Protein 5M99 (pdb70)

Sequence (1011 aa):
NEVKYPVVYEIFIRSSLYDSDGDGVGDINGVSQQKVDYLRKLGIDAVVWFMPFNEAVSYHGYDITDYYNVEKDYGTMEDLENNMIQVLHENGIKVIMDLVINHTSDEHPWFKDAVENTTSSPYWDYYIMSLEDHSGQDHWHWKINSKGQKVWYFGLFGYNMMPDLNHDSQKVREEVKKIVDFWISKGVDGFRIIDAAKHIYGWSWDDGIQESAEYFEWWFRRDYVLSKKPDAILVGEVFSGNTYDLSSLYPIPVFNFALMYSSIRNYPEGQDGMMIENNWVEEESFLFLENHDLHRFFSHLQEHYKKFSESDYEFIKKRRAALWYFLIFTLKKGSPVIYYGGEIGTRGFKWHGPVYDEPVREPMQWYASGTTGEGQTFWTKEVYKNNAGITFGNADVDGCIYDDPYDGFSVEEQENDPKSLLNFIRFILNFRKDHDAILNGDQTIFRDWWKNLIAFYRESSNEKLLVVLNPDPVWQNSFTFEENMTMILEVDFENFIWNESNVSFSAGESFTVDPMKAYIFKKEVKYPVVYEIFIRSLYDSDGDGVGDINGVSQKVDDYLRKLGIDAVWFMPFNEAVSYHGYDITDYYNVEKDYGTMEDLENNMIQVLHENGIKVIMDLVINHTSDEHPWFKDAVENTTSSPYWDDYYIMSLEDHSGQDHWHWKINSKGQKVWYFGLFGYNMPDLNHDSQKVREEEVKKIVDFWISKGVDGFRIDAAKHIYGWSWDDGIQESAEYFEWWFRRDYVLSKKPDAILVGEVFSGNTYDLSLYPIPVFNFALMYSSIRNYPEGQDGMIENNWVEEESFLFLENHDLHRFFSHLQEHYKKFSESDYEFIKKRAALWYFLIFTLKGSPVIYYGGEIGTRGFKWHGPVYDEPVREPMQWYASGTGEGQTFWTKEVYKNAGITFGNADVDGCIYDDPYDGFSVEEQENDPKSLLNFIRFILNFRKDHDAILNGDQTIFRDWKNLIAFYRESSNEKLLVVLNPDPVWQNSFTFEENMTMILEVDFENFIIWNESNVSFSAGESFTVDPMKAYIFKK

Radius of gyration: 29.73 Å; Cα contacts (8 Å, |Δi|>4): 2352; chains: 2; bounding box: 74×68×80 Å

B-factor: mean 31.88, std 10.29, range [14.37, 87.03]

Foldseek 3Di:
DDFLFFAEEEDAQQFEFAAPPPLGRALLRLLVCLVVCLLLQGQEYEYQAQAQADDSRHLAHQDLQWGHPSHHGLVSNLVSCVSNVVSNYAYAHEARQFWHFCNHPLNLQCQAVPPVRPSNLQFAKDQDDDPPQPQKDWDAYPVRGIMIGGAQPDDRTTGTDVVDVVSVVVVLVSLVNVVVSVHQAYEYEPLCVSDANHDNGCLLVSLVVVVVVVVSNCVVPVRGAYEYANPDLQQVSQQSHPHAYAQNVLLVLCLVQLLFAFCSDPRRDHPQHEYENDELQFFQNLQSQCVVVVNPDLVCSLVSLLSLLQVLLVSLQDAYHYYHYQLVLQPFGFHADDDPHGSDQVNHHAAADLALDDHRTRQVQLVVCVVRVHCACPCVPSVHNGDHHNSCRHCVSAVPPCQGSSNSSSVSSVVSVPDCLRRPFDKAWDGRHSQWGWIWGDDPVWIKIKIGGSHQADKDKDFAQAKWKWQKKAQSVVRDMDGPIDIDGGRDMDIGDHSMMIMIID/DFLFFAEEEDAQQFEFAAPPPLGRALLRLLVCLVVVLLLQGQEYEYQAQAAADDSRHLAHQDLQWGHPSHHGLVSVLVSQVSNVVSNYAYAHEARQFWHFCNHPLNLQCQAVPPVRPSNLQFAKDQDDPPPPPQKDWDQYPVRGIIIGGAQVDDGTTGTQPVDVVSVVVVLVSLVSVVVSVHQAYEYEPLCVSDANHDNGCLLVSQVVVVVVVVSNCVVPVRGAYEYANPDLDLVSQQSHPHAYAQVVLLVLCLVQLLFAFCSDVRSDHPQHEYENDELQFFQNLQSQCVVVVNDDLVCSLVSLLSLLQVLLVSLQDAYHYYHYQLVLQSFGFHADDDPHGSDQVNWRAAADLQLDDHRTRQPQLVVCVVRVHCQCPCVPSPHNGDHHNSCRHCVNQVPPCLGSSNSSSVSSVVSVVACLRRPFDKAWDGRHSQWTWMWRDDPVWIKIKIFGSHQADKDKDFAQAKWWWQKKAASVVRDIDGDIDIDGGGDMDIGDHSMMIMIID

CATH classification: 3.20.20.80 (+1 more: 3.90.400.10)

Secondary structure (DSSP, 8-state):
---SS--EEEE-GGGT--SSSSS---HHHHHHTHHHHHHHT-SEEEESP-EEESSTTS-SEEEEEEE-TTT--HHHHHHHHHHHHHTT-EEEEEE--SB--TTSHHHHHHHHHGGGSTTGGGB-EESS--TT-TTEEEEE-TT--EEEEE-TT-TTSPBB-TTSHHHHHHHHHHHHHHHHTT--EEEETTTT-SS-SSTTS-HHHHHHHHHHHHHHHHHH-TT-EEEE------HHHHHT-SS-BB-HHHHHHHHH-TT--TTHHHHT--TTPBEES--TTS--HHHHHHHHHT--SGGGHHHHHHHHHHHHHHHHHSSS-EEEETTGGGT------SSS--SGGGS-----STTS--TT---HHHHHHHHTT--GGGHHHHS-SS--TTSS-SHHHHTT-TTSHHHHHHHHHHHHTT-HHHHH-EEEEEEEETTEEEEEEEETTEEEEEEEE--SS--EEEE-SS-EEEEEEEETTTTEEE---EEE-TT-EEEE-TTEEEEEE-/--SS--EEEE-GGGT--SSSSS---HHHHHHTHHHHHHHT-SEEEEPP-EEESSTT--SEEEEEEE-TTT--HHHHHHHHHHHHHTT-EEEEEE--SB--TTSHHHHHHHHHGGGSTTGGGB-EESS--TTSTTEEEEE-TTS-EEEEE-TT-TTSPBB-TT-HHHHHHHHHHHHHHHHTT--EEEETTTT-SS-SSTTS-HHHHHHHHHHHHHHHHHH-TT-EEEE------HHHHHT-SS-BB-HHHHHHHHH-TT--TTHHHHT--TTPBEES--TTS--HHHHHHHHTT--SGGGHHHHHHHHHHHHHHHHHSSS-EEEETTGGGT-------SS--SGGGS-----STTS--TT---HHHHHHHHTT--GGGHHHHS-TT--TTSS-SHHHHTT-TTSHHHHHHHHHHHHTT-HHHHH-EEEEEEEETTEEEEEEE-SS-EEEEEE---SS--EEEE-SS-EEEEEEEETTTTEEE---EEE-TT-EEEE-TTEEEEEE-

Solvent-accessible surface area: 35849 Å² total; per-residue (Å²): 209,111,44,117,6,11,2,2,0,0,0,0,0,18,0,1,17,8,40,110,56,82,0,24,0,10,0,54,0,0,13,106,49,14,78,15,0,88,123,0,1,4,22,0,0,5,0,1,1,1,2,46,15,74,35,54,40,4,19,3,0,14,33,1,45,72,10,23,164,68,4,19,77,40,135,29,1,67,75,0,5,89,29,0,70,120,35,62,2,62,0,1,1,1,0,1,0,2,2,0,2,14,84,6,79,27,1,115,44,0,12,55,52,12,95,99,7,84,60,37,58,17,5,40,23,20,81,134,97,30,73,73,93,48,12,38,37,116,57,91,12,98,132,54,59,83,0,12,1,3,0,8,49,19,131,53,28,0,8,7,36,3,113,14,107,99,2,45,83,18,3,46,121,2,0,47,57,0,38,87,50,26,2,14,1,0,2,0,12,5,0,28,14,11,44,19,112,3,19,26,19,10,17,104,89,0,5,113,5,0,93,58,2,90,96,35,0,46,81,106,43,110,78,14,20,8,2,0,14,0,70,10,33,46,41,145,26,1,65,56,14,43,7,29,2,6,0,0,4,2,0,73,16,0,15,92,36,0,2,1,41,92,15,0,1,118,101,16,47,4,104,62,3,12,1,4,1,6,9,2,32,18,39,2,2,10,1,30,0,10,48,47,4,120,31,64,59,135,95,23,50,91,36,0,16,36,4,2,0,0,0,6,0,0,0,0,1,0,31,0,2,0,4,0,0,2,0,2,0,3,4,26,29,0,7,40,40,30,7,58,4,88,28,23,1,1,9,10,5,3,10,8,54,16,34,12,100,36,140,11,14,1,92,26,0,81,103,46,0,108,113,33,59,10,94,73,26,78,0,22,80,38,0,3,8,31,16,69,65,158,38,32,16,0,6,98,52,15,62,141,57,103,86,5,6,0,27,0,0,45,46,1,1,56,15,2,86,113,18,42,0,0,21,41,2,77,32,75,58,29,63,22,113,40,22,0,2,0,0,17,0,68,17,119,118,16,42,0,0,0,0,0,0,0,4,26,43,132,106,33,49,6,65,3,113,40,98,4,39,13,22,0,42,0,15,0,63,89,3,92,55,60,90,75,102,67,90,24,61,54,56,75,77,20,63,0,49,32,11,41,0,10,0,0,72,156,202,47,122,7,9,2,2,0,0,0,1,0,18,0,0,18,9,40,112,55,85,0,24,0,10,0,57,0,0,21,106,44,14,76,14,0,92,127,0,4,4,24,0,0,5,0,2,2,2,1,66,16,86,32,51,32,4,18,1,0,16,48,2,65,62,5,19,183,63,4,17,76,39,123,24,0,74,69,0,5,104,41,0,75,123,34,62,3,72,0,1,1,1,1,0,0,2,4,0,1,13,86,7,76,29,0,104,45,0,12,59,56,15,94,101,8,98,59,41,82,14,5,40,23,18,68,131,1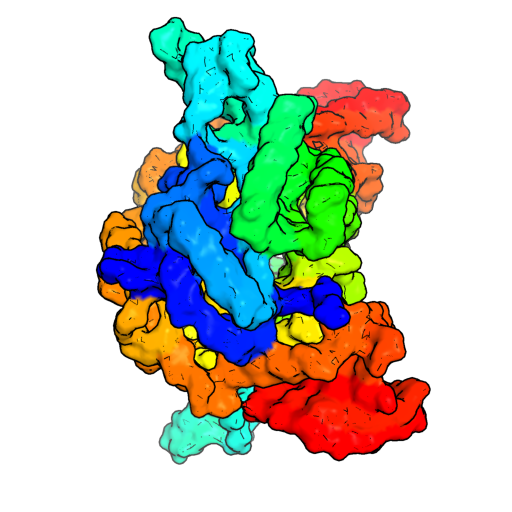01,29,72,75,100,42,8,42,32,119,55,96,9,97,143,55,71,82,0,13,1,3,0,8,43,20,137,44,24,0,8,8,28,3,104,6,127,116,3,46,84,22,2,79,123,3,0,55,59,0,35,89,53,26,2,14,1,1,1,0,13,5,0,27,13,11,45,20,116,3,18,26,16,14,29,92,89,0,4,110,6,0,94,51,0,85,94,30,0,45,77,111,43,111,92,14,18,8,2,0,14,0,70,8,34,43,42,137,21,2,67,46,15,45,7,30,1,6,1,0,3,2,0,73,10,0,16,91,37,0,0,1,42,91,16,0,1,107,100,21,50,5,98,62,3,13,1,4,1,5,7,3,32,18,37,2,2,9,0,31,0,10,48,48,4,121,41,68,56,138,100,24,55,88,22,0,26,24,2,2,0,0,0,5,0,0,0,0,2,0,18,0,2,0,4,1,1,2,1,3,0,2,4,25,29,0,8,40,40,28,6,59,4,90,27,23,1,1,10,12,7,3,11,9,56,19,36,16,93,34,142,11,15,2,96,28,0,55,91,48,0,103,126,32,61,9,92,74,25,82,0,30,85,41,0,3,8,30,15,65,55,164,39,32,15,1,6,96,55,18,70,138,59,104,79,5,5,0,31,0,0,37,48,1,1,91,12,3,90,107,19,41,0,1,21,45,2,76,33,80,50,32,66,17,111,40,23,0,4,0,1,19,0,69,20,117,118,16,45,0,2,0,0,0,0,0,4,27,48,125,109,40,46,8,67,6,116,39,98,7,37,13,20,0,46,0,14,0,67,87,2,94,51,57,95,73,107,70,92,27,64,55,58,72,79,19,65,0,48,35,4,44,0,12,0,0,72,158

Organism: Thermotoga petrophila (strain ATCC BAA-488 / DSM 13995 / JCM 10881 / RKU-1) (NCBI:txid390874)

Structure (mmCIF, N/CA/C/O backbone):
data_5M99
#
_entry.id   5M99
#
_cell.length_a   153.237
_cell.length_b   153.237
_cell.length_c   143.056
_cell.angle_alpha   90.00
_cell.angle_beta   90.00
_cell.angle_gamma   120.00
#
_symmetry.space_group_name_H-M   'P 65'
#
loop_
_entity.id
_entity.type
_entity.pdbx_description
1 polymer Alpha-amylase
2 polymer Alpha-amylase
3 non-polymer 'SODIUM ION'
4 non-polymer 'POTASSIUM ION'
5 non-polymer 'CALCIUM ION'
6 non-polymer 1,2-ETHANEDIOL
7 non-polymer 2-AMINO-2-HYDROXYMETHYL-PROPANE-1,3-DIOL
8 water water
#
loop_
_atom_site.group_PDB
_atom_site.id
_atom_site.type_symbol
_atom_site.label_atom_id
_atom_site.label_alt_id
_atom_site.label_comp_id
_atom_site.label_asym_id
_atom_site.label_entity_id
_atom_site.label_seq_id
_atom_site.pdbx_PDB_ins_code
_atom_site.Cartn_x
_atom_site.Cartn_y
_atom_site.Cartn_z
_atom_site.occupancy
_atom_site.B_iso_or_equiv
_atom_site.auth_seq_id
_atom_site.auth_comp_id
_atom_site.auth_asym_id
_atom_site.auth_atom_id
_atom_site.pdbx_PDB_model_num
ATOM 1 N N . ASN A 1 1 ? 56.949 74.532 112.308 1.00 74.42 25 ASN A N 1
ATOM 2 C CA . ASN A 1 1 ? 56.616 75.358 111.149 1.00 73.98 25 ASN A CA 1
ATOM 3 C C . ASN A 1 1 ? 57.722 75.375 110.090 1.00 70.85 25 ASN A C 1
ATOM 4 O O . ASN A 1 1 ? 57.879 76.349 109.353 1.00 63.75 25 ASN A O 1
ATOM 9 N N . GLU A 1 2 ? 58.480 74.286 110.014 1.00 65.12 26 GLU A N 1
ATOM 10 C CA . GLU A 1 2 ? 59.641 74.216 109.137 1.00 59.02 26 GLU A CA 1
ATOM 11 C C . GLU A 1 2 ? 59.271 73.827 107.694 1.00 43.23 26 GLU A C 1
ATOM 12 O O . GLU A 1 2 ? 58.243 73.190 107.445 1.00 38.87 26 GLU A O 1
ATOM 18 N N . VAL A 1 3 ? 60.098 74.262 106.746 1.00 37.60 27 VAL A N 1
ATOM 19 C CA . VAL A 1 3 ? 59.995 73.827 105.361 1.00 32.92 27 VAL A CA 1
ATOM 20 C C . VAL A 1 3 ? 61.369 73.349 104.906 1.00 29.35 27 VAL A C 1
ATOM 21 O O . VAL A 1 3 ? 62.301 74.142 104.747 1.00 25.81 27 VAL A O 1
ATOM 25 N N . LYS A 1 4 ? 61.482 72.039 104.733 1.00 27.98 28 LYS A N 1
ATOM 26 C CA . LYS A 1 4 ? 62.726 71.410 104.344 1.00 28.22 28 LYS A CA 1
ATOM 27 C C . LYS A 1 4 ? 63.054 71.713 102.880 1.00 27.17 28 LYS A C 1
ATOM 28 O O . LYS A 1 4 ? 64.216 71.776 102.507 1.00 24.09 28 LYS A O 1
ATOM 34 N N . TYR A 1 5 ? 62.025 71.905 102.058 1.00 24.29 29 TYR A N 1
ATOM 35 C CA . TYR A 1 5 ? 62.225 72.048 100.614 1.00 23.57 29 TYR A CA 1
ATOM 36 C C . TYR A 1 5 ? 61.577 73.314 100.071 1.00 23.20 29 TYR A C 1
ATOM 37 O O . TYR A 1 5 ? 60.588 73.256 99.325 1.00 25.22 29 TYR A O 1
ATOM 46 N N . PRO A 1 6 ? 62.126 74.471 100.457 1.00 24.35 30 PRO A N 1
ATOM 47 C CA . PRO A 1 6 ? 61.581 75.753 99.996 1.00 22.72 30 PRO A CA 1
ATOM 48 C C . PRO A 1 6 ? 61.704 75.950 98.490 1.00 23.68 30 PRO A C 1
ATOM 49 O O . PRO A 1 6 ? 62.622 75.431 97.867 1.00 24.38 30 PRO A O 1
ATOM 53 N N . VAL A 1 7 ? 60.767 76.696 97.921 1.00 23.25 31 VAL A N 1
ATOM 54 C CA . VAL A 1 7 ? 60.844 77.109 96.525 1.00 20.78 31 VAL A CA 1
ATOM 55 C C . VAL A 1 7 ? 61.778 78.314 96.428 1.00 24.68 31 VAL A C 1
ATOM 56 O O . VAL A 1 7 ? 61.595 79.298 97.143 1.00 21.19 31 VAL A O 1
ATOM 60 N N . VAL A 1 8 ? 62.781 78.224 95.555 1.00 20.24 32 VAL A N 1
ATOM 61 C CA . VAL A 1 8 ? 63.800 79.260 95.410 1.00 21.82 32 VAL A CA 1
ATOM 62 C C . VAL A 1 8 ? 63.598 80.008 94.093 1.00 21.53 32 VAL A C 1
ATOM 63 O O . VAL A 1 8 ? 63.300 79.403 93.071 1.00 22.00 32 VAL A O 1
ATOM 67 N N . TYR A 1 9 ? 63.760 81.325 94.129 1.00 21.07 33 TYR A N 1
ATOM 68 C CA . TYR A 1 9 ? 63.681 82.163 92.941 1.00 21.80 33 TYR A CA 1
ATOM 69 C C . TYR A 1 9 ? 65.052 82.791 92.721 1.00 22.53 33 TYR A C 1
ATOM 70 O O . TYR A 1 9 ? 65.600 83.434 93.629 1.00 21.73 33 TYR A O 1
ATOM 79 N N . GLU A 1 10 ? 65.629 82.569 91.543 1.00 20.14 34 GLU A N 1
ATOM 80 C CA . GLU A 1 10 ? 66.969 83.094 91.256 1.00 22.90 34 GLU A CA 1
ATOM 81 C C . GLU A 1 10 ? 66.900 84.472 90.601 1.00 18.77 34 GLU A C 1
ATOM 82 O O . GLU A 1 10 ? 66.401 84.610 89.497 1.00 22.84 34 GLU A O 1
ATOM 88 N N . ILE A 1 11 ? 67.409 85.485 91.289 1.00 19.11 35 ILE A N 1
ATOM 89 C CA . ILE A 1 11 ? 67.332 86.859 90.795 1.00 18.82 35 ILE A CA 1
ATOM 90 C C . ILE A 1 11 ? 68.686 87.430 90.390 1.00 18.93 35 ILE A C 1
ATOM 91 O O . ILE A 1 11 ? 69.641 87.388 91.154 1.00 21.12 35 ILE A O 1
ATOM 96 N N . PHE A 1 12 ? 68.742 87.967 89.177 1.00 20.25 36 PHE A N 1
ATOM 97 C CA . PHE A 1 12 ? 69.846 88.827 88.751 1.00 24.14 36 PHE A CA 1
ATOM 98 C C . PHE A 1 12 ? 69.417 90.267 89.046 1.00 18.87 36 PHE A C 1
ATOM 99 O O . PHE A 1 12 ? 68.568 90.814 88.335 1.00 22.72 36 PHE A O 1
ATOM 107 N N . ILE A 1 13 ? 69.983 90.869 90.090 1.00 21.65 37 ILE A N 1
ATOM 108 C CA . ILE A 1 13 ? 69.500 92.172 90.557 1.00 21.69 37 ILE A CA 1
ATOM 109 C C . ILE A 1 13 ? 69.493 93.200 89.421 1.00 27.53 37 ILE A C 1
ATOM 110 O O . ILE A 1 13 ? 68.501 93.907 89.229 1.00 25.03 37 ILE A O 1
ATOM 115 N N . ARG A 1 14 ? 70.570 93.230 88.637 1.00 24.16 38 ARG A N 1
ATOM 116 C CA . ARG A 1 14 ? 70.711 94.160 87.514 1.00 26.73 38 ARG A CA 1
ATOM 117 C C . ARG A 1 14 ? 69.512 94.135 86.548 1.00 25.96 38 ARG A C 1
ATOM 118 O O . ARG A 1 14 ? 69.213 95.119 85.875 1.00 23.31 38 ARG A O 1
ATOM 126 N N . SER A 1 15 ? 68.816 93.012 86.478 1.00 22.95 39 SER A N 1
ATOM 127 C CA A SER A 1 15 ? 67.777 92.854 85.461 0.89 22.57 39 SER A CA 1
ATOM 128 C CA B SER A 1 15 ? 67.781 92.820 85.472 0.11 22.63 39 SER A CA 1
ATOM 129 C C . SER A 1 15 ? 66.359 92.786 86.036 1.00 23.65 39 SER A C 1
ATOM 130 O O . SER A 1 15 ? 65.400 92.548 85.297 1.00 24.81 39 SER A O 1
ATOM 135 N N . LEU A 1 16 ? 66.202 93.008 87.339 1.00 21.99 40 LEU A N 1
ATOM 136 C CA . LEU A 1 16 ? 64.852 92.844 87.897 1.00 23.57 40 LEU A CA 1
ATOM 137 C C . LEU A 1 16 ? 64.065 94.165 87.883 1.00 22.56 40 LEU A C 1
ATOM 138 O O . LEU A 1 16 ? 63.158 94.328 87.072 1.00 23.23 40 LEU A O 1
ATOM 143 N N . TYR A 1 17 ? 64.428 95.104 88.755 1.00 25.45 41 TYR A N 1
ATOM 144 C CA . TYR A 1 17 ? 63.617 96.316 88.927 1.00 29.81 41 TYR A CA 1
ATOM 145 C C . TYR A 1 17 ? 64.469 97.523 89.326 1.00 26.43 41 TYR A C 1
ATOM 146 O O . TYR A 1 17 ? 65.180 97.506 90.332 1.00 28.16 41 TYR A O 1
ATOM 155 N N . ASP A 1 18 ? 64.389 98.559 88.501 1.00 26.93 42 ASP A N 1
ATOM 156 C CA . ASP A 1 18 ? 65.177 99.780 88.648 1.00 30.75 42 ASP A CA 1
ATOM 157 C C . ASP A 1 18 ? 64.388 100.812 89.461 1.00 33.14 42 ASP A C 1
ATOM 158 O O . ASP A 1 18 ? 63.362 101.309 89.006 1.00 31.38 42 ASP A O 1
ATOM 163 N N . SER A 1 19 ? 64.856 101.128 90.662 1.00 33.00 43 SER A N 1
ATOM 164 C CA . SER A 1 19 ? 64.078 101.998 91.540 1.00 36.34 43 SER A CA 1
ATOM 165 C C . SER A 1 19 ? 64.482 103.476 91.466 1.00 42.91 43 SER A C 1
ATOM 166 O O . SER A 1 19 ? 63.782 104.328 92.006 1.00 39.53 43 SER A O 1
ATOM 169 N N . ASP A 1 20 ? 65.594 103.794 90.808 1.00 38.61 44 ASP A N 1
ATOM 170 C CA . ASP A 1 20 ? 66.006 105.197 90.722 1.00 41.46 44 ASP A CA 1
ATOM 171 C C . ASP A 1 20 ? 66.179 105.724 89.286 1.00 40.41 44 ASP A C 1
ATOM 172 O O . ASP A 1 20 ? 66.607 106.859 89.086 1.00 45.99 44 ASP A O 1
ATOM 177 N N . GLY A 1 21 ? 65.843 104.910 88.290 1.00 35.15 45 GLY A N 1
ATOM 178 C CA . GLY A 1 21 ? 65.724 105.410 86.931 1.00 31.17 45 GLY A CA 1
ATOM 179 C C . GLY A 1 21 ? 66.941 105.343 86.028 1.00 36.96 45 GLY A C 1
ATOM 180 O O . GLY A 1 21 ? 66.875 105.784 84.885 1.00 40.06 45 GLY A O 1
ATOM 181 N N . ASP A 1 22 ? 68.054 104.793 86.509 1.00 39.75 46 ASP A N 1
ATOM 182 C CA . ASP A 1 22 ? 69.241 104.702 85.660 1.00 36.55 46 ASP A CA 1
ATOM 183 C C . ASP A 1 22 ? 69.203 103.508 84.701 1.00 36.80 46 ASP A C 1
ATOM 184 O O . ASP A 1 22 ? 70.108 103.348 83.884 1.00 34.24 46 ASP A O 1
ATOM 189 N N . GLY A 1 23 ? 68.162 102.678 84.793 1.00 34.47 47 GLY A N 1
ATOM 190 C CA . GLY A 1 23 ? 68.032 101.533 83.904 1.00 29.79 47 GLY A CA 1
ATOM 191 C C . GLY A 1 23 ? 68.678 100.263 84.440 1.00 31.94 47 GLY A C 1
ATOM 192 O O . GLY A 1 23 ? 68.612 99.195 83.819 1.00 28.32 47 GLY A O 1
ATOM 193 N N . VAL A 1 24 ? 69.295 100.390 85.606 1.00 29.14 48 VAL A N 1
ATOM 194 C CA . VAL A 1 24 ? 69.986 99.286 86.239 1.00 24.41 48 VAL A CA 1
ATOM 195 C C . VAL A 1 24 ? 69.144 98.776 87.397 1.00 30.31 48 VAL A C 1
ATOM 196 O O . VAL A 1 24 ? 68.817 99.538 88.297 1.00 28.56 48 VAL A O 1
ATOM 200 N N . GLY A 1 25 ? 68.774 97.496 87.372 1.00 25.43 49 GLY A N 1
ATOM 201 C CA . GLY A 1 25 ? 68.015 96.921 88.475 1.00 20.29 49 GLY A CA 1
ATOM 202 C C . GLY A 1 25 ? 68.811 97.054 89.745 1.00 26.26 49 GLY A C 1
ATOM 203 O O . GLY A 1 25 ? 70.032 96.905 89.728 1.00 28.95 49 GLY A O 1
ATOM 204 N N . ASP A 1 26 ? 68.141 97.352 90.852 1.00 25.33 50 ASP A N 1
ATOM 205 C CA . ASP A 1 26 ? 68.856 97.574 92.102 1.00 28.75 50 ASP A CA 1
ATOM 206 C C . ASP A 1 26 ? 68.129 96.950 93.291 1.00 25.17 50 ASP A C 1
ATOM 207 O O . ASP A 1 26 ? 67.013 96.434 93.168 1.00 27.12 50 ASP A O 1
ATOM 212 N N . ILE A 1 27 ? 68.796 96.977 94.432 1.00 26.15 51 ILE A N 1
ATOM 213 C CA . ILE A 1 27 ? 68.315 96.331 95.648 1.00 29.71 51 ILE A CA 1
ATOM 214 C C . ILE A 1 27 ? 66.987 96.913 96.162 1.00 35.32 51 ILE A C 1
ATOM 215 O O . ILE A 1 27 ? 66.093 96.164 96.565 1.00 29.44 51 ILE A O 1
ATOM 220 N N . ASN A 1 28 ? 66.838 98.236 96.123 1.00 29.90 52 ASN A N 1
ATOM 221 C CA . ASN A 1 28 ? 65.558 98.844 96.503 1.00 32.68 52 ASN A CA 1
ATOM 222 C C . ASN A 1 28 ? 64.455 98.417 95.553 1.00 32.77 52 ASN A C 1
ATOM 223 O O . ASN A 1 28 ? 63.295 98.295 95.942 1.00 30.77 52 ASN A O 1
ATOM 228 N N . GLY A 1 29 ? 64.827 98.192 94.296 1.00 29.55 53 GLY A N 1
ATOM 229 C CA . GLY A 1 29 ? 63.900 97.662 93.313 1.00 29.82 53 GLY A CA 1
ATOM 230 C C . GLY A 1 29 ? 63.380 96.294 93.720 1.00 32.07 53 GLY A C 1
ATOM 231 O O . GLY A 1 29 ? 62.197 95.999 93.554 1.00 29.82 53 GLY A O 1
ATOM 232 N N . VAL A 1 30 ? 64.263 95.451 94.250 1.00 34.50 54 VAL A N 1
ATOM 233 C CA . VAL A 1 30 ? 63.845 94.135 94.729 1.00 28.46 54 VAL A CA 1
ATOM 234 C C . VAL A 1 30 ? 62.785 94.280 95.835 1.00 30.22 54 VAL A C 1
ATOM 235 O O . VAL A 1 30 ? 61.750 93.622 95.799 1.00 29.88 54 VAL A O 1
ATOM 239 N N . SER A 1 31 ? 63.048 95.148 96.809 1.00 30.85 55 SER A N 1
ATOM 240 C CA . SER A 1 31 ? 62.088 95.397 97.885 1.00 35.46 55 SER A CA 1
ATOM 241 C C . SER A 1 31 ? 60.722 95.805 97.333 1.00 32.23 55 SER A C 1
ATOM 242 O O . SER A 1 31 ? 59.693 95.306 97.786 1.00 35.07 55 SER A O 1
ATOM 245 N N . GLN A 1 32 ? 60.723 96.677 96.328 1.00 31.35 56 GLN A N 1
ATOM 246 C CA A GLN A 1 32 ? 59.471 97.161 95.765 0.64 34.55 56 GLN A CA 1
ATOM 247 C CA B GLN A 1 32 ? 59.499 97.176 95.706 0.36 34.54 56 GLN A CA 1
ATOM 248 C C . GLN A 1 32 ? 58.690 96.054 95.063 1.00 38.86 56 GLN A C 1
ATOM 249 O O . GLN A 1 32 ? 57.472 96.155 94.888 1.00 34.48 56 GLN A O 1
ATOM 260 N N . LYS A 1 33 ? 59.363 94.971 94.705 1.00 31.58 57 LYS A N 1
ATOM 261 C CA . LYS A 1 33 ? 58.669 93.886 94.033 1.00 28.89 57 LYS A CA 1
ATOM 262 C C . LYS A 1 33 ? 58.394 92.689 94.942 1.00 27.48 57 LYS A C 1
ATOM 263 O O . LYS A 1 33 ? 58.104 91.585 94.473 1.00 28.43 57 LYS A O 1
ATOM 269 N N . VAL A 1 34 ? 58.439 92.908 96.249 1.00 28.29 58 VAL A N 1
ATOM 270 C CA . VAL A 1 34 ? 58.279 91.800 97.181 1.00 25.10 58 VAL A CA 1
ATOM 271 C C . VAL A 1 34 ? 56.868 91.192 97.099 1.00 27.96 58 VAL A C 1
ATOM 272 O O . VAL A 1 34 ? 56.703 89.992 97.310 1.00 30.50 58 VAL A O 1
ATOM 276 N N . ASP A 1 35 ? 55.862 91.996 96.751 1.00 30.77 59 ASP A N 1
ATOM 277 C CA . ASP A 1 35 ? 54.494 91.479 96.686 1.00 32.43 59 ASP A CA 1
ATOM 278 C C . ASP A 1 35 ? 54.362 90.464 95.558 1.00 26.46 59 ASP A C 1
ATOM 279 O O . ASP A 1 35 ? 53.732 89.414 95.721 1.00 27.22 59 ASP A O 1
ATOM 284 N N . TYR A 1 36 ? 54.957 90.781 94.412 1.00 25.51 60 TYR A N 1
ATOM 285 C CA . TYR A 1 36 ? 54.970 89.851 93.283 1.00 24.11 60 TYR A CA 1
ATOM 286 C C . TYR A 1 36 ? 55.594 88.495 93.664 1.00 22.51 60 TYR A C 1
ATOM 287 O O . TYR A 1 36 ? 55.056 87.444 93.331 1.00 24.07 60 TYR A O 1
ATOM 296 N N . LEU A 1 37 ? 56.730 88.537 94.353 1.00 24.80 61 LEU A N 1
ATOM 297 C CA . LEU A 1 37 ? 57.429 87.322 94.784 1.00 27.91 61 LEU A CA 1
ATOM 298 C C . LEU A 1 37 ? 56.602 86.511 95.778 1.00 29.66 61 LEU A C 1
ATOM 299 O O . LEU A 1 37 ? 56.502 85.284 95.669 1.00 23.94 61 LEU A O 1
ATOM 304 N N . ARG A 1 38 ? 56.028 87.194 96.766 1.00 24.10 62 ARG A N 1
ATOM 305 C CA . ARG A 1 38 ? 55.217 86.505 97.763 1.00 28.43 62 ARG A CA 1
ATOM 306 C C . ARG A 1 38 ? 54.031 85.835 97.076 1.00 22.74 62 ARG A C 1
ATOM 307 O O . ARG A 1 38 ? 53.750 84.661 97.310 1.00 27.20 62 ARG A O 1
ATOM 315 N N . LYS A 1 39 ? 53.361 86.581 96.205 1.00 24.35 63 LYS A N 1
ATOM 316 C CA . LYS A 1 39 ? 52.153 86.098 95.542 1.00 25.88 63 LYS A CA 1
ATOM 317 C C . LYS A 1 39 ? 52.458 84.969 94.558 1.00 29.01 63 LYS A C 1
ATOM 318 O O . LYS A 1 39 ? 51.635 84.080 94.346 1.00 28.32 63 LYS A O 1
ATOM 324 N N . LEU A 1 40 ? 53.651 84.999 93.970 1.00 25.03 64 LEU A N 1
ATOM 325 C CA . LEU A 1 40 ? 54.091 83.922 93.079 1.00 26.78 64 LEU A CA 1
ATOM 326 C C . LEU A 1 40 ? 54.168 82.591 93.837 1.00 23.45 64 LEU A C 1
ATOM 327 O O . LEU A 1 40 ? 53.869 81.539 93.283 1.00 25.84 64 LEU A O 1
ATOM 332 N N . GLY A 1 41 ? 54.556 82.648 95.109 1.00 23.58 65 GLY A N 1
ATOM 333 C CA . GLY A 1 41 ? 54.631 81.453 95.933 1.00 28.75 65 GLY A CA 1
ATOM 334 C C . GLY A 1 41 ? 56.060 81.057 96.273 1.00 24.84 65 GLY A C 1
ATOM 335 O O . GLY A 1 41 ? 56.327 79.922 96.664 1.00 27.35 65 GLY A O 1
ATOM 336 N N . ILE A 1 42 ? 56.967 82.018 96.131 1.00 23.40 66 ILE A N 1
ATOM 337 C CA . ILE A 1 42 ? 58.389 81.850 96.432 1.00 24.60 66 ILE A CA 1
ATOM 338 C C . ILE A 1 42 ? 58.650 81.785 97.944 1.00 28.60 66 ILE A C 1
ATOM 339 O O . ILE A 1 42 ? 58.029 82.523 98.700 1.00 28.12 66 ILE A O 1
ATOM 344 N N . ASP A 1 43 ? 59.563 80.914 98.377 1.00 24.28 67 ASP A N 1
ATOM 345 C CA . ASP A 1 43 ? 59.966 80.830 99.788 1.00 25.00 67 ASP A CA 1
ATOM 346 C C . ASP A 1 43 ? 61.321 81.481 100.058 1.00 29.95 67 ASP A C 1
ATOM 347 O O . ASP A 1 43 ? 61.630 81.871 101.185 1.00 26.05 67 ASP A O 1
ATOM 352 N N . ALA A 1 44 ? 62.153 81.561 99.030 1.00 22.45 68 ALA A N 1
ATOM 353 C CA . ALA A 1 44 ? 63.500 82.078 99.220 1.00 21.55 68 ALA A CA 1
ATOM 354 C C . ALA A 1 44 ? 64.001 82.666 97.920 1.00 26.53 68 ALA A C 1
ATOM 355 O O . ALA A 1 44 ? 63.617 82.228 96.836 1.00 22.64 68 ALA A O 1
ATOM 357 N N . VAL A 1 45 ? 64.850 83.672 98.024 1.00 21.48 69 VAL A N 1
ATOM 358 C CA A VAL A 1 45 ? 65.491 84.244 96.851 0.84 23.72 69 VAL A CA 1
ATOM 359 C CA B VAL A 1 45 ? 65.490 84.191 96.832 0.16 23.65 69 VAL A CA 1
ATOM 360 C C . VAL A 1 45 ? 66.993 83.963 96.891 1.00 22.84 69 VAL A C 1
ATOM 361 O O . VAL A 1 45 ? 67.647 84.247 97.892 1.00 23.65 69 VAL A O 1
ATOM 368 N N . TRP A 1 46 ? 67.527 83.412 95.810 1.00 23.76 70 TRP A N 1
ATOM 369 C CA . TRP A 1 46 ? 68.963 83.362 95.652 1.00 21.14 70 TRP A CA 1
ATOM 370 C C . TRP A 1 46 ? 69.324 84.506 94.688 1.00 20.98 70 TRP A C 1
ATOM 371 O O . TRP A 1 46 ? 68.837 84.582 93.559 1.00 21.35 70 TRP A O 1
ATOM 382 N N . PHE A 1 47 ? 70.132 85.440 95.180 1.00 20.22 71 PHE A N 1
ATOM 383 C CA . PHE A 1 47 ? 70.622 86.548 94.365 1.00 20.66 71 PHE A CA 1
ATOM 384 C C . PHE A 1 47 ? 71.942 86.189 93.703 1.00 21.89 71 PHE A C 1
ATOM 385 O O . PHE A 1 47 ? 72.837 85.705 94.379 1.00 21.62 71 PHE A O 1
ATOM 393 N N . MET A 1 48 ? 72.084 86.469 92.410 1.00 20.75 72 MET A N 1
ATOM 394 C CA . MET A 1 48 ? 73.420 86.502 91.826 1.00 22.17 72 MET A CA 1
ATOM 395 C C . MET A 1 48 ? 74.256 87.551 92.600 1.00 24.95 72 MET A C 1
ATOM 396 O O . MET A 1 48 ? 73.695 88.401 93.300 1.00 24.78 72 MET A O 1
ATOM 401 N N . PRO A 1 49 ? 75.597 87.466 92.515 1.00 23.01 73 PRO A N 1
ATOM 402 C CA . PRO A 1 49 ? 76.463 88.165 93.474 1.00 22.24 73 PRO A CA 1
ATOM 403 C C . PRO A 1 49 ? 76.199 89.672 93.583 1.00 22.95 73 PRO A C 1
ATOM 404 O O . PRO A 1 49 ? 76.044 90.354 92.557 1.00 24.13 73 PRO A O 1
ATOM 408 N N . PHE A 1 50 ? 76.092 90.166 94.818 1.00 25.19 74 PHE A N 1
ATOM 409 C CA . PHE A 1 50 ? 75.811 91.588 95.041 1.00 27.76 74 PHE A CA 1
ATOM 410 C C . PHE A 1 50 ? 76.994 92.300 95.692 1.00 28.46 74 PHE A C 1
ATOM 411 O O . PHE A 1 50 ? 76.869 93.444 96.143 1.00 27.25 74 PHE A O 1
ATOM 419 N N . ASN A 1 51 ? 78.134 91.614 95.752 1.00 25.33 75 ASN A N 1
ATOM 420 C CA . ASN A 1 51 ? 79.367 92.201 96.280 1.00 27.62 75 ASN A CA 1
ATOM 421 C C . ASN A 1 51 ? 79.999 93.123 95.255 1.00 27.94 75 ASN A C 1
ATOM 422 O O . ASN A 1 51 ? 79.685 93.051 94.066 1.00 27.34 75 ASN A O 1
ATOM 427 N N . GLU A 1 52 ? 80.884 94.000 95.720 1.00 29.85 76 GLU A N 1
ATOM 428 C CA . GLU A 1 52 ? 81.639 94.859 94.818 1.00 32.48 76 GLU A CA 1
ATOM 429 C C . GLU A 1 52 ? 82.439 93.976 93.848 1.00 31.04 76 GLU A C 1
ATOM 430 O O . GLU A 1 52 ? 83.156 93.067 94.273 1.00 28.54 76 GLU A O 1
ATOM 436 N N . ALA A 1 53 ? 82.285 94.216 92.549 1.00 25.77 77 ALA A N 1
ATOM 437 C CA . ALA A 1 53 ? 82.868 93.337 91.542 1.00 28.45 77 ALA A CA 1
ATOM 438 C C . ALA A 1 53 ? 83.132 94.087 90.239 1.00 29.85 77 ALA A C 1
ATOM 439 O O . ALA A 1 53 ? 82.515 95.111 89.974 1.00 29.45 77 ALA A O 1
ATOM 441 N N . VAL A 1 54 ? 84.039 93.569 89.418 1.00 25.87 78 VAL A N 1
ATOM 442 C CA . VAL A 1 54 ? 84.402 94.257 88.181 1.00 32.32 78 VAL A CA 1
ATOM 443 C C . VAL A 1 54 ? 83.327 94.162 87.092 1.00 32.71 78 VAL A C 1
ATOM 444 O O . VAL A 1 54 ? 82.951 95.169 86.486 1.00 29.78 78 VAL A O 1
ATOM 448 N N . SER A 1 55 ? 82.823 92.956 86.856 1.00 26.30 79 SER A N 1
ATOM 449 C CA . SER A 1 55 ? 81.947 92.711 85.709 1.00 24.98 79 SER A CA 1
ATOM 450 C C . SER A 1 55 ? 80.466 92.787 86.062 1.00 27.04 79 SER A C 1
ATOM 451 O O . SER A 1 55 ? 80.092 92.649 87.230 1.00 27.63 79 SER A O 1
ATOM 454 N N . TYR A 1 56 ? 79.635 92.971 85.036 1.00 26.07 80 TYR A N 1
ATOM 455 C CA . TYR A 1 56 ? 78.189 93.125 85.205 1.00 26.19 80 TYR A CA 1
ATOM 456 C C . TYR A 1 56 ? 77.536 91.950 85.950 1.00 28.90 80 TYR A C 1
ATOM 457 O O . TYR A 1 56 ? 76.538 92.150 86.644 1.00 25.34 80 TYR A O 1
ATOM 466 N N . HIS A 1 57 ? 78.091 90.739 85.821 1.00 22.39 81 HIS A N 1
ATOM 467 C CA . HIS A 1 57 ? 77.461 89.559 86.427 1.00 23.62 81 HIS A CA 1
ATOM 468 C C . HIS A 1 57 ? 77.809 89.397 87.905 1.00 24.95 81 HIS A C 1
ATOM 469 O O . HIS A 1 57 ? 77.073 88.741 88.646 1.00 25.46 81 HIS A O 1
ATOM 476 N N . GLY A 1 58 ? 78.912 90.002 88.340 1.00 25.86 82 GLY A N 1
ATOM 477 C CA . GLY A 1 58 ? 79.295 89.987 89.749 1.00 22.40 82 GLY A CA 1
ATOM 478 C C . GLY A 1 58 ? 80.226 88.872 90.228 1.00 21.66 82 GLY A C 1
ATOM 479 O O . GLY A 1 58 ? 80.586 88.831 91.405 1.00 22.14 82 GLY A O 1
ATOM 480 N N . TYR A 1 59 ? 80.652 87.976 89.340 1.00 21.25 83 TYR A N 1
ATOM 481 C CA . TYR A 1 59 ? 81.428 86.815 89.799 1.00 23.57 83 TYR A CA 1
ATOM 482 C C . TYR A 1 59 ? 82.938 87.071 89.937 1.00 26.23 83 TYR A C 1
ATOM 483 O O . TYR A 1 59 ? 83.685 86.172 90.332 1.00 27.56 83 TYR A O 1
ATOM 492 N N . ASP A 1 60 ? 83.380 88.296 89.645 1.00 26.90 84 ASP A N 1
ATOM 493 C CA . ASP A 1 60 ? 84.781 88.673 89.869 1.00 27.27 84 ASP A CA 1
ATOM 494 C C . ASP A 1 60 ? 84.909 89.764 90.937 1.00 28.29 84 ASP A C 1
ATOM 495 O O . ASP A 1 60 ? 84.993 90.961 90.632 1.00 26.03 84 ASP A O 1
ATOM 500 N N . ILE A 1 61 ? 84.961 89.330 92.189 1.00 23.42 85 ILE A N 1
ATOM 501 C CA . ILE A 1 61 ? 84.756 90.196 93.341 1.00 25.82 85 ILE A CA 1
ATOM 502 C C . ILE A 1 61 ? 86.010 90.951 93.781 1.00 29.83 85 ILE A C 1
ATOM 503 O O . ILE A 1 61 ? 87.117 90.406 93.752 1.00 27.83 85 ILE A O 1
ATOM 508 N N . THR A 1 62 ? 85.827 92.211 94.179 1.00 27.96 86 THR A N 1
ATOM 509 C CA . THR A 1 62 ? 86.925 93.029 94.700 1.00 29.68 86 THR A CA 1
ATOM 510 C C . THR A 1 62 ? 86.741 93.405 96.181 1.00 32.79 86 THR A C 1
ATOM 511 O O . THR A 1 62 ? 87.661 93.921 96.811 1.00 31.46 86 THR A O 1
ATOM 515 N N . ASP A 1 63 ? 85.557 93.142 96.728 1.00 30.73 87 ASP A N 1
ATOM 516 C CA . ASP A 1 63 ? 85.287 93.360 98.145 1.00 30.03 87 ASP A CA 1
ATOM 517 C C . ASP A 1 63 ? 84.141 92.455 98.611 1.00 29.15 87 ASP A C 1
ATOM 518 O O . ASP A 1 63 ? 82.995 92.625 98.185 1.00 28.96 87 ASP A O 1
ATOM 523 N N . TYR A 1 64 ? 84.463 91.502 99.485 1.00 25.93 88 TYR A N 1
ATOM 524 C CA . TYR A 1 64 ? 83.474 90.575 100.019 1.00 30.59 88 TYR A CA 1
ATOM 525 C C . TYR A 1 64 ? 82.601 91.226 101.077 1.00 32.30 88 TYR A C 1
ATOM 526 O O . TYR A 1 64 ? 81.577 90.659 101.467 1.00 30.02 88 TYR A O 1
ATOM 535 N N . TYR A 1 65 ? 82.996 92.411 101.547 1.00 32.43 89 TYR A N 1
ATOM 536 C CA . TYR A 1 65 ? 82.314 93.006 102.694 1.00 32.11 89 TYR A CA 1
ATOM 537 C C . TYR A 1 65 ? 81.550 94.273 102.333 1.00 34.09 89 TYR A C 1
ATOM 538 O O . TYR A 1 65 ? 81.037 94.969 103.207 1.00 34.30 89 TYR A O 1
ATOM 547 N N . ASN A 1 66 ? 81.452 94.561 101.044 1.00 34.52 90 ASN A N 1
ATOM 548 C CA . ASN A 1 66 ? 80.666 95.695 100.595 1.00 31.39 90 ASN A CA 1
ATOM 549 C C . ASN A 1 66 ? 79.758 95.358 99.411 1.00 36.26 90 ASN A C 1
ATOM 550 O O . ASN A 1 66 ? 80.001 94.400 98.670 1.00 31.95 90 ASN A O 1
ATOM 555 N N . VAL A 1 67 ? 78.719 96.164 99.240 1.00 31.03 91 VAL A N 1
ATOM 556 C CA . VAL A 1 67 ? 77.720 95.936 98.204 1.00 31.94 91 VAL A CA 1
ATOM 557 C C . VAL A 1 67 ? 78.146 96.633 96.925 1.00 34.81 91 VAL A C 1
ATOM 558 O O . VAL A 1 67 ? 78.723 97.723 96.965 1.00 34.66 91 VAL A O 1
ATOM 562 N N . GLU A 1 68 ? 77.892 95.992 95.791 1.00 27.09 92 GLU A N 1
ATOM 563 C CA . GLU A 1 68 ? 78.114 96.618 94.492 1.00 29.83 92 GLU A CA 1
ATOM 564 C C . GLU A 1 68 ? 77.321 97.924 94.361 1.00 35.38 92 GLU A C 1
ATOM 565 O O . GLU A 1 68 ? 76.103 97.936 94.546 1.00 31.39 92 GLU A O 1
ATOM 571 N N . LYS A 1 69 ? 78.013 99.009 94.014 1.00 34.77 93 LYS A N 1
ATOM 572 C CA . LYS A 1 69 ? 77.408 100.344 94.001 1.00 36.18 93 LYS A CA 1
ATOM 573 C C . LYS A 1 69 ? 76.300 100.490 92.968 1.00 34.60 93 LYS A C 1
ATOM 574 O O . LYS A 1 69 ? 75.337 101.212 93.203 1.00 33.67 93 LYS A O 1
ATOM 580 N N . ASP A 1 70 ? 76.415 99.786 91.846 1.00 33.12 94 ASP A N 1
ATOM 581 C CA . ASP A 1 70 ? 75.337 99.738 90.859 1.00 32.26 94 ASP A CA 1
ATOM 582 C C . ASP A 1 70 ? 74.008 99.289 91.456 1.00 33.38 94 ASP A C 1
ATOM 583 O O . ASP A 1 70 ? 72.941 99.621 90.931 1.00 29.52 94 ASP A O 1
ATOM 588 N N . TYR A 1 71 ? 74.083 98.500 92.526 1.00 27.19 95 TYR A N 1
ATOM 589 C CA . TYR A 1 71 ? 72.900 97.881 93.116 1.00 30.91 95 TYR A CA 1
ATOM 590 C C . TYR A 1 71 ? 72.379 98.664 94.300 1.00 32.86 95 TYR A C 1
ATOM 591 O O . TYR A 1 71 ? 71.223 98.515 94.672 1.00 30.44 95 TYR A O 1
ATOM 600 N N . GLY A 1 72 ? 73.237 99.476 94.905 1.00 34.42 96 GLY A N 1
ATOM 601 C CA . GLY A 1 72 ? 72.831 100.271 96.048 1.00 34.47 96 GLY A CA 1
ATOM 602 C C . GLY A 1 72 ? 73.841 100.226 97.171 1.00 37.94 96 GLY A C 1
ATOM 603 O O . GLY A 1 72 ? 75.042 100.048 96.947 1.00 39.11 96 GLY A O 1
ATOM 604 N N . THR A 1 73 ? 73.346 100.367 98.392 1.00 32.08 97 THR A N 1
ATOM 605 C CA . THR A 1 73 ? 74.202 100.481 99.564 1.00 33.24 97 THR A CA 1
ATOM 606 C C . THR A 1 73 ? 73.994 99.322 100.531 1.00 30.36 97 THR A C 1
ATOM 607 O O . THR A 1 73 ? 73.060 98.542 100.386 1.00 33.63 97 THR A O 1
ATOM 611 N N . MET A 1 74 ? 74.862 99.226 101.529 1.00 32.21 98 MET A N 1
ATOM 612 C CA . MET A 1 74 ? 74.698 98.239 102.579 1.00 31.41 98 MET A CA 1
ATOM 613 C C . MET A 1 74 ? 73.370 98.444 103.312 1.00 37.32 98 MET A C 1
ATOM 614 O O . MET A 1 74 ? 72.711 97.487 103.713 1.00 32.96 98 MET A O 1
ATOM 619 N N . GLU A 1 75 ? 72.979 99.702 103.485 1.00 37.47 99 GLU A N 1
ATOM 620 C CA . GLU A 1 75 ? 71.727 100.009 104.159 1.00 41.40 99 GLU A CA 1
ATOM 621 C C . GLU A 1 75 ? 70.54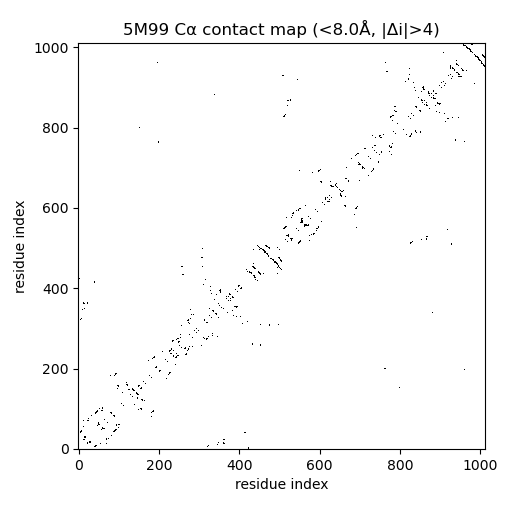2 99.539 103.312 1.00 31.94 99 GLU A C 1
ATOM 622 O O . GLU A 1 75 ? 69.583 98.975 103.835 1.00 33.46 99 GLU A O 1
ATOM 628 N N . ASP A 1 76 ? 70.613 99.780 102.004 1.00 32.19 100 ASP A N 1
ATOM 629 C CA . ASP A 1 76 ? 69.630 99.225 101.073 1.00 31.79 100 ASP A CA 1
ATOM 630 C C . ASP A 1 76 ? 69.495 97.711 101.262 1.00 32.56 100 ASP A C 1
ATOM 631 O O . ASP A 1 76 ? 68.390 97.179 101.332 1.00 31.81 100 ASP A O 1
ATOM 636 N N . LEU A 1 77 ? 70.633 97.026 101.343 1.00 32.54 101 LEU A N 1
ATOM 637 C CA . LEU A 1 77 ? 70.645 95.568 101.428 1.00 31.73 101 LEU A CA 1
ATOM 638 C C . LEU A 1 77 ? 70.000 95.078 102.720 1.00 30.79 101 LEU A C 1
ATOM 639 O O . LEU A 1 77 ? 69.202 94.138 102.708 1.00 30.45 101 LEU A O 1
ATOM 644 N N . GLU A 1 78 ? 70.358 95.714 103.830 1.00 31.20 102 GLU A N 1
ATOM 645 C CA . GLU A 1 78 ? 69.797 95.365 105.131 1.00 36.76 102 GLU A CA 1
ATOM 646 C C . GLU A 1 78 ? 68.281 95.568 105.154 1.00 30.06 102 GLU A C 1
ATOM 647 O O . GLU A 1 78 ? 67.550 94.726 105.676 1.00 34.83 102 GLU A O 1
ATOM 653 N N . ASN A 1 79 ? 67.812 96.677 104.587 1.00 33.03 103 ASN A N 1
ATOM 654 C CA A ASN A 1 79 ? 66.376 96.948 104.508 0.55 36.97 103 ASN A CA 1
ATOM 655 C CA B ASN A 1 79 ? 66.382 96.934 104.538 0.45 36.93 103 ASN A CA 1
ATOM 656 C C . ASN A 1 79 ? 65.676 95.932 103.631 1.00 32.59 103 ASN A C 1
ATOM 657 O O . ASN A 1 79 ? 64.573 95.485 103.933 1.00 33.65 103 ASN A O 1
ATOM 666 N N . MET A 1 80 ? 66.327 95.566 102.531 1.00 31.98 104 MET A N 1
ATOM 667 C CA . MET A 1 80 ? 65.732 94.597 101.625 1.00 32.48 104 MET A CA 1
ATOM 668 C C . MET A 1 80 ? 65.623 93.218 102.274 1.00 27.90 104 MET A C 1
ATOM 669 O O . MET A 1 80 ? 64.616 92.528 102.121 1.00 27.36 104 MET A O 1
ATOM 674 N N . ILE A 1 81 ? 66.653 92.812 103.005 1.00 28.67 105 ILE A N 1
ATOM 675 C CA . ILE A 1 81 ? 66.582 91.556 103.733 1.00 30.82 105 ILE A CA 1
ATOM 676 C C . ILE A 1 81 ? 65.422 91.602 104.738 1.00 35.32 105 ILE A C 1
ATOM 677 O O . ILE A 1 81 ? 64.668 90.631 104.895 1.00 28.32 105 ILE A O 1
ATOM 682 N N . GLN A 1 82 ? 65.269 92.749 105.391 1.00 30.54 106 GLN A N 1
ATOM 683 C CA . GLN A 1 82 ? 64.176 92.947 106.340 1.00 36.76 106 GLN A CA 1
ATOM 684 C C . GLN A 1 82 ? 62.803 92.812 105.662 1.00 28.14 106 GLN A C 1
ATOM 685 O O . GLN A 1 82 ? 61.911 92.123 106.164 1.00 35.16 106 GLN A O 1
ATOM 691 N N . VAL A 1 83 ? 62.646 93.463 104.514 1.00 26.60 107 VAL A N 1
ATOM 692 C CA . VAL A 1 83 ? 61.379 93.441 103.792 1.00 30.41 107 VAL A CA 1
ATOM 693 C C . VAL A 1 83 ? 61.022 92.019 103.374 1.00 34.13 107 VAL A C 1
ATOM 694 O O . VAL A 1 83 ? 59.905 91.561 103.610 1.00 31.12 107 VAL A O 1
ATOM 698 N N . LEU A 1 84 ? 61.979 91.309 102.781 1.00 28.73 108 LEU A N 1
ATOM 699 C CA . LEU A 1 84 ? 61.716 89.938 102.364 1.00 28.61 108 LEU A CA 1
ATOM 700 C C . LEU A 1 84 ? 61.371 89.068 103.572 1.00 26.19 108 LEU A C 1
ATOM 701 O O . LEU A 1 84 ? 60.409 88.292 103.526 1.00 28.13 108 LEU A O 1
ATOM 706 N N . HIS A 1 85 ? 62.132 89.216 104.656 1.00 25.54 109 HIS A N 1
ATOM 707 C CA . HIS A 1 85 ? 61.867 88.465 105.885 1.00 32.32 109 HIS A CA 1
ATOM 708 C C . HIS A 1 85 ? 60.437 88.720 106.391 1.00 34.25 109 HIS A C 1
ATOM 709 O O . HIS A 1 85 ? 59.744 87.787 106.812 1.00 28.96 109 HIS A O 1
ATOM 716 N N . GLU A 1 86 ? 59.996 89.976 106.322 1.00 28.43 110 GLU A N 1
ATOM 717 C CA . GLU A 1 86 ? 58.652 90.353 106.777 1.00 36.89 110 GLU A CA 1
ATOM 718 C C . GLU A 1 86 ? 57.564 89.744 105.909 1.00 40.24 110 GLU A C 1
ATOM 719 O O . GLU A 1 86 ? 56.395 89.677 106.307 1.00 33.95 110 GLU A O 1
ATOM 725 N N . ASN A 1 87 ? 57.954 89.315 104.714 1.00 34.01 111 ASN A N 1
ATOM 726 C CA . ASN A 1 87 ? 57.023 88.683 103.796 1.00 30.28 111 ASN A CA 1
ATOM 727 C C . ASN A 1 87 ? 57.204 87.163 103.703 1.00 25.33 111 ASN A C 1
ATOM 728 O O . ASN A 1 87 ? 56.660 86.519 102.806 1.00 31.06 111 ASN A O 1
ATOM 733 N N . GLY A 1 88 ? 57.926 86.595 104.662 1.00 25.40 112 GLY A N 1
ATOM 734 C CA . GLY A 1 88 ? 58.140 85.158 104.709 1.00 30.63 112 GLY A CA 1
ATOM 735 C C . GLY A 1 88 ? 59.098 84.624 103.657 1.00 32.79 112 GLY A C 1
ATOM 736 O O . GLY A 1 88 ? 59.031 83.456 103.298 1.00 31.25 112 GLY A O 1
ATOM 737 N N . ILE A 1 89 ? 59.994 85.476 103.169 1.00 30.76 113 ILE A N 1
ATOM 738 C CA . ILE A 1 89 ? 60.937 85.081 102.120 1.00 28.22 113 ILE A CA 1
ATOM 739 C C . ILE A 1 89 ? 62.382 85.119 102.636 1.00 27.95 113 ILE A C 1
ATOM 740 O O . ILE A 1 89 ? 62.841 86.150 103.122 1.00 29.68 113 ILE A O 1
ATOM 745 N N . LYS A 1 90 ? 63.088 83.991 102.539 1.00 26.12 114 LYS A N 1
ATOM 746 C CA . LYS A 1 90 ? 64.489 83.928 102.948 1.00 25.99 114 LYS A CA 1
ATOM 747 C C . LYS A 1 90 ? 65.440 84.466 101.879 1.00 29.27 114 LYS A C 1
ATOM 748 O O . LYS A 1 90 ? 65.065 84.602 100.721 1.00 23.36 114 LYS A O 1
ATOM 754 N N . VAL A 1 91 ? 66.678 84.752 102.286 1.00 28.36 115 VAL A N 1
ATOM 755 C CA . VAL A 1 91 ? 67.678 85.346 101.399 1.00 24.84 115 VAL A CA 1
ATOM 756 C C . VAL A 1 91 ? 68.906 84.442 101.313 1.00 30.43 115 VAL A C 1
ATOM 757 O O . VAL A 1 91 ? 69.542 84.147 102.323 1.00 26.53 115 VAL A O 1
ATOM 761 N N . ILE A 1 92 ? 69.215 83.997 100.101 1.00 25.23 116 ILE A N 1
ATOM 762 C CA . ILE A 1 92 ? 70.378 83.157 99.847 1.00 22.76 116 ILE A CA 1
ATOM 763 C C . ILE A 1 92 ? 71.427 83.954 99.068 1.00 24.53 116 ILE A C 1
ATOM 764 O O . ILE A 1 92 ? 71.155 84.467 97.972 1.00 23.72 116 ILE A O 1
ATOM 769 N N . MET A 1 93 ? 72.619 84.064 99.648 1.00 21.94 117 MET A N 1
ATOM 770 C CA . MET A 1 93 ? 73.698 84.848 99.063 1.00 22.77 117 MET A CA 1
ATOM 771 C C . MET A 1 93 ? 74.579 83.980 98.171 1.00 25.80 117 MET A C 1
ATOM 772 O O . MET A 1 93 ? 74.892 82.845 98.525 1.00 23.42 117 MET A O 1
ATOM 777 N N . ASP A 1 94 ? 74.967 84.519 97.017 1.00 21.25 118 ASP A N 1
ATOM 778 C CA . ASP A 1 94 ? 75.889 83.842 96.112 1.00 20.42 118 ASP A CA 1
ATOM 779 C C . ASP A 1 94 ? 77.299 84.068 96.669 1.00 23.67 118 ASP A C 1
ATOM 780 O O . ASP A 1 94 ? 77.788 85.203 96.711 1.00 24.89 118 ASP A O 1
ATOM 785 N N . LEU A 1 95 ? 77.925 82.992 97.141 1.00 20.44 119 LEU A N 1
ATOM 786 C CA . LEU A 1 95 ? 79.228 83.074 97.790 1.00 22.74 119 LEU A CA 1
ATOM 787 C C . LEU A 1 95 ? 80.319 82.637 96.818 1.00 25.26 119 LEU A C 1
ATOM 788 O O . LEU A 1 95 ? 80.407 81.460 96.465 1.00 22.88 119 LEU A O 1
ATOM 793 N N . VAL A 1 96 ? 81.134 83.591 96.382 1.00 21.10 120 VAL A N 1
ATOM 794 C CA . VAL A 1 96 ? 82.084 83.351 95.300 1.00 24.33 120 VAL A CA 1
ATOM 795 C C . VAL A 1 96 ? 83.499 83.291 95.864 1.00 27.44 120 VAL A C 1
ATOM 796 O O . VAL A 1 96 ? 84.224 84.287 95.851 1.00 23.50 120 VAL A O 1
ATOM 800 N N . ILE A 1 97 ? 83.888 82.119 96.359 1.00 20.99 121 ILE A N 1
ATOM 801 C CA . ILE A 1 97 ? 85.148 81.992 97.080 1.00 19.92 121 ILE A CA 1
ATOM 802 C C . ILE A 1 97 ? 86.160 81.094 96.386 1.00 22.96 121 ILE A C 1
ATOM 803 O O . ILE A 1 97 ? 87.203 80.769 96.952 1.00 20.14 121 ILE A O 1
ATOM 808 N N . ASN A 1 98 ? 85.872 80.701 95.153 1.00 21.65 122 ASN A N 1
ATOM 809 C CA . ASN A 1 98 ? 86.873 79.983 94.385 1.00 21.11 122 ASN A CA 1
ATOM 810 C C . ASN A 1 98 ? 88.006 80.897 93.930 1.00 21.76 122 ASN A C 1
ATOM 811 O O . ASN A 1 98 ? 89.157 80.472 93.778 1.00 21.83 122 ASN A O 1
ATOM 816 N N . HIS A 1 99 ? 87.666 82.161 93.714 1.00 21.37 123 HIS A N 1
ATOM 817 C CA . HIS A 1 99 ? 88.581 83.080 93.065 1.00 22.93 123 HIS A CA 1
ATOM 818 C C . HIS A 1 99 ? 88.149 84.492 93.392 1.00 24.94 123 HIS A C 1
ATOM 819 O O . HIS A 1 99 ? 87.023 84.711 93.850 1.00 24.71 123 HIS A O 1
ATOM 826 N N . THR A 1 100 ? 89.039 85.455 93.170 1.00 25.69 124 THR A N 1
ATOM 827 C CA . THR A 1 100 ? 88.662 86.854 93.245 1.00 21.91 124 THR A CA 1
ATOM 828 C C . THR A 1 100 ? 89.012 87.497 91.922 1.00 23.54 124 THR A C 1
ATOM 829 O O . THR A 1 100 ? 89.597 86.854 91.047 1.00 23.61 124 THR A O 1
ATOM 833 N N . SER A 1 101 ? 88.644 88.764 91.765 1.00 22.78 125 SER A N 1
ATOM 834 C CA . SER A 1 101 ? 89.176 89.564 90.665 1.00 23.28 125 SER A CA 1
ATOM 835 C C . SER A 1 101 ? 90.687 89.792 90.838 1.00 23.13 125 SER A C 1
ATOM 836 O O . SER A 1 101 ? 91.198 89.806 91.963 1.00 23.69 125 SER A O 1
ATOM 839 N N . ASP A 1 102 ? 91.398 89.992 89.730 1.00 25.64 126 ASP A N 1
ATOM 840 C CA . ASP A 1 102 ? 92.793 90.419 89.825 1.00 27.56 126 ASP A CA 1
ATOM 841 C C . ASP A 1 102 ? 92.877 91.891 90.265 1.00 33.90 126 ASP A C 1
ATOM 842 O O . ASP A 1 102 ? 93.965 92.412 90.522 1.00 31.31 126 ASP A O 1
ATOM 847 N N . GLU A 1 103 ? 91.723 92.548 90.385 1.00 27.02 127 GLU A N 1
ATOM 848 C CA . GLU A 1 103 ? 91.679 93.907 90.907 1.00 31.88 127 GLU A CA 1
ATOM 849 C C . GLU A 1 103 ? 91.292 93.941 92.390 1.00 28.26 127 GLU A C 1
ATOM 850 O O . GLU A 1 103 ? 91.153 95.011 92.988 1.00 29.41 127 GLU A O 1
ATOM 856 N N . HIS A 1 104 ? 91.161 92.769 93.002 1.00 28.12 128 HIS A N 1
ATOM 857 C CA . HIS A 1 104 ? 90.935 92.714 94.441 1.00 26.04 128 HIS A CA 1
ATOM 858 C C . HIS A 1 104 ? 92.175 93.253 95.157 1.00 29.86 128 HIS A C 1
ATOM 859 O O . HIS A 1 104 ? 93.300 92.902 94.801 1.00 31.28 128 HIS A O 1
ATOM 866 N N . PRO A 1 105 ? 91.980 94.116 96.164 1.00 33.46 129 PRO A N 1
ATOM 867 C CA . PRO A 1 105 ? 93.128 94.676 96.894 1.00 34.24 129 PRO A CA 1
ATOM 868 C C . PRO A 1 105 ? 94.052 93.612 97.504 1.00 34.36 129 PRO A C 1
ATOM 869 O O . PRO A 1 105 ? 95.256 93.864 97.606 1.00 32.86 129 PRO A O 1
ATOM 873 N N . TRP A 1 106 ? 93.518 92.452 97.893 1.00 31.99 130 TRP A N 1
ATOM 874 C CA . TRP A 1 106 ? 94.369 91.376 98.429 1.00 31.22 130 TRP A CA 1
ATOM 875 C C . TRP A 1 106 ? 95.391 90.912 97.405 1.00 29.23 130 TRP A C 1
ATOM 876 O O . TRP A 1 106 ? 96.574 90.725 97.717 1.00 28.08 130 TRP A O 1
ATOM 887 N N . PHE A 1 107 ? 94.901 90.673 96.194 1.00 23.94 131 PHE A N 1
ATOM 888 C CA . PHE A 1 107 ? 95.726 90.189 95.095 1.00 28.96 131 PHE A CA 1
ATOM 889 C C . PHE A 1 107 ? 96.754 91.237 94.681 1.00 29.41 131 PHE A C 1
ATOM 890 O O . PHE A 1 107 ? 97.920 90.913 94.423 1.00 26.97 131 PHE A O 1
ATOM 898 N N . LYS A 1 108 ? 96.312 92.489 94.613 1.00 28.52 132 LYS A N 1
ATOM 899 C CA . LYS A 1 108 ? 97.196 93.586 94.233 1.00 31.43 132 LYS A CA 1
ATOM 900 C C . LYS A 1 108 ? 98.366 93.677 95.207 1.00 32.71 132 LYS A C 1
ATOM 901 O O . LYS A 1 108 ? 99.520 93.843 94.797 1.00 33.40 132 LYS A O 1
ATOM 907 N N . ASP A 1 109 ? 98.059 93.546 96.496 1.00 29.58 133 ASP A N 1
ATOM 908 C CA . ASP A 1 109 ? 99.078 93.560 97.538 1.00 30.64 133 ASP A CA 1
ATOM 909 C C . ASP A 1 109 ? 100.028 92.372 97.436 1.00 35.20 133 ASP A C 1
ATOM 910 O O . ASP A 1 109 ? 101.241 92.519 97.604 1.00 33.31 133 ASP A O 1
ATOM 915 N N . ALA A 1 110 ? 99.477 91.195 97.162 1.00 29.26 134 ALA A N 1
ATOM 916 C CA . ALA A 1 110 ? 100.293 89.999 96.993 1.00 33.84 134 ALA A CA 1
ATOM 917 C C . ALA A 1 110 ? 101.254 90.125 95.808 1.00 30.12 134 ALA A C 1
ATOM 918 O O . ALA A 1 110 ? 102.401 89.699 95.893 1.00 29.33 134 ALA A O 1
ATOM 920 N N . VAL A 1 111 ? 100.773 90.679 94.699 1.00 27.61 135 VAL A N 1
ATOM 921 C CA . VAL A 1 111 ? 101.624 90.884 93.528 1.00 30.03 135 VAL A CA 1
ATOM 922 C C . VAL A 1 111 ? 102.729 91.903 93.834 1.00 32.29 135 VAL A C 1
ATOM 923 O O . VAL A 1 111 ? 103.896 91.696 93.496 1.00 31.01 135 VAL A O 1
ATOM 927 N N . GLU A 1 112 ? 102.361 92.985 94.506 1.00 28.20 136 GLU A N 1
ATOM 928 C CA . GLU A 1 112 ? 103.291 94.081 94.738 1.00 34.07 136 GLU A CA 1
ATOM 929 C C . GLU A 1 112 ? 104.330 93.757 95.815 1.00 34.98 136 GLU A C 1
ATOM 930 O O . GLU A 1 112 ? 105.513 94.044 95.639 1.00 34.49 136 GLU A O 1
ATOM 936 N N . ASN A 1 113 ? 103.900 93.147 96.915 1.00 31.33 137 ASN A N 1
ATOM 937 C CA . ASN A 1 113 ? 104.796 92.914 98.049 1.00 32.91 137 ASN A CA 1
ATOM 938 C C . ASN A 1 113 ? 105.249 91.472 98.197 1.00 37.54 137 ASN A C 1
ATOM 939 O O . ASN A 1 113 ? 106.013 91.142 99.109 1.00 35.81 137 ASN A O 1
ATOM 944 N N . THR A 1 114 ? 104.796 90.639 97.265 1.00 31.06 138 THR A N 1
ATOM 945 C CA . THR A 1 114 ? 105.117 89.218 97.202 1.00 3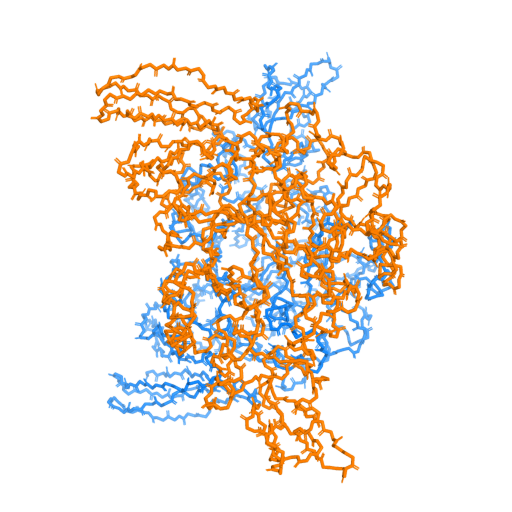2.93 138 THR A CA 1
ATOM 946 C C . THR A 1 114 ? 105.133 88.573 98.587 1.00 34.26 138 THR A C 1
ATOM 947 O O . THR A 1 114 ? 104.176 88.717 99.349 1.00 36.80 138 THR A O 1
ATOM 951 N N . THR A 1 115 ? 106.212 87.878 98.922 1.00 35.80 139 THR A N 1
ATOM 952 C CA . THR A 1 115 ? 106.243 87.071 100.144 1.00 37.78 139 THR A CA 1
ATOM 953 C C . THR A 1 115 ? 106.150 87.876 101.435 1.00 36.82 139 THR A C 1
ATOM 954 O O . THR A 1 115 ? 106.020 87.301 102.511 1.00 42.76 139 THR A O 1
ATOM 958 N N . SER A 1 116 ? 106.195 89.199 101.335 1.00 39.52 140 SER A N 1
ATOM 959 C CA . SER A 1 116 ? 106.032 90.047 102.516 1.00 40.99 140 SER A CA 1
ATOM 960 C C . SER A 1 116 ? 104.584 90.496 102.685 1.00 44.51 140 SER A C 1
ATOM 961 O O . SER A 1 116 ? 104.233 91.139 103.674 1.00 45.77 140 SER A O 1
ATOM 964 N N . SER A 1 117 ? 103.744 90.154 101.714 1.00 40.13 141 SER A N 1
ATOM 965 C CA . SER A 1 117 ? 102.315 90.447 101.806 1.00 37.82 141 SER A CA 1
ATOM 966 C C . SER A 1 117 ? 101.598 89.428 102.691 1.00 33.52 141 SER A C 1
ATOM 967 O O . SER A 1 117 ? 101.829 88.226 102.569 1.00 36.03 141 SER A O 1
ATOM 970 N N . PRO A 1 118 ? 100.720 89.910 103.583 1.00 32.67 142 PRO A N 1
ATOM 971 C CA . PRO A 1 118 ? 99.828 89.029 104.348 1.00 39.96 142 PRO A CA 1
ATOM 972 C C . PRO A 1 118 ? 98.967 88.156 103.427 1.00 40.85 142 PRO A C 1
ATOM 973 O O . PRO A 1 118 ? 98.498 87.094 103.844 1.00 39.35 142 PRO A O 1
ATOM 977 N N . TYR A 1 119 ? 98.776 88.596 102.183 1.00 36.22 143 TYR A N 1
ATOM 978 C CA . TYR A 1 119 ? 97.876 87.911 101.259 1.00 33.80 143 TYR A CA 1
ATOM 979 C C . TYR A 1 119 ? 98.578 87.019 100.235 1.00 36.00 143 TYR A C 1
ATOM 980 O O . TYR A 1 119 ? 97.923 86.447 99.359 1.00 31.20 143 TYR A O 1
ATOM 989 N N . TRP A 1 120 ? 99.896 86.879 100.360 1.00 31.78 144 TRP A N 1
ATOM 990 C CA . TRP A 1 120 ? 100.663 86.007 99.482 1.00 30.91 144 TRP A CA 1
ATOM 991 C C . TRP A 1 120 ? 100.146 84.573 99.562 1.00 32.36 144 TRP A C 1
ATOM 992 O O . TRP A 1 120 ? 100.047 83.881 98.548 1.00 32.77 144 TRP A O 1
ATOM 1003 N N . ASP A 1 121 ? 99.799 84.140 100.770 1.00 29.46 145 ASP A N 1
ATOM 1004 C CA . ASP A 1 121 ? 99.301 82.785 100.987 1.00 33.26 145 ASP A CA 1
ATOM 1005 C C . ASP A 1 121 ? 97.848 82.612 100.525 1.00 30.05 145 ASP A C 1
ATOM 1006 O O . ASP A 1 121 ? 97.371 81.481 100.425 1.00 31.07 145 ASP A O 1
ATOM 1011 N N . TYR A 1 122 ? 97.148 83.725 100.288 1.00 26.01 146 TYR A N 1
ATOM 1012 C CA . TYR A 1 122 ? 95.744 83.680 99.862 1.00 26.60 146 TYR A CA 1
ATOM 1013 C C . TYR A 1 122 ? 95.582 83.159 98.444 1.00 30.91 146 TYR A C 1
ATOM 1014 O O . TYR A 1 122 ? 94.514 82.670 98.081 1.00 26.15 146 TYR A O 1
ATOM 1023 N N . TYR A 1 123 ? 96.629 83.285 97.635 1.00 26.11 147 TYR A N 1
ATOM 1024 C CA . TYR A 1 123 ? 96.545 82.869 96.238 1.00 23.45 147 TYR A CA 1
ATOM 1025 C C . TYR A 1 123 ? 97.539 81.771 95.929 1.00 27.35 147 TYR A C 1
ATOM 1026 O O . TYR A 1 123 ? 98.327 81.365 96.786 1.00 30.04 147 TYR A O 1
ATOM 1035 N N . ILE A 1 124 ? 97.485 81.275 94.703 1.00 23.90 148 ILE A N 1
ATOM 1036 C CA . ILE A 1 124 ? 98.395 80.230 94.277 1.00 26.84 148 ILE A CA 1
ATOM 1037 C C . ILE A 1 124 ? 99.450 80.916 93.429 1.00 30.17 148 ILE A C 1
ATOM 1038 O O . ILE A 1 124 ? 99.315 81.060 92.214 1.00 24.54 148 ILE A O 1
ATOM 1043 N N . MET A 1 125 ? 100.490 81.380 94.112 1.00 27.49 149 MET A N 1
ATOM 1044 C CA . MET A 1 125 ? 101.445 82.304 93.528 1.00 24.20 149 MET A CA 1
ATOM 1045 C C . MET A 1 125 ? 102.866 81.814 93.663 1.00 33.46 149 MET A C 1
ATOM 1046 O O . MET A 1 125 ? 103.170 81.021 94.547 1.00 33.50 149 MET A O 1
ATOM 1051 N N . SER A 1 126 ? 103.737 82.322 92.797 1.00 29.61 150 SER A N 1
ATOM 1052 C CA . SER A 1 126 ? 105.110 81.846 92.740 1.00 39.72 150 SER A CA 1
ATOM 1053 C C . SER A 1 126 ? 105.991 82.853 92.023 1.00 37.65 150 SER A C 1
ATOM 1054 O O . SER A 1 126 ? 105.530 83.583 91.134 1.00 30.06 150 SER A O 1
ATOM 1057 N N . LEU A 1 127 ? 107.262 82.882 92.417 1.00 38.10 151 LEU A N 1
ATOM 1058 C CA . LEU A 1 127 ? 108.254 83.712 91.755 1.00 38.29 151 LEU A CA 1
ATOM 1059 C C . LEU A 1 127 ? 109.049 82.877 90.761 1.00 41.59 151 LEU A C 1
ATOM 1060 O O . LEU A 1 127 ? 109.834 83.408 89.982 1.00 41.75 151 LEU A O 1
ATOM 1065 N N . GLU A 1 128 ? 108.820 81.568 90.776 1.00 37.83 152 GLU A N 1
ATOM 1066 C CA . GLU A 1 128 ? 109.448 80.679 89.808 1.00 46.05 152 GLU A CA 1
ATOM 1067 C C . GLU A 1 128 ? 108.681 80.713 88.488 1.00 48.22 152 GLU A C 1
ATOM 1068 O O . GLU A 1 128 ? 107.464 80.917 88.471 1.00 38.87 152 GLU A O 1
ATOM 1074 N N . ASP A 1 129 ? 109.396 80.510 87.387 1.00 40.96 153 ASP A N 1
ATOM 1075 C CA . ASP A 1 129 ? 108.793 80.578 86.065 1.00 45.10 153 ASP A CA 1
ATOM 1076 C C . ASP A 1 129 ? 107.778 79.453 85.846 1.00 45.20 153 ASP A C 1
ATOM 1077 O O . ASP A 1 129 ? 108.021 78.300 86.198 1.00 43.08 153 ASP A O 1
ATOM 1082 N N . HIS A 1 130 ? 106.631 79.796 85.271 1.00 41.69 154 HIS A N 1
ATOM 1083 C CA . HIS A 1 130 ? 105.621 78.793 84.962 1.00 42.62 154 HIS A CA 1
ATOM 1084 C C . HIS A 1 130 ? 105.149 78.908 83.518 1.00 47.72 154 HIS A C 1
ATOM 1085 O O . HIS A 1 130 ? 104.033 78.496 83.190 1.00 42.68 154 HIS A O 1
ATOM 1092 N N . SER A 1 131 ? 105.998 79.457 82.654 1.00 43.62 155 SER A N 1
ATOM 1093 C CA . SER A 1 131 ? 105.594 79.700 81.272 1.00 49.98 155 SER A CA 1
ATOM 1094 C C . SER A 1 131 ? 105.214 78.402 80.572 1.00 49.57 155 SER A C 1
ATOM 1095 O O . SER A 1 131 ? 105.835 77.362 80.786 1.00 45.43 155 SER A O 1
ATOM 1098 N N . GLY A 1 132 ? 104.160 78.470 79.764 1.00 54.42 156 GLY A N 1
ATOM 1099 C CA . GLY A 1 132 ? 103.693 77.319 79.017 1.00 55.68 156 GLY A CA 1
ATOM 1100 C C . GLY A 1 132 ? 102.775 76.403 79.804 1.00 61.22 156 GLY A C 1
ATOM 1101 O O . GLY A 1 132 ? 102.066 75.579 79.221 1.00 59.63 156 GLY A O 1
ATOM 1102 N N . GLN A 1 133 ? 102.787 76.530 81.128 1.00 50.11 157 GLN A N 1
ATOM 1103 C CA . GLN A 1 133 ? 101.895 75.722 81.948 1.00 41.19 157 GLN A CA 1
ATOM 1104 C C . GLN A 1 133 ? 100.477 76.275 81.874 1.00 43.68 157 GLN A C 1
ATOM 1105 O O . GLN A 1 133 ? 100.260 77.480 81.996 1.00 40.19 157 GLN A O 1
ATOM 1111 N N . ASP A 1 134 ? 99.518 75.379 81.661 1.00 36.03 158 ASP A N 1
ATOM 1112 C CA . ASP A 1 134 ? 98.124 75.766 81.500 1.00 43.27 158 ASP A CA 1
ATOM 1113 C C . ASP A 1 134 ? 97.558 76.430 82.753 1.00 36.36 158 ASP A C 1
ATOM 1114 O O . ASP A 1 134 ? 97.806 75.976 83.867 1.00 30.97 158 ASP A O 1
ATOM 1119 N N . HIS A 1 135 ? 96.809 77.510 82.534 1.00 33.19 159 HIS A N 1
ATOM 1120 C CA . HIS A 1 135 ? 96.060 78.235 83.570 1.00 30.38 159 HIS A CA 1
ATOM 1121 C C . HIS A 1 135 ? 96.982 78.990 84.519 1.00 26.94 159 HIS A C 1
ATOM 1122 O O . HIS A 1 135 ? 96.549 79.467 85.566 1.00 30.94 159 HIS A O 1
ATOM 1129 N N . TRP A 1 136 ? 98.251 79.112 84.143 1.00 26.20 160 TRP A N 1
ATOM 1130 C CA . TRP A 1 136 ? 99.177 79.966 84.876 1.00 27.97 160 TRP A CA 1
ATOM 1131 C C . TRP A 1 136 ? 99.338 81.320 84.185 1.00 30.97 160 TRP A C 1
ATOM 1132 O O . TRP A 1 136 ? 99.493 81.395 82.967 1.00 37.36 160 TRP A O 1
ATOM 1143 N N . HIS A 1 137 ? 99.288 82.384 84.973 1.00 29.59 161 HIS A N 1
ATOM 1144 C CA . HIS A 1 137 ? 99.355 83.738 84.444 1.00 30.06 161 HIS A CA 1
ATOM 1145 C C . HIS A 1 137 ? 100.421 84.531 85.183 1.00 30.87 161 HIS A C 1
ATOM 1146 O O . HIS A 1 137 ? 100.972 84.061 86.176 1.00 27.73 161 HIS A O 1
ATOM 1153 N N . TRP A 1 138 ? 100.721 85.737 84.714 1.00 27.69 162 TRP A N 1
ATOM 1154 C CA . TRP A 1 138 ? 101.678 86.552 85.449 1.00 31.53 162 TRP A CA 1
ATOM 1155 C C . TRP A 1 138 ? 101.381 88.032 85.362 1.00 33.09 162 TRP A C 1
ATOM 1156 O O . TRP A 1 138 ? 100.687 88.499 84.457 1.00 31.45 162 TRP A O 1
ATOM 1167 N N . LYS A 1 139 ? 101.908 88.754 86.341 1.00 26.56 163 LYS A N 1
ATOM 1168 C CA . LYS A 1 139 ? 101.887 90.203 86.372 1.00 27.38 163 LYS A CA 1
ATOM 1169 C C . LYS A 1 139 ? 103.267 90.651 86.816 1.00 35.29 163 LYS A C 1
ATOM 1170 O O . LYS A 1 139 ? 103.946 89.935 87.549 1.00 35.72 163 LYS A O 1
ATOM 1176 N N . ILE A 1 140 ? 103.691 91.827 86.378 1.00 32.83 164 ILE A N 1
ATOM 1177 C CA . ILE A 1 140 ? 104.972 92.344 86.830 1.00 32.14 164 ILE A CA 1
ATOM 1178 C C . ILE A 1 140 ? 104.722 93.509 87.764 1.00 32.59 164 ILE A C 1
ATOM 1179 O O . ILE A 1 140 ? 103.940 94.403 87.444 1.00 31.56 164 ILE A O 1
ATOM 1184 N N . ASN A 1 141 ? 105.337 93.474 88.944 1.00 28.90 165 ASN A N 1
ATOM 1185 C CA . ASN A 1 141 ? 105.079 94.515 89.929 1.00 30.33 165 ASN A CA 1
ATOM 1186 C C . ASN A 1 141 ? 105.985 95.736 89.721 1.00 34.94 165 ASN A C 1
ATOM 1187 O O . ASN A 1 141 ? 106.735 95.795 88.747 1.00 35.19 165 ASN A O 1
ATOM 1192 N N . SER A 1 142 ? 105.901 96.706 90.627 1.00 35.75 166 SER A N 1
ATOM 1193 C CA . SER A 1 142 ? 106.608 97.976 90.452 1.00 41.47 166 SER A CA 1
ATOM 1194 C C . SER A 1 142 ? 108.121 97.826 90.639 1.00 44.31 166 SER A C 1
ATOM 1195 O O . SER A 1 142 ? 108.885 98.744 90.347 1.00 43.08 166 SER A O 1
ATOM 1198 N N . LYS A 1 143 ? 108.548 96.670 91.131 1.00 43.84 167 LYS A N 1
ATOM 1199 C CA . LYS A 1 143 ? 109.965 96.405 91.325 1.00 44.09 167 LYS A CA 1
ATOM 1200 C C . LYS A 1 143 ? 110.491 95.557 90.177 1.00 43.94 167 LYS A C 1
ATOM 1201 O O . LYS A 1 143 ? 111.650 95.151 90.170 1.00 46.09 167 LYS A O 1
ATOM 1207 N N . GLY A 1 144 ? 109.628 95.298 89.201 1.00 37.58 168 GLY A N 1
ATOM 1208 C CA . GLY A 1 144 ? 110.013 94.530 88.032 1.00 32.88 168 GLY A CA 1
ATOM 1209 C C . GLY A 1 144 ? 110.080 93.030 88.235 1.00 40.30 168 GLY A C 1
ATOM 1210 O O . GLY A 1 144 ? 110.628 92.318 87.396 1.00 39.10 168 GLY A O 1
ATOM 1211 N N . GLN A 1 145 ? 109.534 92.525 89.337 1.00 38.21 169 GLN A N 1
ATOM 1212 C CA . GLN A 1 145 ? 109.492 91.073 89.507 1.00 39.46 169 GLN A CA 1
ATOM 1213 C C . GLN A 1 145 ? 108.294 90.495 88.768 1.00 31.57 169 GLN A C 1
ATOM 1214 O O . GLN A 1 145 ? 107.194 91.045 88.828 1.00 37.61 169 GLN A O 1
ATOM 1220 N N . LYS A 1 146 ? 108.511 89.394 88.065 1.00 35.50 170 LYS A N 1
ATOM 1221 C CA . LYS A 1 146 ? 107.412 88.691 87.432 1.00 33.76 170 LYS A CA 1
ATOM 1222 C C . LYS A 1 146 ? 106.777 87.748 88.457 1.00 39.27 170 LYS A C 1
ATOM 1223 O O . LYS A 1 146 ? 107.422 86.827 88.957 1.00 33.64 170 LYS A O 1
ATOM 1229 N N . VAL A 1 147 ? 105.519 88.011 88.789 1.00 33.48 171 VAL A N 1
ATOM 1230 C CA . VAL A 1 147 ? 104.785 87.183 89.736 1.00 30.35 171 VAL A CA 1
ATOM 1231 C C . VAL A 1 147 ? 103.820 86.261 88.998 1.00 29.28 171 VAL A C 1
ATOM 1232 O O . VAL A 1 147 ? 102.950 86.722 88.263 1.00 31.36 171 VAL A O 1
ATOM 1236 N N . TRP A 1 148 ? 103.994 84.957 89.185 1.00 27.74 172 TRP A N 1
ATOM 1237 C CA . TRP A 1 148 ? 103.139 83.960 88.560 1.00 27.24 172 TRP A CA 1
ATOM 1238 C C . TRP A 1 148 ? 101.987 83.554 89.480 1.00 29.33 172 TRP A C 1
ATOM 1239 O O . TRP A 1 148 ? 102.138 83.529 90.699 1.00 27.81 172 TRP A O 1
ATOM 1250 N N . TYR A 1 149 ? 100.836 83.243 88.895 1.00 24.56 173 TYR A N 1
ATOM 1251 C CA . TYR A 1 149 ? 99.689 82.823 89.692 1.00 24.36 173 TYR A CA 1
ATOM 1252 C C . TYR A 1 149 ? 98.747 81.946 88.883 1.00 25.32 173 TYR A C 1
ATOM 1253 O O . TYR A 1 149 ? 98.638 82.080 87.656 1.00 27.43 173 TYR A O 1
ATOM 1262 N N . PHE A 1 150 ? 98.079 81.035 89.582 1.00 21.67 174 PHE A N 1
ATOM 1263 C CA . PHE A 1 150 ? 97.159 80.099 88.952 1.00 24.49 174 PHE A CA 1
ATOM 1264 C C . PHE A 1 150 ? 95.760 80.728 88.883 1.00 21.83 174 PHE A C 1
ATOM 1265 O O . PHE A 1 150 ? 95.305 81.367 89.832 1.00 22.06 174 PHE A O 1
ATOM 1273 N N . GLY A 1 151 ? 95.104 80.582 87.740 1.00 23.75 175 GLY A N 1
ATOM 1274 C CA . GLY A 1 151 ? 93.785 81.154 87.538 1.00 24.18 175 GLY A CA 1
ATOM 1275 C C . GLY A 1 151 ? 93.037 80.304 86.529 1.00 31.71 175 GLY A C 1
ATOM 1276 O O . GLY A 1 151 ? 93.145 80.525 85.319 1.00 29.72 175 GLY A O 1
ATOM 1277 N N . LEU A 1 152 ? 92.295 79.315 87.016 1.00 24.30 176 LEU A N 1
ATOM 1278 C CA . LEU A 1 152 ? 91.620 78.379 86.120 1.00 28.65 176 LEU A CA 1
ATOM 1279 C C . LEU A 1 152 ? 90.677 79.118 85.158 1.00 31.49 176 LEU A C 1
ATOM 1280 O O . LEU A 1 152 ? 90.627 78.814 83.966 1.00 31.59 176 LEU A O 1
ATOM 1285 N N . PHE A 1 153 ? 89.947 80.096 85.686 1.00 29.84 177 PHE A N 1
ATOM 1286 C CA . PHE A 1 153 ? 88.975 80.839 84.889 1.00 34.12 177 PHE A CA 1
ATOM 1287 C C . PHE A 1 153 ? 89.612 81.988 84.090 1.00 38.36 177 PHE A C 1
ATOM 1288 O O . PHE A 1 153 ? 88.924 82.691 83.356 1.00 42.57 177 PHE A O 1
ATOM 1296 N N . GLY A 1 154 ? 90.916 82.192 84.240 1.00 32.75 178 GLY A N 1
ATOM 1297 C CA . GLY A 1 154 ? 91.593 83.224 83.466 1.00 34.75 178 GLY A CA 1
ATOM 1298 C C . GLY A 1 154 ? 92.374 84.231 84.291 1.00 34.79 178 GLY A C 1
ATOM 1299 O O . GLY A 1 154 ? 92.237 84.287 85.518 1.00 29.28 178 GLY A O 1
ATOM 1300 N N . TYR A 1 155 ? 93.178 85.045 83.606 1.00 33.20 179 TYR A N 1
ATOM 1301 C CA . TYR A 1 155 ? 94.123 85.953 84.258 1.00 30.26 179 TYR A CA 1
ATOM 1302 C C . TYR A 1 155 ? 93.443 86.914 85.232 1.00 28.37 179 TYR A C 1
ATOM 1303 O O . TYR A 1 155 ? 94.042 87.336 86.224 1.00 28.28 179 TYR A O 1
ATOM 1312 N N . ASN A 1 156 ? 92.199 87.285 84.946 1.00 29.86 180 ASN A N 1
ATOM 1313 C CA . ASN A 1 156 ? 91.514 88.258 85.803 1.00 31.64 180 ASN A CA 1
ATOM 1314 C C . ASN A 1 156 ? 90.702 87.586 86.906 1.00 27.37 180 ASN A C 1
ATOM 1315 O O . ASN A 1 156 ? 89.924 88.241 87.610 1.00 29.20 180 ASN A O 1
ATOM 1320 N N . MET A 1 157 ? 90.900 86.273 87.051 1.00 27.83 181 MET A N 1
ATOM 1321 C CA A MET A 1 157 ? 90.236 85.530 88.123 0.57 26.50 181 MET A CA 1
ATOM 1322 C CA B MET A 1 157 ? 90.239 85.475 88.073 0.43 26.53 181 MET A CA 1
ATOM 1323 C C . MET A 1 157 ? 91.208 84.603 88.866 1.00 23.90 181 MET A C 1
ATOM 1324 O O . MET A 1 157 ? 91.079 83.382 88.828 1.00 24.83 181 MET A O 1
ATOM 1333 N N . PRO A 1 158 ? 92.182 85.207 89.571 1.00 22.56 182 PRO A N 1
ATOM 1334 C CA . PRO A 1 158 ? 93.151 84.398 90.331 1.00 22.25 182 PRO A CA 1
ATOM 1335 C C . PRO A 1 158 ? 92.473 83.505 91.381 1.00 23.55 182 PRO A C 1
ATOM 1336 O O . PRO A 1 158 ? 91.626 83.981 92.141 1.00 23.01 182 PRO A O 1
ATOM 1340 N N . ASP A 1 159 ? 92.828 82.223 91.385 1.00 21.31 183 ASP A N 1
ATOM 1341 C CA . ASP A 1 159 ? 92.288 81.257 92.349 1.00 25.60 183 ASP A CA 1
ATOM 1342 C C . ASP A 1 159 ? 92.731 81.534 93.769 1.00 26.19 183 ASP A C 1
ATOM 1343 O O . ASP A 1 159 ? 93.908 81.805 94.004 1.00 24.00 183 ASP A O 1
ATOM 1348 N N . LEU A 1 160 ? 91.808 81.415 94.723 1.00 23.16 184 LEU A N 1
ATOM 1349 C CA . LEU A 1 160 ? 92.182 81.415 96.137 1.00 22.91 184 LEU A CA 1
ATOM 1350 C C . LEU A 1 160 ? 92.795 80.069 96.518 1.00 25.37 184 LEU A C 1
ATOM 1351 O O . LEU A 1 160 ? 92.472 79.020 95.936 1.00 21.01 184 LEU A O 1
ATOM 1356 N N . ASN A 1 161 ? 93.699 80.104 97.490 1.00 26.03 185 ASN A N 1
ATOM 1357 C CA . ASN A 1 161 ? 94.409 78.908 97.929 1.00 26.55 185 ASN A CA 1
ATOM 1358 C C . ASN A 1 161 ? 93.737 78.301 99.172 1.00 28.50 185 ASN A C 1
ATOM 1359 O O . ASN A 1 161 ? 93.999 78.717 100.290 1.00 25.78 185 ASN A O 1
ATOM 1364 N N . HIS A 1 162 ? 92.855 77.331 98.973 1.00 23.37 186 HIS A N 1
ATOM 1365 C CA . HIS A 1 162 ? 92.067 76.821 100.093 1.00 28.82 186 HIS A CA 1
ATOM 1366 C C . HIS A 1 162 ? 92.824 75.831 100.981 1.00 28.73 186 HIS A C 1
ATOM 1367 O O . HIS A 1 162 ? 92.338 75.429 102.039 1.00 27.71 186 HIS A O 1
ATOM 1374 N N . ASP A 1 163 ? 94.037 75.479 100.581 1.00 25.33 187 ASP A N 1
ATOM 1375 C CA . ASP A 1 163 ? 94.925 74.755 101.491 1.00 31.58 187 ASP A CA 1
ATOM 1376 C C . ASP A 1 163 ? 95.518 75.670 102.570 1.00 33.43 187 ASP A C 1
ATOM 1377 O O . ASP A 1 163 ? 96.114 75.194 103.527 1.00 30.06 187 ASP A O 1
ATOM 1382 N N . SER A 1 164 ? 95.368 76.983 102.413 1.00 29.78 188 SER A N 1
ATOM 1383 C CA . SER A 1 164 ? 95.823 77.922 103.440 1.00 31.78 188 SER A CA 1
ATOM 1384 C C . SER A 1 164 ? 94.803 78.104 104.554 1.00 29.89 188 SER A C 1
ATOM 1385 O O . SER A 1 164 ? 93.654 78.457 104.301 1.00 31.53 188 SER A O 1
ATOM 1388 N N . GLN A 1 165 ? 95.231 77.891 105.794 1.00 36.29 189 GLN A N 1
ATOM 1389 C CA . GLN A 1 165 ? 94.345 78.097 106.930 1.00 35.08 189 GLN A CA 1
ATOM 1390 C C . GLN A 1 165 ? 93.907 79.572 107.035 1.00 30.16 189 GLN A C 1
ATOM 1391 O O . GLN A 1 165 ? 92.808 79.865 107.510 1.00 33.33 189 GLN A O 1
ATOM 1397 N N . LYS A 1 166 ? 94.746 80.495 106.562 1.00 32.13 190 LYS A N 1
ATOM 1398 C CA . LYS A 1 166 ? 94.367 81.910 106.506 1.00 29.13 190 LYS A CA 1
ATOM 1399 C C . LYS A 1 166 ? 93.144 82.143 105.611 1.00 28.50 190 LYS A C 1
ATOM 1400 O O . LYS A 1 166 ? 92.305 83.011 105.893 1.00 27.10 190 LYS A O 1
ATOM 1406 N N . VAL A 1 167 ? 93.055 81.383 104.523 1.00 26.15 191 VAL A N 1
ATOM 1407 C CA . VAL A 1 167 ? 91.943 81.543 103.592 1.00 24.43 191 VAL A CA 1
ATOM 1408 C C . VAL A 1 167 ? 90.699 80.910 104.211 1.00 24.95 191 VAL A C 1
ATOM 1409 O O . VAL A 1 167 ? 89.587 81.413 104.049 1.00 27.55 191 VAL A O 1
ATOM 1413 N N . ARG A 1 168 ? 90.894 79.823 104.951 1.00 24.89 192 ARG A N 1
ATOM 1414 C CA . ARG A 1 168 ? 89.781 79.201 105.673 1.00 27.39 192 ARG A CA 1
ATOM 1415 C C . ARG A 1 168 ? 89.237 80.149 106.730 1.00 26.91 192 ARG A C 1
ATOM 1416 O O . ARG A 1 168 ? 88.016 80.281 106.891 1.00 31.19 192 ARG A O 1
ATOM 1424 N N . GLU A 1 169 ? 90.141 80.830 107.436 1.00 28.62 193 GLU A N 1
ATOM 1425 C CA . GLU A 1 169 ? 89.729 81.821 108.428 1.00 29.32 193 GLU A CA 1
ATOM 1426 C C . GLU A 1 169 ? 89.010 82.980 107.764 1.00 30.11 193 GLU A C 1
ATOM 1427 O O . GLU A 1 169 ? 88.019 83.486 108.288 1.00 28.66 193 GLU A O 1
ATOM 1433 N N . GLU A 1 170 ? 89.498 83.404 106.600 1.00 26.13 194 GLU A N 1
ATOM 1434 C CA . GLU A 1 170 ? 88.832 84.482 105.883 1.00 27.16 194 GLU A CA 1
ATOM 1435 C C . GLU A 1 170 ? 87.415 84.057 105.461 1.00 29.41 194 GLU A C 1
ATOM 1436 O O . GLU A 1 170 ? 86.459 84.833 105.569 1.00 27.06 194 GLU A O 1
ATOM 1442 N N . VAL A 1 171 ? 87.277 82.823 104.994 1.00 29.93 195 VAL A N 1
ATOM 1443 C CA . VAL A 1 171 ? 85.965 82.346 104.573 1.00 27.30 195 VAL A CA 1
ATOM 1444 C C . VAL A 1 171 ? 84.998 82.340 105.768 1.00 28.47 195 VAL A C 1
ATOM 1445 O O . VAL A 1 171 ? 83.840 82.749 105.638 1.00 28.70 195 VAL A O 1
ATOM 1449 N N . LYS A 1 172 ? 85.484 81.903 106.929 1.00 28.17 196 LYS A N 1
ATOM 1450 C CA . LYS A 1 172 ? 84.682 81.944 108.158 1.00 29.55 196 LYS A CA 1
ATOM 1451 C C . LYS A 1 172 ? 84.184 83.345 108.441 1.00 29.96 196 LYS A C 1
ATOM 1452 O O . LYS A 1 172 ? 83.029 83.550 108.819 1.00 27.05 196 LYS A O 1
ATOM 1458 N N . LYS A 1 173 ? 85.079 84.311 108.248 1.00 29.38 197 LYS A N 1
ATOM 1459 C CA . LYS A 1 173 ? 84.806 85.702 108.549 1.00 27.92 197 LYS A CA 1
ATOM 1460 C C . LYS A 1 173 ? 83.770 86.283 107.580 1.00 31.22 197 LYS A C 1
ATOM 1461 O O . LYS A 1 173 ? 82.881 87.039 107.977 1.00 27.91 197 LYS A O 1
ATOM 1467 N N . ILE A 1 174 ? 83.882 85.928 106.304 1.00 28.67 198 ILE A N 1
ATOM 1468 C CA . ILE A 1 174 ? 82.892 86.363 105.324 1.00 25.40 198 ILE A CA 1
ATOM 1469 C C . ILE A 1 174 ? 81.515 85.798 105.681 1.00 23.41 198 ILE A C 1
ATOM 1470 O O . ILE A 1 174 ? 80.513 86.518 105.688 1.00 28.15 198 ILE A O 1
ATOM 1475 N N . VAL A 1 175 ? 81.489 84.506 105.995 1.00 25.21 199 VAL A N 1
ATOM 1476 C CA . VAL A 1 175 ? 80.261 83.820 106.370 1.00 27.53 199 VAL A CA 1
ATOM 1477 C C . VAL A 1 175 ? 79.637 84.474 107.609 1.00 33.45 199 VAL A C 1
ATOM 1478 O O . VAL A 1 175 ? 78.460 84.838 107.582 1.00 30.51 199 VAL A O 1
ATOM 1482 N N . ASP A 1 176 ? 80.429 84.633 108.674 1.00 30.56 200 ASP A N 1
ATOM 1483 C CA . ASP A 1 176 ? 79.952 85.283 109.907 1.00 33.51 200 ASP A CA 1
ATOM 1484 C C . ASP A 1 176 ? 79.358 86.659 109.612 1.00 30.98 200 ASP A C 1
ATOM 1485 O O . ASP A 1 176 ? 78.292 87.007 110.121 1.00 34.72 200 ASP A O 1
ATOM 1490 N N . PHE A 1 177 ? 80.052 87.437 108.781 1.00 32.09 201 PHE A N 1
ATOM 1491 C CA . PHE A 1 177 ? 79.623 88.790 108.453 1.00 32.86 201 PHE A CA 1
ATOM 1492 C C . PHE A 1 177 ? 78.234 88.805 107.816 1.00 36.90 201 PHE A C 1
ATOM 1493 O O . PHE A 1 177 ? 77.345 89.527 108.264 1.00 30.65 201 PHE A O 1
ATOM 1501 N N . TRP A 1 178 ? 78.032 88.002 106.775 1.00 32.05 202 TRP A N 1
ATOM 1502 C CA . TRP A 1 178 ? 76.756 88.058 106.064 1.00 28.09 202 TRP A CA 1
ATOM 1503 C C . TRP A 1 178 ? 75.628 87.413 106.879 1.00 26.81 202 TRP A C 1
ATOM 1504 O O . TRP A 1 178 ? 74.491 87.856 106.812 1.00 31.08 202 TRP A O 1
ATOM 1515 N N . ILE A 1 179 ? 75.954 86.408 107.678 1.00 27.82 203 ILE A N 1
ATOM 1516 C CA . ILE A 1 179 ? 74.987 85.872 108.628 1.00 34.40 203 ILE A CA 1
ATOM 1517 C C . ILE A 1 179 ? 74.499 86.984 109.567 1.00 38.93 203 ILE A C 1
ATOM 1518 O O . ILE A 1 179 ? 73.295 87.121 109.807 1.00 38.44 203 ILE A O 1
ATOM 1523 N N . SER A 1 180 ? 75.429 87.811 110.043 1.00 33.98 204 SER A N 1
ATOM 1524 C CA . SER A 1 180 ? 75.086 88.929 110.925 1.00 37.80 204 SER A CA 1
ATOM 1525 C C . SER A 1 180 ? 74.226 89.978 110.221 1.00 42.40 204 SER A C 1
ATOM 1526 O O . SER A 1 180 ? 73.545 90.768 110.872 1.00 36.41 204 SER A O 1
ATOM 1529 N N . LYS A 1 181 ? 74.245 89.988 108.891 1.00 33.20 205 LYS A N 1
ATOM 1530 C CA . LYS A 1 181 ? 73.367 90.883 108.141 1.00 31.49 205 LYS A CA 1
ATOM 1531 C C . LYS A 1 181 ? 71.976 90.282 107.916 1.00 30.31 205 LYS A C 1
ATOM 1532 O O . LYS A 1 181 ? 71.122 90.916 107.308 1.00 35.60 205 LYS A O 1
ATOM 1538 N N . GLY A 1 182 ? 71.759 89.055 108.380 1.00 34.76 206 GLY A N 1
ATOM 1539 C CA . GLY A 1 182 ? 70.464 88.409 108.225 1.00 32.97 206 GLY A CA 1
ATOM 1540 C C . GLY A 1 182 ? 70.322 87.441 107.054 1.00 34.79 206 GLY A C 1
ATOM 1541 O O . GLY A 1 182 ? 69.244 86.906 106.822 1.00 33.79 206 GLY A O 1
ATOM 1542 N N . VAL A 1 183 ? 71.404 87.214 106.314 1.00 34.99 207 VAL A N 1
ATOM 1543 C CA . VAL A 1 183 ? 71.407 86.236 105.222 1.00 31.46 207 VAL A CA 1
ATOM 1544 C C . VAL A 1 183 ? 71.057 84.827 105.734 1.00 30.46 207 VAL A C 1
ATOM 1545 O O . VAL A 1 183 ? 71.563 84.381 106.763 1.00 30.86 207 VAL A O 1
ATOM 1549 N N . ASP A 1 184 ? 70.182 84.131 105.016 1.00 26.11 208 ASP A N 1
ATOM 1550 C CA . ASP A 1 184 ? 69.675 82.840 105.474 1.00 27.14 208 ASP A CA 1
ATOM 1551 C C . ASP A 1 184 ? 70.434 81.632 104.958 1.00 31.76 208 ASP A C 1
ATOM 1552 O O . ASP A 1 184 ? 70.237 80.516 105.438 1.00 27.63 208 ASP A O 1
ATOM 1557 N N . GLY A 1 185 ? 71.303 81.846 103.979 1.00 28.72 209 GLY A N 1
ATOM 1558 C CA . GLY A 1 185 ? 72.074 80.736 103.453 1.00 27.12 209 GLY A CA 1
ATOM 1559 C C . GLY A 1 185 ? 72.960 81.151 102.301 1.00 28.56 209 GLY A C 1
ATOM 1560 O O . GLY A 1 185 ? 72.963 82.325 101.917 1.00 23.05 209 GLY A O 1
ATOM 1561 N N . PHE A 1 186 ? 73.696 80.183 101.752 1.00 23.53 210 PHE A N 1
ATOM 1562 C CA . PHE A 1 186 ? 74.678 80.447 100.712 1.00 25.21 210 PHE A CA 1
ATOM 1563 C C . PHE A 1 186 ? 74.574 79.476 99.544 1.00 23.28 210 PHE A C 1
ATOM 1564 O O . PHE A 1 186 ? 74.454 78.262 99.719 1.00 23.86 210 PHE A O 1
ATOM 1572 N N . ARG A 1 187 ? 74.617 80.033 98.345 1.00 22.04 211 ARG A N 1
ATOM 1573 C CA . ARG A 1 187 ? 74.812 79.259 97.141 1.00 20.21 211 ARG A CA 1
ATOM 1574 C C . ARG A 1 187 ? 76.316 79.387 96.834 1.00 22.91 211 ARG A C 1
ATOM 1575 O O . ARG A 1 187 ? 76.803 80.499 96.635 1.00 20.87 211 ARG A O 1
ATOM 1583 N N . ILE A 1 188 ? 77.057 78.274 96.809 1.00 22.71 212 ILE A N 1
ATOM 1584 C CA A ILE A 1 188 ? 78.506 78.358 96.657 0.63 21.20 212 ILE A CA 1
ATOM 1585 C CA B ILE A 1 188 ? 78.506 78.341 96.655 0.37 21.22 212 ILE A CA 1
ATOM 1586 C C . ILE A 1 188 ? 78.912 78.182 95.194 1.00 20.87 212 ILE A C 1
ATOM 1587 O O . ILE A 1 188 ? 78.758 77.100 94.609 1.00 19.78 212 ILE A O 1
ATOM 1596 N N . ASP A 1 189 ? 79.430 79.261 94.618 1.00 19.04 213 ASP A N 1
ATOM 1597 C CA . ASP A 1 189 ? 79.838 79.298 93.218 1.00 21.41 213 ASP A CA 1
ATOM 1598 C C . ASP A 1 189 ? 81.023 78.368 92.934 1.00 23.06 213 ASP A C 1
ATOM 1599 O O . ASP A 1 189 ? 81.923 78.248 93.762 1.00 22.57 213 ASP A O 1
ATOM 1604 N N . ALA A 1 190 ? 81.021 77.723 91.771 1.00 20.02 214 ALA A N 1
ATOM 1605 C CA . ALA A 1 190 ? 82.183 76.962 91.293 1.00 23.63 214 ALA A CA 1
ATOM 1606 C C . ALA A 1 190 ? 82.693 75.921 92.304 1.00 23.51 214 ALA A C 1
ATOM 1607 O O . ALA A 1 190 ? 83.904 75.751 92.484 1.00 23.66 214 ALA A O 1
ATOM 1609 N N . ALA A 1 191 ? 81.766 75.230 92.961 1.00 21.01 215 ALA A N 1
ATOM 1610 C CA . ALA A 1 191 ? 82.105 74.291 94.031 1.00 22.89 215 ALA A CA 1
ATOM 1611 C C . ALA A 1 191 ? 82.873 73.064 93.510 1.00 22.86 215 ALA A C 1
ATOM 1612 O O . ALA A 1 191 ? 83.519 72.336 94.266 1.00 24.85 215 ALA A O 1
ATOM 1614 N N . LYS A 1 192 ? 82.771 72.833 92.211 1.00 21.54 216 LYS A N 1
ATOM 1615 C CA . LYS A 1 192 ? 83.518 71.800 91.535 1.00 21.76 216 LYS A CA 1
ATOM 1616 C C . LYS A 1 192 ? 85.024 72.124 91.475 1.00 29.06 216 LYS A C 1
ATOM 1617 O O . LYS A 1 192 ? 85.845 71.232 91.277 1.00 22.70 216 LYS A O 1
ATOM 1623 N N . HIS A 1 193 ? 85.386 73.395 91.648 1.00 21.63 217 HIS A N 1
ATOM 1624 C CA . HIS A 1 193 ? 86.735 73.835 91.296 1.00 23.73 217 HIS A CA 1
ATOM 1625 C C . HIS A 1 193 ? 87.573 74.311 92.470 1.00 23.92 217 HIS A C 1
ATOM 1626 O O . HIS A 1 193 ? 88.704 74.779 92.271 1.00 23.06 217 HIS A O 1
ATOM 1633 N N . ILE A 1 194 ? 87.026 74.207 93.679 1.00 20.45 218 ILE A N 1
ATOM 1634 C CA . ILE A 1 194 ? 87.751 74.628 94.877 1.00 24.86 218 ILE A CA 1
ATOM 1635 C C . ILE A 1 194 ? 89.174 74.066 94.847 1.00 22.33 218 ILE A C 1
ATOM 1636 O O . ILE A 1 194 ? 90.148 74.794 95.075 1.00 24.77 218 ILE A O 1
ATOM 1641 N N . TYR A 1 195 ? 89.283 72.779 94.512 1.00 20.58 219 TYR A N 1
ATOM 1642 C CA . TYR A 1 195 ? 90.566 72.151 94.213 1.00 23.74 219 TYR A CA 1
ATOM 1643 C C . TYR A 1 195 ? 90.580 71.656 92.772 1.00 26.25 219 TYR A C 1
ATOM 1644 O O . TYR A 1 195 ? 89.521 71.465 92.160 1.00 22.23 219 TYR A O 1
ATOM 1653 N N . GLY A 1 196 ? 91.776 71.434 92.240 1.00 26.34 220 GLY A N 1
ATOM 1654 C CA . GLY A 1 196 ? 91.937 70.898 90.898 1.00 29.28 220 GLY A CA 1
ATOM 1655 C C . GLY A 1 196 ? 92.902 71.724 90.071 1.00 28.06 220 GLY A C 1
ATOM 1656 O O . GLY A 1 196 ? 92.844 72.958 90.074 1.00 28.29 220 GLY A O 1
ATOM 1657 N N . TRP A 1 197 ? 93.795 71.050 89.355 1.00 24.26 221 TRP A N 1
ATOM 1658 C CA . TRP A 1 197 ? 94.763 71.747 88.515 1.00 28.28 221 TRP A CA 1
ATOM 1659 C C . TRP A 1 197 ? 94.282 71.890 87.073 1.00 31.27 221 TRP A C 1
ATOM 1660 O O . TRP A 1 197 ? 94.962 72.476 86.233 1.00 27.11 221 TRP A O 1
ATOM 1671 N N . SER A 1 198 ? 93.096 71.364 86.802 1.00 26.75 222 SER A N 1
ATOM 1672 C CA . SER A 1 198 ? 92.462 71.508 85.499 1.00 27.72 222 SER A CA 1
ATOM 1673 C C . SER A 1 198 ? 90.954 71.497 85.707 1.00 28.30 222 SER A C 1
ATOM 1674 O O . SER A 1 198 ? 90.498 71.386 86.845 1.00 28.24 222 SER A O 1
ATOM 1677 N N . TRP A 1 199 ? 90.178 71.607 84.627 1.00 30.43 223 TRP A N 1
ATOM 1678 C CA . TRP A 1 199 ? 88.726 71.744 84.753 1.00 29.17 223 TRP A CA 1
ATOM 1679 C C . TRP A 1 199 ? 88.066 70.563 85.449 1.00 29.38 223 TRP A C 1
ATOM 1680 O O . TRP A 1 199 ? 87.205 70.764 86.302 1.00 30.91 223 TRP A O 1
ATOM 1691 N N . ASP A 1 200 ? 88.480 69.343 85.102 1.00 27.81 224 ASP A N 1
ATOM 1692 C CA . ASP A 1 200 ? 87.823 68.144 85.621 1.00 29.75 224 ASP A CA 1
ATOM 1693 C C . ASP A 1 200 ? 88.680 67.390 86.635 1.00 34.41 224 ASP A C 1
ATOM 1694 O O . ASP A 1 200 ? 88.475 66.207 86.890 1.00 34.97 224 ASP A O 1
ATOM 1699 N N . ASP A 1 201 ? 89.622 68.112 87.228 1.00 31.35 225 ASP A N 1
ATOM 1700 C CA . ASP A 1 201 ? 90.521 67.586 88.241 1.00 33.45 225 ASP A CA 1
ATOM 1701 C C . ASP A 1 201 ? 89.991 67.928 89.631 1.00 37.98 225 ASP A C 1
ATOM 1702 O O . ASP A 1 201 ? 89.397 68.976 89.810 1.00 35.41 225 ASP A O 1
ATOM 1707 N N . GLY A 1 202 ? 90.203 67.069 90.619 1.00 29.49 226 GLY A N 1
ATOM 1708 C CA . GLY A 1 202 ? 89.939 67.475 91.997 1.00 31.23 226 GLY A CA 1
ATOM 1709 C C . GLY A 1 202 ? 88.502 67.617 92.500 1.00 35.85 226 GLY A C 1
ATOM 1710 O O . GLY A 1 202 ? 88.252 68.316 93.496 1.00 28.52 226 GLY A O 1
ATOM 1711 N N . ILE A 1 203 ? 87.552 66.951 91.849 1.00 29.23 227 ILE A N 1
ATOM 1712 C CA . ILE A 1 203 ? 86.182 66.973 92.342 1.00 28.77 227 ILE A CA 1
ATOM 1713 C C . ILE A 1 203 ? 86.061 66.314 93.738 1.00 33.63 227 ILE A C 1
ATOM 1714 O O . ILE A 1 203 ? 85.313 66.801 94.571 1.00 26.17 227 ILE A O 1
ATOM 1719 N N . GLN A 1 204 ? 86.820 65.253 94.022 1.00 25.85 228 GLN A N 1
ATOM 1720 C CA . GLN A 1 204 ? 86.719 64.597 95.334 1.00 30.40 228 GLN A CA 1
ATOM 1721 C C . GLN A 1 204 ? 87.281 65.491 96.422 1.00 28.73 228 GLN A C 1
ATOM 1722 O O . GLN A 1 204 ? 86.718 65.605 97.509 1.00 24.02 228 GLN A O 1
ATOM 1728 N N . GLU A 1 205 ? 88.409 66.126 96.121 1.00 23.96 229 GLU A N 1
ATOM 1729 C CA . GLU A 1 205 ? 89.013 67.061 97.055 1.00 30.01 229 GLU A CA 1
ATOM 1730 C C . GLU A 1 205 ? 88.096 68.267 97.289 1.00 27.07 229 GLU A C 1
ATOM 1731 O O . GLU A 1 205 ? 88.009 68.783 98.410 1.00 26.29 229 GLU A O 1
ATOM 1737 N N . SER A 1 206 ? 87.408 68.716 96.242 1.00 23.20 230 SER A N 1
ATOM 1738 C CA . SER A 1 206 ? 86.470 69.839 96.398 1.00 24.18 230 SER A CA 1
ATOM 1739 C C . SER A 1 206 ? 85.290 69.444 97.286 1.00 23.93 230 SER A C 1
ATOM 1740 O O . SER A 1 206 ? 84.891 70.211 98.167 1.00 23.97 230 SER A O 1
ATOM 1743 N N . ALA A 1 207 ? 84.747 68.245 97.067 1.00 22.66 231 ALA A N 1
ATOM 1744 C CA . ALA A 1 207 ? 83.656 67.748 97.904 1.00 27.72 231 ALA A CA 1
ATOM 1745 C C . ALA A 1 207 ? 84.088 67.677 99.368 1.00 28.02 231 ALA A C 1
ATOM 1746 O O . ALA A 1 207 ? 83.353 68.106 100.260 1.00 26.51 231 ALA A O 1
ATOM 1748 N N . GLU A 1 208 ? 85.292 67.163 99.608 1.00 27.79 232 GLU A N 1
ATOM 1749 C CA . GLU A 1 208 ? 85.806 67.032 100.971 1.00 31.13 232 GLU A CA 1
ATOM 1750 C C . GLU A 1 208 ? 85.880 68.395 101.663 1.00 27.72 232 GLU A C 1
ATOM 1751 O O . GLU A 1 208 ? 85.523 68.521 102.832 1.00 27.62 232 GLU A O 1
ATOM 1757 N N . TYR A 1 209 ? 86.311 69.415 100.924 1.00 25.56 233 TYR A N 1
ATOM 1758 C CA . TYR A 1 209 ? 86.350 70.779 101.435 1.00 26.61 233 TYR A CA 1
ATOM 1759 C C . TYR A 1 209 ? 85.036 71.216 102.065 1.00 28.77 233 TYR A C 1
ATOM 1760 O O . TYR A 1 209 ? 85.034 71.973 103.035 1.00 23.54 233 TYR A O 1
ATOM 1769 N N . PHE A 1 210 ? 83.911 70.767 101.512 1.00 24.31 234 PHE A N 1
ATOM 1770 C CA . PHE A 1 210 ? 82.630 71.268 102.010 1.00 26.21 234 PHE A CA 1
ATOM 1771 C C . PHE A 1 210 ? 82.142 70.571 103.279 1.00 28.74 234 PHE A C 1
ATOM 1772 O O . PHE A 1 210 ? 81.149 70.987 103.863 1.00 28.16 234 PHE A O 1
ATOM 1780 N N . GLU A 1 211 ? 82.855 69.543 103.725 1.00 30.12 235 GLU A N 1
ATOM 1781 C CA . GLU A 1 211 ? 82.568 68.974 105.043 1.00 30.75 235 GLU A CA 1
ATOM 1782 C C . GLU A 1 211 ? 82.878 70.002 106.131 1.00 30.23 235 GLU A C 1
ATOM 1783 O O . GLU A 1 211 ? 82.037 70.293 106.990 1.00 31.87 235 GLU A O 1
ATOM 1789 N N . TRP A 1 212 ? 84.084 70.558 106.092 1.00 30.33 236 TRP A N 1
ATOM 1790 C CA A TRP A 1 212 ? 84.501 71.614 107.002 0.43 31.59 236 TRP A CA 1
ATOM 1791 C CA B TRP A 1 212 ? 84.431 71.566 107.088 0.57 31.58 236 TRP A CA 1
ATOM 1792 C C . TRP A 1 212 ? 83.559 72.809 106.893 1.00 30.57 236 TRP A C 1
ATOM 1793 O O . TRP A 1 212 ? 83.111 73.385 107.888 1.00 31.46 236 TRP A O 1
ATOM 1814 N N . PHE A 1 213 ? 83.281 73.203 105.648 1.00 27.23 237 PHE A N 1
ATOM 1815 C CA . PHE A 1 213 ? 82.462 74.396 105.403 1.00 30.42 237 PHE A CA 1
ATOM 1816 C C . PHE A 1 213 ? 81.050 74.239 105.978 1.00 27.39 237 PHE A C 1
ATOM 1817 O O . PHE A 1 213 ? 80.544 75.134 106.667 1.00 28.37 237 PHE A O 1
ATOM 1825 N N . ARG A 1 214 ? 80.420 73.108 105.669 1.00 26.72 238 ARG A N 1
ATOM 1826 C CA A ARG A 1 214 ? 79.091 72.800 106.196 0.55 31.97 238 ARG A CA 1
ATOM 1827 C CA B ARG A 1 214 ? 79.095 72.788 106.199 0.45 31.98 238 ARG A CA 1
ATOM 1828 C C . ARG A 1 214 ? 79.107 72.793 107.726 1.00 33.36 238 ARG A C 1
ATOM 1829 O O . ARG A 1 214 ? 78.292 73.468 108.369 1.00 31.64 238 ARG A O 1
ATOM 1844 N N . ASP A 1 215 ? 80.041 72.040 108.301 1.00 30.50 239 ASP A N 1
ATOM 1845 C CA . ASP A 1 215 ? 80.165 71.964 109.760 1.00 37.36 239 ASP A CA 1
ATOM 1846 C C . ASP A 1 215 ? 80.296 73.347 110.372 1.00 38.12 239 ASP A C 1
ATOM 1847 O O . ASP A 1 215 ? 79.672 73.635 111.388 1.00 34.86 239 ASP A O 1
ATOM 1852 N N . TYR A 1 216 ? 81.086 74.216 109.746 1.00 33.91 240 TYR A N 1
ATOM 1853 C CA . TYR A 1 216 ? 81.271 75.546 110.313 1.00 32.52 240 TYR A CA 1
ATOM 1854 C C . TYR A 1 216 ? 80.001 76.380 110.219 1.00 37.67 240 TYR A C 1
ATOM 1855 O O . TYR A 1 216 ? 79.591 77.006 111.204 1.00 32.64 240 TYR A O 1
ATOM 1864 N N . VAL A 1 217 ? 79.394 76.423 109.034 1.00 30.45 241 VAL A N 1
ATOM 1865 C CA . VAL A 1 217 ? 78.210 77.258 108.852 1.00 32.76 241 VAL A CA 1
ATOM 1866 C C . VAL A 1 217 ? 77.080 76.812 109.786 1.00 35.81 241 VAL A C 1
ATOM 1867 O O . VAL A 1 217 ? 76.438 77.634 110.439 1.00 32.27 241 VAL A O 1
ATOM 1871 N N . LEU A 1 218 ? 76.841 75.508 109.843 1.00 31.83 242 LEU A N 1
ATOM 1872 C CA . LEU A 1 218 ? 75.737 74.986 110.639 1.00 39.25 242 LEU A CA 1
ATOM 1873 C C . LEU A 1 218 ? 76.007 75.164 112.134 1.00 44.32 242 LEU A C 1
ATOM 1874 O O . LEU A 1 218 ? 75.070 75.271 112.925 1.00 44.79 242 LEU A O 1
ATOM 1879 N N . SER A 1 219 ? 77.284 75.217 112.513 1.00 41.14 243 SER A N 1
ATOM 1880 C CA . SER A 1 219 ? 77.650 75.495 113.902 1.00 42.19 243 SER A CA 1
ATOM 1881 C C . SER A 1 219 ? 77.254 76.919 114.282 1.00 46.36 243 SER A C 1
ATOM 1882 O O . SER A 1 219 ? 76.909 77.193 115.431 1.00 55.23 243 SER A O 1
ATOM 1885 N N . LYS A 1 220 ? 77.301 77.822 113.308 1.00 42.11 244 LYS A N 1
ATOM 1886 C CA . LYS A 1 220 ? 76.947 79.221 113.526 1.00 37.20 244 LYS A CA 1
ATOM 1887 C C . LYS A 1 220 ? 75.456 79.480 113.326 1.00 45.50 244 LYS A C 1
ATOM 1888 O O . LYS A 1 220 ? 74.885 80.373 113.949 1.00 41.87 244 LYS A O 1
ATOM 1894 N N . LYS A 1 221 ? 74.833 78.703 112.445 1.00 41.03 245 LYS A N 1
ATOM 1895 C CA . LYS A 1 221 ? 73.430 78.894 112.102 1.00 32.57 245 LYS A CA 1
ATOM 1896 C C . LYS A 1 221 ? 72.852 77.574 111.604 1.00 38.12 245 LYS A C 1
ATOM 1897 O O . LYS A 1 221 ? 72.904 77.267 110.408 1.00 37.62 245 LYS A O 1
ATOM 1903 N N . PRO A 1 222 ? 72.314 76.777 112.534 1.00 37.99 246 PRO A N 1
ATOM 1904 C CA . PRO A 1 222 ? 71.886 75.391 112.309 1.00 39.52 246 PRO A CA 1
ATOM 1905 C C . PRO A 1 222 ? 70.840 75.235 111.212 1.00 30.41 246 PRO A C 1
ATOM 1906 O O . PRO A 1 222 ? 70.776 74.173 110.600 1.00 34.66 246 PRO A O 1
ATOM 1910 N N . ASP A 1 223 ? 70.044 76.269 110.964 1.00 32.30 247 ASP A N 1
ATOM 1911 C CA . ASP A 1 223 ? 68.993 76.181 109.953 1.00 36.33 247 ASP A CA 1
ATOM 1912 C C . ASP A 1 223 ? 69.381 76.857 108.623 1.00 33.33 247 ASP A C 1
ATOM 1913 O O . ASP A 1 223 ? 68.530 77.122 107.782 1.00 31.50 247 ASP A O 1
ATOM 1918 N N . ALA A 1 224 ? 70.668 77.131 108.439 1.00 32.82 248 ALA A N 1
ATOM 1919 C CA . ALA A 1 224 ? 71.125 77.793 107.219 1.00 29.55 248 ALA A CA 1
ATOM 1920 C C . ALA A 1 224 ? 70.865 76.936 105.973 1.00 32.13 248 ALA A C 1
ATOM 1921 O O . ALA A 1 224 ? 71.009 75.716 105.992 1.00 29.06 248 ALA A O 1
ATOM 1923 N N . ILE A 1 225 ? 70.467 77.583 104.889 1.00 26.94 249 ILE A N 1
ATOM 1924 C CA . ILE A 1 225 ? 70.363 76.895 103.619 1.00 26.89 249 ILE A CA 1
ATOM 1925 C C . ILE A 1 225 ? 71.753 76.826 102.955 1.00 27.66 249 ILE A C 1
ATOM 1926 O O . ILE A 1 225 ? 72.488 77.805 102.932 1.00 27.51 249 ILE A O 1
ATOM 1931 N N . LEU A 1 226 ? 72.117 75.658 102.446 1.00 26.18 250 LEU A N 1
ATOM 1932 C CA . LEU A 1 226 ? 73.364 75.507 101.701 1.00 25.92 250 LEU A CA 1
ATOM 1933 C C . LEU A 1 226 ? 73.072 74.836 100.376 1.00 26.53 250 LEU A C 1
ATOM 1934 O O . LEU A 1 226 ? 72.315 73.874 100.327 1.00 23.77 250 LEU A O 1
ATOM 1939 N N . VAL A 1 227 ? 73.658 75.345 99.294 1.00 22.65 251 VAL A N 1
ATOM 1940 C CA . VAL A 1 227 ? 73.594 74.629 98.027 1.00 18.13 251 VAL A CA 1
ATOM 1941 C C . VAL A 1 227 ? 74.846 74.955 97.204 1.00 21.01 251 VAL A C 1
ATOM 1942 O O . VAL A 1 227 ? 75.223 76.114 97.056 1.00 21.23 251 VAL A O 1
ATOM 1946 N N . GLY A 1 228 ? 75.512 73.916 96.717 1.00 23.41 252 GLY A N 1
ATOM 1947 C CA . GLY A 1 228 ? 76.728 74.107 95.938 1.00 21.93 252 GLY A CA 1
ATOM 1948 C C . GLY A 1 228 ? 76.439 74.077 94.449 1.00 22.42 252 GLY A C 1
ATOM 1949 O O . GLY A 1 228 ? 75.646 73.260 93.973 1.00 19.77 252 GLY A O 1
ATOM 1950 N N . GLU A 1 229 ? 77.067 74.977 93.704 1.00 20.25 253 GLU A N 1
ATOM 1951 C CA . GLU A 1 229 ? 77.026 74.880 92.246 1.00 18.99 253 GLU A CA 1
ATOM 1952 C C . GLU A 1 229 ? 78.126 73.950 91.763 1.00 23.09 253 GLU A C 1
ATOM 1953 O O . GLU A 1 229 ? 79.281 74.357 91.669 1.00 20.97 253 GLU A O 1
ATOM 1959 N N . VAL A 1 230 ? 77.766 72.709 91.455 1.00 21.69 254 VAL A N 1
ATOM 1960 C CA . VAL A 1 230 ? 78.710 71.733 90.928 1.00 19.91 254 VAL A CA 1
ATOM 1961 C C . VAL A 1 230 ? 78.336 71.484 89.465 1.00 19.75 254 VAL A C 1
ATOM 1962 O O . VAL A 1 230 ? 77.361 70.778 89.164 1.00 21.03 254 VAL A O 1
ATOM 1966 N N . PHE A 1 231 ? 79.080 72.105 88.557 1.00 22.95 255 PHE A N 1
ATOM 1967 C CA . PHE A 1 231 ? 78.643 72.154 87.165 1.00 22.44 255 PHE A CA 1
ATOM 1968 C C . PHE A 1 231 ? 78.974 70.840 86.471 1.00 28.64 255 PHE A C 1
ATOM 1969 O O . PHE A 1 231 ? 79.962 70.739 85.753 1.00 25.99 255 PHE A O 1
ATOM 1977 N N . SER A 1 232 ? 78.136 69.835 86.701 1.00 24.73 256 SER A N 1
ATOM 1978 C CA . SER A 1 232 ? 78.374 68.491 86.179 1.00 22.16 256 SER A CA 1
ATOM 1979 C C . SER A 1 232 ? 77.065 67.739 86.026 1.00 22.91 256 SER A C 1
ATOM 1980 O O . SER A 1 232 ? 76.199 67.816 86.896 1.00 22.17 256 SER A O 1
ATOM 1983 N N . GLY A 1 233 ? 76.912 67.005 84.930 1.00 21.41 257 GLY A N 1
ATOM 1984 C CA . GLY A 1 233 ? 75.716 66.207 84.736 1.00 19.28 257 GLY A CA 1
ATOM 1985 C C . GLY A 1 233 ? 75.814 64.787 85.265 1.00 25.12 257 GLY A C 1
ATOM 1986 O O . GLY A 1 233 ? 74.920 63.977 85.050 1.00 22.65 257 GLY A O 1
ATOM 1987 N N . ASN A 1 234 ? 76.898 64.482 85.967 1.00 24.24 258 ASN A N 1
ATOM 1988 C CA . ASN A 1 234 ? 77.145 63.127 86.461 1.00 25.71 258 ASN A CA 1
ATOM 1989 C C . ASN A 1 234 ? 76.634 62.960 87.893 1.00 24.35 258 ASN A C 1
ATOM 1990 O O . ASN A 1 234 ? 77.137 63.621 88.801 1.00 23.20 258 ASN A O 1
ATOM 1995 N N . THR A 1 235 ? 75.640 62.088 88.098 1.00 24.78 259 THR A N 1
ATOM 1996 C CA . THR A 1 235 ? 75.017 61.932 89.421 1.00 26.32 259 THR A CA 1
ATOM 1997 C C . THR A 1 235 ? 76.009 61.493 90.498 1.00 26.52 259 THR A C 1
ATOM 1998 O O . THR A 1 235 ? 75.862 61.848 91.666 1.00 24.43 259 THR A O 1
ATOM 2002 N N . TYR A 1 236 ? 77.017 60.715 90.117 1.00 26.96 260 TYR A N 1
ATOM 2003 C CA . TYR A 1 236 ? 78.009 60.274 91.099 1.00 31.29 260 TYR A CA 1
ATOM 2004 C C . TYR A 1 236 ? 78.817 61.458 91.610 1.00 32.03 260 TYR A C 1
ATOM 2005 O O . TYR A 1 236 ? 79.032 61.595 92.817 1.00 30.88 260 TYR A O 1
ATOM 2014 N N . ASP A 1 237 ? 79.260 62.313 90.686 1.00 28.30 261 ASP A N 1
ATOM 2015 C CA . ASP A 1 237 ? 79.966 63.536 91.046 1.00 25.80 261 ASP A CA 1
ATOM 2016 C C . ASP A 1 237 ? 79.099 64.431 91.925 1.00 27.94 261 ASP A C 1
ATOM 2017 O O . ASP A 1 237 ? 79.557 64.963 92.934 1.00 26.84 261 ASP A O 1
ATOM 2022 N N . LEU A 1 238 ? 77.842 64.605 91.534 1.00 21.76 262 LEU A N 1
ATOM 2023 C CA . LEU A 1 238 ? 76.934 65.462 92.307 1.00 21.15 262 LEU A CA 1
ATOM 2024 C C . LEU A 1 238 ? 76.659 64.909 93.714 1.00 25.22 262 LEU A C 1
ATOM 2025 O O . LEU A 1 238 ? 76.633 65.666 94.686 1.00 23.55 262 LEU A O 1
ATOM 2030 N N . SER A 1 239 ? 76.487 63.589 93.823 1.00 26.73 263 SER A N 1
ATOM 2031 C CA A SER A 1 239 ? 76.129 62.965 95.098 0.37 25.50 263 SER A CA 1
ATOM 2032 C CA B SER A 1 239 ? 76.126 62.959 95.096 0.63 25.46 263 SER A CA 1
ATOM 2033 C C . SER A 1 239 ? 77.303 62.930 96.069 1.00 28.07 263 SER A C 1
ATOM 2034 O O . SER A 1 239 ? 77.118 62.747 97.270 1.00 30.12 263 SER A O 1
ATOM 2039 N N . LEU A 1 240 ? 78.509 63.105 95.541 1.00 26.07 264 LEU A N 1
ATOM 2040 C CA . LEU A 1 240 ? 79.725 63.119 96.358 1.00 27.47 264 LEU A CA 1
ATOM 2041 C C . LEU A 1 240 ? 79.729 64.255 97.383 1.00 30.34 264 LEU A C 1
ATOM 2042 O O . LEU A 1 240 ? 80.346 64.147 98.446 1.00 28.83 264 LEU A O 1
ATOM 2047 N N . TYR A 1 241 ? 79.055 65.357 97.059 1.00 22.92 265 TYR A N 1
ATOM 2048 C CA . TYR A 1 241 ? 79.111 66.535 97.920 1.00 24.79 265 TYR A CA 1
ATOM 2049 C C . TYR A 1 241 ? 78.305 66.355 99.209 1.00 24.11 265 TYR A C 1
ATOM 2050 O O . TYR A 1 241 ? 77.210 65.814 99.187 1.00 26.44 265 TYR A O 1
ATOM 2059 N N . PRO A 1 242 ? 78.870 66.814 100.344 1.00 28.61 266 PRO A N 1
ATOM 2060 C CA . PRO A 1 242 ? 78.244 66.710 101.669 1.00 31.14 266 PRO A CA 1
ATOM 2061 C C . PRO A 1 242 ? 77.182 67.784 101.905 1.00 33.88 266 PRO A C 1
ATOM 2062 O O . PRO A 1 242 ? 76.565 67.812 102.969 1.00 30.61 266 PRO A O 1
ATOM 2066 N N . ILE A 1 243 ? 76.988 68.664 100.925 1.00 23.91 267 ILE A N 1
ATOM 2067 C CA . ILE A 1 243 ? 75.909 69.651 100.954 1.00 20.65 267 ILE A CA 1
ATOM 2068 C C . ILE A 1 243 ? 75.013 69.435 99.747 1.00 21.68 267 ILE A C 1
ATOM 2069 O O . ILE A 1 243 ? 75.422 68.778 98.794 1.00 24.07 267 ILE A O 1
ATOM 2074 N N . PRO A 1 244 ? 73.782 69.975 99.779 1.00 23.47 268 PRO A N 1
ATOM 2075 C CA . PRO A 1 244 ? 72.971 69.875 98.568 1.00 22.64 268 PRO A CA 1
ATOM 2076 C C . PRO A 1 244 ? 73.652 70.580 97.400 1.00 21.59 268 PRO A C 1
ATOM 2077 O O . PRO A 1 244 ? 74.413 71.517 97.627 1.00 21.26 268 PRO A O 1
ATOM 2081 N N . VAL A 1 245 ? 73.374 70.125 96.183 1.00 19.71 269 VAL A N 1
ATOM 2082 C CA . VAL A 1 245 ? 73.881 70.769 94.974 1.00 24.70 269 VAL A CA 1
ATOM 2083 C C . VAL A 1 245 ? 72.727 70.900 93.993 1.00 22.66 269 VAL A C 1
ATOM 2084 O O . VAL A 1 245 ? 71.686 70.286 94.192 1.00 21.38 269 VAL A O 1
ATOM 2088 N N . PHE A 1 246 ? 72.892 71.709 92.949 1.00 20.24 270 PHE A N 1
ATOM 2089 C CA . PHE A 1 246 ? 71.891 71.762 91.887 1.00 18.96 270 PHE A CA 1
ATOM 2090 C C . PHE A 1 246 ? 71.898 70.455 91.104 1.00 22.08 270 PHE A C 1
ATOM 2091 O O . PHE A 1 246 ? 72.960 69.943 90.758 1.00 19.21 270 PHE A O 1
ATOM 2099 N N . ASN A 1 247 ? 70.722 69.903 90.828 1.00 21.25 271 ASN A N 1
ATOM 2100 C CA . ASN A 1 247 ? 70.698 68.639 90.102 1.00 21.33 271 ASN A CA 1
ATOM 2101 C C . ASN A 1 247 ? 70.782 68.878 88.593 1.00 23.80 271 ASN A C 1
ATOM 2102 O O . ASN A 1 247 ? 69.753 68.934 87.909 1.00 17.36 271 ASN A O 1
ATOM 2107 N N . PHE A 1 248 ? 72.009 69.014 88.083 1.00 19.70 272 PHE A N 1
ATOM 2108 C CA . PHE A 1 248 ? 72.218 69.193 86.643 1.00 19.63 272 PHE A CA 1
ATOM 2109 C C . PHE A 1 248 ? 71.848 67.946 85.851 1.00 18.78 272 PHE A C 1
ATOM 2110 O O . PHE A 1 248 ? 71.472 68.047 84.684 1.00 19.51 272 PHE A O 1
ATOM 2118 N N . ALA A 1 249 ? 71.985 66.772 86.466 1.00 18.49 273 ALA A N 1
ATOM 2119 C CA . ALA A 1 249 ? 71.660 65.526 85.778 1.00 21.29 273 ALA A CA 1
ATOM 2120 C C . ALA A 1 249 ? 70.194 65.477 85.343 1.00 21.52 273 ALA A C 1
ATOM 2121 O O . ALA A 1 249 ? 69.889 65.175 84.191 1.00 19.37 273 ALA A O 1
ATOM 2123 N N . LEU A 1 250 ? 69.285 65.766 86.268 1.00 18.46 274 LEU A N 1
ATOM 2124 C CA . LEU A 1 250 ? 67.863 65.765 85.949 1.00 18.26 274 LEU A CA 1
ATOM 2125 C C . LEU A 1 250 ? 67.525 66.870 84.939 1.00 18.87 274 LEU A C 1
ATOM 2126 O O . LEU A 1 250 ? 66.735 66.663 84.018 1.00 22.41 274 LEU A O 1
ATOM 2131 N N . MET A 1 251 ? 68.118 68.043 85.120 1.00 20.30 275 MET A N 1
ATOM 2132 C CA . MET A 1 251 ? 67.879 69.153 84.191 1.00 19.43 275 MET A CA 1
ATOM 2133 C C . MET A 1 251 ? 68.279 68.746 82.763 1.00 19.71 275 MET A C 1
ATOM 2134 O O . MET A 1 251 ? 67.500 68.924 81.819 1.00 18.65 275 MET A O 1
ATOM 2139 N N . TYR A 1 252 ? 69.480 68.178 82.608 1.00 18.90 276 TYR A N 1
ATOM 2140 C CA . TYR A 1 252 ? 69.941 67.777 81.279 1.00 21.18 276 TYR A CA 1
ATOM 2141 C C . TYR A 1 252 ? 69.072 66.667 80.712 1.00 22.49 276 TYR A C 1
ATOM 2142 O O . TYR A 1 252 ? 68.802 66.649 79.517 1.00 19.22 276 TYR A O 1
ATOM 2151 N N . SER A 1 253 ? 68.631 65.740 81.563 1.00 21.63 277 SER A N 1
ATOM 2152 C CA A SER A 1 253 ? 67.803 64.636 81.087 0.43 22.96 277 SER A CA 1
ATOM 2153 C CA B SER A 1 253 ? 67.797 64.626 81.112 0.57 22.97 277 SER A CA 1
ATOM 2154 C C . SER A 1 253 ? 66.450 65.117 80.582 1.00 23.03 277 SER A C 1
ATOM 2155 O O . SER A 1 253 ? 65.962 64.651 79.541 1.00 18.32 277 SER A O 1
ATOM 2160 N N . ILE A 1 254 ? 65.852 66.061 81.303 1.00 19.54 278 ILE A N 1
ATOM 2161 C CA . ILE A 1 254 ? 64.591 66.646 80.858 1.00 20.36 278 ILE A CA 1
ATOM 2162 C C . ILE A 1 254 ? 64.779 67.416 79.535 1.00 22.98 278 ILE A C 1
ATOM 2163 O O . ILE A 1 254 ? 63.979 67.278 78.608 1.00 19.83 278 ILE A O 1
ATOM 2168 N N . ARG A 1 255 ? 65.853 68.198 79.435 1.00 19.29 279 ARG A N 1
ATOM 2169 C CA . ARG A 1 255 ? 66.116 68.928 78.195 1.00 20.55 279 ARG A CA 1
ATOM 2170 C C . ARG A 1 255 ? 66.382 67.971 77.034 1.00 24.85 279 ARG A C 1
ATOM 2171 O O . ARG A 1 255 ? 65.941 68.221 75.915 1.00 22.68 279 ARG A O 1
ATOM 2179 N N . ASN A 1 256 ? 67.075 66.867 77.306 1.00 22.27 280 ASN A N 1
ATOM 2180 C CA . ASN A 1 256 ? 67.323 65.861 76.276 1.00 23.15 280 ASN A CA 1
ATOM 2181 C C . ASN A 1 256 ? 66.098 65.026 75.949 1.00 28.35 280 ASN A C 1
ATOM 2182 O O . ASN A 1 256 ? 65.957 64.553 74.821 1.00 25.13 280 ASN A O 1
ATOM 2187 N N . TYR A 1 257 ? 65.216 64.829 76.927 1.00 20.32 281 TYR A N 1
ATOM 2188 C CA . TYR A 1 257 ? 64.042 63.966 76.711 1.00 24.32 281 TYR A CA 1
ATOM 2189 C C . TYR A 1 257 ? 62.753 64.597 77.196 1.00 22.45 281 TYR A C 1
ATOM 2190 O O . TYR A 1 257 ? 62.131 64.092 78.132 1.00 22.52 281 TYR A O 1
ATOM 2199 N N . PRO A 1 258 ? 62.330 65.685 76.533 1.00 22.53 282 PRO A N 1
ATOM 2200 C CA . PRO A 1 258 ? 61.194 66.460 77.028 1.00 23.74 282 PRO A CA 1
ATOM 2201 C C . PRO A 1 258 ? 59.854 65.750 76.829 1.00 26.12 282 PRO A C 1
ATOM 2202 O O . PRO A 1 258 ? 58.835 66.339 77.167 1.00 22.70 282 PRO A O 1
ATOM 2206 N N . GLU A 1 259 ? 59.855 64.526 76.302 1.00 21.38 283 GLU A N 1
ATOM 2207 C CA . GLU A 1 259 ? 58.639 63.715 76.236 1.00 25.31 283 GLU A CA 1
ATOM 2208 C C . GLU A 1 259 ? 58.791 62.469 77.098 1.00 25.31 283 GLU A C 1
ATOM 2209 O O . GLU A 1 259 ? 58.072 61.491 76.915 1.00 24.54 283 GLU A O 1
ATOM 2215 N N . GLY A 1 260 ? 59.740 62.514 78.025 1.00 21.99 284 GLY A N 1
ATOM 2216 C CA . GLY A 1 260 ? 59.930 61.447 78.988 1.00 24.04 284 GLY A CA 1
ATOM 2217 C C . GLY A 1 260 ? 60.969 60.435 78.547 1.00 27.20 284 GLY A C 1
ATOM 2218 O O . GLY A 1 260 ? 61.338 60.379 77.369 1.00 25.91 284 GLY A O 1
ATOM 2219 N N . GLN A 1 261 ? 61.458 59.650 79.503 1.00 23.13 285 GLN A N 1
ATOM 2220 C CA . GLN A 1 261 ? 62.373 58.549 79.217 1.00 25.86 285 GLN A CA 1
ATOM 2221 C C . GLN A 1 261 ? 62.302 57.560 80.374 1.00 26.08 285 GLN A C 1
ATOM 2222 O O . GLN A 1 261 ? 62.243 57.988 81.531 1.00 25.03 285 GLN A O 1
ATOM 2228 N N . ASP A 1 262 ? 62.296 56.258 80.077 1.00 29.30 286 ASP A N 1
ATOM 2229 C CA . ASP A 1 262 ? 62.334 55.234 81.133 1.00 26.07 286 ASP A CA 1
ATOM 2230 C C . ASP A 1 262 ? 63.472 55.530 82.100 1.00 26.86 286 ASP A C 1
ATOM 2231 O O . ASP A 1 262 ? 64.586 55.800 81.669 1.00 27.38 286 ASP A O 1
ATOM 2236 N N . GLY A 1 263 ? 63.195 55.485 83.401 1.00 25.01 287 GLY A N 1
ATOM 2237 C CA . GLY A 1 263 ? 64.233 55.653 84.401 1.00 29.31 287 GLY A CA 1
ATOM 2238 C C . GLY A 1 263 ? 64.644 57.094 84.653 1.00 29.29 287 GLY A C 1
ATOM 2239 O O . GLY A 1 263 ? 65.614 57.331 85.362 1.00 31.95 287 GLY A O 1
ATOM 2240 N N . MET A 1 264 ? 63.896 58.046 84.092 1.00 28.75 288 MET A N 1
ATOM 2241 C CA A MET A 1 264 ? 64.165 59.482 84.231 0.62 30.50 288 MET A CA 1
ATOM 2242 C CA B MET A 1 264 ? 64.257 59.456 84.224 0.38 30.49 288 MET A CA 1
ATOM 2243 C C . MET A 1 264 ? 64.456 59.908 85.671 1.00 31.45 288 MET A C 1
ATOM 2244 O O . MET A 1 264 ? 65.432 60.598 85.965 1.00 33.82 288 MET A O 1
ATOM 2253 N N . ILE A 1 265 ? 63.574 59.514 86.575 1.00 26.24 289 ILE A N 1
ATOM 2254 C CA . ILE A 1 265 ? 63.726 59.961 87.950 1.00 28.40 289 ILE A CA 1
ATOM 2255 C C . ILE A 1 265 ? 64.889 59.245 88.642 1.00 28.76 289 ILE A C 1
ATOM 2256 O O . ILE A 1 265 ? 65.794 59.886 89.186 1.00 28.76 289 ILE A O 1
ATOM 2261 N N . GLU A 1 266 ? 64.885 57.918 88.606 1.00 29.54 290 GLU A N 1
ATOM 2262 C CA . GLU A 1 266 ? 65.892 57.165 89.342 1.00 30.27 290 GLU A CA 1
ATOM 2263 C C . GLU A 1 266 ? 67.310 57.310 88.765 1.00 28.61 290 GLU A C 1
ATOM 2264 O O . GLU A 1 266 ? 68.281 57.416 89.514 1.00 28.42 290 GLU A O 1
ATOM 2270 N N . ASN A 1 267 ? 67.439 57.314 87.440 1.00 28.03 291 ASN A N 1
ATOM 2271 C CA . ASN A 1 267 ? 68.761 57.450 86.831 1.00 29.50 291 ASN A CA 1
ATOM 2272 C C . ASN A 1 267 ? 69.394 58.813 87.068 1.00 30.10 291 ASN A C 1
ATOM 2273 O O . ASN A 1 267 ? 70.602 58.965 86.920 1.00 26.05 291 ASN A O 1
ATOM 2278 N N . ASN A 1 268 ? 68.589 59.809 87.422 1.00 26.28 292 ASN A N 1
ATOM 2279 C CA . ASN A 1 268 ? 69.128 61.160 87.607 1.00 26.16 292 ASN A CA 1
ATOM 2280 C C . ASN A 1 268 ? 68.980 61.678 89.018 1.00 28.42 292 ASN A C 1
ATOM 2281 O O . ASN A 1 268 ? 69.098 62.885 89.270 1.00 25.61 292 ASN A O 1
ATOM 2286 N N . TRP A 1 269 ? 68.719 60.766 89.946 1.00 24.31 293 TRP A N 1
ATOM 2287 C CA . TRP A 1 269 ? 68.419 61.173 91.303 1.00 24.13 293 TRP A CA 1
ATOM 2288 C C . TRP A 1 269 ? 69.672 61.597 92.072 1.00 27.32 293 TRP A C 1
ATOM 2289 O O . TRP A 1 269 ? 70.695 60.926 92.019 1.00 25.77 293 TRP A O 1
ATOM 2300 N N . VAL A 1 270 ? 69.588 62.723 92.779 1.00 23.53 294 VAL A N 1
ATOM 2301 C CA . VAL A 1 270 ? 70.669 63.159 93.663 1.00 24.18 294 VAL A CA 1
ATOM 2302 C C . VAL A 1 270 ? 70.051 63.602 94.986 1.00 25.16 294 VAL A C 1
ATOM 2303 O O . VAL A 1 270 ? 69.350 64.623 95.041 1.00 23.91 294 VAL A O 1
ATOM 2307 N N . GLU A 1 271 ? 70.305 62.848 96.051 1.00 25.01 295 GLU A N 1
ATOM 2308 C CA A GLU A 1 271 ? 69.619 63.112 97.314 0.54 26.72 295 GLU A CA 1
ATOM 2309 C CA B GLU A 1 271 ? 69.677 63.090 97.350 0.46 26.75 295 GLU A CA 1
ATOM 2310 C C . GLU A 1 271 ? 69.866 64.531 97.803 1.00 22.46 295 GLU A C 1
ATOM 2311 O O . GLU A 1 271 ? 70.985 65.025 97.777 1.00 23.24 295 GLU A O 1
ATOM 2322 N N . GLU A 1 272 ? 68.767 65.172 98.216 1.00 24.24 296 GLU A N 1
ATOM 2323 C CA . GLU A 1 272 ? 68.727 66.541 98.744 1.00 26.15 296 GLU A CA 1
ATOM 2324 C C . GLU A 1 272 ? 69.073 67.633 97.712 1.00 23.62 296 GLU A C 1
ATOM 2325 O O . GLU A 1 272 ? 69.176 68.810 98.060 1.00 24.83 296 GLU A O 1
ATOM 2331 N N . SER A 1 273 ? 69.230 67.258 96.450 1.00 23.16 297 SER A N 1
ATOM 2332 C CA . SER A 1 273 ? 69.608 68.245 95.436 1.00 22.75 297 SER A CA 1
ATOM 2333 C C . SER A 1 273 ? 68.490 69.248 95.118 1.00 24.97 297 SER A C 1
ATOM 2334 O O . SER A 1 273 ? 67.302 68.969 95.302 1.00 23.52 297 SER A O 1
ATOM 2337 N N . PHE A 1 274 ? 68.889 70.434 94.657 1.00 22.04 298 PHE A N 1
ATOM 2338 C CA . PHE A 1 274 ? 67.941 71.460 94.233 1.00 22.71 298 PHE A CA 1
ATOM 2339 C C . PHE A 1 274 ? 67.576 71.209 92.778 1.00 22.73 298 PHE A C 1
ATOM 2340 O O . PHE A 1 274 ? 68.458 70.990 91.947 1.00 21.15 298 PHE A O 1
ATOM 2348 N N . LEU A 1 275 ? 66.286 71.262 92.462 1.00 19.62 299 LEU A N 1
ATOM 2349 C CA . LEU A 1 275 ? 65.833 70.927 91.119 1.00 21.87 299 LEU A CA 1
ATOM 2350 C C . LEU A 1 275 ? 65.574 72.188 90.292 1.00 22.39 299 LEU A C 1
ATOM 2351 O O . LEU A 1 275 ? 65.072 73.184 90.811 1.00 21.56 299 LEU A O 1
ATOM 2356 N N . PHE A 1 276 ? 65.912 72.149 89.005 1.00 22.15 300 PHE A N 1
ATOM 2357 C CA . PHE A 1 276 ? 65.814 73.362 88.195 1.00 17.74 300 PHE A CA 1
ATOM 2358 C C . PHE A 1 276 ? 65.755 73.003 86.717 1.00 15.74 300 PHE A C 1
ATOM 2359 O O . PHE A 1 276 ? 66.112 71.893 86.333 1.00 18.09 300 PHE A O 1
ATOM 2367 N N . LEU A 1 277 ? 65.299 73.933 85.887 1.00 17.19 301 LEU A N 1
ATOM 2368 C CA . LEU A 1 277 ? 65.201 73.657 84.455 1.00 17.89 301 LEU A CA 1
ATOM 2369 C C . LEU A 1 277 ? 66.051 74.629 83.611 1.00 20.27 301 LEU A C 1
ATOM 2370 O O . LEU A 1 277 ? 66.277 74.391 82.421 1.00 19.80 301 LEU A O 1
ATOM 2375 N N . GLU A 1 278 ? 66.494 75.719 84.233 1.00 18.87 302 GLU A N 1
ATOM 2376 C CA . GLU A 1 278 ? 67.337 76.733 83.593 1.00 20.77 302 GLU A CA 1
ATOM 2377 C C . GLU A 1 278 ? 68.039 77.560 84.675 1.00 23.13 302 GLU A C 1
ATOM 2378 O O . GLU A 1 278 ? 67.678 77.497 85.852 1.00 18.12 302 GLU A O 1
ATOM 2384 N N . ASN A 1 279 ? 69.068 78.307 84.281 1.00 16.80 303 ASN A N 1
ATOM 2385 C CA . ASN A 1 279 ? 69.707 79.273 85.156 1.00 18.68 303 ASN A CA 1
ATOM 2386 C C . ASN A 1 279 ? 70.463 80.275 84.282 1.00 17.19 303 ASN A C 1
ATOM 2387 O O . ASN A 1 279 ? 70.350 80.244 83.061 1.00 17.33 303 ASN A O 1
ATOM 2392 N N . HIS A 1 280 ? 71.241 81.135 84.920 1.00 19.69 304 HIS A N 1
ATOM 2393 C CA . HIS A 1 280 ? 71.921 82.239 84.246 1.00 20.93 304 HIS A CA 1
ATOM 2394 C C . HIS A 1 280 ? 73.092 81.792 83.349 1.00 24.14 304 HIS A C 1
ATOM 2395 O O . HIS A 1 280 ? 73.703 82.624 82.687 1.00 19.50 304 HIS A O 1
ATOM 2402 N N . ASP A 1 281 ? 73.404 80.493 83.343 1.00 22.12 305 ASP A N 1
ATOM 2403 C CA . ASP A 1 281 ? 74.481 79.942 82.501 1.00 23.18 305 ASP A CA 1
ATOM 2404 C C . ASP A 1 281 ? 73.986 79.064 81.355 1.00 23.05 305 ASP A C 1
ATOM 2405 O O . ASP A 1 281 ? 74.795 78.473 80.648 1.00 23.40 305 ASP A O 1
ATOM 2410 N N . LEU A 1 282 ? 72.669 78.981 81.164 1.00 18.48 306 LEU A N 1
ATOM 2411 C CA . LEU A 1 282 ? 72.087 78.088 80.170 1.00 17.79 306 LEU A CA 1
ATOM 2412 C C . LEU A 1 282 ? 71.161 78.832 79.214 1.00 20.20 306 LEU A C 1
ATOM 2413 O O . LEU A 1 282 ? 70.657 79.902 79.558 1.00 22.65 306 LEU A O 1
ATOM 2418 N N . HIS A 1 283 ? 70.939 78.275 78.023 1.00 20.02 307 HIS A N 1
ATOM 2419 C CA . HIS A 1 283 ? 69.820 78.718 77.189 1.00 18.61 307 HIS A CA 1
ATOM 2420 C C . HIS A 1 283 ? 68.566 78.671 78.075 1.00 23.40 307 HIS A C 1
ATOM 2421 O O . HIS A 1 283 ? 68.415 77.739 78.870 1.00 20.16 307 HIS A O 1
ATOM 2428 N N . ARG A 1 284 ? 67.675 79.649 77.928 1.00 22.04 308 ARG A N 1
ATOM 2429 C CA . ARG A 1 284 ? 66.364 79.596 78.590 1.00 18.49 308 ARG A CA 1
ATOM 2430 C C . ARG A 1 284 ? 65.646 78.294 78.227 1.00 17.97 308 ARG A C 1
ATOM 2431 O O . ARG A 1 284 ? 65.752 77.811 77.097 1.00 18.06 308 ARG A O 1
ATOM 2439 N N . PHE A 1 285 ? 64.917 77.724 79.185 1.00 20.53 309 PHE A N 1
ATOM 2440 C CA . PHE A 1 285 ? 64.222 76.456 78.965 1.00 16.73 309 PHE A CA 1
ATOM 2441 C C . PHE A 1 285 ? 63.196 76.565 77.826 1.00 18.02 309 PHE A C 1
ATOM 2442 O O . PHE A 1 285 ? 63.059 75.649 76.999 1.00 21.05 309 PHE A O 1
ATOM 2450 N N . PHE A 1 286 ? 62.477 77.681 77.770 1.00 21.04 310 PHE A N 1
ATOM 2451 C CA . PHE A 1 286 ? 61.468 77.854 76.721 1.00 22.00 310 PHE A CA 1
ATOM 2452 C C . PHE A 1 286 ? 62.153 77.823 75.349 1.00 23.28 310 PHE A C 1
ATOM 2453 O O . PHE A 1 286 ? 61.684 77.163 74.425 1.00 21.94 310 PHE A O 1
ATOM 2461 N N . SER A 1 287 ? 63.273 78.532 75.238 1.00 22.78 311 SER A N 1
ATOM 2462 C CA . SER A 1 287 ? 64.040 78.568 73.980 1.00 26.84 311 SER A CA 1
ATOM 2463 C C . SER A 1 287 ? 64.636 77.198 73.668 1.00 22.94 311 SER A C 1
ATOM 2464 O O . SER A 1 287 ? 64.644 76.758 72.509 1.00 24.65 311 SER A O 1
ATOM 2467 N N . HIS A 1 288 ? 65.109 76.505 74.703 1.00 23.32 312 HIS A N 1
ATOM 2468 C CA . HIS A 1 288 ? 65.628 75.165 74.483 1.00 17.18 312 HIS A CA 1
ATOM 2469 C C . HIS A 1 288 ? 64.587 74.269 73.823 1.00 23.45 312 HIS A C 1
ATOM 2470 O O . HIS A 1 288 ? 64.890 73.547 72.872 1.00 22.31 312 HIS A O 1
ATOM 2477 N N . LEU A 1 289 ? 63.360 74.314 74.341 1.00 21.50 313 LEU A N 1
ATOM 2478 C CA . LEU A 1 289 ? 62.275 73.497 73.813 1.00 22.40 313 LEU A CA 1
ATOM 2479 C C . LEU A 1 289 ? 61.955 73.900 72.371 1.00 25.64 313 LEU A C 1
ATOM 2480 O O . LEU A 1 289 ? 61.705 73.044 71.521 1.00 25.52 313 LEU A O 1
ATOM 2485 N N . GLN A 1 290 ? 61.972 75.203 72.097 1.00 22.24 314 GLN A N 1
ATOM 2486 C CA . GLN A 1 290 ? 61.754 75.678 70.730 1.00 27.39 314 GLN A CA 1
ATOM 2487 C C . GLN A 1 290 ? 62.787 75.067 69.794 1.00 26.23 314 GLN A C 1
ATOM 2488 O O . GLN A 1 290 ? 62.442 74.582 68.709 1.00 26.33 314 GLN A O 1
ATOM 2494 N N . GLU A 1 291 ? 64.047 75.066 70.223 1.00 20.78 315 GLU A N 1
ATOM 2495 C CA . GLU A 1 291 ? 65.094 74.524 69.367 1.00 29.29 315 GLU A CA 1
ATOM 2496 C C . GLU A 1 291 ? 64.912 73.018 69.205 1.00 31.67 315 GLU A C 1
ATOM 2497 O O . GLU A 1 291 ? 65.030 72.482 68.100 1.00 27.37 315 GLU A O 1
ATOM 2503 N N . HIS A 1 292 ? 64.595 72.347 70.308 1.00 25.44 316 HIS A N 1
ATOM 2504 C CA . HIS A 1 292 ? 64.392 70.904 70.300 1.00 28.58 316 HIS A CA 1
ATOM 2505 C C . HIS A 1 292 ? 63.360 70.447 69.275 1.00 30.45 316 HIS A C 1
ATOM 2506 O O . HIS A 1 292 ? 63.539 69.441 68.589 1.00 33.46 316 HIS A O 1
ATOM 2513 N N . TYR A 1 293 ? 62.263 71.182 69.213 1.00 29.88 317 TYR A N 1
ATOM 2514 C CA . TYR A 1 293 ? 61.161 70.851 68.329 1.00 34.02 317 TYR A CA 1
ATOM 2515 C C . TYR A 1 293 ? 61.256 71.562 66.988 1.00 37.83 317 TYR A C 1
ATOM 2516 O O . TYR A 1 293 ? 60.391 71.368 66.128 1.00 35.00 317 TYR A O 1
ATOM 2525 N N . LYS A 1 294 ? 62.294 72.384 66.825 1.00 33.75 318 LYS A N 1
ATOM 2526 C CA . LYS A 1 294 ? 62.446 73.238 65.639 1.00 39.28 318 LYS A CA 1
ATOM 2527 C C . LYS A 1 294 ? 61.183 74.068 65.416 1.00 39.60 318 LYS A C 1
ATOM 2528 O O . LYS A 1 294 ? 60.713 74.231 64.288 1.00 33.42 318 LYS A O 1
ATOM 2534 N N . LYS A 1 295 ? 60.640 74.576 66.517 1.00 29.00 319 LYS A N 1
ATOM 2535 C CA . LYS A 1 295 ? 59.402 75.327 66.499 1.00 32.16 319 LYS A CA 1
ATOM 2536 C C . LYS A 1 295 ? 59.645 76.737 67.005 1.00 36.97 319 LYS A C 1
ATOM 2537 O O . LYS A 1 295 ? 59.419 77.031 68.181 1.00 33.21 319 LYS A O 1
ATOM 2543 N N . PHE A 1 296 ? 60.103 77.610 66.113 1.00 30.58 320 PHE A N 1
ATOM 2544 C CA . PHE A 1 296 ? 60.489 78.958 66.507 1.00 37.97 320 PHE A CA 1
ATOM 2545 C C . PHE A 1 296 ? 59.398 79.982 66.218 1.00 43.05 320 PHE A C 1
ATOM 2546 O O . PHE A 1 296 ? 59.520 81.145 66.586 1.00 47.83 320 PHE A O 1
ATOM 2554 N N . SER A 1 297 ? 58.326 79.535 65.577 1.00 38.44 321 SER A N 1
ATOM 2555 C CA . SER A 1 297 ? 57.231 80.413 65.170 1.00 43.77 321 SER A CA 1
ATOM 2556 C C . SER A 1 297 ? 56.298 80.767 66.330 1.00 43.78 321 SER A C 1
ATOM 2557 O O . SER A 1 297 ? 56.182 80.013 67.296 1.00 39.91 321 SER A O 1
ATOM 2560 N N . GLU A 1 298 ? 55.615 81.905 66.224 1.00 38.62 322 GLU A N 1
ATOM 2561 C CA . GLU A 1 298 ? 54.721 82.350 67.289 1.00 39.12 322 GLU A CA 1
ATOM 2562 C C . GLU A 1 298 ? 53.467 81.480 67.363 1.00 37.97 322 GLU A C 1
ATOM 2563 O O . GLU A 1 298 ? 52.803 81.413 68.396 1.00 40.19 322 GLU A O 1
ATOM 2569 N N . SER A 1 299 ? 53.157 80.785 66.277 1.00 36.68 323 SER A N 1
ATOM 2570 C CA . SER A 1 299 ? 52.033 79.865 66.292 1.00 42.46 323 SER A CA 1
ATOM 2571 C C . SER A 1 299 ? 52.352 78.616 67.124 1.00 39.60 323 SER A C 1
ATOM 2572 O O . SER A 1 299 ? 51.473 77.799 67.372 1.00 40.12 323 SER A O 1
ATOM 2575 N N . ASP A 1 300 ? 53.608 78.482 67.553 1.00 39.29 324 ASP A N 1
ATOM 2576 C CA . ASP A 1 300 ? 54.048 77.319 68.328 1.00 36.41 324 ASP A CA 1
ATOM 2577 C C . ASP A 1 300 ? 54.196 77.622 69.825 1.00 29.91 324 ASP A C 1
ATOM 2578 O O . ASP A 1 300 ? 54.524 76.720 70.605 1.00 29.62 324 ASP A O 1
ATOM 2583 N N . TYR A 1 301 ? 53.974 78.876 70.223 1.00 30.95 325 TYR A N 1
ATOM 2584 C CA . TYR A 1 301 ? 54.160 79.285 71.620 1.00 27.88 325 TYR A CA 1
ATOM 2585 C C . TYR A 1 301 ? 53.319 78.447 72.571 1.00 33.36 325 TYR A C 1
ATOM 2586 O O . TYR A 1 301 ? 53.789 78.034 73.629 1.00 27.32 325 TYR A O 1
ATOM 2595 N N . GLU A 1 302 ? 52.070 78.210 72.191 1.00 29.66 326 GLU A N 1
ATOM 2596 C CA . GLU A 1 302 ? 51.149 77.431 73.009 1.00 37.85 326 GLU A CA 1
ATOM 2597 C C . GLU A 1 302 ? 51.649 76.013 73.217 1.00 32.56 326 GLU A C 1
ATOM 2598 O O . GLU A 1 302 ? 51.679 75.516 74.344 1.00 29.44 326 GLU A O 1
ATOM 2604 N N . PHE A 1 303 ? 52.036 75.376 72.114 1.00 29.67 327 PHE A N 1
ATOM 2605 C CA . PHE A 1 303 ? 52.603 74.037 72.125 1.00 26.72 327 PHE A CA 1
ATOM 2606 C C . PHE A 1 303 ? 53.796 73.965 73.096 1.00 28.60 327 PHE A C 1
ATOM 2607 O O . PHE A 1 303 ? 53.902 73.029 73.896 1.00 26.39 327 PHE A O 1
ATOM 2615 N N . ILE A 1 304 ? 54.684 74.952 73.026 1.00 26.80 328 ILE A N 1
ATOM 2616 C CA . ILE A 1 304 ? 55.887 74.947 73.860 1.00 25.09 328 ILE A CA 1
ATOM 2617 C C . ILE A 1 304 ? 55.514 75.191 75.325 1.00 25.54 328 ILE A C 1
ATOM 2618 O O . ILE A 1 304 ? 56.029 74.522 76.226 1.00 22.99 328 ILE A O 1
ATOM 2623 N N . LYS A 1 305 ? 54.619 76.149 75.551 1.00 22.78 329 LYS A N 1
ATOM 2624 C CA . LYS A 1 305 ? 54.143 76.457 76.899 1.00 28.13 329 LYS A CA 1
ATOM 2625 C C . LYS A 1 305 ? 53.706 75.195 77.641 1.00 24.32 329 LYS A C 1
ATOM 2626 O O . LYS A 1 305 ? 54.070 74.985 78.812 1.00 22.12 329 LYS A O 1
ATOM 2632 N N . LYS A 1 306 ? 52.933 74.355 76.958 1.00 24.72 330 LYS A N 1
ATOM 2633 C CA . LYS A 1 306 ? 52.355 73.172 77.589 1.00 23.58 330 LYS A CA 1
ATOM 2634 C C . LYS A 1 306 ? 53.438 72.211 78.044 1.00 27.93 330 LYS A C 1
ATOM 2635 O O . LYS A 1 306 ? 53.337 71.630 79.125 1.00 27.86 330 LYS A O 1
ATOM 2641 N N A ARG A 1 307 ? 54.465 72.061 77.213 0.42 24.37 331 ARG A N 1
ATOM 2642 N N B ARG A 1 307 ? 54.475 72.030 77.226 0.58 24.36 331 ARG A N 1
ATOM 2643 C CA A ARG A 1 307 ? 55.596 71.192 77.509 0.42 25.79 331 ARG A CA 1
ATOM 2644 C CA B ARG A 1 307 ? 55.578 71.138 77.597 0.58 25.75 331 ARG A CA 1
ATOM 2645 C C A ARG A 1 307 ? 56.396 71.712 78.701 0.42 25.54 331 ARG A C 1
ATOM 2646 C C B ARG A 1 307 ? 56.392 71.712 78.749 0.58 25.57 331 ARG A C 1
ATOM 2647 O O A ARG A 1 307 ? 56.787 70.947 79.587 0.42 23.71 331 ARG A O 1
ATOM 2648 O O B ARG A 1 307 ? 56.804 70.979 79.656 0.58 23.67 331 ARG A O 1
ATOM 2663 N N . ALA A 1 308 ? 56.632 73.021 78.713 1.00 22.26 332 ALA A N 1
ATOM 2664 C CA . ALA A 1 308 ? 57.382 73.661 79.784 1.00 20.92 332 ALA A CA 1
ATOM 2665 C C . ALA A 1 308 ? 56.648 73.474 81.116 1.00 26.37 332 ALA A C 1
ATOM 2666 O O . ALA A 1 308 ? 57.258 73.142 82.142 1.00 19.30 332 ALA A O 1
ATOM 2668 N N . ALA A 1 309 ? 55.331 73.633 81.072 1.00 22.21 333 ALA A N 1
ATOM 2669 C CA . ALA A 1 309 ? 54.505 73.576 82.270 1.00 24.66 333 ALA A CA 1
ATOM 2670 C C . ALA A 1 309 ? 54.584 72.218 82.950 1.00 22.10 333 ALA A C 1
ATOM 2671 O O . ALA A 1 309 ? 54.634 72.152 84.170 1.00 22.00 333 ALA A O 1
ATOM 2673 N N . LEU A 1 310 ? 54.599 71.135 82.179 1.00 23.01 334 LEU A N 1
ATOM 2674 C CA . LEU A 1 310 ? 54.559 69.834 82.827 1.00 24.11 334 LEU A CA 1
ATOM 2675 C C . LEU A 1 310 ? 55.874 69.503 83.522 1.00 23.49 334 LEU A C 1
ATOM 2676 O O . LEU A 1 310 ? 55.867 68.809 84.534 1.00 19.74 334 LEU A O 1
ATOM 2681 N N . TRP A 1 311 ? 56.996 70.037 83.040 1.00 22.67 335 TRP A N 1
ATOM 2682 C CA . TRP A 1 311 ? 58.252 69.793 83.737 1.00 22.55 335 TRP A CA 1
ATOM 2683 C C . TRP A 1 311 ? 58.389 70.702 84.956 1.00 18.97 335 TRP A C 1
ATOM 2684 O O . TRP A 1 311 ? 59.028 70.318 85.929 1.00 21.02 335 TRP A O 1
ATOM 2695 N N . TYR A 1 312 ? 57.803 71.900 84.932 1.00 18.70 336 TYR A N 1
ATOM 2696 C CA . TYR A 1 312 ? 57.746 72.686 86.172 1.00 19.53 336 TYR A CA 1
ATOM 2697 C C . TYR A 1 312 ? 56.901 71.955 87.207 1.00 20.12 336 TYR A C 1
ATOM 2698 O O . TYR A 1 312 ? 57.246 71.914 88.388 1.00 19.40 336 TYR A O 1
ATOM 2707 N N . PHE A 1 313 ? 55.786 71.397 86.759 1.00 20.16 337 PHE A N 1
ATOM 2708 C CA . PHE A 1 313 ? 54.962 70.602 87.667 1.00 23.79 337 PHE A CA 1
ATOM 2709 C C . PHE A 1 313 ? 55.802 69.514 88.353 1.00 20.26 337 PHE A C 1
ATOM 2710 O O . PHE A 1 313 ? 55.743 69.339 89.565 1.00 21.48 337 PHE A O 1
ATOM 2718 N N . LEU A 1 314 ? 56.584 68.790 87.566 1.00 20.82 338 LEU A N 1
ATOM 2719 C CA . LEU A 1 314 ? 57.448 67.751 88.109 1.00 19.84 338 LEU A CA 1
ATOM 2720 C C . LEU A 1 314 ? 58.423 68.271 89.167 1.00 24.87 338 LEU A C 1
ATOM 2721 O O . LEU A 1 314 ? 58.485 67.719 90.272 1.00 21.49 338 LEU A O 1
ATOM 2726 N N . ILE A 1 315 ? 59.192 69.318 88.861 1.00 20.16 339 ILE A N 1
ATOM 2727 C CA . ILE A 1 315 ? 60.184 69.743 89.847 1.00 19.40 339 ILE A CA 1
ATOM 2728 C C . ILE A 1 315 ? 59.553 70.453 91.051 1.00 19.87 339 ILE A C 1
ATOM 2729 O O . ILE A 1 315 ? 60.225 70.629 92.072 1.00 19.71 339 ILE A O 1
ATOM 2734 N N . PHE A 1 316 ? 58.277 70.842 90.944 1.00 19.34 340 PHE A N 1
ATOM 2735 C CA . PHE A 1 316 ? 57.540 71.425 92.081 1.00 23.05 340 PHE A CA 1
ATOM 2736 C C . PHE A 1 316 ? 56.931 70.351 93.013 1.00 21.50 340 PHE A C 1
ATOM 2737 O O . PHE A 1 316 ? 56.406 70.681 94.077 1.00 23.49 340 PHE A O 1
ATOM 2745 N N . THR A 1 317 ? 56.986 69.084 92.616 1.00 20.25 341 THR A N 1
ATOM 2746 C CA . THR A 1 317 ? 56.348 68.022 93.410 1.00 25.31 341 THR A CA 1
ATOM 2747 C C . THR A 1 317 ? 57.338 66.942 93.833 1.00 21.28 341 THR A C 1
ATOM 2748 O O . THR A 1 317 ? 57.104 66.237 94.824 1.00 24.22 341 THR A O 1
ATOM 2752 N N . LEU A 1 318 ? 58.447 66.818 93.093 1.00 20.98 342 LEU A N 1
ATOM 2753 C CA . LEU A 1 318 ? 59.541 65.933 93.486 1.00 23.14 342 LEU A CA 1
ATOM 2754 C C . LEU A 1 318 ? 60.211 66.403 94.760 1.00 21.35 342 LEU A C 1
ATOM 2755 O O . LEU A 1 318 ? 60.217 67.596 95.074 1.00 22.75 342 LEU A O 1
ATOM 2760 N N . LYS A 1 319 ? 60.788 65.446 95.477 1.00 22.09 343 LYS A N 1
ATOM 2761 C CA A LYS A 1 319 ? 61.562 65.726 96.678 0.30 24.78 343 LYS A CA 1
ATOM 2762 C CA B LYS A 1 319 ? 61.553 65.739 96.681 0.70 24.79 343 LYS A CA 1
ATOM 2763 C C . LYS A 1 319 ? 62.764 66.600 96.338 1.00 27.02 343 LYS A C 1
ATOM 2764 O O . LYS A 1 319 ? 63.524 66.277 95.432 1.00 26.33 343 LYS A O 1
ATOM 2775 N N . GLY A 1 320 ? 62.935 67.696 97.072 1.00 23.43 344 GLY A N 1
ATOM 2776 C CA . GLY A 1 320 ? 63.980 68.662 96.768 1.00 23.06 344 GLY A CA 1
ATOM 2777 C C . GLY A 1 320 ? 63.442 70.086 96.685 1.00 23.87 344 GLY A C 1
ATOM 2778 O O . GLY A 1 320 ? 62.236 70.304 96.548 1.00 24.77 344 GLY A O 1
ATOM 2779 N N . SER A 1 321 ? 64.340 71.063 96.778 1.00 23.66 345 SER A N 1
ATOM 2780 C CA . SER A 1 321 ? 63.982 72.462 96.551 1.00 22.22 345 SER A CA 1
ATOM 2781 C C . SER A 1 321 ? 64.004 72.809 95.064 1.00 23.66 345 SER A C 1
ATOM 2782 O O . SER A 1 321 ? 65.050 72.719 94.430 1.00 22.14 345 SER A O 1
ATOM 2785 N N . PRO A 1 322 ? 62.853 73.209 94.503 1.00 23.61 346 PRO A N 1
ATOM 2786 C CA . PRO A 1 322 ? 62.859 73.651 93.105 1.00 21.09 346 PRO A CA 1
ATOM 2787 C C . PRO A 1 322 ? 63.356 75.092 92.992 1.00 24.73 346 PRO A C 1
ATOM 2788 O O . PRO A 1 322 ? 63.189 75.904 93.922 1.00 20.11 346 PRO A O 1
ATOM 2792 N N . VAL A 1 323 ? 63.996 75.398 91.865 1.00 19.87 347 VAL A N 1
ATOM 2793 C CA . VAL A 1 323 ? 64.546 76.729 91.636 1.00 20.99 347 VAL A CA 1
ATOM 2794 C C . VAL A 1 323 ? 64.005 77.255 90.317 1.00 23.79 347 VAL A C 1
ATOM 2795 O O . VAL A 1 323 ? 64.093 76.583 89.288 1.00 21.84 347 VAL A O 1
ATOM 2799 N N . ILE A 1 324 ? 63.406 78.435 90.380 1.00 18.00 348 ILE A N 1
ATOM 2800 C CA . ILE A 1 324 ? 62.900 79.142 89.217 1.00 18.48 348 ILE A CA 1
ATOM 2801 C C . ILE A 1 324 ? 63.842 80.293 88.923 1.00 18.60 348 ILE A C 1
ATOM 2802 O O . ILE A 1 324 ? 64.139 81.097 89.806 1.00 21.33 348 ILE A O 1
ATOM 2807 N N . TYR A 1 325 ? 64.340 80.360 87.693 1.00 17.42 349 TYR A N 1
ATOM 2808 C CA . TYR A 1 325 ? 65.195 81.476 87.272 1.00 18.91 349 TYR A CA 1
ATOM 2809 C C . TYR A 1 325 ? 64.282 82.647 86.888 1.00 17.59 349 TYR A C 1
ATOM 2810 O O . TYR A 1 325 ? 63.317 82.430 86.165 1.00 20.30 349 TYR A O 1
ATOM 2819 N N . TYR A 1 326 ? 64.556 83.861 87.383 1.00 15.72 350 TYR A N 1
ATOM 2820 C CA . TYR A 1 326 ? 63.610 84.988 87.216 1.00 18.50 350 TYR A CA 1
ATOM 2821 C C . TYR A 1 326 ? 63.105 85.077 85.774 1.00 24.07 350 TYR A C 1
ATOM 2822 O O . TYR A 1 326 ? 63.891 84.994 84.833 1.00 22.73 350 TYR A O 1
ATOM 2831 N N . GLY A 1 327 ? 61.783 85.180 85.601 1.00 21.50 351 GLY A N 1
ATOM 2832 C CA . GLY A 1 327 ? 61.193 85.278 84.275 1.00 15.98 351 GLY A CA 1
ATOM 2833 C C . GLY A 1 327 ? 60.878 83.939 83.623 1.00 17.19 351 GLY A C 1
ATOM 2834 O O . GLY A 1 327 ? 60.181 83.870 82.604 1.00 19.44 351 GLY A O 1
ATOM 2835 N N . GLY A 1 328 ? 61.386 82.860 84.207 1.00 15.75 352 GLY A N 1
ATOM 2836 C CA . GLY A 1 328 ? 60.998 81.532 83.755 1.00 18.02 352 GLY A CA 1
ATOM 2837 C C . GLY A 1 328 ? 59.484 81.329 83.852 1.00 21.80 352 GLY A C 1
ATOM 2838 O O . GLY A 1 328 ? 58.893 80.610 83.042 1.00 19.77 352 GLY A O 1
ATOM 2839 N N . GLU A 1 329 ? 58.857 81.972 84.842 1.00 20.71 353 GLU A N 1
ATOM 2840 C CA . GLU A 1 329 ? 57.445 81.748 85.122 1.00 22.10 353 GLU A CA 1
ATOM 2841 C C . GLU A 1 329 ? 56.535 82.362 84.045 1.00 19.41 353 GLU A C 1
ATOM 2842 O O . GLU A 1 329 ? 55.359 82.008 83.946 1.00 19.91 353 GLU A O 1
ATOM 2848 N N . ILE A 1 330 ? 57.070 83.265 83.227 1.00 18.87 354 ILE A N 1
ATOM 2849 C CA . ILE A 1 330 ? 56.314 83.765 82.081 1.00 19.63 354 ILE A CA 1
ATOM 2850 C C . ILE A 1 330 ? 56.852 83.195 80.771 1.00 24.51 354 ILE A C 1
ATOM 2851 O O . ILE A 1 330 ? 56.444 83.626 79.692 1.00 22.86 354 ILE A O 1
ATOM 2856 N N . GLY A 1 331 ? 57.766 82.225 80.869 1.00 22.99 355 GLY A N 1
ATOM 2857 C CA . GLY A 1 331 ? 58.305 81.549 79.695 1.00 21.07 355 GLY A CA 1
ATOM 2858 C C . GLY A 1 331 ? 59.360 82.362 78.940 1.00 19.84 355 GLY A C 1
ATOM 2859 O O . GLY A 1 331 ? 59.463 82.276 77.713 1.00 21.76 355 GLY A O 1
ATOM 2860 N N . THR A 1 332 ? 60.125 83.157 79.676 1.00 19.93 356 THR A N 1
ATOM 2861 C CA . THR A 1 332 ? 61.127 84.040 79.087 1.00 18.78 356 THR A CA 1
ATOM 2862 C C . THR A 1 332 ? 62.059 83.287 78.132 1.00 25.03 356 THR A C 1
ATOM 2863 O O . THR A 1 332 ? 62.522 82.178 78.435 1.00 20.43 356 THR A O 1
ATOM 2867 N N . ARG A 1 333 ? 62.309 83.889 76.970 1.00 22.22 357 ARG A N 1
ATOM 2868 C CA . ARG A 1 333 ? 63.145 83.268 75.948 1.00 23.18 357 ARG A CA 1
ATOM 2869 C C . ARG A 1 333 ? 64.557 83.830 76.011 1.00 24.45 357 ARG A C 1
ATOM 2870 O O . ARG A 1 333 ? 64.792 84.903 76.582 1.00 22.82 357 ARG A O 1
ATOM 2878 N N . GLY A 1 334 ? 65.500 83.112 75.408 1.00 23.91 358 GLY A N 1
ATOM 2879 C CA . GLY A 1 334 ? 66.885 83.538 75.426 1.00 22.16 358 GLY A CA 1
ATOM 2880 C C . GLY A 1 334 ? 67.836 82.411 75.059 1.00 24.96 358 GLY A C 1
ATOM 2881 O O . GLY A 1 334 ? 67.701 81.288 75.554 1.00 20.25 358 GLY A O 1
ATOM 2882 N N . PHE A 1 335 ? 68.779 82.718 74.171 1.00 24.81 359 PHE A N 1
ATOM 2883 C CA . PHE A 1 335 ? 69.892 81.820 73.852 1.00 22.55 359 PHE A CA 1
ATOM 2884 C C . PHE A 1 335 ? 71.203 82.496 74.226 1.00 21.49 359 PHE A C 1
ATOM 2885 O O . PHE A 1 335 ? 71.387 83.694 73.989 1.00 19.80 359 PHE A O 1
ATOM 2893 N N . LYS A 1 336 ? 72.124 81.731 74.796 1.00 19.00 360 LYS A N 1
ATOM 2894 C CA . LYS A 1 336 ? 73.499 82.193 74.962 1.00 22.27 360 LYS A CA 1
ATOM 2895 C C . LYS A 1 336 ? 74.113 82.498 73.593 1.00 24.04 360 LYS A C 1
ATOM 2896 O O . LYS A 1 336 ? 73.822 81.808 72.622 1.00 20.80 360 LYS A O 1
ATOM 2902 N N . TRP A 1 337 ? 74.953 83.525 73.530 1.00 22.68 361 TRP A N 1
ATOM 2903 C CA . TRP A 1 337 ? 75.700 83.849 72.315 1.00 25.60 361 TRP A CA 1
ATOM 2904 C C . TRP A 1 337 ? 77.186 83.550 72.489 1.00 24.36 361 TRP A C 1
ATOM 2905 O O . TRP A 1 337 ? 77.654 83.298 73.604 1.00 26.83 361 TRP A O 1
ATOM 2916 N N . HIS A 1 338 ? 77.939 83.624 71.394 1.00 25.63 362 HIS A N 1
ATOM 2917 C CA . HIS A 1 338 ? 79.383 83.390 71.463 1.00 26.62 362 HIS A CA 1
ATOM 2918 C C . HIS A 1 338 ? 80.192 84.574 70.907 1.00 34.87 362 HIS A C 1
ATOM 2919 O O . HIS A 1 338 ? 81.259 84.390 70.322 1.00 33.32 362 HIS A O 1
ATOM 2926 N N . GLY A 1 339 ? 79.676 85.782 71.117 1.00 28.84 363 GLY A N 1
ATOM 2927 C CA . GLY A 1 339 ? 80.294 87.010 70.635 1.00 30.89 363 GLY A CA 1
ATOM 2928 C C . GLY A 1 339 ? 79.334 87.714 69.699 1.00 29.35 363 GLY A C 1
ATOM 2929 O O . GLY A 1 339 ? 78.592 87.051 68.977 1.00 34.80 363 GLY A O 1
ATOM 2930 N N . PRO A 1 340 ? 79.316 89.060 69.705 1.00 35.95 364 PRO A N 1
ATOM 2931 C CA . PRO A 1 340 ? 80.092 90.007 70.519 1.00 33.39 364 PRO A CA 1
ATOM 2932 C C . PRO A 1 340 ? 79.592 90.095 71.955 1.00 35.13 364 PRO A C 1
ATOM 2933 O O . PRO A 1 340 ? 80.271 90.670 72.812 1.00 30.86 364 PRO A O 1
ATOM 2937 N N . VAL A 1 341 ? 78.413 89.530 72.212 1.00 29.87 365 VAL A N 1
ATOM 2938 C CA . VAL A 1 341 ? 77.955 89.351 73.583 1.00 27.64 365 VAL A CA 1
ATOM 2939 C C . VAL A 1 341 ? 77.900 87.851 73.887 1.00 25.00 365 VAL A C 1
ATOM 2940 O O . VAL A 1 341 ? 77.957 87.027 72.974 1.00 23.56 365 VAL A O 1
ATOM 2944 N N . TYR A 1 342 ? 77.792 87.495 75.164 1.00 24.43 366 TYR A N 1
ATOM 2945 C CA . TYR A 1 342 ? 77.860 86.084 75.521 1.00 24.87 366 TYR A CA 1
ATOM 2946 C C . TYR A 1 342 ? 76.636 85.625 76.307 1.00 20.08 366 TYR A C 1
ATOM 2947 O O . TYR A 1 342 ? 75.704 85.081 75.708 1.00 21.33 366 TYR A O 1
ATOM 2956 N N . ASP A 1 343 ? 76.630 85.853 77.619 1.00 22.82 367 ASP A N 1
ATOM 2957 C CA . ASP A 1 343 ? 75.504 85.400 78.459 1.00 24.57 367 ASP A CA 1
ATOM 2958 C C . ASP A 1 343 ? 74.481 86.498 78.756 1.00 26.55 367 ASP A C 1
ATOM 2959 O O . ASP A 1 343 ? 73.442 86.237 79.372 1.00 22.52 367 ASP A O 1
ATOM 2964 N N . GLU A 1 344 ? 74.766 87.730 78.331 1.00 22.44 368 GLU A N 1
ATOM 2965 C CA . GLU A 1 344 ? 73.777 88.804 78.472 1.00 22.97 368 GLU A CA 1
ATOM 2966 C C . GLU A 1 344 ? 72.385 88.409 77.958 1.00 23.05 368 GLU A C 1
ATOM 2967 O O . GLU A 1 344 ? 71.387 88.693 78.635 1.00 22.94 368 GLU A O 1
ATOM 2973 N N . PRO A 1 345 ? 72.298 87.753 76.781 1.00 21.64 369 PRO A N 1
ATOM 2974 C CA . PRO A 1 345 ? 70.936 87.513 76.297 1.00 21.10 369 PRO A CA 1
ATOM 2975 C C . PRO A 1 345 ? 70.099 86.501 77.107 1.00 21.52 369 PRO A C 1
ATOM 2976 O O . PRO A 1 345 ? 68.910 86.411 76.802 1.00 20.30 369 PRO A O 1
ATOM 2980 N N . VAL A 1 346 ? 70.676 85.769 78.065 1.00 21.02 370 VAL A N 1
ATOM 2981 C CA . VAL A 1 346 ? 69.857 84.933 78.955 1.00 20.51 370 VAL A CA 1
ATOM 2982 C C . VAL A 1 346 ? 69.779 85.592 80.334 1.00 22.76 370 VAL A C 1
ATOM 2983 O O . VAL A 1 346 ? 69.327 84.983 81.306 1.00 21.67 370 VAL A O 1
ATOM 2987 N N . ARG A 1 347 ? 70.211 86.849 80.400 1.00 19.02 371 ARG A N 1
ATOM 2988 C CA . ARG A 1 347 ? 70.191 87.642 81.633 1.00 20.26 371 ARG A CA 1
ATOM 2989 C C . ARG A 1 347 ? 69.573 89.018 81.363 1.00 19.82 371 ARG A C 1
ATOM 2990 O O . ARG A 1 347 ? 70.022 90.032 81.907 1.00 20.20 371 ARG A O 1
ATOM 2998 N N . GLU A 1 348 ? 68.572 89.038 80.490 1.00 19.85 372 GLU A N 1
ATOM 2999 C CA . GLU A 1 348 ? 67.977 90.286 80.012 1.00 21.87 372 GLU A CA 1
ATOM 3000 C C . GLU A 1 348 ? 66.966 90.840 81.013 1.00 25.62 372 GLU A C 1
ATOM 3001 O O . GLU A 1 348 ? 66.521 90.106 81.913 1.00 20.36 372 GLU A O 1
ATOM 3007 N N . PRO A 1 349 ? 66.620 92.141 80.877 1.00 26.82 373 PRO A N 1
ATOM 3008 C CA . PRO A 1 349 ? 65.560 92.777 81.680 1.00 23.33 373 PRO A CA 1
ATOM 3009 C C . PRO A 1 349 ? 64.304 91.913 81.833 1.00 21.72 373 PRO A C 1
ATOM 3010 O O . PRO A 1 349 ? 63.756 91.423 80.842 1.00 21.77 373 PRO A O 1
ATOM 3014 N N . MET A 1 350 ? 63.892 91.720 83.079 1.00 23.06 374 MET A N 1
ATOM 3015 C CA . MET A 1 350 ? 62.609 91.100 83.400 1.00 20.07 374 MET A CA 1
ATOM 3016 C C . MET A 1 350 ? 61.499 91.872 82.696 1.00 25.30 374 MET A C 1
ATOM 3017 O O . MET A 1 350 ? 61.463 93.104 82.752 1.00 26.80 374 MET A O 1
ATOM 3022 N N . GLN A 1 351 ? 60.609 91.167 82.017 1.00 23.30 375 GLN A N 1
ATOM 3023 C CA . GLN A 1 351 ? 59.526 91.839 81.297 1.00 29.58 375 GLN A CA 1
ATOM 3024 C C . GLN A 1 351 ? 58.260 92.006 82.141 1.00 26.19 375 GLN A C 1
ATOM 3025 O O . GLN A 1 351 ? 57.397 91.138 82.175 1.00 28.43 375 GLN A O 1
ATOM 3031 N N . TRP A 1 352 ? 58.168 93.140 82.817 1.00 24.42 376 TRP A N 1
ATOM 3032 C CA . TRP A 1 352 ? 57.004 93.450 83.627 1.00 30.83 376 TRP A CA 1
ATOM 3033 C C . TRP A 1 352 ? 55.797 93.896 82.802 1.00 30.17 376 TRP A C 1
ATOM 3034 O O . TRP A 1 352 ? 54.661 93.615 83.177 1.00 28.16 376 TRP A O 1
ATOM 3045 N N . TYR A 1 353 ? 56.037 94.570 81.676 1.00 32.00 377 TYR A N 1
ATOM 3046 C CA . TYR A 1 353 ? 54.954 95.266 80.962 1.00 27.30 377 TYR A CA 1
ATOM 3047 C C . TYR A 1 353 ? 54.670 94.737 79.566 1.00 29.61 377 TYR A C 1
ATOM 3048 O O . TYR A 1 353 ? 55.572 94.273 78.854 1.00 27.16 377 TYR A O 1
ATOM 3057 N N . ALA A 1 354 ? 53.401 94.811 79.168 1.00 24.61 378 ALA A N 1
ATOM 3058 C CA . ALA A 1 354 ? 53.010 94.400 77.824 1.00 28.68 378 ALA A CA 1
ATOM 3059 C C . ALA A 1 354 ? 53.809 95.155 76.758 1.00 28.00 378 ALA A C 1
ATOM 3060 O O . ALA A 1 354 ? 54.223 94.579 75.750 1.00 27.37 378 ALA A O 1
ATOM 3062 N N . SER A 1 355 ? 54.044 96.440 77.004 1.00 32.74 379 SER A N 1
ATOM 3063 C CA . SER A 1 355 ? 54.681 97.308 76.021 1.00 37.42 379 SER A CA 1
ATOM 3064 C C . SER A 1 355 ? 56.192 97.158 75.991 1.00 41.82 379 SER A C 1
ATOM 3065 O O . SER A 1 355 ? 56.839 97.598 75.043 1.00 38.68 379 SER A O 1
ATOM 3068 N N . GLY A 1 356 ? 56.758 96.571 77.040 1.00 32.22 380 GLY A N 1
ATOM 3069 C CA . GLY A 1 356 ? 58.204 96.523 77.176 1.00 31.34 380 GLY A CA 1
ATOM 3070 C C . GLY A 1 356 ? 58.747 97.674 78.006 1.00 41.32 380 GLY A C 1
ATOM 3071 O O . GLY A 1 356 ? 59.907 97.638 78.412 1.00 38.50 380 GLY A O 1
ATOM 3072 N N . THR A 1 357 ? 57.912 98.690 78.259 1.00 34.47 381 THR A N 1
ATOM 3073 C CA A THR A 1 357 ? 58.325 99.840 79.069 0.43 37.97 381 THR A CA 1
ATOM 3074 C CA B THR A 1 357 ? 58.312 99.865 79.035 0.57 38.01 381 THR A CA 1
ATOM 3075 C C . THR A 1 357 ? 57.313 100.162 80.153 1.00 33.23 381 THR A C 1
ATOM 3076 O O . THR A 1 357 ? 56.125 99.886 80.013 1.00 36.66 381 THR A O 1
ATOM 3083 N N . GLY A 1 358 ? 57.798 100.756 81.238 1.00 34.72 382 GLY A N 1
ATOM 3084 C CA . GLY A 1 358 ? 56.949 101.119 82.350 1.00 33.01 382 GLY A CA 1
ATOM 3085 C C . GLY A 1 358 ? 57.841 101.452 83.512 1.00 38.80 382 GLY A C 1
ATOM 3086 O O . GLY A 1 358 ? 59.060 101.363 83.398 1.00 41.29 382 GLY A O 1
ATOM 3087 N N . GLU A 1 359 ? 57.241 101.832 84.629 1.00 35.10 383 GLU A N 1
ATOM 3088 C CA . GLU A 1 359 ? 58.009 102.201 85.803 1.00 42.74 383 GLU A CA 1
ATOM 3089 C C . GLU A 1 359 ? 58.851 101.036 86.304 1.00 38.57 383 GLU A C 1
ATOM 3090 O O . GLU A 1 359 ? 58.348 99.927 86.487 1.00 34.05 383 GLU A O 1
ATOM 3096 N N . GLY A 1 360 ? 60.135 101.301 86.521 1.00 38.82 384 GLY A N 1
ATOM 3097 C CA . GLY A 1 360 ? 61.028 100.321 87.107 1.00 38.89 384 GLY A CA 1
ATOM 3098 C C . GLY A 1 360 ? 61.636 99.348 86.114 1.00 37.39 384 GLY A C 1
ATOM 3099 O O . GLY A 1 360 ? 62.467 98.523 86.498 1.00 35.83 384 GLY A O 1
ATOM 3100 N N . GLN A 1 361 ? 61.219 99.432 84.852 1.00 29.54 385 GLN A N 1
ATOM 3101 C CA . GLN A 1 361 ? 61.739 98.545 83.822 1.00 33.14 385 GLN A CA 1
ATOM 3102 C C . GLN A 1 361 ? 63.241 98.744 83.629 1.00 36.98 385 GLN A C 1
ATOM 3103 O O . GLN A 1 361 ? 63.705 99.864 83.424 1.00 28.82 385 GLN A O 1
ATOM 3109 N N . THR A 1 362 ? 64.014 97.663 83.696 1.00 30.33 386 THR A N 1
ATOM 3110 C CA . THR A 1 362 ? 65.458 97.793 83.506 1.00 22.68 386 THR A CA 1
ATOM 3111 C C . THR A 1 362 ? 65.779 97.805 82.007 1.00 24.37 386 THR A C 1
ATOM 3112 O O . THR A 1 362 ? 65.033 97.254 81.199 1.00 25.75 386 THR A O 1
ATOM 3116 N N . PHE A 1 363 ? 66.879 98.454 81.630 1.00 26.46 387 PHE A N 1
ATOM 3117 C CA . PHE A 1 363 ? 67.238 98.546 80.216 1.00 28.85 387 PHE A CA 1
ATOM 3118 C C . PHE A 1 363 ? 68.743 98.700 80.011 1.00 29.65 387 PHE A C 1
ATOM 3119 O O . PHE A 1 363 ? 69.185 99.237 78.990 1.00 30.35 387 PHE A O 1
ATOM 3127 N N . TRP A 1 364 ? 69.516 98.218 80.980 1.00 29.44 388 TRP A N 1
ATOM 3128 C CA . TRP A 1 364 ? 70.980 98.333 80.972 1.00 31.73 388 TRP A CA 1
ATOM 3129 C C . TRP A 1 364 ? 71.594 97.659 79.742 1.00 29.96 388 TRP A C 1
ATOM 3130 O O . TRP A 1 364 ? 72.682 98.031 79.282 1.00 30.88 388 TRP A O 1
ATOM 3141 N N . THR A 1 365 ? 70.890 96.672 79.208 1.00 27.62 389 THR A N 1
ATOM 3142 C CA . THR A 1 365 ? 71.353 95.955 78.024 1.00 28.61 389 THR A CA 1
ATOM 3143 C C . THR A 1 365 ? 71.288 96.784 76.746 1.00 34.79 389 THR A C 1
ATOM 3144 O O . THR A 1 365 ? 71.974 96.475 75.784 1.00 30.96 389 THR A O 1
ATOM 3148 N N . LYS A 1 366 ? 70.445 97.810 76.720 1.00 33.50 390 LYS A N 1
ATOM 3149 C CA . LYS A 1 366 ? 70.285 98.611 75.503 1.00 37.99 390 LYS A CA 1
ATOM 3150 C C . LYS A 1 366 ? 71.633 99.192 75.041 1.00 32.75 390 LYS A C 1
ATOM 3151 O O . LYS A 1 366 ? 71.993 99.098 73.867 1.00 35.96 390 LYS A O 1
ATOM 3157 N N . GLU A 1 367 ? 72.380 99.757 75.982 1.00 37.15 391 GLU A N 1
ATOM 3158 C CA . GLU A 1 367 ? 73.699 100.317 75.706 1.00 40.96 391 GLU A CA 1
ATOM 3159 C C . GLU A 1 367 ? 74.700 99.222 75.330 1.00 44.21 391 GLU A C 1
ATOM 3160 O O . GLU A 1 367 ? 75.511 99.402 74.418 1.00 43.97 391 GLU A O 1
ATOM 3166 N N . VAL A 1 368 ? 74.638 98.087 76.027 1.00 38.04 392 VAL A N 1
ATOM 3167 C CA . VAL A 1 368 ? 75.499 96.945 75.707 1.00 35.75 392 VAL A CA 1
ATOM 3168 C C . VAL A 1 368 ? 75.295 96.484 74.266 1.00 31.65 392 VAL A C 1
ATOM 3169 O O . VAL A 1 368 ? 76.256 96.263 73.527 1.00 33.69 392 VAL A O 1
ATOM 3173 N N . TYR A 1 369 ? 74.037 96.348 73.869 1.00 28.73 393 TYR A N 1
ATOM 3174 C CA . TYR A 1 369 ? 73.723 95.847 72.542 1.00 30.88 393 TYR A CA 1
ATOM 3175 C C . TYR A 1 369 ? 74.036 96.907 71.476 1.00 37.47 393 TYR A C 1
ATOM 3176 O O . TYR A 1 369 ? 74.454 96.576 70.367 1.00 35.85 393 TYR A O 1
ATOM 3185 N N . LYS A 1 370 ? 73.839 98.176 71.816 1.00 38.22 394 LYS A N 1
ATOM 3186 C CA . LYS A 1 370 ? 74.143 99.249 70.872 1.00 44.96 394 LYS A CA 1
ATOM 3187 C C . LYS A 1 370 ? 75.649 99.293 70.612 1.00 44.07 394 LYS A C 1
ATOM 3188 O O . LYS A 1 370 ? 76.082 99.353 69.465 1.00 44.04 394 LYS A O 1
ATOM 3194 N N . ASN A 1 371 ? 76.441 99.223 71.677 1.00 39.16 395 ASN A N 1
ATOM 3195 C CA A ASN A 1 371 ? 77.887 99.270 71.529 0.60 43.64 395 ASN A CA 1
ATOM 3196 C CA B ASN A 1 371 ? 77.902 99.241 71.574 0.40 43.62 395 ASN A CA 1
ATOM 3197 C C . ASN A 1 371 ? 78.449 98.039 70.814 1.00 48.58 395 ASN A C 1
ATOM 3198 O O . ASN A 1 371 ? 79.519 98.108 70.210 1.00 44.96 395 ASN A O 1
ATOM 3207 N N . ALA A 1 372 ? 77.718 96.927 70.854 1.00 43.63 396 ALA A N 1
ATOM 3208 C CA . ALA A 1 372 ? 78.158 95.715 70.174 1.00 36.55 396 ALA A CA 1
ATOM 3209 C C . ALA A 1 372 ? 77.570 95.621 68.765 1.00 39.25 396 ALA A C 1
ATOM 3210 O O . ALA A 1 372 ? 77.854 94.678 68.025 1.00 41.29 396 ALA A O 1
ATOM 3212 N N . GLY A 1 373 ? 76.740 96.593 68.403 1.00 42.72 397 GLY A N 1
ATOM 3213 C CA . GLY A 1 373 ? 76.188 96.665 67.061 1.00 41.19 397 GLY A CA 1
ATOM 3214 C C . GLY A 1 373 ? 75.101 95.646 66.774 1.00 50.21 397 GLY A C 1
ATOM 3215 O O . GLY A 1 373 ? 74.882 95.262 65.626 1.00 43.41 397 GLY A O 1
ATOM 3216 N N . ILE A 1 374 ? 74.407 95.209 67.819 1.00 40.17 398 ILE A N 1
ATOM 3217 C CA . ILE A 1 374 ? 73.337 94.237 67.654 1.00 40.03 398 ILE A CA 1
ATOM 3218 C C . ILE A 1 374 ? 71.988 94.913 67.462 1.00 39.30 398 ILE A C 1
ATOM 3219 O O . ILE A 1 374 ? 71.555 95.699 68.303 1.00 42.95 398 ILE A O 1
ATOM 3224 N N . THR A 1 375 ? 71.322 94.603 66.358 1.00 36.18 399 THR A N 1
ATOM 3225 C CA . THR A 1 375 ? 70.022 95.202 66.072 1.00 45.12 399 THR A CA 1
ATOM 3226 C C . THR A 1 375 ? 68.943 94.130 65.985 1.00 46.08 399 THR A C 1
ATOM 3227 O O . THR A 1 375 ? 67.752 94.436 65.911 1.00 45.07 399 THR A O 1
ATOM 3231 N N . PHE A 1 376 ? 69.377 92.873 65.997 1.00 40.38 400 PHE A N 1
ATOM 3232 C CA . PHE A 1 376 ? 68.476 91.726 65.944 1.00 40.38 400 PHE A CA 1
ATOM 3233 C C . PHE A 1 376 ? 67.475 91.791 67.103 1.00 40.44 400 PHE A C 1
ATOM 3234 O O . PHE A 1 376 ? 67.839 92.143 68.229 1.00 38.32 400 PHE A O 1
ATOM 3242 N N . GLY A 1 377 ? 66.210 91.490 66.819 1.00 41.75 401 GLY A N 1
ATOM 3243 C CA . GLY A 1 377 ? 65.151 91.614 67.809 1.00 42.18 401 GLY A CA 1
ATOM 3244 C C . GLY A 1 377 ? 64.908 93.045 68.272 1.00 44.53 401 GLY A C 1
ATOM 3245 O O . GLY A 1 377 ? 64.263 93.265 69.295 1.00 44.19 401 GLY A O 1
ATOM 3246 N N . ASN A 1 378 ? 65.419 94.010 67.507 1.00 41.00 402 ASN A N 1
ATOM 3247 C CA . ASN A 1 378 ? 65.360 95.432 67.845 1.00 41.55 402 ASN A CA 1
ATOM 3248 C C . ASN A 1 378 ? 66.008 95.717 69.198 1.00 45.97 402 ASN A C 1
ATOM 3249 O O . ASN A 1 378 ? 65.592 96.618 69.928 1.00 47.41 402 ASN A O 1
ATOM 3254 N N . ALA A 1 379 ? 67.050 94.951 69.505 1.00 42.41 403 ALA A N 1
ATOM 3255 C CA . ALA A 1 379 ? 67.651 94.931 70.835 1.00 41.03 403 ALA A CA 1
ATOM 3256 C C . ALA A 1 379 ? 68.305 96.245 71.244 1.00 43.57 403 ALA A C 1
ATOM 3257 O O . ALA A 1 379 ? 68.308 96.606 72.419 1.00 38.66 403 ALA A O 1
ATOM 3259 N N . ASP A 1 380 ? 68.875 96.955 70.277 1.00 46.76 404 ASP A N 1
ATOM 3260 C CA . ASP A 1 380 ? 69.561 98.208 70.573 1.00 52.81 404 ASP A CA 1
ATOM 3261 C C . ASP A 1 380 ? 68.551 99.300 70.912 1.00 53.56 404 ASP A C 1
ATOM 3262 O O . ASP A 1 380 ? 68.925 100.389 71.347 1.00 59.33 404 ASP A O 1
ATOM 3267 N N . VAL A 1 381 ? 67.271 98.991 70.716 1.00 49.95 405 VAL A N 1
ATOM 3268 C CA . VAL A 1 381 ? 66.185 99.918 71.019 1.00 52.57 405 VAL A CA 1
ATOM 3269 C C . VAL A 1 381 ? 65.450 99.573 72.326 1.00 53.59 405 VAL A C 1
ATOM 3270 O O . VAL A 1 381 ? 65.266 100.444 73.171 1.00 52.73 405 VAL A O 1
ATOM 3274 N N . ASP A 1 382 ? 65.036 98.317 72.503 1.00 48.45 406 ASP A N 1
ATOM 3275 C CA . ASP A 1 382 ? 64.303 97.943 73.721 1.00 50.09 406 ASP A CA 1
ATOM 3276 C C . ASP A 1 382 ? 65.133 97.130 74.725 1.00 48.53 406 ASP A C 1
ATOM 3277 O O . ASP A 1 382 ? 64.614 96.705 75.756 1.00 52.59 406 ASP A O 1
ATOM 3282 N N . GLY A 1 383 ? 66.408 96.901 74.414 1.00 44.18 407 GLY A N 1
ATOM 3283 C CA . GLY A 1 383 ? 67.319 96.247 75.341 1.00 38.54 407 GLY A CA 1
ATOM 3284 C C . GLY A 1 383 ? 67.196 94.733 75.416 1.00 35.43 407 GLY A C 1
ATOM 3285 O O . GLY A 1 383 ? 67.884 94.096 76.212 1.00 37.09 407 GLY A O 1
ATOM 3286 N N . CYS A 1 384 ? 66.324 94.152 74.598 1.00 30.49 408 CYS A N 1
ATOM 3287 C CA . CYS A 1 384 ? 66.088 92.711 74.634 1.00 31.11 408 CYS A CA 1
ATOM 3288 C C . CYS A 1 384 ? 66.171 92.083 73.255 1.00 34.28 408 CYS A C 1
ATOM 3289 O O . CYS A 1 384 ? 65.379 92.396 72.371 1.00 31.78 408 CYS A O 1
ATOM 3292 N N . ILE A 1 385 ? 67.119 91.176 73.076 1.00 28.77 409 ILE A N 1
ATOM 3293 C CA . ILE A 1 385 ? 67.145 90.385 71.857 1.00 26.69 409 ILE A CA 1
ATOM 3294 C C . ILE A 1 385 ? 65.945 89.460 71.830 1.00 30.39 409 ILE A C 1
ATOM 3295 O O . ILE A 1 385 ? 65.355 89.221 70.773 1.00 24.99 409 ILE A O 1
ATOM 3300 N N . TYR A 1 386 ? 65.577 88.953 73.004 1.00 28.53 410 TYR A N 1
ATOM 3301 C CA . TYR A 1 386 ? 64.629 87.851 73.070 1.00 31.07 410 TYR A CA 1
ATOM 3302 C C . TYR A 1 386 ? 63.292 88.224 73.696 1.00 35.23 410 TYR A C 1
ATOM 3303 O O . TYR A 1 386 ? 62.581 87.360 74.207 1.00 33.67 410 TYR A O 1
ATOM 3312 N N . ASP A 1 387 ? 62.942 89.504 73.620 1.00 34.02 411 ASP A N 1
ATOM 3313 C CA . ASP A 1 387 ? 61.581 89.924 73.928 1.00 35.34 411 ASP A CA 1
ATOM 3314 C C . ASP A 1 387 ? 61.126 91.092 73.047 1.00 35.43 411 ASP A C 1
ATOM 3315 O O . ASP A 1 387 ? 61.901 92.004 72.795 1.00 36.13 411 ASP A O 1
ATOM 3320 N N . ASP A 1 388 ? 59.870 91.062 72.598 1.00 33.67 412 ASP A N 1
ATOM 3321 C CA . ASP A 1 388 ? 59.277 92.174 71.837 1.00 33.55 412 ASP A CA 1
ATOM 3322 C C . ASP A 1 388 ? 58.050 92.780 72.534 1.00 39.37 412 ASP A C 1
ATOM 3323 O O . ASP A 1 388 ? 57.418 92.129 73.358 1.00 31.09 412 ASP A O 1
ATOM 3328 N N . PRO A 1 389 ? 57.694 94.026 72.185 1.00 39.70 413 PRO A N 1
ATOM 3329 C CA . PRO A 1 389 ? 56.477 94.607 72.768 1.00 37.11 413 PRO A CA 1
ATOM 3330 C C . PRO A 1 389 ? 55.216 93.854 72.341 1.00 36.05 413 PRO A C 1
ATOM 3331 O O . PRO A 1 389 ? 55.150 93.361 71.221 1.00 33.79 413 PRO A O 1
ATOM 3335 N N . TYR A 1 390 ? 54.245 93.759 73.245 1.00 34.00 414 TYR A N 1
ATOM 3336 C CA . TYR A 1 390 ? 52.951 93.137 72.975 1.00 29.60 414 TYR A CA 1
ATOM 3337 C C . TYR A 1 390 ? 53.018 91.744 72.359 1.00 32.35 414 TYR A C 1
ATOM 3338 O O . TYR A 1 390 ? 52.230 91.423 71.478 1.00 30.09 414 TYR A O 1
ATOM 3347 N N . ASP A 1 391 ? 53.931 90.898 72.836 1.00 31.12 415 ASP A N 1
ATOM 3348 C CA . ASP A 1 391 ? 54.024 89.542 72.282 1.00 29.48 415 ASP A CA 1
ATOM 3349 C C . ASP A 1 391 ? 53.496 88.459 73.226 1.00 33.28 415 ASP A C 1
ATOM 3350 O O . ASP A 1 391 ? 53.588 87.266 72.931 1.00 25.98 415 ASP A O 1
ATOM 3355 N N . GLY A 1 392 ? 52.930 88.871 74.355 1.00 27.35 416 GLY A N 1
ATOM 3356 C CA . GLY A 1 392 ? 52.376 87.909 75.302 1.00 29.69 416 GLY A CA 1
ATOM 3357 C C . GLY A 1 392 ? 53.350 87.492 76.393 1.00 28.69 416 GLY A C 1
ATOM 3358 O O . GLY A 1 392 ? 52.955 86.903 77.412 1.00 25.58 416 GLY A O 1
ATOM 3359 N N . PHE A 1 393 ? 54.628 87.797 76.185 1.00 26.34 417 PHE A N 1
ATOM 3360 C CA . PHE A 1 393 ? 55.659 87.452 77.158 1.00 30.69 417 PHE A CA 1
ATOM 3361 C C . PHE A 1 393 ? 55.919 88.631 78.082 1.00 29.44 417 PHE A C 1
ATOM 3362 O O . PHE A 1 393 ? 56.862 89.387 77.872 1.00 33.51 417 PHE A O 1
ATOM 3370 N N . SER A 1 394 ? 55.080 88.777 79.108 1.00 23.89 418 SER A N 1
ATOM 3371 C CA . SER A 1 394 ? 55.304 89.752 80.171 1.00 19.29 418 SER A CA 1
ATOM 3372 C C . SER A 1 394 ? 54.433 89.398 81.363 1.00 22.88 418 SER A C 1
ATOM 3373 O O . SER A 1 394 ? 53.447 88.695 81.216 1.00 24.24 418 SER A O 1
ATOM 3376 N N . VAL A 1 395 ? 54.796 89.881 82.539 1.00 24.08 419 VAL A N 1
ATOM 3377 C CA . VAL A 1 395 ? 53.947 89.691 83.711 1.00 25.08 419 VAL A CA 1
ATOM 3378 C C . VAL A 1 395 ? 52.560 90.302 83.462 1.00 26.22 419 VAL A C 1
ATOM 3379 O O . VAL A 1 395 ? 51.543 89.666 83.717 1.00 26.31 419 VAL A O 1
ATOM 3383 N N . GLU A 1 396 ? 52.531 91.508 82.900 1.00 24.96 420 GLU A N 1
ATOM 3384 C CA . GLU A 1 396 ? 51.270 92.227 82.699 1.00 26.77 420 GLU A CA 1
ATOM 3385 C C . GLU A 1 396 ? 50.278 91.439 81.849 1.00 25.93 420 GLU A C 1
ATOM 3386 O O . GLU A 1 396 ? 49.095 91.333 82.192 1.00 26.34 420 GLU A O 1
ATOM 3392 N N . GLU A 1 397 ? 50.757 90.875 80.747 1.00 22.66 421 GLU A N 1
ATOM 3393 C CA . GLU A 1 397 ? 49.898 90.118 79.842 1.00 25.94 421 GLU A CA 1
ATOM 3394 C C . GLU A 1 397 ? 49.453 88.774 80.409 1.00 22.38 421 GLU A C 1
ATOM 3395 O O . GLU A 1 397 ? 48.458 88.204 79.961 1.00 25.66 421 GLU A O 1
ATOM 3401 N N . GLN A 1 398 ? 50.195 88.256 81.382 1.00 22.48 422 GLN A N 1
ATOM 3402 C CA . GLN A 1 398 ? 49.918 86.910 81.881 1.00 22.75 422 GLN A CA 1
ATOM 3403 C C . GLN A 1 398 ? 49.230 86.855 83.244 1.00 21.72 422 GLN A C 1
ATOM 3404 O O . GLN A 1 398 ? 48.631 85.844 83.595 1.00 22.77 422 GLN A O 1
ATOM 3410 N N . GLU A 1 399 ? 49.331 87.936 84.008 1.00 27.58 423 GLU A N 1
ATOM 3411 C CA . GLU A 1 399 ? 48.960 87.905 85.420 1.00 30.81 423 GLU A CA 1
ATOM 3412 C C . GLU A 1 399 ? 47.479 87.591 85.663 1.00 38.25 423 GLU A C 1
ATOM 3413 O O . GLU A 1 399 ? 47.131 87.002 86.690 1.00 33.28 423 GLU A O 1
ATOM 3419 N N . ASN A 1 400 ? 46.619 87.970 84.717 1.00 31.19 424 ASN A N 1
ATOM 3420 C CA . ASN A 1 400 ? 45.179 87.730 84.836 1.00 37.66 424 ASN A CA 1
ATOM 3421 C C . ASN A 1 400 ? 44.653 86.907 83.680 1.00 34.25 424 ASN A C 1
ATOM 3422 O O . ASN A 1 400 ? 43.450 86.874 83.416 1.00 34.01 424 ASN A O 1
ATOM 3427 N N . ASP A 1 401 ? 45.562 86.230 82.988 1.00 29.41 425 ASP A N 1
ATOM 3428 C CA . ASP A 1 401 ? 45.192 85.325 81.911 1.00 26.96 425 ASP A CA 1
ATOM 3429 C C . ASP A 1 401 ? 45.142 83.912 82.492 1.00 36.48 425 ASP A C 1
ATOM 3430 O O . ASP A 1 401 ? 46.165 83.380 82.916 1.00 29.50 425 ASP A O 1
ATOM 3435 N N . PRO A 1 402 ? 43.945 83.303 82.514 1.00 33.31 426 PRO A N 1
ATOM 3436 C CA . PRO A 1 402 ? 43.762 81.976 83.119 1.00 29.09 426 PRO A CA 1
ATOM 3437 C C . PRO A 1 402 ? 44.618 80.880 82.485 1.00 31.61 426 PRO A C 1
ATOM 3438 O O . PRO A 1 402 ? 44.891 79.889 83.150 1.00 28.00 426 PRO A O 1
ATOM 3442 N N . LYS A 1 403 ? 45.030 81.049 81.233 1.00 29.51 427 LYS A N 1
ATOM 3443 C C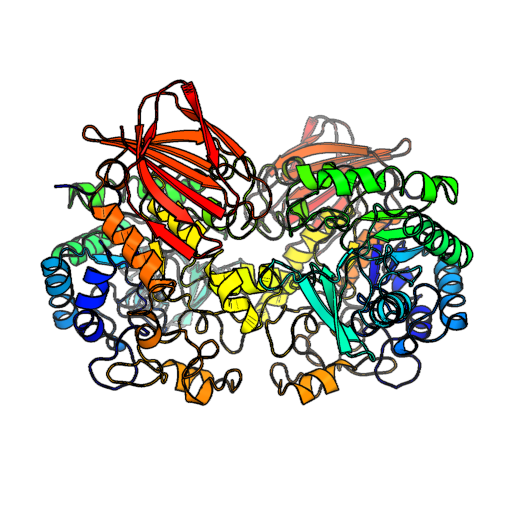A . LYS A 1 403 ? 45.793 79.994 80.569 1.00 31.30 427 LYS A CA 1
ATOM 3444 C C . LYS A 1 403 ? 47.275 80.318 80.419 1.00 30.43 427 LYS A C 1
ATOM 3445 O O . LYS A 1 403 ? 47.983 79.643 79.664 1.00 26.44 427 LYS A O 1
ATOM 3451 N N . SER A 1 404 ? 47.752 81.333 81.135 1.00 25.71 428 SER A N 1
ATOM 3452 C CA . SER A 1 404 ? 49.160 81.701 81.040 1.00 26.73 428 SER A CA 1
ATOM 3453 C C . SER A 1 404 ? 50.046 80.741 81.831 1.00 27.07 428 SER A C 1
ATOM 3454 O O . SER A 1 404 ? 49.599 80.086 82.778 1.00 22.56 428 SER A O 1
ATOM 3457 N N . LEU A 1 405 ? 51.310 80.658 81.431 1.00 23.41 429 LEU A N 1
ATOM 3458 C CA . LEU A 1 405 ? 52.262 79.862 82.185 1.00 21.66 429 LEU A CA 1
ATOM 3459 C C . LEU A 1 405 ? 52.384 80.422 83.602 1.00 21.06 429 LEU A C 1
ATOM 3460 O O . LEU A 1 405 ? 52.487 79.667 84.572 1.00 23.88 429 LEU A O 1
ATOM 3465 N N . LEU A 1 406 ? 52.364 81.748 83.725 1.00 21.58 430 LEU A N 1
ATOM 3466 C CA . LEU A 1 406 ? 52.472 82.375 85.038 1.00 20.17 430 LEU A CA 1
ATOM 3467 C C . LEU A 1 406 ? 51.335 81.928 85.980 1.00 24.02 430 LEU A C 1
ATOM 3468 O O . LEU A 1 406 ? 51.575 81.587 87.136 1.00 21.97 430 LEU A O 1
ATOM 3473 N N . ASN A 1 407 ? 50.102 81.924 85.492 1.00 26.17 431 ASN A N 1
ATOM 3474 C CA . ASN A 1 407 ? 49.003 81.503 86.362 1.00 29.17 431 ASN A CA 1
ATOM 3475 C C . ASN A 1 407 ? 49.071 80.024 86.733 1.00 26.59 431 ASN A C 1
ATOM 3476 O O . ASN A 1 407 ? 48.718 79.653 87.849 1.00 27.08 431 ASN A O 1
ATOM 3481 N N . PHE A 1 408 ? 49.560 79.183 85.827 1.00 23.87 432 PHE A N 1
ATOM 3482 C CA . PHE A 1 408 ? 49.711 77.780 86.166 1.00 23.07 432 PHE A CA 1
ATOM 3483 C C . PHE A 1 408 ? 50.760 77.591 87.255 1.00 26.53 432 PHE A C 1
ATOM 3484 O O . PHE A 1 408 ? 50.546 76.859 88.232 1.00 23.37 432 PHE A O 1
ATOM 3492 N N . ILE A 1 409 ? 51.898 78.253 87.086 1.00 23.71 433 ILE A N 1
ATOM 3493 C CA . ILE A 1 409 ? 52.989 78.096 88.030 1.00 24.32 433 ILE A CA 1
ATOM 3494 C C . ILE A 1 409 ? 52.567 78.665 89.376 1.00 26.38 433 ILE A C 1
ATOM 3495 O O . ILE A 1 409 ? 52.792 78.053 90.421 1.00 25.69 433 ILE A O 1
ATOM 3500 N N . ARG A 1 410 ? 51.916 79.823 89.347 1.00 26.98 434 ARG A N 1
ATOM 3501 C CA . ARG A 1 410 ? 51.475 80.451 90.579 1.00 26.26 434 ARG A CA 1
ATOM 3502 C C . ARG A 1 410 ? 50.475 79.542 91.280 1.00 25.82 434 ARG A C 1
ATOM 3503 O O . ARG A 1 410 ? 50.507 79.379 92.507 1.00 25.43 434 ARG A O 1
ATOM 3511 N N . PHE A 1 411 ? 49.615 78.912 90.490 1.00 24.59 435 PHE A N 1
ATOM 3512 C CA . PHE A 1 411 ? 48.648 77.988 91.056 1.00 28.92 435 PHE A CA 1
ATOM 3513 C C . PHE A 1 411 ? 49.325 76.820 91.766 1.00 31.24 435 PHE A C 1
ATOM 3514 O O . PHE A 1 411 ? 48.970 76.493 92.900 1.00 24.92 435 PHE A O 1
ATOM 3522 N N . ILE A 1 412 ? 50.289 76.181 91.104 1.00 25.05 436 ILE A N 1
ATOM 3523 C CA . ILE A 1 412 ? 50.923 74.992 91.676 1.00 22.39 436 ILE A CA 1
ATOM 3524 C C . ILE A 1 412 ? 51.725 75.332 92.937 1.00 23.51 436 ILE A C 1
ATOM 3525 O O . ILE A 1 412 ? 51.667 74.599 93.929 1.00 26.24 436 ILE A O 1
ATOM 3530 N N . LEU A 1 413 ? 52.454 76.448 92.907 1.00 22.08 437 LEU A N 1
ATOM 3531 C CA . LEU A 1 413 ? 53.257 76.868 94.047 1.00 24.79 437 LEU A CA 1
ATOM 3532 C C . LEU A 1 413 ? 52.383 77.192 95.261 1.00 25.73 437 LEU A C 1
ATOM 3533 O O . LEU A 1 413 ? 52.744 76.901 96.402 1.00 25.32 437 LEU A O 1
ATOM 3538 N N . ASN A 1 414 ? 51.231 77.798 95.023 1.00 26.82 438 ASN A N 1
ATOM 3539 C CA . ASN A 1 414 ? 50.365 78.103 96.154 1.00 30.45 438 ASN A CA 1
ATOM 3540 C C . ASN A 1 414 ? 49.650 76.843 96.643 1.00 28.36 438 ASN A C 1
ATOM 3541 O O . ASN A 1 414 ? 49.436 76.681 97.836 1.00 34.22 438 ASN A O 1
ATOM 3546 N N . PHE A 1 415 ? 49.356 75.919 95.735 1.00 25.75 439 PHE A N 1
ATOM 3547 C CA . PHE A 1 415 ? 48.905 74.573 96.104 1.00 27.10 439 PHE A CA 1
ATOM 3548 C C . PHE A 1 415 ? 49.949 73.870 96.975 1.00 31.40 439 PHE A C 1
ATOM 3549 O O . PHE A 1 415 ? 49.624 73.245 97.995 1.00 27.23 439 PHE A O 1
ATOM 3557 N N . ARG A 1 416 ? 51.206 73.969 96.551 1.00 22.34 440 ARG A N 1
ATOM 3558 C CA . ARG A 1 416 ? 52.331 73.301 97.212 1.00 20.83 440 ARG A CA 1
ATOM 3559 C C . ARG A 1 416 ? 52.434 73.686 98.691 1.00 23.88 440 ARG A C 1
ATOM 3560 O O . ARG A 1 416 ? 52.735 72.844 99.550 1.00 27.12 440 ARG A O 1
ATOM 3568 N N . LYS A 1 417 ? 52.197 74.965 98.969 1.00 26.06 441 LYS A N 1
ATOM 3569 C CA . LYS A 1 417 ? 52.255 75.512 100.327 1.00 29.10 441 LYS A CA 1
ATOM 3570 C C . LYS A 1 417 ? 51.351 74.773 101.313 1.00 33.91 441 LYS A C 1
ATOM 3571 O O . LYS A 1 417 ? 51.624 74.738 102.510 1.00 34.92 441 LYS A O 1
ATOM 3577 N N . ASP A 1 418 ? 50.277 74.183 100.806 1.00 31.75 442 ASP A N 1
ATOM 3578 C CA . ASP A 1 418 ? 49.303 73.522 101.661 1.00 33.59 442 ASP A CA 1
ATOM 3579 C C . ASP A 1 418 ? 49.593 72.045 101.862 1.00 37.53 442 ASP A C 1
ATOM 3580 O O . ASP A 1 418 ? 48.785 71.338 102.450 1.00 36.43 442 ASP A O 1
ATOM 3585 N N . HIS A 1 419 ? 50.729 71.555 101.378 1.00 28.71 443 HIS A N 1
ATOM 3586 C CA . HIS A 1 419 ? 50.953 70.119 101.467 1.00 27.64 443 HIS A CA 1
ATOM 3587 C C . HIS A 1 419 ? 52.286 69.730 102.062 1.00 35.81 443 HIS A C 1
ATOM 3588 O O . HIS A 1 419 ? 53.342 69.791 101.422 1.00 29.51 443 HIS A O 1
ATOM 3595 N N . ASP A 1 420 ? 52.206 69.308 103.320 1.00 33.00 444 ASP A N 1
ATOM 3596 C CA . ASP A 1 420 ? 53.381 69.018 104.115 1.00 30.21 444 ASP A CA 1
ATOM 3597 C C . ASP A 1 420 ? 54.224 67.886 103.545 1.00 24.21 444 ASP A C 1
ATOM 3598 O O . ASP A 1 420 ? 55.436 67.848 103.760 1.00 29.28 444 ASP A O 1
ATOM 3603 N N . ALA A 1 421 ? 53.581 66.950 102.851 1.00 25.32 445 ALA A N 1
ATOM 3604 C CA . ALA A 1 421 ? 54.300 65.840 102.215 1.00 29.95 445 ALA A CA 1
ATOM 3605 C C . ALA A 1 421 ? 55.332 66.333 101.176 1.00 28.43 445 ALA A C 1
ATOM 3606 O O . ALA A 1 421 ? 56.391 65.733 101.012 1.00 27.61 445 ALA A O 1
ATOM 3608 N N . ILE A 1 422 ? 55.014 67.415 100.468 1.00 28.05 446 ILE A N 1
ATOM 3609 C CA . ILE A 1 422 ? 55.957 67.969 99.489 1.00 25.09 446 ILE A CA 1
ATOM 3610 C C . ILE A 1 422 ? 56.974 68.865 100.200 1.00 27.45 446 ILE A C 1
ATOM 3611 O O . ILE A 1 422 ? 58.175 68.799 99.929 1.00 25.64 446 ILE A O 1
ATOM 3616 N N . LEU A 1 423 ? 56.485 69.675 101.138 1.00 25.87 447 LEU A N 1
ATOM 3617 C CA . LEU A 1 423 ? 57.322 70.625 101.857 1.00 27.78 447 LEU A CA 1
ATOM 3618 C C . LEU A 1 423 ? 58.392 69.933 102.692 1.00 28.14 447 LEU A C 1
ATOM 3619 O O . LEU A 1 423 ? 59.489 70.471 102.870 1.00 28.71 447 LEU A O 1
ATOM 3624 N N . ASN A 1 424 ? 58.077 68.737 103.192 1.00 28.94 448 ASN A N 1
ATOM 3625 C CA . ASN A 1 424 ? 58.920 68.080 104.191 1.00 29.66 448 ASN A CA 1
ATOM 3626 C C . ASN A 1 424 ? 59.060 66.568 104.031 1.00 28.57 448 ASN A C 1
ATOM 3627 O O . ASN A 1 424 ? 59.810 65.936 104.769 1.00 33.85 448 ASN A O 1
ATOM 3632 N N . GLY A 1 425 ? 58.335 65.979 103.091 1.00 31.45 449 GLY A N 1
ATOM 3633 C CA . GLY A 1 425 ? 58.232 64.530 103.053 1.00 26.98 449 GLY A CA 1
ATOM 3634 C C . GLY A 1 425 ? 59.399 63.782 102.440 1.00 36.16 449 GLY A C 1
ATOM 3635 O O . GLY A 1 425 ? 60.251 64.363 101.757 1.00 29.86 449 GLY A O 1
ATOM 3636 N N . ASP A 1 426 ? 59.445 62.478 102.697 1.00 30.12 450 ASP A N 1
ATOM 3637 C CA . ASP A 1 426 ? 60.354 61.601 101.978 1.00 29.59 450 ASP A CA 1
ATOM 3638 C C . ASP A 1 426 ? 59.798 61.356 100.574 1.00 27.63 450 ASP A C 1
ATOM 3639 O O . ASP A 1 426 ? 58.779 61.933 100.192 1.00 28.40 450 ASP A O 1
ATOM 3644 N N . GLN A 1 427 ? 60.447 60.470 99.829 1.00 29.63 451 GLN A N 1
ATOM 3645 C CA . GLN A 1 427 ? 59.978 60.098 98.503 1.00 30.87 451 GLN A CA 1
ATOM 3646 C C . GLN A 1 427 ? 60.209 58.619 98.241 1.00 28.21 451 GLN A C 1
ATOM 3647 O O . GLN A 1 427 ? 61.245 58.069 98.597 1.00 32.39 451 GLN A O 1
ATOM 3653 N N . THR A 1 428 ? 59.232 57.996 97.598 1.00 25.30 452 THR A N 1
ATOM 3654 C CA . THR A 1 428 ? 59.331 56.611 97.201 1.00 29.29 452 THR A CA 1
ATOM 3655 C C . THR A 1 428 ? 58.832 56.477 95.780 1.00 26.25 452 THR A C 1
ATOM 3656 O O . THR A 1 428 ? 57.655 56.736 95.509 1.00 30.47 452 THR A O 1
ATOM 3660 N N . ILE A 1 429 ? 59.725 56.087 94.876 1.00 27.80 453 ILE A N 1
ATOM 3661 C CA . ILE A 1 429 ? 59.358 55.861 93.486 1.00 33.90 453 ILE A CA 1
ATOM 3662 C C . ILE A 1 429 ? 58.341 54.737 93.379 1.00 35.10 453 ILE A C 1
ATOM 3663 O O . ILE A 1 429 ? 58.518 53.682 93.979 1.00 32.89 453 ILE A O 1
ATOM 3668 N N . PHE A 1 430 ? 57.286 54.982 92.612 1.00 29.23 454 PHE A N 1
ATOM 3669 C CA . PHE A 1 430 ? 56.239 54.003 92.350 1.00 31.56 454 PHE A CA 1
ATOM 3670 C C . PHE A 1 430 ? 56.340 53.523 90.898 1.00 35.49 454 PHE A C 1
ATOM 3671 O O . PHE A 1 430 ? 56.411 52.322 90.637 1.00 33.57 454 PHE A O 1
ATOM 3679 N N . ARG A 1 431 ? 56.366 54.464 89.953 1.00 29.83 455 ARG A N 1
ATOM 3680 C CA . ARG A 1 431 ? 56.596 54.136 88.544 1.00 26.53 455 ARG A CA 1
ATOM 3681 C C . ARG A 1 431 ? 57.633 55.087 87.945 1.00 29.11 455 ARG A C 1
ATOM 3682 O O . ARG A 1 431 ? 57.659 56.259 88.296 1.00 27.48 455 ARG A O 1
ATOM 3690 N N . ASP A 1 432 ? 58.454 54.591 87.026 1.00 27.01 456 ASP A N 1
ATOM 3691 C CA . ASP A 1 432 ? 59.505 55.407 86.408 1.00 29.99 456 ASP A CA 1
ATOM 3692 C C . ASP A 1 432 ? 59.608 55.097 84.915 1.00 30.99 456 ASP A C 1
ATOM 3693 O O . ASP A 1 432 ? 60.682 54.747 84.419 1.00 30.38 456 ASP A O 1
ATOM 3698 N N . TRP A 1 433 ? 58.481 55.204 84.211 1.00 31.14 457 TRP A N 1
ATOM 3699 C CA A TRP A 1 433 ? 58.428 54.913 82.782 0.50 30.51 457 TRP A CA 1
ATOM 3700 C CA B TRP A 1 433 ? 58.437 54.915 82.776 0.50 30.51 457 TRP A CA 1
ATOM 3701 C C . TRP A 1 433 ? 58.356 56.202 81.965 1.00 27.42 457 TRP A C 1
ATOM 3702 O O . TRP A 1 433 ? 57.969 57.249 82.488 1.00 24.86 457 TRP A O 1
ATOM 3723 N N . LYS A 1 434 ? 58.715 56.112 80.685 1.00 27.48 458 LYS A N 1
ATOM 3724 C CA . LYS A 1 434 ? 58.643 57.251 79.777 1.00 25.65 458 LYS A CA 1
ATOM 3725 C C . LYS A 1 434 ? 57.286 57.922 79.878 1.00 28.52 458 LYS A C 1
ATOM 3726 O O . LYS A 1 434 ? 57.200 59.150 79.965 1.00 28.84 458 LYS A O 1
ATOM 3732 N N . ASN A 1 435 ? 56.230 57.109 79.876 1.00 27.83 459 ASN A N 1
ATOM 3733 C CA . ASN A 1 435 ? 54.874 57.634 79.904 1.00 31.16 459 ASN A CA 1
ATOM 3734 C C . ASN A 1 435 ? 54.142 57.403 81.223 1.00 29.42 459 ASN A C 1
ATOM 3735 O O . ASN A 1 435 ? 52.916 57.404 81.265 1.00 32.58 459 ASN A O 1
ATOM 3740 N N . LEU A 1 436 ? 54.891 57.206 82.296 1.00 26.62 460 LEU A N 1
ATOM 3741 C CA . LEU A 1 436 ? 54.285 57.123 83.620 1.00 29.35 460 LEU A CA 1
ATOM 3742 C C . LEU A 1 436 ? 55.317 57.367 84.700 1.00 27.77 460 LEU A C 1
ATOM 3743 O O . LEU A 1 436 ? 56.048 56.463 85.094 1.00 25.77 460 LEU A O 1
ATOM 3748 N N . ILE A 1 437 ? 55.373 58.610 85.158 1.00 23.18 461 ILE A N 1
ATOM 3749 C CA . ILE A 1 437 ? 56.161 58.971 86.319 1.00 25.36 461 ILE A CA 1
ATOM 3750 C C . ILE A 1 437 ? 55.215 58.987 87.511 1.00 25.26 461 ILE A C 1
ATOM 3751 O O . ILE A 1 437 ? 54.186 59.661 87.473 1.00 28.56 461 ILE A O 1
ATOM 3756 N N . ALA A 1 438 ? 55.547 58.240 88.553 1.00 26.26 462 ALA A N 1
ATOM 3757 C CA . ALA A 1 438 ? 54.692 58.195 89.734 1.00 28.94 462 ALA A CA 1
ATOM 3758 C C . ALA A 1 438 ? 55.526 57.977 90.976 1.00 26.38 462 ALA A C 1
ATOM 3759 O O . ALA A 1 438 ? 56.393 57.105 91.013 1.00 26.50 462 ALA A O 1
ATOM 3761 N N . PHE A 1 439 ? 55.273 58.783 92.000 1.00 25.11 463 PHE A N 1
ATOM 3762 C CA . PHE A 1 439 ? 56.049 58.666 93.219 1.00 27.19 463 PHE A CA 1
ATOM 3763 C C . PHE A 1 439 ? 55.224 59.107 94.413 1.00 27.18 463 PHE A C 1
ATOM 3764 O O . PHE A 1 439 ? 54.374 59.998 94.302 1.00 27.91 463 PHE A O 1
ATOM 3772 N N . TYR A 1 440 ? 55.484 58.478 95.554 1.00 26.24 464 TYR A N 1
ATOM 3773 C CA . TYR A 1 440 ? 54.883 58.898 96.812 1.00 29.05 464 TYR A CA 1
ATOM 3774 C C . TYR A 1 440 ? 55.726 59.983 97.458 1.00 25.26 464 TYR A C 1
ATOM 3775 O O . TYR A 1 440 ? 56.953 59.938 97.384 1.00 26.90 464 TYR A O 1
ATOM 3784 N N . ARG A 1 441 ? 55.054 60.951 98.080 1.00 25.05 465 ARG A N 1
ATOM 3785 C CA . ARG A 1 441 ? 55.683 61.853 99.038 1.00 28.64 465 ARG A CA 1
ATOM 3786 C C . ARG A 1 441 ? 55.005 61.624 100.383 1.00 32.04 465 ARG A C 1
ATOM 3787 O O . ARG A 1 441 ? 53.778 61.620 100.460 1.00 29.93 465 ARG A O 1
ATOM 3795 N N . GLU A 1 442 ? 55.778 61.445 101.445 1.00 29.32 466 GLU A N 1
ATOM 3796 C CA . GLU A 1 442 ? 55.146 61.219 102.740 1.00 35.36 466 GLU A CA 1
ATOM 3797 C C . GLU A 1 442 ? 55.892 61.884 103.885 1.00 32.34 466 GLU A C 1
ATOM 3798 O O . GLU A 1 442 ? 57.082 61.634 104.089 1.00 32.69 466 GLU A O 1
ATOM 3804 N N . SER A 1 443 ? 55.187 62.735 104.625 1.00 27.61 467 SER A N 1
ATOM 3805 C CA . SER A 1 443 ? 55.695 63.216 105.911 1.00 38.73 467 SER A CA 1
ATOM 3806 C C . SER A 1 443 ? 54.886 62.557 107.036 1.00 41.33 467 SER A C 1
ATOM 3807 O O . SER A 1 443 ? 53.975 61.768 106.769 1.00 36.15 467 SER A O 1
ATOM 3810 N N . SER A 1 444 ? 55.199 62.886 108.286 1.00 43.43 468 SER A N 1
ATOM 3811 C CA . SER A 1 444 ? 54.462 62.305 109.409 1.00 47.18 468 SER A CA 1
ATOM 3812 C C . SER A 1 444 ? 52.993 62.739 109.368 1.00 46.54 468 SER A C 1
ATOM 3813 O O . SER A 1 444 ? 52.128 62.077 109.940 1.00 51.76 468 SER A O 1
ATOM 3816 N N . ASN A 1 445 ? 52.715 63.826 108.651 1.00 41.85 469 ASN A N 1
ATOM 3817 C CA . ASN A 1 445 ? 51.384 64.428 108.626 1.00 40.36 469 ASN A CA 1
ATOM 3818 C C . ASN A 1 445 ? 50.550 64.174 107.367 1.00 45.30 469 ASN A C 1
ATOM 3819 O O . ASN A 1 445 ? 49.357 64.470 107.346 1.00 41.45 469 ASN A O 1
ATOM 3824 N N . GLU A 1 446 ? 51.169 63.643 106.317 1.00 44.44 470 GLU A N 1
ATOM 3825 C CA . GLU A 1 446 ? 50.482 63.530 105.032 1.00 33.03 470 GLU A CA 1
ATOM 3826 C C . GLU A 1 446 ? 51.188 62.558 104.100 1.00 34.37 470 GLU A C 1
ATOM 3827 O O . GLU A 1 446 ? 52.416 62.435 104.115 1.00 34.01 470 GLU A O 1
ATOM 3833 N N . LYS A 1 447 ? 50.401 61.858 103.295 1.00 33.00 471 LYS A N 1
ATOM 3834 C CA . LYS A 1 447 ? 50.952 60.989 102.269 1.00 36.23 471 LYS A CA 1
ATOM 3835 C C . LYS A 1 447 ? 50.286 61.274 100.923 1.00 39.74 471 LYS A C 1
ATOM 3836 O O . LYS A 1 447 ? 49.057 61.267 100.810 1.00 34.65 471 LYS A O 1
ATOM 3842 N N . LEU A 1 448 ? 51.104 61.520 99.903 1.00 35.63 472 LEU A N 1
ATOM 3843 C CA . LEU A 1 448 ? 50.589 61.789 98.568 1.00 32.77 472 LEU A CA 1
ATOM 3844 C C . LEU A 1 448 ? 51.115 60.793 97.552 1.00 31.86 472 LEU A C 1
ATOM 3845 O O . LEU A 1 448 ? 52.181 60.210 97.731 1.00 31.11 472 LEU A O 1
ATOM 3850 N N . LEU A 1 449 ? 50.352 60.598 96.485 1.00 28.63 473 LEU A N 1
ATOM 3851 C CA . LEU A 1 449 ? 50.852 59.916 95.300 1.00 33.24 473 LEU A CA 1
ATOM 3852 C C . LEU A 1 449 ? 50.780 60.914 94.155 1.00 34.45 473 LEU A C 1
ATOM 3853 O O . LEU A 1 449 ? 49.695 61.404 93.835 1.00 28.31 473 LEU A O 1
ATOM 3858 N N . VAL A 1 450 ? 51.941 61.244 93.584 1.00 29.46 474 VAL A N 1
ATOM 3859 C CA . VAL A 1 450 ? 52.028 62.157 92.441 1.00 25.27 474 VAL A CA 1
ATOM 3860 C C . VAL A 1 450 ? 52.225 61.340 91.168 1.00 26.98 474 VAL A C 1
ATOM 3861 O O . VAL A 1 450 ? 53.015 60.412 91.152 1.00 24.08 474 VAL A O 1
ATOM 3865 N N . VAL A 1 451 ? 51.485 61.679 90.117 1.00 24.69 475 VAL A N 1
ATOM 3866 C CA . VAL A 1 451 ? 51.503 60.927 88.866 1.00 24.87 475 VAL A CA 1
ATOM 3867 C C . VAL A 1 451 ? 51.572 61.893 87.678 1.00 26.23 475 VAL A C 1
ATOM 3868 O O . VAL A 1 451 ? 50.880 62.911 87.662 1.00 28.06 475 VAL A O 1
ATOM 3872 N N . LEU A 1 452 ? 52.399 61.574 86.688 1.00 24.90 476 LEU A N 1
ATOM 3873 C CA . LEU A 1 452 ? 52.545 62.424 85.510 1.00 26.65 476 LEU A CA 1
ATOM 3874 C C . LEU A 1 452 ? 52.851 61.572 84.285 1.00 27.81 476 LEU A C 1
ATOM 3875 O O . LEU A 1 452 ? 53.660 60.646 84.357 1.00 23.67 476 LEU A O 1
ATOM 3880 N N . ASN A 1 453 ? 52.189 61.879 83.171 1.00 25.60 477 ASN A N 1
ATOM 3881 C CA . ASN A 1 453 ? 52.456 61.232 81.889 1.00 28.00 477 ASN A CA 1
ATOM 3882 C C . ASN A 1 453 ? 52.936 62.289 80.891 1.00 27.25 477 ASN A C 1
ATOM 3883 O O . ASN A 1 453 ? 52.122 63.017 80.320 1.00 27.72 477 ASN A O 1
ATOM 3888 N N . PRO A 1 454 ? 54.263 62.387 80.692 1.00 29.20 478 PRO A N 1
ATOM 3889 C CA . PRO A 1 454 ? 54.818 63.402 79.787 1.00 25.87 478 PRO A CA 1
ATOM 3890 C C . PRO A 1 454 ? 54.735 62.997 78.312 1.00 31.88 478 PRO A C 1
ATOM 3891 O O . PRO A 1 454 ? 55.060 63.801 77.436 1.00 28.74 478 PRO A O 1
ATOM 3895 N N . ASP A 1 455 ? 54.339 61.757 78.049 1.00 22.63 479 ASP A N 1
ATOM 3896 C CA . ASP A 1 455 ? 54.232 61.258 76.675 1.00 27.76 479 ASP A CA 1
ATOM 3897 C C . ASP A 1 455 ? 53.047 61.928 75.985 1.00 32.16 479 ASP A C 1
ATOM 3898 O O . ASP A 1 455 ? 51.963 61.958 76.542 1.00 30.64 479 ASP A O 1
ATOM 3903 N N . PRO A 1 456 ? 53.253 62.485 74.780 1.00 30.52 480 PRO A N 1
ATOM 3904 C CA . PRO A 1 456 ? 52.134 63.165 74.117 1.00 31.47 480 PRO A CA 1
ATOM 3905 C C . PRO A 1 456 ? 51.187 62.208 73.383 1.00 30.08 480 PRO A C 1
ATOM 3906 O O . PRO A 1 456 ? 50.149 62.650 72.902 1.00 33.22 480 PRO A O 1
ATOM 3910 N N . VAL A 1 457 ? 51.524 60.923 73.326 1.00 31.05 481 VAL A N 1
ATOM 3911 C CA . VAL A 1 457 ? 50.763 59.970 72.510 1.00 37.03 481 VAL A CA 1
ATOM 3912 C C . VAL A 1 457 ? 50.158 58.798 73.301 1.00 37.78 481 VAL A C 1
ATOM 3913 O O . VAL A 1 457 ? 48.992 58.447 73.116 1.00 38.03 481 VAL A O 1
ATOM 3917 N N . TRP A 1 458 ? 50.953 58.195 74.176 1.00 34.06 482 TRP A N 1
ATOM 3918 C CA . TRP A 1 458 ? 50.593 56.911 74.759 1.00 32.49 482 TRP A CA 1
ATOM 3919 C C . TRP A 1 458 ? 50.174 57.003 76.218 1.00 40.17 482 TRP A C 1
ATOM 3920 O O . TRP A 1 458 ? 50.941 57.452 77.075 1.00 31.99 482 TRP A O 1
ATOM 3931 N N . GLN A 1 459 ? 48.948 56.566 76.484 1.00 31.82 483 GLN A N 1
ATOM 3932 C CA . GLN A 1 459 ? 48.443 56.456 77.844 1.00 31.77 483 GLN A CA 1
ATOM 3933 C C . GLN A 1 459 ? 49.139 55.336 78.602 1.00 33.57 483 GLN A C 1
ATOM 3934 O O . GLN A 1 459 ? 49.770 54.459 78.013 1.00 32.14 483 GLN A O 1
ATOM 3940 N N . ASN A 1 460 ? 49.026 55.371 79.923 1.00 29.05 484 ASN A N 1
ATOM 3941 C CA . ASN A 1 460 ? 49.451 54.241 80.722 1.00 35.47 484 ASN A CA 1
ATOM 3942 C C . ASN A 1 460 ? 48.498 54.101 81.898 1.00 30.28 484 ASN A C 1
ATOM 3943 O O . ASN A 1 460 ? 47.546 54.877 82.026 1.00 37.16 484 ASN A O 1
ATOM 3948 N N . SER A 1 461 ? 48.744 53.119 82.752 1.00 32.25 485 SER A N 1
ATOM 3949 C CA . SER A 1 461 ? 47.833 52.883 83.858 1.00 35.54 485 SER A CA 1
ATOM 3950 C C . SER A 1 461 ? 48.533 52.214 85.026 1.00 36.86 485 SER A C 1
ATOM 3951 O O . SER A 1 461 ? 49.590 51.604 84.867 1.00 37.75 485 SER A O 1
ATOM 3954 N N . PHE A 1 462 ? 47.937 52.341 86.205 1.00 34.16 486 PHE A N 1
ATOM 3955 C CA . PHE A 1 462 ? 48.466 51.696 87.394 1.00 35.99 486 PHE A CA 1
ATOM 3956 C C . PHE A 1 462 ? 47.307 51.254 88.290 1.00 37.44 486 PHE A C 1
ATOM 3957 O O . PHE A 1 462 ? 46.164 51.676 88.103 1.00 38.08 486 PHE A O 1
ATOM 3965 N N . THR A 1 463 ? 47.620 50.424 89.274 1.00 39.99 487 THR A N 1
ATOM 3966 C CA . THR A 1 463 ? 46.639 49.977 90.245 1.00 38.67 487 THR A CA 1
ATOM 3967 C C . THR A 1 463 ? 46.956 50.552 91.623 1.00 34.72 487 THR A C 1
ATOM 3968 O O . THR A 1 463 ? 48.068 50.391 92.126 1.00 40.73 487 THR A O 1
ATOM 3972 N N . PHE A 1 464 ? 45.980 51.226 92.224 1.00 35.68 488 PHE A N 1
ATOM 3973 C CA . PHE A 1 464 ? 46.132 51.799 93.562 1.00 37.85 488 PHE A CA 1
ATOM 3974 C C . PHE A 1 464 ? 46.493 50.763 94.623 1.00 45.41 488 PHE A C 1
ATOM 3975 O O . PHE A 1 464 ? 45.858 49.713 94.713 1.00 42.20 488 PHE A O 1
ATOM 3983 N N . GLU A 1 465 ? 47.493 51.074 95.442 1.00 44.01 489 GLU A N 1
ATOM 3984 C CA . GLU A 1 465 ? 47.925 50.175 96.511 1.00 45.77 489 GLU A CA 1
ATOM 3985 C C . GLU A 1 465 ? 47.163 50.431 97.802 1.00 43.75 489 GLU A C 1
ATOM 3986 O O . GLU A 1 465 ? 47.297 49.684 98.765 1.00 50.44 489 GLU A O 1
ATOM 3992 N N . GLU A 1 466 ? 46.381 51.505 97.822 1.00 42.62 490 GLU A N 1
ATOM 3993 C CA . GLU A 1 466 ? 45.559 51.841 98.976 1.00 40.93 490 GLU A CA 1
ATOM 3994 C C . GLU A 1 466 ? 44.505 52.848 98.544 1.00 48.14 490 GLU A C 1
ATOM 3995 O O . GLU A 1 466 ? 44.606 53.428 97.463 1.00 41.53 490 GLU A O 1
ATOM 4001 N N . ASN A 1 467 ? 43.477 53.029 99.367 1.00 41.16 491 ASN A N 1
ATOM 4002 C CA . ASN A 1 467 ? 42.460 54.025 99.070 1.00 41.63 491 ASN A CA 1
ATOM 4003 C C . ASN A 1 467 ? 43.078 55.417 99.104 1.00 38.15 491 ASN A C 1
ATOM 4004 O O . ASN A 1 467 ? 43.817 55.762 100.036 1.00 40.78 491 ASN A O 1
ATOM 4009 N N . MET A 1 468 ? 42.778 56.216 98.094 1.00 42.04 492 MET A N 1
ATOM 4010 C CA . MET A 1 468 ? 43.265 57.584 98.063 1.00 42.02 492 MET A CA 1
ATOM 4011 C C . MET A 1 468 ? 42.235 58.473 97.389 1.00 39.25 492 MET A C 1
ATOM 4012 O O . MET A 1 468 ? 41.385 57.999 96.635 1.00 41.18 492 MET A O 1
ATOM 4017 N N . THR A 1 469 ? 42.305 59.766 97.671 1.00 32.62 493 THR A N 1
ATOM 4018 C CA . THR A 1 469 ? 41.416 60.720 97.034 1.00 34.50 493 THR A CA 1
ATOM 4019 C C . THR A 1 469 ? 42.194 61.601 96.072 1.00 36.72 493 THR A C 1
ATOM 4020 O O . THR A 1 469 ? 43.187 62.209 96.464 1.00 34.22 493 THR A O 1
ATOM 4024 N N . MET A 1 470 ? 41.745 61.679 94.825 1.00 37.56 494 MET A N 1
ATOM 4025 C CA . MET A 1 470 ? 42.309 62.648 93.895 1.00 31.50 494 MET A CA 1
ATOM 4026 C C . MET A 1 470 ? 42.031 64.056 94.401 1.00 39.85 494 MET A C 1
ATOM 4027 O O . MET A 1 470 ? 40.872 64.412 94.657 1.00 35.86 494 MET A O 1
ATOM 4032 N N . ILE A 1 471 ? 43.089 64.855 94.566 1.00 32.57 495 ILE A N 1
ATOM 4033 C CA . ILE A 1 471 ? 42.928 66.238 95.014 1.00 30.43 495 ILE A CA 1
ATOM 4034 C C . ILE A 1 471 ? 43.437 67.263 93.994 1.00 33.38 495 ILE A C 1
ATOM 4035 O O . ILE A 1 471 ? 43.247 68.469 94.162 1.00 33.39 495 ILE A O 1
ATOM 4040 N N . LEU A 1 472 ? 44.060 66.782 92.924 1.00 28.51 496 LEU A N 1
ATOM 4041 C CA . LEU A 1 472 ? 44.456 67.657 91.830 1.00 29.86 496 LEU A CA 1
ATOM 4042 C C . LEU A 1 472 ? 44.490 66.869 90.536 1.00 25.79 496 LEU A C 1
ATOM 4043 O O . LEU A 1 472 ? 44.937 65.719 90.511 1.00 26.92 496 LEU A O 1
ATOM 4048 N N . GLU A 1 473 ? 43.963 67.484 89.482 1.00 27.83 497 GLU A N 1
ATOM 4049 C CA . GLU A 1 473 ? 44.046 66.962 88.120 1.00 28.17 497 GLU A CA 1
ATOM 4050 C C . GLU A 1 473 ? 44.553 68.089 87.226 1.00 28.48 497 GLU A C 1
ATOM 4051 O O . GLU A 1 473 ? 44.075 69.222 87.313 1.00 29.23 497 GLU A O 1
ATOM 4057 N N . VAL A 1 474 ? 45.538 67.793 86.386 1.00 29.49 498 VAL A N 1
ATOM 4058 C CA . VAL A 1 474 ? 46.025 68.773 85.431 1.00 24.26 498 VAL A CA 1
ATOM 4059 C C . VAL A 1 474 ? 45.963 68.170 84.034 1.00 30.08 498 VAL A C 1
ATOM 4060 O O . VAL A 1 474 ? 46.464 67.078 83.804 1.00 28.69 498 VAL A O 1
ATOM 4064 N N . ASP A 1 475 ? 45.341 68.885 83.109 1.00 27.79 499 ASP A N 1
ATOM 4065 C CA . ASP A 1 475 ? 45.316 68.482 81.712 1.00 31.36 499 ASP A CA 1
ATOM 4066 C C . ASP A 1 475 ? 46.193 69.473 80.964 1.00 29.39 499 ASP A C 1
ATOM 4067 O O . ASP A 1 475 ? 45.766 70.588 80.682 1.00 30.92 499 ASP A O 1
ATOM 4072 N N . PHE A 1 476 ? 47.425 69.080 80.659 1.00 32.10 500 PHE A N 1
ATOM 4073 C CA . PHE A 1 476 ? 48.354 70.000 80.005 1.00 27.74 500 PHE A CA 1
ATOM 4074 C C . PHE A 1 476 ? 47.984 70.268 78.551 1.00 29.66 500 PHE A C 1
ATOM 4075 O O . PHE A 1 476 ? 48.258 71.349 78.028 1.00 30.22 500 PHE A O 1
ATOM 4083 N N . GLU A 1 477 ? 47.366 69.297 77.890 1.00 34.16 501 GLU A N 1
ATOM 4084 C CA . GLU A 1 477 ? 47.003 69.485 76.486 1.00 34.69 501 GLU A CA 1
ATOM 4085 C C . GLU A 1 477 ? 45.882 70.520 76.335 1.00 39.47 501 GLU A C 1
ATOM 4086 O O . GLU A 1 477 ? 45.906 71.338 75.423 1.00 38.23 501 GLU A O 1
ATOM 4092 N N . ASN A 1 478 ? 44.904 70.503 77.234 1.00 37.18 502 ASN A N 1
ATOM 4093 C CA . ASN A 1 478 ? 43.860 71.526 77.199 1.00 35.07 502 ASN A CA 1
ATOM 4094 C C . ASN A 1 478 ? 44.215 72.707 78.091 1.00 36.07 502 ASN A C 1
ATOM 4095 O O . ASN A 1 478 ? 43.536 73.738 78.080 1.00 38.13 502 ASN A O 1
ATOM 4100 N N . PHE A 1 479 ? 45.311 72.542 78.836 1.00 33.23 503 PHE A N 1
ATOM 4101 C CA . PHE A 1 479 ? 45.826 73.521 79.794 1.00 27.52 503 PHE A CA 1
ATOM 4102 C C . PHE A 1 479 ? 44.755 73.987 80.782 1.00 32.15 503 PHE A C 1
ATOM 4103 O O . PHE A 1 479 ? 44.459 75.172 80.903 1.00 29.63 503 PHE A O 1
ATOM 4111 N N . ILE A 1 480 ? 44.203 73.018 81.500 1.00 29.26 504 ILE A N 1
ATOM 4112 C CA . ILE A 1 480 ? 43.236 73.278 82.549 1.00 36.69 504 ILE A CA 1
ATOM 4113 C C . ILE A 1 480 ? 43.542 72.363 83.710 1.00 31.34 504 ILE A C 1
ATOM 4114 O O . ILE A 1 480 ? 44.151 71.304 83.537 1.00 27.78 504 ILE A O 1
ATOM 4119 N N . TRP A 1 481 ? 43.123 72.784 84.895 1.00 28.58 505 TRP A N 1
ATOM 4120 C CA . TRP A 1 481 ? 43.359 72.017 86.103 1.00 28.62 505 TRP A CA 1
ATOM 4121 C C . TRP A 1 481 ? 42.200 72.210 87.067 1.00 34.30 505 TRP A C 1
ATOM 4122 O O . TRP A 1 481 ? 41.468 73.198 86.978 1.00 32.57 505 TRP A O 1
ATOM 4133 N N . ASN A 1 482 ? 42.014 71.257 87.968 1.00 32.56 506 ASN A N 1
ATOM 4134 C CA . ASN A 1 482 ? 40.912 71.349 88.912 1.00 34.64 506 ASN A CA 1
ATOM 4135 C C . ASN A 1 482 ? 41.205 70.526 90.153 1.00 38.57 506 ASN A C 1
ATOM 4136 O O . ASN A 1 482 ? 42.004 69.588 90.112 1.00 31.71 506 ASN A O 1
ATOM 4141 N N . GLU A 1 483 ? 40.552 70.878 91.256 1.00 36.96 507 GLU A N 1
ATOM 4142 C CA . GLU A 1 483 ? 40.771 70.184 92.514 1.00 33.39 507 GLU A CA 1
ATOM 4143 C C . GLU A 1 483 ? 39.489 69.543 93.028 1.00 41.81 507 GLU A C 1
ATOM 4144 O O . GLU A 1 483 ? 39.342 69.330 94.237 1.00 40.82 507 GLU A O 1
ATOM 4150 N N . SER A 1 484 ? 38.556 69.252 92.126 1.00 43.40 508 SER A N 1
ATOM 4151 C CA . SER A 1 484 ? 37.362 68.505 92.515 1.00 49.76 508 SER A CA 1
ATOM 4152 C C . SER A 1 484 ? 37.790 67.100 92.956 1.00 46.37 508 SER A C 1
ATOM 4153 O O . SER A 1 484 ? 38.497 66.403 92.226 1.00 40.50 508 SER A O 1
ATOM 4156 N N . ASN A 1 485 ? 37.380 66.705 94.161 1.00 43.29 509 ASN A N 1
ATOM 4157 C CA . ASN A 1 485 ? 37.831 65.447 94.758 1.00 38.96 509 ASN A CA 1
ATOM 4158 C C . ASN A 1 485 ? 37.121 64.239 94.171 1.00 47.76 509 ASN A C 1
ATOM 4159 O O . ASN A 1 485 ? 35.930 64.291 93.859 1.00 46.48 509 ASN A O 1
ATOM 4164 N N . VAL A 1 486 ? 37.872 63.160 93.996 1.00 43.80 510 VAL A N 1
ATOM 4165 C CA . VAL A 1 486 ? 37.330 61.899 93.519 1.00 40.05 510 VAL A CA 1
ATOM 4166 C C . VAL A 1 486 ? 37.990 60.799 94.318 1.00 40.02 510 VAL A C 1
ATOM 4167 O O . VAL A 1 486 ? 39.215 60.748 94.414 1.00 40.22 510 VAL A O 1
ATOM 4171 N N . SER A 1 487 ? 37.181 59.925 94.898 1.00 40.29 511 SER A N 1
ATOM 4172 C CA . SER A 1 487 ? 37.693 58.839 95.729 1.00 38.79 511 SER A CA 1
ATOM 4173 C C . SER A 1 487 ? 38.047 57.605 94.898 1.00 36.52 511 SER A C 1
ATOM 4174 O O . SER A 1 487 ? 37.394 57.321 93.896 1.00 41.52 511 SER A O 1
ATOM 4177 N N . PHE A 1 488 ? 39.087 56.884 95.317 1.00 36.59 512 PHE A N 1
ATOM 4178 C CA . PHE A 1 488 ? 39.527 55.655 94.642 1.00 44.17 512 PHE A CA 1
ATOM 4179 C C . PHE A 1 488 ? 39.893 54.593 95.665 1.00 41.56 512 PHE A C 1
ATOM 4180 O O . PHE A 1 488 ? 40.359 54.917 96.753 1.00 41.76 512 PHE A O 1
ATOM 4188 N N . SER A 1 489 ? 39.713 53.326 95.301 1.00 45.44 513 SER A N 1
ATOM 4189 C CA . SER A 1 489 ? 39.946 52.219 96.227 1.00 46.33 513 SER A CA 1
ATOM 4190 C C . SER A 1 489 ? 41.206 51.431 95.897 1.00 47.85 513 SER A C 1
ATOM 4191 O O . SER A 1 489 ? 41.605 51.343 94.738 1.00 46.37 513 SER A O 1
ATOM 4194 N N . ALA A 1 490 ? 41.823 50.855 96.925 1.00 42.45 514 ALA A N 1
ATOM 4195 C CA . ALA A 1 490 ? 42.907 49.905 96.727 1.00 40.34 514 ALA A CA 1
ATOM 4196 C C . ALA A 1 490 ? 42.477 48.859 95.706 1.00 46.10 514 ALA A C 1
ATOM 4197 O O . ALA A 1 490 ? 41.319 48.438 95.698 1.00 46.01 514 ALA A O 1
ATOM 4199 N N . GLY A 1 491 ? 43.395 48.465 94.828 1.00 42.02 515 GLY A N 1
ATOM 4200 C CA . GLY A 1 491 ? 43.094 47.506 93.778 1.00 34.72 515 GLY A CA 1
ATOM 4201 C C . GLY A 1 491 ? 42.399 48.064 92.541 1.00 41.51 515 GLY A C 1
ATOM 4202 O O . GLY A 1 491 ? 42.364 47.417 91.495 1.00 39.97 515 GLY A O 1
ATOM 4203 N N . GLU A 1 492 ? 41.844 49.266 92.645 1.00 42.43 516 GLU A N 1
ATOM 4204 C CA . GLU A 1 492 ? 41.208 49.901 91.496 1.00 37.47 516 GLU A CA 1
ATOM 4205 C C . GLU A 1 492 ? 42.255 50.402 90.487 1.00 49.62 516 GLU A C 1
ATOM 4206 O O . GLU A 1 492 ? 43.308 50.924 90.865 1.00 43.50 516 GLU A O 1
ATOM 4212 N N . SER A 1 493 ? 41.955 50.231 89.204 1.00 44.69 517 SER A N 1
ATOM 4213 C CA . SER A 1 493 ? 42.852 50.628 88.129 1.00 41.44 517 SER A CA 1
ATOM 4214 C C . SER A 1 493 ? 42.595 52.075 87.715 1.00 43.63 517 SER A C 1
ATOM 4215 O O . SER A 1 493 ? 41.442 52.503 87.631 1.00 38.90 517 SER A O 1
ATOM 4218 N N . PHE A 1 494 ? 43.671 52.821 87.451 1.00 40.42 518 PHE A N 1
ATOM 4219 C CA . PHE A 1 494 ? 43.558 54.211 87.002 1.00 36.69 518 PHE A CA 1
ATOM 4220 C C . PHE A 1 494 ? 44.347 54.448 85.714 1.00 38.22 518 PHE A C 1
ATOM 4221 O O . PHE A 1 494 ? 45.506 54.058 85.609 1.00 39.63 518 PHE A O 1
ATOM 4229 N N . THR A 1 495 ? 43.726 55.098 84.739 1.00 35.17 519 THR A N 1
ATOM 4230 C CA . THR A 1 495 ? 44.398 55.356 83.468 1.00 36.72 519 THR A CA 1
ATOM 4231 C C . THR A 1 495 ? 44.898 56.805 83.405 1.00 38.64 519 THR A C 1
ATOM 4232 O O . THR A 1 495 ? 44.130 57.758 83.619 1.00 35.05 519 THR A O 1
ATOM 4236 N N . VAL A 1 496 ? 46.192 56.967 83.136 1.00 37.49 520 VAL A N 1
ATOM 4237 C CA . VAL A 1 496 ? 46.769 58.301 83.005 1.00 29.72 520 VAL A CA 1
ATOM 4238 C C . VAL A 1 496 ? 46.907 58.643 81.525 1.00 28.95 520 VAL A C 1
ATOM 4239 O O . VAL A 1 496 ? 47.758 58.093 80.840 1.00 32.30 520 VAL A O 1
ATOM 4243 N N . ASP A 1 497 ? 46.063 59.541 81.034 1.00 30.66 521 ASP A N 1
ATOM 4244 C CA . ASP A 1 497 ? 46.132 59.963 79.639 1.00 34.63 521 ASP A CA 1
ATOM 4245 C C . ASP A 1 497 ? 47.445 60.707 79.351 1.00 31.52 521 ASP A C 1
ATOM 4246 O O . ASP A 1 497 ? 48.075 61.240 80.265 1.00 28.27 521 ASP A O 1
ATOM 4251 N N . PRO A 1 498 ? 47.854 60.734 78.074 1.00 34.42 522 PRO A N 1
ATOM 4252 C CA . PRO A 1 498 ? 48.967 61.579 77.633 1.00 33.45 522 PRO A CA 1
ATOM 4253 C C . PRO A 1 498 ? 48.820 63.015 78.137 1.00 30.08 522 PRO A C 1
ATOM 4254 O O . PRO A 1 498 ? 47.718 63.556 78.077 1.00 29.26 522 PRO A O 1
ATOM 4258 N N . MET A 1 499 ? 49.901 63.606 78.641 1.00 28.20 523 MET A N 1
ATOM 4259 C CA . MET A 1 499 ? 49.924 65.027 78.995 1.00 26.77 523 MET A CA 1
ATOM 4260 C C . MET A 1 499 ? 48.973 65.379 80.135 1.00 25.43 523 MET A C 1
ATOM 4261 O O . MET A 1 499 ? 48.360 66.451 80.139 1.00 29.02 523 MET A O 1
ATOM 4266 N N . LYS A 1 500 ? 48.850 64.475 81.091 1.00 25.95 524 LYS A N 1
ATOM 4267 C CA . LYS A 1 500 ? 48.045 64.742 82.270 1.00 32.59 524 LYS A CA 1
ATOM 4268 C C . LYS A 1 500 ? 48.836 64.422 83.528 1.00 24.71 524 LYS A C 1
ATOM 4269 O O . LYS A 1 500 ? 49.711 63.556 83.517 1.00 28.67 524 LYS A O 1
ATOM 4275 N N . ALA A 1 501 ? 48.528 65.131 84.611 1.00 23.92 525 ALA A N 1
ATOM 4276 C CA . ALA A 1 501 ? 49.094 64.797 85.908 1.00 25.81 525 ALA A CA 1
ATOM 4277 C C . ALA A 1 501 ? 48.003 64.727 86.982 1.00 25.90 525 ALA A C 1
ATOM 4278 O O . ALA A 1 501 ? 46.966 65.357 86.857 1.00 24.59 525 ALA A O 1
ATOM 4280 N N . TYR A 1 502 ? 48.274 63.981 88.046 1.00 27.04 526 TYR A N 1
ATOM 4281 C CA . TYR A 1 502 ? 47.351 63.862 89.169 1.00 30.82 526 TYR A CA 1
ATOM 4282 C C . TYR A 1 502 ? 48.103 63.842 90.487 1.00 30.91 526 TYR A C 1
ATOM 4283 O O . TYR A 1 502 ? 49.244 63.390 90.548 1.00 29.97 526 TYR A O 1
ATOM 4292 N N . ILE A 1 503 ? 47.458 64.333 91.541 1.00 28.68 527 ILE A N 1
ATOM 4293 C CA . ILE A 1 503 ? 47.946 64.128 92.898 1.00 26.55 527 ILE A CA 1
ATOM 4294 C C . ILE A 1 503 ? 46.817 63.492 93.713 1.00 32.58 527 ILE A C 1
ATOM 4295 O O . ILE A 1 503 ? 45.696 64.011 93.739 1.00 33.19 527 ILE A O 1
ATOM 4300 N N . PHE A 1 504 ? 47.113 62.361 94.340 1.00 33.66 528 PHE A N 1
ATOM 4301 C CA . PHE A 1 504 ? 46.153 61.649 95.186 1.00 34.01 528 PHE A CA 1
ATOM 4302 C C . PHE A 1 504 ? 46.609 61.736 96.625 1.00 35.84 528 PHE A C 1
ATOM 4303 O O . PHE A 1 504 ? 47.813 61.697 96.891 1.00 31.65 528 PHE A O 1
ATOM 4311 N N . LYS A 1 505 ? 45.661 61.839 97.556 1.00 33.17 529 LYS A N 1
ATOM 4312 C CA . LYS A 1 505 ? 46.005 61.944 98.973 1.00 32.20 529 LYS A CA 1
ATOM 4313 C C . LYS A 1 505 ? 45.395 60.821 99.811 1.00 39.91 529 LYS A C 1
ATOM 4314 O O . LYS A 1 505 ? 44.221 60.468 99.643 1.00 32.93 529 LYS A O 1
ATOM 4320 N N . LYS A 1 506 ? 46.201 60.266 100.707 1.00 36.83 530 LYS A N 1
ATOM 4321 C CA . LYS A 1 506 ? 45.726 59.255 101.645 1.00 45.22 530 LYS A CA 1
ATOM 4322 C C . LYS A 1 506 ? 44.758 59.877 102.657 1.00 45.65 530 LYS A C 1
ATOM 4323 O O . LYS A 1 506 ? 43.615 59.434 102.799 1.00 48.00 530 LYS A O 1
ATOM 4330 N N . GLU B 2 1 ? 87.631 45.155 51.091 1.00 65.40 26 GLU B N 1
ATOM 4331 C CA . GLU B 2 1 ? 88.653 44.584 51.961 1.00 53.01 26 GLU B CA 1
ATOM 4332 C C . GLU B 2 1 ? 89.011 45.528 53.110 1.00 48.16 26 GLU B C 1
ATOM 4333 O O . GLU B 2 1 ? 90.013 45.322 53.806 1.00 42.02 26 GLU B O 1
ATOM 4339 N N . VAL B 2 2 ? 88.208 46.573 53.304 1.00 42.75 27 VAL B N 1
ATOM 4340 C CA . VAL B 2 2 ? 88.365 47.411 54.496 1.00 37.99 27 VAL B CA 1
ATOM 4341 C C . VAL B 2 2 ? 87.024 47.516 55.217 1.00 24.43 27 VAL B C 1
ATOM 4342 O O . VAL B 2 2 ? 86.074 48.120 54.726 1.00 30.63 27 VAL B O 1
ATOM 4346 N N . LYS B 2 3 ? 86.967 46.896 56.390 1.00 28.34 28 LYS B N 1
ATOM 4347 C CA . LYS B 2 3 ? 85.749 46.817 57.164 1.00 28.97 28 LYS B CA 1
ATOM 4348 C C . LYS B 2 3 ? 85.387 48.173 57.785 1.00 23.73 28 LYS B C 1
ATOM 4349 O O . LYS B 2 3 ? 84.205 48.504 57.936 1.00 25.03 28 LYS B O 1
ATOM 4355 N N . TYR B 2 4 ? 86.413 48.955 58.121 1.00 20.25 29 TYR B N 1
ATOM 4356 C CA . TYR B 2 4 ? 86.213 50.227 58.817 1.00 23.12 29 TYR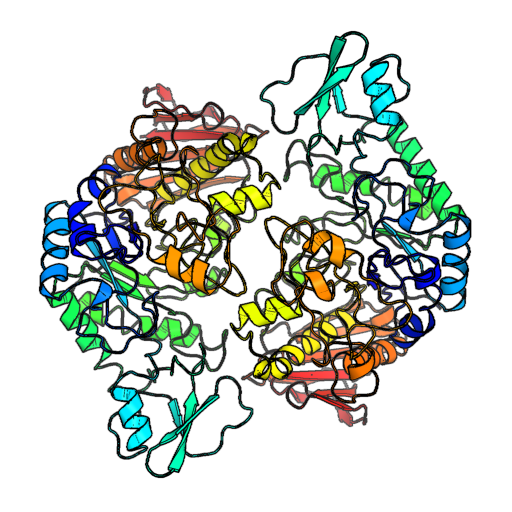 B CA 1
ATOM 4357 C C . TYR B 2 4 ? 86.869 51.387 58.077 1.00 20.89 29 TYR B C 1
ATOM 4358 O O . TYR B 2 4 ? 87.853 51.949 58.550 1.00 21.47 29 TYR B O 1
ATOM 4367 N N . PRO B 2 5 ? 86.305 51.760 56.912 1.00 24.54 30 PRO B N 1
ATOM 4368 C CA . PRO B 2 5 ? 86.836 52.861 56.109 1.00 26.47 30 PRO B CA 1
ATOM 4369 C C . PRO B 2 5 ? 86.721 54.201 56.814 1.00 21.73 30 PRO B C 1
ATOM 4370 O O . PRO B 2 5 ? 85.806 54.417 57.601 1.00 23.02 30 PRO B O 1
ATOM 4374 N N . VAL B 2 6 ? 87.655 55.090 56.522 1.00 20.95 31 VAL B N 1
ATOM 4375 C CA . VAL B 2 6 ? 87.557 56.480 56.956 1.00 20.92 31 VAL B CA 1
ATOM 4376 C C . VAL B 2 6 ? 86.646 57.259 56.011 1.00 21.11 31 VAL B C 1
ATOM 4377 O O . VAL B 2 6 ? 86.869 57.293 54.796 1.00 22.81 31 VAL B O 1
ATOM 4381 N N . VAL B 2 7 ? 85.624 57.882 56.584 1.00 19.58 32 VAL B N 1
ATOM 4382 C CA . VAL B 2 7 ? 84.629 58.626 55.830 1.00 17.92 32 VAL B CA 1
ATOM 4383 C C . VAL B 2 7 ? 84.831 60.136 55.974 1.00 19.96 32 VAL B C 1
ATOM 4384 O O . VAL B 2 7 ? 85.131 60.654 57.067 1.00 19.38 32 VAL B O 1
ATOM 4388 N N . TYR B 2 8 ? 84.663 60.840 54.862 1.00 18.78 33 TYR B N 1
ATOM 4389 C CA . TYR B 2 8 ? 84.761 62.288 54.826 1.00 18.93 33 TYR B CA 1
ATOM 4390 C C . TYR B 2 8 ? 83.390 62.835 54.430 1.00 21.82 33 TYR B C 1
ATOM 4391 O O . TYR B 2 8 ? 82.863 62.495 53.358 1.00 19.44 33 TYR B O 1
ATOM 4400 N N . GLU B 2 9 ? 82.792 63.641 55.305 1.00 18.47 34 GLU B N 1
ATOM 4401 C CA . GLU B 2 9 ? 81.454 64.178 55.063 1.00 17.26 34 GLU B CA 1
ATOM 4402 C C . GLU B 2 9 ? 81.513 65.514 54.329 1.00 21.78 34 GLU B C 1
ATOM 4403 O O . GLU B 2 9 ? 81.981 66.512 54.886 1.00 18.28 34 GLU B O 1
ATOM 4409 N N . ILE B 2 10 ? 81.009 65.537 53.094 1.00 18.62 35 ILE B N 1
ATOM 4410 C CA . ILE B 2 10 ? 81.092 66.735 52.267 1.00 16.92 35 ILE B CA 1
ATOM 4411 C C . ILE B 2 10 ? 79.739 67.398 52.051 1.00 22.82 35 ILE B C 1
ATOM 4412 O O . ILE B 2 10 ? 78.766 66.747 51.675 1.00 20.49 35 ILE B O 1
ATOM 4417 N N . PHE B 2 11 ? 79.685 68.702 52.299 1.00 19.59 36 PHE B N 1
ATOM 4418 C CA . PHE B 2 11 ? 78.559 69.521 51.868 1.00 18.93 36 PHE B CA 1
ATOM 4419 C C . PHE B 2 11 ? 78.947 70.077 50.512 1.00 19.22 36 PHE B C 1
ATOM 4420 O O . PHE B 2 11 ? 79.805 70.944 50.435 1.00 17.33 36 PHE B O 1
ATOM 4428 N N . ILE B 2 12 ? 78.365 69.557 49.438 1.00 22.03 37 ILE B N 1
ATOM 4429 C CA . ILE B 2 12 ? 78.837 69.919 48.100 1.00 22.32 37 ILE B CA 1
ATOM 4430 C C . ILE B 2 12 ? 78.838 71.443 47.882 1.00 19.08 37 ILE B C 1
ATOM 4431 O O . ILE B 2 12 ? 79.797 72.000 47.345 1.00 18.40 37 ILE B O 1
ATOM 4436 N N . ARG B 2 13 ? 77.794 72.112 48.362 1.00 20.10 38 ARG B N 1
ATOM 4437 C CA . ARG B 2 13 ? 77.638 73.552 48.173 1.00 19.89 38 ARG B CA 1
ATOM 4438 C C . ARG B 2 13 ? 78.817 74.376 48.708 1.00 21.16 38 ARG B C 1
ATOM 4439 O O . ARG B 2 13 ? 79.081 75.480 48.227 1.00 19.31 38 ARG B O 1
ATOM 4447 N N . SER B 2 14 ? 79.520 73.846 49.706 1.00 21.92 39 SER B N 1
ATOM 4448 C CA . SER B 2 14 ? 80.590 74.603 50.352 1.00 22.33 39 SER B CA 1
ATOM 4449 C C . SER B 2 14 ? 81.991 74.066 50.048 1.00 19.14 39 SER B C 1
ATOM 4450 O O . SER B 2 14 ? 82.958 74.502 50.660 1.00 21.67 39 SER B O 1
ATOM 4453 N N . LEU B 2 15 ? 82.121 73.107 49.141 1.00 19.06 40 LEU B N 1
ATOM 4454 C CA . LEU B 2 15 ? 83.451 72.541 48.942 1.00 19.34 40 LEU B CA 1
ATOM 4455 C C . LEU B 2 15 ? 84.229 73.295 47.859 1.00 22.66 40 LEU B C 1
ATOM 4456 O O . LEU B 2 15 ? 85.136 74.072 48.169 1.00 24.29 40 LEU B O 1
ATOM 4461 N N . TYR B 2 16 ? 83.882 73.083 46.591 1.00 21.96 41 TYR B N 1
ATOM 4462 C CA . TYR B 2 16 ? 84.680 73.683 45.509 1.00 23.20 41 TYR B CA 1
ATOM 4463 C C . TYR B 2 16 ? 83.817 74.073 44.309 1.00 25.61 41 TYR B C 1
ATOM 4464 O O . TYR B 2 16 ? 83.098 73.239 43.752 1.00 22.27 41 TYR B O 1
ATOM 4473 N N . ASP B 2 17 ? 83.918 75.341 43.912 1.00 23.45 42 ASP B N 1
ATOM 4474 C CA . ASP B 2 17 ? 83.115 75.902 42.824 1.00 23.59 42 ASP B CA 1
ATOM 4475 C C . ASP B 2 17 ? 83.871 75.853 41.497 1.00 28.31 42 ASP B C 1
ATOM 4476 O O . ASP B 2 17 ? 84.805 76.617 41.277 1.00 29.51 42 ASP B O 1
ATOM 4481 N N . SER B 2 18 ? 83.465 74.963 40.605 1.00 24.23 43 SER B N 1
ATOM 4482 C CA . SER B 2 18 ? 84.217 74.782 39.372 1.00 28.29 43 SER B CA 1
ATOM 4483 C C . SER B 2 18 ? 83.790 75.704 38.228 1.00 33.27 43 SER B C 1
ATOM 4484 O O . SER B 2 18 ? 84.434 75.704 37.180 1.00 35.10 43 SER B O 1
ATOM 4487 N N . ASP B 2 19 ? 82.725 76.484 38.399 1.00 30.90 44 ASP B N 1
ATOM 4488 C CA . ASP B 2 19 ? 82.261 77.295 37.266 1.00 33.41 44 ASP B CA 1
ATOM 4489 C C . ASP B 2 19 ? 81.976 78.760 37.601 1.00 38.42 44 ASP B C 1
ATOM 4490 O O . ASP B 2 19 ? 81.509 79.510 36.750 1.00 35.79 44 ASP B O 1
ATOM 4495 N N . GLY B 2 20 ? 82.266 79.172 38.833 1.00 31.03 45 GLY B N 1
ATOM 4496 C CA . GLY B 2 20 ? 82.335 80.591 39.147 1.00 27.96 45 GLY B CA 1
ATOM 4497 C C . GLY B 2 20 ? 81.121 81.246 39.771 1.00 29.70 45 GLY B C 1
ATOM 4498 O O . GLY B 2 20 ? 81.156 82.433 40.083 1.00 31.15 45 GLY B O 1
ATOM 4499 N N . ASP B 2 21 ? 80.040 80.502 39.981 1.00 28.12 46 ASP B N 1
ATOM 4500 C CA . ASP B 2 21 ? 78.845 81.135 40.548 1.00 27.51 46 ASP B CA 1
ATOM 4501 C C . ASP B 2 21 ? 78.896 81.228 42.082 1.00 25.69 46 ASP B C 1
ATOM 4502 O O . ASP B 2 21 ? 77.964 81.722 42.714 1.00 29.17 46 ASP B O 1
ATOM 4507 N N . GLY B 2 22 ? 79.986 80.760 42.679 1.00 28.64 47 GLY B N 1
ATOM 4508 C CA . GLY B 2 22 ? 80.122 80.823 44.126 1.00 26.44 47 GLY B CA 1
ATOM 4509 C C . GLY B 2 22 ? 79.542 79.615 44.838 1.00 29.59 47 GLY B C 1
ATOM 4510 O O . GLY B 2 22 ? 79.683 79.478 46.052 1.00 25.01 47 GLY B O 1
ATOM 4511 N N . VAL B 2 23 ? 78.894 78.738 44.074 1.00 26.99 48 VAL B N 1
ATOM 4512 C CA . VAL B 2 23 ? 78.243 77.559 44.627 1.00 25.21 48 VAL B CA 1
ATOM 4513 C C . VAL B 2 23 ? 79.110 76.337 44.403 1.00 25.41 48 VAL B C 1
ATOM 4514 O O . VAL B 2 23 ? 79.525 76.074 43.282 1.00 25.56 48 VAL B O 1
ATOM 4518 N N . GLY B 2 24 ? 79.403 75.594 45.467 1.00 22.17 49 GLY B N 1
ATOM 4519 C CA . GLY B 2 24 ? 8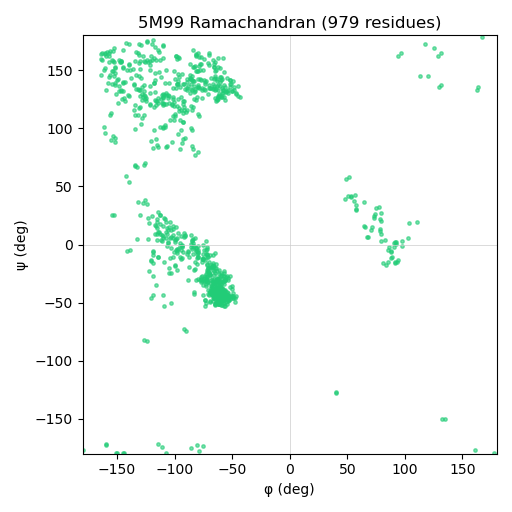0.187 74.384 45.313 1.00 19.44 49 GLY B CA 1
ATOM 4520 C C . GLY B 2 24 ? 79.404 73.393 44.481 1.00 21.45 49 GLY B C 1
ATOM 4521 O O . GLY B 2 24 ? 78.175 73.319 44.591 1.00 20.91 49 GLY B O 1
ATOM 4522 N N . ASP B 2 25 ? 80.095 72.633 43.639 1.00 24.03 50 ASP B N 1
ATOM 4523 C CA . ASP B 2 25 ? 79.386 71.774 42.711 1.00 24.85 50 ASP B CA 1
ATOM 4524 C C . ASP B 2 25 ? 80.103 70.447 42.526 1.00 21.99 50 ASP B C 1
ATOM 4525 O O . ASP B 2 25 ? 81.208 70.229 43.036 1.00 21.39 50 ASP B O 1
ATOM 4530 N N . ILE B 2 26 ? 79.459 69.545 41.800 1.00 22.59 51 ILE B N 1
ATOM 4531 C CA . ILE B 2 26 ? 79.947 68.177 41.680 1.00 22.30 51 ILE B CA 1
ATOM 4532 C C . ILE B 2 26 ? 81.282 68.078 40.908 1.00 28.68 51 ILE B C 1
ATOM 4533 O O . ILE B 2 26 ? 82.199 67.356 41.329 1.00 25.38 51 ILE B O 1
ATOM 4538 N N . ASN B 2 27 ? 81.411 68.806 39.804 1.00 28.49 52 ASN B N 1
ATOM 4539 C CA . ASN B 2 27 ? 82.698 68.851 39.096 1.00 28.78 52 ASN B CA 1
ATOM 4540 C C . ASN B 2 27 ? 83.795 69.400 40.001 1.00 29.45 52 ASN B C 1
ATOM 4541 O O . ASN B 2 27 ? 84.953 68.991 39.901 1.00 26.37 52 ASN B O 1
ATOM 4546 N N . GLY B 2 28 ? 83.418 70.334 40.875 1.00 20.89 53 GLY B N 1
ATOM 4547 C CA . GLY B 2 28 ? 84.334 70.846 41.880 1.00 26.70 53 GLY B CA 1
ATOM 4548 C C . GLY B 2 28 ? 84.893 69.757 42.783 1.00 28.18 53 GLY B C 1
ATOM 4549 O O . GLY B 2 28 ? 86.081 69.766 43.143 1.00 25.60 53 GLY B O 1
ATOM 4550 N N . VAL B 2 29 ? 84.041 68.810 43.159 1.00 24.77 54 VAL B N 1
ATOM 4551 C CA . VAL B 2 29 ? 84.489 67.694 43.980 1.00 24.46 54 VAL B CA 1
ATOM 4552 C C . VAL B 2 29 ? 85.561 66.903 43.232 1.00 26.19 54 VAL B C 1
ATOM 4553 O O . VAL B 2 29 ? 86.612 66.586 43.798 1.00 25.84 54 VAL B O 1
ATOM 4557 N N . SER B 2 30 ? 85.308 66.600 41.958 1.00 23.80 55 SER B N 1
ATOM 4558 C CA . SER B 2 30 ? 86.261 65.823 41.161 1.00 27.13 55 SER B CA 1
ATOM 4559 C C . SER B 2 30 ? 87.601 66.530 41.102 1.00 25.37 55 SER B C 1
ATOM 4560 O O . SER B 2 30 ? 88.655 65.902 41.140 1.00 30.71 55 SER B O 1
ATOM 4563 N N . GLN B 2 31 ? 87.549 67.850 41.026 1.00 26.65 56 GLN B N 1
ATOM 4564 C CA . GLN B 2 31 ? 88.771 68.636 40.939 1.00 30.89 56 GLN B CA 1
ATOM 4565 C C . GLN B 2 31 ? 89.601 68.605 42.229 1.00 36.49 56 GLN B C 1
ATOM 4566 O O . GLN B 2 31 ? 90.792 68.912 42.201 1.00 31.83 56 GLN B O 1
ATOM 4572 N N . LYS B 2 32 ? 88.996 68.213 43.350 1.00 29.54 57 LYS B N 1
ATOM 4573 C CA . LYS B 2 32 ? 89.746 68.142 44.610 1.00 26.17 57 LYS B CA 1
ATOM 4574 C C . LYS B 2 32 ? 90.021 66.719 45.048 1.00 29.47 57 LYS B C 1
ATOM 4575 O O . LYS B 2 32 ? 90.322 66.479 46.216 1.00 25.51 57 LYS B O 1
ATOM 4581 N N . VAL B 2 33 ? 89.930 65.771 44.118 1.00 25.27 58 VAL B N 1
ATOM 4582 C CA . VAL B 2 33 ? 90.121 64.369 44.476 1.00 26.07 58 VAL B CA 1
ATOM 4583 C C . VAL B 2 33 ? 91.537 64.106 45.002 1.00 25.98 58 VAL B C 1
ATOM 4584 O O . VAL B 2 33 ? 91.723 63.248 45.866 1.00 25.53 58 VAL B O 1
ATOM 4588 N N . ASP B 2 34 ? 92.528 64.853 44.516 1.00 25.93 59 ASP B N 1
ATOM 4589 C CA A ASP B 2 34 ? 93.902 64.676 44.983 0.66 31.75 59 ASP B CA 1
ATOM 4590 C CA B ASP B 2 34 ? 93.905 64.691 44.980 0.34 31.76 59 ASP B CA 1
ATOM 4591 C C . ASP B 2 34 ? 94.016 65.025 46.464 1.00 27.35 59 ASP B C 1
ATOM 4592 O O . ASP B 2 34 ? 94.674 64.322 47.219 1.00 27.99 59 ASP B O 1
ATOM 4601 N N . TYR B 2 35 ? 93.379 66.118 46.866 1.00 27.34 60 TYR B N 1
ATOM 4602 C CA . TYR B 2 35 ? 93.369 66.519 48.274 1.00 28.13 60 TYR B CA 1
ATOM 4603 C C . TYR B 2 35 ? 92.744 65.417 49.141 1.00 26.64 60 TYR B C 1
ATOM 4604 O O . TYR B 2 35 ? 93.299 65.014 50.175 1.00 23.83 60 TYR B O 1
ATOM 4613 N N . LEU B 2 36 ? 91.602 64.908 48.695 1.00 22.85 61 LEU B N 1
ATOM 4614 C CA . LEU B 2 36 ? 90.916 63.832 49.412 1.00 23.93 61 LEU B CA 1
ATOM 4615 C C . LEU B 2 36 ? 91.790 62.595 49.531 1.00 28.30 61 LEU B C 1
ATOM 4616 O O . LEU B 2 36 ? 91.884 61.985 50.601 1.00 25.10 61 LEU B O 1
ATOM 4621 N N . ARG B 2 37 ? 92.437 62.221 48.434 1.00 25.67 62 ARG B N 1
ATOM 4622 C CA . ARG B 2 37 ? 93.263 61.026 48.447 1.00 24.18 62 ARG B CA 1
ATOM 4623 C C . ARG B 2 37 ? 94.436 61.215 49.406 1.00 26.22 62 ARG B C 1
ATOM 4624 O O . ARG B 2 37 ? 94.748 60.329 50.207 1.00 28.54 62 ARG B O 1
ATOM 4632 N N . LYS B 2 38 ? 95.074 62.376 49.338 1.00 27.58 63 LYS B N 1
ATOM 4633 C CA . LYS B 2 38 ? 96.241 62.644 50.179 1.00 32.18 63 LYS B CA 1
ATOM 4634 C C . LYS B 2 38 ? 95.868 62.774 51.657 1.00 31.97 63 LYS B C 1
ATOM 4635 O O . LYS B 2 38 ? 96.695 62.544 52.537 1.00 31.14 63 LYS B O 1
ATOM 4641 N N . LEU B 2 39 ? 94.624 63.159 51.924 1.00 27.88 64 LEU B N 1
ATOM 4642 C CA . LEU B 2 39 ? 94.157 63.274 53.297 1.00 25.82 64 LEU B CA 1
ATOM 4643 C C . LEU B 2 39 ? 94.110 61.888 53.942 1.00 28.79 64 LEU B C 1
ATOM 4644 O O . LEU B 2 39 ? 94.322 61.749 55.142 1.00 29.27 64 LEU B O 1
ATOM 4649 N N . GLY B 2 40 ? 93.850 60.864 53.135 1.00 22.51 65 GLY B N 1
ATOM 4650 C CA . GLY B 2 40 ? 93.866 59.491 53.614 1.00 26.29 65 GLY B CA 1
ATOM 4651 C C . GLY B 2 40 ? 92.476 58.906 53.817 1.00 25.20 65 GLY B C 1
ATOM 4652 O O . GLY B 2 40 ? 92.299 57.908 54.525 1.00 26.44 65 GLY B O 1
ATOM 4653 N N . ILE B 2 41 ? 91.474 59.517 53.197 1.00 24.49 66 ILE B N 1
ATOM 4654 C CA . ILE B 2 41 ? 90.115 59.032 53.401 1.00 24.79 66 ILE B CA 1
ATOM 4655 C C . ILE B 2 41 ? 89.766 57.905 52.410 1.00 27.89 66 ILE B C 1
ATOM 4656 O O . ILE B 2 41 ? 90.360 57.796 51.336 1.00 25.07 66 ILE B O 1
ATOM 4661 N N . ASP B 2 42 ? 88.816 57.061 52.806 1.00 22.25 67 ASP B N 1
ATOM 4662 C CA . ASP B 2 42 ? 88.432 55.855 52.066 1.00 22.38 67 ASP B CA 1
ATOM 4663 C C . ASP B 2 42 ? 87.100 56.038 51.340 1.00 25.53 67 ASP B C 1
ATOM 4664 O O . ASP B 2 42 ? 86.791 55.326 50.375 1.00 27.61 67 ASP B O 1
ATOM 4669 N N . ALA B 2 43 ? 86.284 56.955 51.844 1.00 22.00 68 ALA B N 1
ATOM 4670 C CA . ALA B 2 43 ? 84.937 57.140 51.316 1.00 20.48 68 ALA B CA 1
ATOM 4671 C C . ALA B 2 43 ? 84.448 58.535 51.613 1.00 21.64 68 ALA B C 1
ATOM 4672 O O . ALA B 2 43 ? 84.771 59.120 52.661 1.00 21.60 68 ALA B O 1
ATOM 4674 N N . VAL B 2 44 ? 83.660 59.069 50.691 1.00 20.15 69 VAL B N 1
ATOM 4675 C CA . VAL B 2 44 ? 82.985 60.325 50.935 1.00 19.81 69 VAL B CA 1
ATOM 4676 C C . VAL B 2 44 ? 81.486 60.082 51.147 1.00 24.56 69 VAL B C 1
ATOM 4677 O O . VAL B 2 44 ? 80.841 59.401 50.354 1.00 22.21 69 VAL B O 1
ATOM 4681 N N . TRP B 2 45 ? 80.947 60.619 52.235 1.00 21.45 70 TRP B N 1
ATOM 4682 C CA . TRP B 2 45 ? 79.503 60.757 52.381 1.00 20.56 70 TRP B CA 1
ATOM 4683 C C . TRP B 2 45 ? 79.120 62.174 51.965 1.00 22.49 70 TRP B C 1
ATOM 4684 O O . TRP B 2 45 ? 79.581 63.160 52.549 1.00 18.66 70 TRP B O 1
ATOM 4695 N N . PHE B 2 46 ? 78.310 62.266 50.911 1.00 21.95 71 PHE B N 1
ATOM 4696 C CA . PHE B 2 46 ? 77.788 63.543 50.441 1.00 20.48 71 PHE B CA 1
ATOM 4697 C C . PHE B 2 46 ? 76.479 63.879 51.120 1.00 21.35 71 PHE B C 1
ATOM 4698 O O . PHE B 2 46 ? 75.586 63.037 51.179 1.00 22.94 71 PHE B O 1
ATOM 4706 N N . MET B 2 47 ? 76.340 65.110 51.604 1.00 16.88 72 MET B N 1
ATOM 4707 C CA . MET B 2 47 ? 75.020 65.593 51.981 1.00 19.29 72 MET B CA 1
ATOM 4708 C C . MET B 2 47 ? 74.159 65.587 50.703 1.00 19.15 72 MET B C 1
ATOM 4709 O O . MET B 2 47 ? 74.698 65.537 49.593 1.00 19.61 72 MET B O 1
ATOM 4714 N N . PRO B 2 48 ? 72.830 65.611 50.852 1.00 20.37 73 PRO B N 1
ATOM 4715 C CA . PRO B 2 48 ? 71.951 65.226 49.735 1.00 21.52 73 PRO B CA 1
ATOM 4716 C C . PRO B 2 48 ? 72.199 65.981 48.425 1.00 22.94 73 PRO B C 1
ATOM 4717 O O . PRO B 2 48 ? 72.282 67.213 48.439 1.00 23.48 73 PRO B O 1
ATOM 4721 N N . PHE B 2 49 ? 72.330 65.246 47.317 1.00 20.26 74 PHE B N 1
ATOM 4722 C CA . PHE B 2 49 ? 72.565 65.885 46.022 1.00 23.38 74 PHE B CA 1
ATOM 4723 C C . PHE B 2 49 ? 71.363 65.758 45.076 1.00 25.29 74 PHE B C 1
ATOM 4724 O O . PHE B 2 49 ? 71.471 66.118 43.903 1.00 23.99 74 PHE B O 1
ATOM 4732 N N . ASN B 2 50 ? 70.236 65.252 45.581 1.00 23.07 75 ASN B N 1
ATOM 4733 C CA . ASN B 2 50 ? 69.003 65.199 44.784 1.00 27.05 75 ASN B CA 1
ATOM 4734 C C . ASN B 2 50 ? 68.377 66.575 44.662 1.00 25.08 75 ASN B C 1
ATOM 4735 O O . ASN B 2 50 ? 68.664 67.474 45.459 1.00 23.53 75 ASN B O 1
ATOM 4740 N N . GLU B 2 51 ? 67.528 66.755 43.658 1.00 23.44 76 GLU B N 1
ATOM 4741 C CA . GLU B 2 51 ? 66.831 68.029 43.528 1.00 24.65 76 GLU B CA 1
ATOM 4742 C C . GLU B 2 51 ? 66.032 68.327 44.800 1.00 20.82 76 GLU B C 1
ATOM 4743 O O . GLU B 2 51 ? 65.286 67.480 45.296 1.00 25.04 76 GLU B O 1
ATOM 4749 N N . ALA B 2 52 ? 66.197 69.528 45.334 1.00 21.22 77 ALA B N 1
ATOM 4750 C CA . ALA B 2 52 ? 65.603 69.854 46.613 1.00 22.64 77 ALA B CA 1
ATOM 4751 C C . ALA B 2 52 ? 65.333 71.345 46.730 1.00 25.00 77 ALA B C 1
ATOM 4752 O O . ALA B 2 52 ? 65.950 72.163 46.034 1.00 27.51 77 ALA B O 1
ATOM 4754 N N . VAL B 2 53 ? 64.404 71.697 47.606 1.00 23.29 78 VAL B N 1
ATOM 4755 C CA . VAL B 2 53 ? 64.020 73.096 47.764 1.00 23.05 78 VAL B CA 1
ATOM 4756 C C . VAL B 2 53 ? 65.085 73.917 48.491 1.00 27.28 78 VAL B C 1
ATOM 4757 O O . VAL B 2 53 ? 65.450 75.000 48.037 1.00 24.72 78 VAL B O 1
ATOM 4761 N N . SER B 2 54 ? 65.592 73.405 49.611 1.00 25.31 79 SER B N 1
ATOM 4762 C CA . SER B 2 54 ? 66.464 74.208 50.471 1.00 25.37 79 SER B CA 1
ATOM 4763 C C . SER B 2 54 ? 67.946 73.925 50.220 1.00 24.38 79 SER B C 1
ATOM 4764 O O . SER B 2 54 ? 68.311 72.877 49.689 1.00 22.02 79 SER B O 1
ATOM 4767 N N . TYR B 2 55 ? 68.788 74.869 50.625 1.00 21.47 80 TYR B N 1
ATOM 4768 C CA . TYR B 2 55 ? 70.228 74.826 50.365 1.00 26.23 80 TYR B CA 1
ATOM 4769 C C . TYR B 2 55 ? 70.908 73.555 50.892 1.00 24.20 80 TYR B C 1
ATOM 4770 O O . TYR B 2 55 ? 71.901 73.091 50.317 1.00 20.68 80 TYR B O 1
ATOM 4779 N N . HIS B 2 56 ? 70.384 72.990 51.978 1.00 19.71 81 HIS B N 1
ATOM 4780 C CA . HIS B 2 56 ? 71.027 71.833 52.589 1.00 21.81 81 HIS B CA 1
ATOM 4781 C C . HIS B 2 56 ? 70.657 70.531 51.887 1.00 24.62 81 HIS B C 1
ATOM 4782 O O . HIS B 2 56 ? 71.384 69.539 52.006 1.00 22.07 81 HIS B O 1
ATOM 4789 N N . GLY B 2 57 ? 69.534 70.530 51.164 1.00 23.85 82 GLY B N 1
ATOM 4790 C CA . GLY B 2 57 ? 69.132 69.374 50.360 1.00 21.00 82 GLY B CA 1
ATOM 4791 C C . GLY B 2 57 ? 68.224 68.331 51.010 1.00 21.45 82 GLY B C 1
ATOM 4792 O O . GLY B 2 57 ? 67.887 67.318 50.372 1.00 21.33 82 GLY B O 1
ATOM 4793 N N . TYR B 2 58 ? 67.818 68.550 52.263 1.00 22.03 83 TYR B N 1
ATOM 4794 C CA . TYR B 2 58 ? 67.022 67.542 52.967 1.00 21.11 83 TYR B CA 1
ATOM 4795 C C . TYR B 2 58 ? 65.501 67.600 52.685 1.00 24.99 83 TYR B C 1
ATOM 4796 O O . TYR B 2 58 ? 64.731 66.827 53.261 1.00 25.08 83 TYR B O 1
ATOM 4805 N N . ASP B 2 59 ? 65.071 68.476 51.783 1.00 22.88 84 ASP B N 1
ATOM 4806 C CA . ASP B 2 59 ? 63.659 68.484 51.378 1.00 23.52 84 ASP B CA 1
ATOM 4807 C C . ASP B 2 59 ? 63.536 68.239 49.872 1.00 25.79 84 ASP B C 1
ATOM 4808 O O . ASP B 2 59 ? 63.523 69.163 49.059 1.00 24.27 84 ASP B O 1
ATOM 4813 N N . ILE B 2 60 ? 63.447 66.969 49.519 1.00 22.00 85 ILE B N 1
ATOM 4814 C CA . ILE B 2 60 ? 63.670 66.542 48.150 1.00 24.09 85 ILE B CA 1
ATOM 4815 C C . ILE B 2 60 ? 62.403 66.646 47.301 1.00 27.00 85 ILE B C 1
ATOM 4816 O O . ILE B 2 60 ? 61.298 66.392 47.793 1.00 26.16 85 ILE B O 1
ATOM 4821 N N . THR B 2 61 ? 62.579 67.051 46.041 1.00 25.48 86 THR B N 1
ATOM 4822 C CA . THR B 2 61 ? 61.487 67.115 45.069 1.00 28.06 86 THR B CA 1
ATOM 4823 C C . THR B 2 61 ? 61.655 66.117 43.912 1.00 29.81 86 THR B C 1
ATOM 4824 O O . THR B 2 61 ? 60.729 65.933 43.124 1.00 29.29 86 THR B O 1
ATOM 4828 N N . ASP B 2 62 ? 62.829 65.491 43.803 1.00 26.04 87 ASP B N 1
ATOM 4829 C CA . ASP B 2 62 ? 63.054 64.436 42.806 1.00 28.08 87 ASP B CA 1
ATOM 4830 C C . ASP B 2 62 ? 64.192 63.519 43.237 1.00 25.33 87 ASP B C 1
ATOM 4831 O O . ASP B 2 62 ? 65.350 63.933 43.242 1.00 28.81 87 ASP B O 1
ATOM 4836 N N . TYR B 2 63 ? 63.865 62.268 43.564 1.00 25.53 88 TYR B N 1
ATOM 4837 C CA . TYR B 2 63 ? 64.864 61.299 44.016 1.00 26.27 88 TYR B CA 1
ATOM 4838 C C . TYR B 2 63 ? 65.731 60.764 42.889 1.00 29.26 88 TYR B C 1
ATOM 4839 O O . TYR B 2 63 ? 66.743 60.122 43.145 1.00 28.10 88 TYR B O 1
ATOM 4848 N N . TYR B 2 64 ? 65.336 61.021 41.646 1.00 26.25 89 TYR B N 1
ATOM 4849 C CA . TYR B 2 64 ? 66.011 60.409 40.512 1.00 27.79 89 TYR B CA 1
ATOM 4850 C C . TYR B 2 64 ? 66.732 61.443 39.656 1.00 30.51 89 TYR B C 1
ATOM 4851 O O . TYR B 2 64 ? 67.190 61.137 38.557 1.00 32.57 89 TYR B O 1
ATOM 4860 N N . ASN B 2 65 ? 66.841 62.666 40.161 1.00 27.01 90 ASN B N 1
ATOM 4861 C CA . ASN B 2 65 ? 67.638 63.675 39.469 1.00 32.23 90 ASN B CA 1
ATOM 4862 C C . ASN B 2 65 ? 68.609 64.385 40.413 1.00 33.87 90 ASN B C 1
ATOM 4863 O O . ASN B 2 65 ? 68.458 64.335 41.633 1.00 31.89 90 ASN B O 1
ATOM 4868 N N . VAL B 2 66 ? 69.599 65.046 39.827 1.00 27.05 91 VAL B N 1
ATOM 4869 C CA . VAL B 2 66 ? 70.617 65.782 40.566 1.00 26.08 91 VAL B CA 1
ATOM 4870 C C . VAL B 2 66 ? 70.207 67.244 40.735 1.00 28.76 91 VAL B C 1
ATOM 4871 O O . VAL B 2 66 ? 69.676 67.860 39.808 1.00 28.34 91 VAL B O 1
ATOM 4875 N N . GLU B 2 67 ? 70.430 67.792 41.925 1.00 22.11 92 GLU B N 1
ATOM 4876 C CA . GLU B 2 67 ? 70.188 69.211 42.166 1.00 23.24 92 GLU B CA 1
ATOM 4877 C C . GLU B 2 67 ? 70.972 70.070 41.173 1.00 26.42 92 GLU B C 1
ATOM 4878 O O . GLU B 2 67 ? 72.194 69.942 41.059 1.00 24.80 92 GLU B O 1
ATOM 4884 N N . LYS B 2 68 ? 70.266 70.939 40.451 1.00 26.57 93 LYS B N 1
ATOM 4885 C CA . LYS B 2 68 ? 70.871 71.717 39.369 1.00 25.99 93 LYS B CA 1
ATOM 4886 C C . LYS B 2 68 ? 71.989 72.633 39.871 1.00 29.06 93 LYS B C 1
ATOM 4887 O O . LYS B 2 68 ? 72.946 72.887 39.145 1.00 24.63 93 LYS B O 1
ATOM 4893 N N . ASP B 2 69 ? 71.859 73.129 41.102 1.00 24.91 94 ASP B N 1
ATOM 4894 C CA . ASP B 2 69 ? 72.920 73.929 41.733 1.00 28.06 94 ASP B CA 1
ATOM 4895 C C . ASP B 2 69 ? 74.276 73.221 41.727 1.00 25.19 94 ASP B C 1
ATOM 4896 O O . ASP B 2 69 ? 75.323 73.870 41.747 1.00 29.27 94 ASP B O 1
ATOM 4901 N N . TYR B 2 70 ? 74.246 71.888 41.742 1.00 23.75 95 TYR B N 1
ATOM 4902 C CA . TYR B 2 70 ? 75.453 71.079 41.884 1.00 22.99 95 TYR B CA 1
ATOM 4903 C C . TYR B 2 70 ? 75.940 70.543 40.549 1.00 27.73 95 TYR B C 1
ATOM 4904 O O . TYR B 2 70 ? 77.085 70.109 40.431 1.00 26.46 95 TYR B O 1
ATOM 4913 N N . GLY B 2 71 ? 75.064 70.548 39.549 1.00 29.83 96 GLY B N 1
ATOM 4914 C CA . GLY B 2 71 ? 75.431 70.051 38.237 1.00 26.32 96 GLY B CA 1
ATOM 4915 C C . GLY B 2 71 ? 74.412 69.090 37.657 1.00 29.75 96 GLY B C 1
ATOM 4916 O O . GLY B 2 71 ? 73.220 69.178 37.940 1.00 29.19 96 GLY B O 1
ATOM 4917 N N . THR B 2 72 ? 74.892 68.162 36.842 1.00 27.02 97 THR B N 1
ATOM 4918 C CA . THR B 2 72 ? 74.022 67.281 36.076 1.00 29.75 97 THR B CA 1
ATOM 4919 C C . THR B 2 72 ? 74.265 65.831 36.442 1.00 25.10 97 THR B C 1
ATOM 4920 O O . THR B 2 72 ? 75.217 65.522 37.163 1.00 28.51 97 THR B O 1
ATOM 4924 N N . MET B 2 73 ? 73.424 64.933 35.927 1.00 28.71 98 MET B N 1
ATOM 4925 C CA . MET B 2 73 ? 73.614 63.515 36.169 1.00 30.96 98 MET B CA 1
ATOM 4926 C C . MET B 2 73 ? 74.955 63.068 35.592 1.00 28.77 98 MET B C 1
ATOM 4927 O O . MET B 2 73 ? 75.658 62.240 36.178 1.00 26.06 98 MET B O 1
ATOM 4932 N N . GLU B 2 74 ? 75.306 63.627 34.438 1.00 28.40 99 GLU B N 1
ATOM 4933 C CA . GLU B 2 74 ? 76.575 63.314 33.800 1.00 32.62 99 GLU B CA 1
ATOM 4934 C C . GLU B 2 74 ? 77.744 63.700 34.718 1.00 26.69 99 GLU B C 1
ATOM 4935 O O . GLU B 2 74 ? 78.684 62.921 34.895 1.00 29.34 99 GLU B O 1
ATOM 4941 N N . ASP B 2 75 ? 77.678 64.900 35.290 1.00 24.61 100 ASP B N 1
ATOM 4942 C CA . ASP B 2 75 ? 78.674 65.331 36.287 1.00 28.83 100 ASP B CA 1
ATOM 4943 C C . ASP B 2 75 ? 78.804 64.316 37.424 1.00 26.90 100 ASP B C 1
ATOM 4944 O O . ASP B 2 75 ? 79.904 63.922 37.798 1.00 26.22 100 ASP B O 1
ATOM 4949 N N . LEU B 2 76 ? 77.658 63.899 37.962 1.00 24.48 101 LEU B N 1
ATOM 4950 C CA . LEU B 2 76 ? 77.615 62.969 39.085 1.00 26.06 101 LEU B CA 1
ATOM 4951 C C . LEU B 2 76 ? 78.243 61.630 38.694 1.00 29.13 101 LEU B C 1
ATOM 4952 O O . LEU B 2 76 ? 79.099 61.093 39.407 1.00 24.77 101 LEU B O 1
ATOM 4957 N N . GLU B 2 77 ? 77.840 61.090 37.548 1.00 26.34 102 GLU B N 1
ATOM 4958 C CA . GLU B 2 77 ? 78.439 59.844 37.087 1.00 24.97 102 GLU B CA 1
ATOM 4959 C C . GLU B 2 77 ? 79.955 59.970 36.895 1.00 26.72 102 GLU B C 1
ATOM 4960 O O . GLU B 2 77 ? 80.710 59.051 37.252 1.00 27.72 102 GLU B O 1
ATOM 4966 N N . ASN B 2 78 ? 80.405 61.090 36.335 1.00 27.78 103 ASN B N 1
ATOM 4967 C CA A ASN B 2 78 ? 81.833 61.329 36.150 0.54 31.71 103 ASN B CA 1
ATOM 4968 C CA B ASN B 2 78 ? 81.841 61.299 36.160 0.46 31.69 103 ASN B CA 1
ATOM 4969 C C . ASN B 2 78 ? 82.570 61.395 37.492 1.00 30.33 103 ASN B C 1
ATOM 4970 O O . ASN B 2 78 ? 83.649 60.825 37.658 1.00 29.02 103 ASN B O 1
ATOM 4979 N N . MET B 2 79 ? 81.987 62.114 38.444 1.00 28.39 104 MET B N 1
ATOM 4980 C CA . MET B 2 79 ? 82.647 62.285 39.738 1.00 24.53 104 MET B CA 1
ATOM 4981 C C . MET B 2 79 ? 82.777 60.958 40.475 1.00 27.56 104 MET B C 1
ATOM 4982 O O . MET B 2 79 ? 83.811 60.674 41.084 1.00 24.42 104 MET B O 1
ATOM 4987 N N . ILE B 2 80 ? 81.729 60.138 40.415 1.00 24.59 105 ILE B N 1
ATOM 4988 C CA . ILE B 2 80 ? 81.779 58.821 41.031 1.00 25.40 105 ILE B CA 1
ATOM 4989 C C . ILE B 2 80 ? 82.903 58.012 40.405 1.00 26.99 105 ILE B C 1
ATOM 4990 O O . ILE B 2 80 ? 83.647 57.309 41.100 1.00 27.33 105 ILE B O 1
ATOM 4995 N N . GLN B 2 81 ? 83.035 58.126 39.087 1.00 27.36 106 GLN B N 1
ATOM 4996 C CA . GLN B 2 81 ? 84.104 57.427 38.374 1.00 32.13 106 GLN B CA 1
ATOM 4997 C C . GLN B 2 81 ? 85.483 57.918 38.821 1.00 26.94 106 GLN B C 1
ATOM 4998 O O . GLN B 2 81 ? 86.391 57.121 39.064 1.00 29.03 106 GLN B O 1
ATOM 5004 N N . VAL B 2 82 ? 85.633 59.235 38.931 1.00 24.39 107 VAL B N 1
ATOM 5005 C CA . VAL B 2 82 ? 86.901 59.813 39.374 1.00 25.96 107 VAL B CA 1
ATOM 5006 C C . VAL B 2 82 ? 87.258 59.357 40.798 1.00 32.12 107 VAL B C 1
ATOM 5007 O O . VAL B 2 82 ? 88.395 58.963 41.061 1.00 28.88 107 VAL B O 1
ATOM 5011 N N . LEU B 2 83 ? 86.290 59.379 41.713 1.00 26.36 108 LEU B N 1
ATOM 5012 C CA . LEU B 2 83 ? 86.597 58.970 43.082 1.00 26.33 108 LEU B CA 1
ATOM 5013 C C . LEU B 2 83 ? 87.003 57.489 43.097 1.00 26.98 108 LEU B C 1
ATOM 5014 O O . LEU B 2 83 ? 87.994 57.123 43.739 1.00 24.08 108 LEU B O 1
ATOM 5019 N N . HIS B 2 84 ? 86.273 56.652 42.358 1.00 23.34 109 HIS B N 1
ATOM 5020 C CA . HIS B 2 84 ? 86.589 55.225 42.289 1.00 29.11 109 HIS B CA 1
ATOM 5021 C C . HIS B 2 84 ? 87.999 54.986 41.754 1.00 31.79 109 HIS B C 1
ATOM 5022 O O . HIS B 2 84 ? 88.740 54.157 42.290 1.00 29.54 109 HIS B O 1
ATOM 5029 N N . GLU B 2 85 ? 88.373 55.737 40.724 1.00 29.51 110 GLU B N 1
ATOM 5030 C CA . GLU B 2 85 ? 89.709 55.610 40.143 1.00 32.54 110 GLU B CA 1
ATOM 5031 C C . GLU B 2 85 ? 90.776 55.987 41.162 1.00 35.54 110 GLU B C 1
ATOM 5032 O O . GLU B 2 85 ? 91.922 55.563 41.061 1.00 34.01 110 GLU B O 1
ATOM 5038 N N . ASN B 2 86 ? 90.390 56.772 42.159 1.00 31.24 111 ASN B N 1
ATOM 5039 C CA . ASN B 2 86 ? 91.323 57.175 43.198 1.00 29.38 111 ASN B CA 1
ATOM 5040 C C . ASN B 2 86 ? 91.178 56.396 44.501 1.00 30.59 111 ASN B C 1
ATOM 5041 O O . ASN B 2 86 ? 91.725 56.787 45.529 1.00 28.42 111 ASN B O 1
ATOM 5046 N N . GLY B 2 87 ? 90.447 55.289 44.455 1.00 27.05 112 GLY B N 1
ATOM 5047 C CA . GLY B 2 87 ? 90.344 54.413 45.611 1.00 29.80 112 GLY B CA 1
ATOM 5048 C C . GLY B 2 87 ? 89.359 54.900 46.667 1.00 29.61 112 GLY B C 1
ATOM 5049 O O . GLY B 2 87 ? 89.409 54.472 47.819 1.00 32.14 112 GLY B O 1
ATOM 5050 N N . ILE B 2 88 ? 88.439 55.767 46.265 1.00 25.50 113 ILE B N 1
ATOM 5051 C CA . ILE B 2 88 ? 87.498 56.382 47.208 1.00 27.66 113 ILE B CA 1
ATOM 5052 C C . ILE B 2 88 ? 86.054 56.004 46.894 1.00 28.46 113 ILE B C 1
ATOM 5053 O O . ILE B 2 88 ? 85.584 56.205 45.768 1.00 25.56 113 ILE B O 1
ATOM 5058 N N . LYS B 2 89 ? 85.357 55.449 47.885 1.00 20.76 114 LYS B N 1
ATOM 5059 C CA . LYS B 2 89 ? 83.947 55.091 47.729 1.00 22.99 114 LYS B CA 1
ATOM 5060 C C . LYS B 2 89 ? 83.017 56.288 47.919 1.00 25.59 114 LYS B C 1
ATOM 5061 O O . LYS B 2 89 ? 83.413 57.319 48.463 1.00 22.16 114 LYS B O 1
ATOM 5067 N N . VAL B 2 90 ? 81.783 56.128 47.447 1.00 22.12 115 VAL B N 1
ATOM 5068 C CA . VAL B 2 90 ? 80.767 57.172 47.479 1.00 20.55 115 VAL B CA 1
ATOM 5069 C C . VAL B 2 90 ? 79.544 56.707 48.249 1.00 23.48 115 VAL B C 1
ATOM 5070 O O . VAL B 2 90 ? 78.924 55.706 47.891 1.00 25.44 115 VAL B O 1
ATOM 5074 N N . ILE B 2 91 ? 79.216 57.440 49.312 1.00 23.94 116 ILE B N 1
ATOM 5075 C CA . ILE B 2 91 ? 78.058 57.161 50.150 1.00 21.40 116 ILE B CA 1
ATOM 5076 C C . ILE B 2 91 ? 77.004 58.249 49.933 1.00 25.30 116 ILE B C 1
ATOM 5077 O O . ILE B 2 91 ? 77.277 59.454 50.072 1.00 21.87 116 ILE B O 1
ATOM 5082 N N . MET B 2 92 ? 75.797 57.812 49.600 1.00 19.84 117 MET B N 1
ATOM 5083 C CA . MET B 2 92 ? 74.702 58.709 49.294 1.00 19.81 117 MET B CA 1
ATOM 5084 C C . MET B 2 92 ? 73.812 58.957 50.509 1.00 20.14 117 MET B C 1
ATOM 5085 O O . MET B 2 92 ? 73.472 58.019 51.236 1.00 22.07 117 MET B O 1
ATOM 5090 N N . ASP B 2 93 ? 73.448 60.219 50.724 1.00 20.65 118 ASP B N 1
ATOM 5091 C CA . ASP B 2 93 ? 72.504 60.595 51.771 1.00 19.04 118 ASP B CA 1
ATOM 5092 C C . ASP B 2 93 ? 71.101 60.279 51.263 1.00 21.68 118 ASP B C 1
ATOM 5093 O O . ASP B 2 93 ? 70.603 60.930 50.339 1.00 24.45 118 ASP B O 1
ATOM 5098 N N . LEU B 2 94 ? 70.482 59.270 51.864 1.00 21.82 119 LEU B N 1
ATOM 5099 C CA . LEU B 2 94 ? 69.155 58.809 51.458 1.00 21.68 119 LEU B CA 1
ATOM 5100 C C . LEU B 2 94 ? 68.099 59.387 52.385 1.00 22.37 119 LEU B C 1
ATOM 5101 O O . LEU B 2 94 ? 68.032 59.029 53.563 1.00 20.13 119 LEU B O 1
ATOM 5106 N N . VAL B 2 95 ? 67.285 60.290 51.856 1.00 21.10 120 VAL B N 1
ATOM 5107 C CA . VAL B 2 95 ? 66.333 61.034 52.673 1.00 21.80 120 VAL B CA 1
ATOM 5108 C C . VAL B 2 95 ? 64.903 60.548 52.429 1.00 23.33 120 VAL B C 1
ATOM 5109 O O . VAL B 2 95 ? 64.182 61.122 51.616 1.00 20.69 120 VAL B O 1
ATOM 5113 N N . ILE B 2 96 ? 64.492 59.491 53.125 1.00 20.17 121 ILE B N 1
ATOM 5114 C CA . ILE B 2 96 ? 63.212 58.852 52.809 1.00 26.27 121 ILE B CA 1
ATOM 5115 C C . ILE B 2 96 ? 62.190 58.922 53.943 1.00 27.81 121 ILE B C 1
ATOM 5116 O O . ILE B 2 96 ? 61.133 58.294 53.873 1.00 26.16 121 ILE B O 1
ATOM 5121 N N . ASN B 2 97 ? 62.488 59.688 54.985 1.00 24.02 122 ASN B N 1
ATOM 5122 C CA . ASN B 2 97 ? 61.496 59.888 56.030 1.00 22.19 122 ASN B CA 1
ATOM 5123 C C . ASN B 2 97 ? 60.379 60.815 55.567 1.00 23.59 122 ASN B C 1
ATOM 5124 O O . ASN B 2 97 ? 59.232 60.713 56.018 1.00 23.68 122 ASN B O 1
ATOM 5129 N N . HIS B 2 98 ? 60.729 61.715 54.655 1.00 20.86 123 HIS B N 1
ATOM 5130 C CA . HIS B 2 98 ? 59.840 62.775 54.230 1.00 24.54 123 HIS B CA 1
ATOM 5131 C C . HIS B 2 98 ? 60.283 63.291 52.871 1.00 23.97 123 HIS B C 1
ATOM 5132 O O . HIS B 2 98 ? 61.388 62.998 52.416 1.00 25.01 123 HIS B O 1
ATOM 5139 N N . THR B 2 99 ? 59.407 64.046 52.216 1.00 22.70 124 THR B N 1
ATOM 5140 C CA . THR B 2 99 ? 59.775 64.738 50.996 1.00 23.89 124 THR B CA 1
ATOM 5141 C C . THR B 2 99 ? 59.488 66.201 51.220 1.00 22.64 124 THR B C 1
ATOM 5142 O O . THR B 2 99 ? 58.920 66.583 52.249 1.00 26.48 124 THR B O 1
ATOM 5146 N N . SER B 2 100 ? 59.867 67.032 50.260 1.00 25.98 125 SER B N 1
ATOM 5147 C CA . SER B 2 100 ? 59.406 68.407 50.259 1.00 25.50 125 SER B CA 1
ATOM 5148 C C . SER B 2 100 ? 57.887 68.454 50.034 1.00 26.32 125 SER B C 1
ATOM 5149 O O . SER B 2 100 ? 57.317 67.538 49.440 1.00 25.05 125 SER B O 1
ATOM 5152 N N . ASP B 2 101 ? 57.237 69.523 50.483 1.00 26.97 126 ASP B N 1
ATOM 5153 C CA . ASP B 2 101 ? 55.828 69.709 50.127 1.00 31.05 126 ASP B CA 1
ATOM 5154 C C . ASP B 2 101 ? 55.705 70.157 48.672 1.00 35.28 126 ASP B C 1
ATOM 5155 O O . ASP B 2 101 ? 54.604 70.274 48.146 1.00 33.51 126 ASP B O 1
ATOM 5160 N N . GLU B 2 102 ? 56.839 70.392 48.016 1.00 33.56 127 GLU B N 1
ATOM 5161 C CA . GLU B 2 102 ? 56.825 70.701 46.591 1.00 35.35 127 GLU B CA 1
ATOM 5162 C C . GLU B 2 102 ? 57.133 69.466 45.743 1.00 31.20 127 GLU B C 1
ATOM 5163 O O . GLU B 2 102 ? 57.272 69.556 44.526 1.00 31.66 127 GLU B O 1
ATOM 5169 N N . HIS B 2 103 ? 57.241 68.306 46.381 1.00 31.68 128 HIS B N 1
ATOM 5170 C CA . HIS B 2 103 ? 57.423 67.078 45.623 1.00 28.86 128 HIS B CA 1
ATOM 5171 C C . HIS B 2 103 ? 56.149 66.810 44.803 1.00 32.73 128 HIS B C 1
ATOM 5172 O O . HIS B 2 103 ? 55.043 66.925 45.328 1.00 30.05 128 HIS B O 1
ATOM 5179 N N . PRO B 2 104 ? 56.303 66.476 43.512 1.00 33.58 129 PRO B N 1
ATOM 5180 C CA . PRO B 2 104 ? 55.150 66.161 42.657 1.00 33.13 129 PRO B CA 1
ATOM 5181 C C . PRO B 2 104 ? 54.190 65.131 43.262 1.00 36.05 129 PRO B C 1
ATOM 5182 O O . PRO B 2 104 ? 52.984 65.305 43.095 1.00 31.97 129 PRO B O 1
ATOM 5186 N N . TRP B 2 105 ? 54.697 64.104 43.950 1.00 29.71 130 TRP B N 1
ATOM 5187 C CA . TRP B 2 105 ? 53.817 63.148 44.627 1.00 32.66 130 TRP B CA 1
ATOM 5188 C C . TRP B 2 105 ? 52.843 63.844 45.568 1.00 31.97 130 TRP B C 1
ATOM 5189 O O . TRP B 2 105 ? 51.633 63.602 45.517 1.00 29.03 130 TRP B O 1
ATOM 5200 N N . PHE B 2 106 ? 53.390 64.692 46.436 1.00 29.20 131 PHE B N 1
ATOM 5201 C CA . PHE B 2 106 ? 52.607 65.377 47.452 1.00 30.33 131 PHE B CA 1
ATOM 5202 C C . PHE B 2 106 ? 51.663 66.404 46.842 1.00 33.08 131 PHE B C 1
ATOM 5203 O O . PHE B 2 106 ? 50.515 66.525 47.268 1.00 33.05 131 PHE B O 1
ATOM 5211 N N . LYS B 2 107 ? 52.152 67.147 45.855 1.00 27.64 132 LYS B N 1
ATOM 5212 C CA . LYS B 2 107 ? 51.313 68.121 45.173 1.00 38.22 132 LYS B CA 1
ATOM 5213 C C . LYS B 2 107 ? 50.098 67.419 44.553 1.00 36.89 132 LYS B C 1
ATOM 5214 O O . LYS B 2 107 ? 48.975 67.932 44.601 1.00 35.98 132 LYS B O 1
ATOM 5220 N N . ASP B 2 108 ? 50.313 66.224 44.018 1.00 30.33 133 ASP B N 1
ATOM 5221 C CA . ASP B 2 108 ? 49.214 65.486 43.421 1.00 35.73 133 ASP B CA 1
ATOM 5222 C C . ASP B 2 108 ? 48.255 64.980 44.495 1.00 38.02 133 ASP B C 1
ATOM 5223 O O . ASP B 2 108 ? 47.033 65.003 44.313 1.00 32.27 133 ASP B O 1
ATOM 5228 N N . ALA B 2 109 ? 48.810 64.530 45.616 1.00 31.89 134 ALA B N 1
ATOM 5229 C CA . ALA B 2 109 ? 47.994 64.067 46.728 1.00 34.62 134 ALA B CA 1
ATOM 5230 C C . ALA B 2 109 ? 47.113 65.208 47.239 1.00 34.96 134 ALA B C 1
ATOM 5231 O O . ALA B 2 109 ? 45.950 64.997 47.603 1.00 33.13 134 ALA B O 1
ATOM 5233 N N . VAL B 2 110 ? 47.659 66.419 47.238 1.00 30.78 135 VAL B N 1
ATOM 5234 C CA . VAL B 2 110 ? 46.906 67.575 47.702 1.00 36.39 135 VAL B CA 1
ATOM 5235 C C . VAL B 2 110 ? 45.781 67.905 46.714 1.00 39.98 135 VAL B C 1
ATOM 5236 O O . VAL B 2 110 ? 44.633 68.078 47.118 1.00 35.79 135 VAL B O 1
ATOM 5240 N N . GLU B 2 111 ? 46.117 67.970 45.428 1.00 37.79 136 GLU B N 1
ATOM 5241 C CA . GLU B 2 111 ? 45.146 68.285 44.380 1.00 41.46 136 GLU B CA 1
ATOM 5242 C C . GLU B 2 111 ? 44.017 67.270 44.260 1.00 39.84 136 GLU B C 1
ATOM 5243 O O . GLU B 2 111 ? 42.848 67.635 44.250 1.00 43.84 136 GLU B O 1
ATOM 5249 N N . ASN B 2 112 ? 44.372 65.996 44.164 1.00 33.42 137 ASN B N 1
ATOM 5250 C CA . ASN B 2 112 ? 43.399 64.971 43.829 1.00 39.63 137 ASN B CA 1
ATOM 5251 C C . ASN B 2 112 ? 42.972 64.130 45.015 1.00 40.02 137 ASN B C 1
ATOM 5252 O O . ASN B 2 112 ? 42.219 63.169 44.861 1.00 37.00 137 ASN B O 1
ATOM 5257 N N . THR B 2 113 ? 43.446 64.519 46.192 1.00 32.53 138 THR B N 1
ATOM 5258 C CA . THR B 2 113 ? 43.080 63.884 47.454 1.00 31.69 138 THR B CA 1
ATOM 5259 C C . THR B 2 113 ? 42.993 62.361 47.342 1.00 35.29 138 THR B C 1
ATOM 5260 O O . THR B 2 113 ? 43.937 61.731 46.874 1.00 36.33 138 THR B O 1
ATOM 5264 N N . THR B 2 114 ? 41.874 61.771 47.755 1.00 36.74 139 THR B N 1
ATOM 5265 C CA . THR B 2 114 ? 41.765 60.308 47.817 1.00 35.26 139 THR B CA 1
ATOM 5266 C C . THR B 2 114 ? 41.806 59.615 46.456 1.00 35.29 139 THR B C 1
ATOM 5267 O O . THR B 2 114 ? 41.891 58.393 46.394 1.00 41.56 139 THR B O 1
ATOM 5271 N N . SER B 2 115 ? 41.739 60.386 45.376 1.00 36.50 140 SER B N 1
ATOM 5272 C CA . SER B 2 115 ? 41.828 59.811 44.035 1.00 43.81 140 SER B CA 1
ATOM 5273 C C . SER B 2 115 ? 43.280 59.702 43.569 1.00 42.44 140 SER B C 1
ATOM 5274 O O . SER B 2 115 ? 43.572 59.070 42.552 1.00 37.94 140 SER B O 1
ATOM 5277 N N . SER B 2 116 ? 44.188 60.320 44.320 1.00 40.78 141 SER B N 1
ATOM 5278 C CA . SER B 2 116 ? 45.611 60.292 43.987 1.00 36.58 141 SER B CA 1
ATOM 5279 C C . SER B 2 116 ? 46.262 58.987 44.426 1.00 31.51 141 SER B C 1
ATOM 5280 O O . SER B 2 116 ? 46.045 58.521 45.551 1.00 33.13 141 SER B O 1
ATOM 5283 N N . PRO B 2 117 ? 47.088 58.401 43.549 1.00 34.00 142 PRO B N 1
ATOM 5284 C CA . PRO B 2 117 ? 47.860 57.210 43.921 1.00 40.59 142 PRO B CA 1
ATOM 5285 C C . PRO B 2 117 ? 48.815 57.514 45.079 1.00 34.14 142 PRO B C 1
ATOM 5286 O O . PRO B 2 117 ? 49.225 56.600 45.797 1.00 33.02 142 PRO B O 1
ATOM 5290 N N . TYR B 2 118 ? 49.140 58.794 45.263 1.00 28.95 143 TYR B N 1
ATOM 5291 C CA . TYR B 2 118 ? 50.103 59.212 46.284 1.00 29.77 143 TYR B CA 1
ATOM 5292 C C . TYR B 2 118 ? 49.457 59.634 47.600 1.00 38.07 143 TYR B C 1
ATOM 5293 O O . TYR B 2 118 ? 50.156 59.982 48.559 1.00 31.19 143 TYR B O 1
ATOM 5302 N N . TRP B 2 119 ? 48.129 59.593 47.658 1.00 34.61 144 TRP B N 1
ATOM 5303 C CA . TRP B 2 119 ? 47.424 59.864 48.910 1.00 34.50 144 TRP B CA 1
ATOM 5304 C C . TRP B 2 119 ? 47.963 58.956 50.016 1.00 29.88 144 TRP B C 1
ATOM 5305 O O . TRP B 2 119 ? 48.221 59.416 51.130 1.00 30.47 144 TRP B O 1
ATOM 5316 N N . ASP B 2 120 ? 48.166 57.675 49.708 1.00 27.04 145 ASP B N 1
ATOM 5317 C CA A ASP B 2 120 ? 48.628 56.721 50.713 0.54 31.28 145 ASP B CA 1
ATOM 5318 C CA B ASP B 2 120 ? 48.627 56.732 50.723 0.46 31.28 145 ASP B CA 1
ATOM 5319 C C . ASP B 2 120 ? 50.158 56.708 50.856 1.00 28.68 145 ASP B C 1
ATOM 5320 O O . ASP B 2 120 ? 50.704 55.988 51.696 1.00 28.52 145 ASP B O 1
ATOM 5329 N N . TYR B 2 121 ? 50.849 57.490 50.029 1.00 26.05 146 TYR B N 1
ATOM 5330 C CA . TYR B 2 121 ? 52.297 57.653 50.178 1.00 27.36 146 TYR B CA 1
ATOM 5331 C C . TYR B 2 121 ? 52.581 58.496 51.416 1.00 29.60 146 TYR B C 1
ATOM 5332 O O . TYR B 2 121 ? 53.652 58.404 52.017 1.00 28.34 146 TYR B O 1
ATOM 5341 N N . TYR B 2 122 ? 51.623 59.352 51.766 1.00 26.82 147 TYR B N 1
ATOM 5342 C CA . TYR B 2 122 ? 51.794 60.276 52.886 1.00 23.78 147 TYR B CA 1
ATOM 5343 C C . TYR B 2 122 ? 50.821 59.941 54.004 1.00 28.82 147 TYR B C 1
ATOM 5344 O O . TYR B 2 122 ? 50.172 58.897 53.963 1.00 26.91 147 TYR B O 1
ATOM 5353 N N . ILE B 2 123 ? 50.752 60.803 55.015 1.00 28.64 148 ILE B N 1
ATOM 5354 C CA . ILE B 2 123 ? 49.853 60.609 56.142 1.00 29.05 148 ILE B CA 1
ATOM 5355 C C . ILE B 2 123 ? 48.880 61.769 56.106 1.00 30.30 148 ILE B C 1
ATOM 5356 O O . ILE B 2 123 ? 49.145 62.844 56.646 1.00 29.37 148 ILE B O 1
ATOM 5361 N N . MET B 2 124 ? 47.769 61.551 55.408 1.00 29.44 149 MET B N 1
ATOM 5362 C CA . MET B 2 124 ? 46.885 62.638 55.030 1.00 30.63 149 MET B CA 1
ATOM 5363 C C . MET B 2 124 ? 45.441 62.369 55.437 1.00 35.79 149 MET B C 1
ATOM 5364 O O . MET B 2 124 ? 45.061 61.226 55.721 1.00 31.96 149 MET B O 1
ATOM 5369 N N . SER B 2 125 ? 44.651 63.438 55.464 1.00 31.28 150 SER B N 1
ATOM 5370 C CA . SER B 2 125 ? 43.260 63.354 55.875 1.00 39.61 150 SER B CA 1
ATOM 5371 C C . SER B 2 125 ? 42.480 64.551 55.372 1.00 38.07 150 SER B C 1
ATOM 5372 O O . SER B 2 125 ? 43.036 65.637 55.170 1.00 37.77 150 SER B O 1
ATOM 5375 N N . LEU B 2 126 ? 41.183 64.342 55.160 1.00 45.93 151 LEU B N 1
ATOM 5376 C CA . LEU B 2 126 ? 40.285 65.424 54.780 1.00 40.14 151 LEU B CA 1
ATOM 5377 C C . LEU B 2 126 ? 39.494 65.871 56.010 1.00 46.39 151 LEU B C 1
ATOM 5378 O O . LEU B 2 126 ? 38.813 66.900 55.999 1.00 49.18 151 LEU B O 1
ATOM 5383 N N . GLU B 2 127 ? 39.605 65.086 57.075 1.00 41.21 152 GLU B N 1
ATOM 5384 C CA . GLU B 2 127 ? 39.009 65.430 58.355 1.00 45.69 152 GLU B CA 1
ATOM 5385 C C . GLU B 2 127 ? 39.868 66.434 59.115 1.00 50.88 152 GLU B C 1
ATOM 5386 O O . GLU B 2 127 ? 41.098 66.366 59.084 1.00 44.25 152 GLU B O 1
ATOM 5392 N N . ASP B 2 128 ? 39.207 67.362 59.799 1.00 46.73 153 ASP B N 1
ATOM 5393 C CA . ASP B 2 128 ? 39.878 68.442 60.507 1.00 46.29 153 ASP B CA 1
ATOM 5394 C C . ASP B 2 128 ? 40.830 67.920 61.586 1.00 45.55 153 ASP B C 1
ATOM 5395 O O . ASP B 2 128 ? 40.457 67.099 62.423 1.00 43.29 153 ASP B O 1
ATOM 5400 N N . HIS B 2 129 ? 42.074 68.385 61.542 1.00 47.85 154 HIS B N 1
ATOM 5401 C CA . HIS B 2 129 ? 43.073 67.970 62.518 1.00 46.62 154 HIS B CA 1
ATOM 5402 C C . HIS B 2 129 ? 43.653 69.188 63.223 1.00 51.55 154 HIS B C 1
ATOM 5403 O O . HIS B 2 129 ? 44.767 69.134 63.747 1.00 52.79 154 HIS B O 1
ATOM 5410 N N . SER B 2 130 ? 42.902 70.288 63.224 1.00 54.37 155 SER B N 1
ATOM 5411 C CA . SER B 2 130 ? 43.371 71.536 63.825 1.00 55.89 155 SER B CA 1
ATOM 5412 C C . SER B 2 130 ? 43.750 71.341 65.296 1.00 53.37 155 SER B C 1
ATOM 5413 O O . SER B 2 130 ? 43.049 70.658 66.047 1.00 51.12 155 SER B O 1
ATOM 5416 N N . GLY B 2 131 ? 44.892 71.907 65.681 1.00 57.13 156 GLY B N 1
ATOM 5417 C CA . GLY B 2 131 ? 45.369 71.816 67.048 1.00 51.02 156 GLY B CA 1
ATOM 5418 C C . GLY B 2 131 ? 46.167 70.572 67.386 1.00 56.05 156 GLY B C 1
ATOM 5419 O O . GLY B 2 131 ? 46.829 70.531 68.427 1.00 60.92 156 GLY B O 1
ATOM 5420 N N . GLN B 2 132 ? 46.108 69.553 66.528 1.00 49.05 157 GLN B N 1
ATOM 5421 C CA . GLN B 2 132 ? 46.852 68.318 66.779 1.00 52.50 157 GLN B CA 1
ATOM 5422 C C . GLN B 2 132 ? 48.330 68.488 66.446 1.00 43.10 157 GLN B C 1
ATOM 5423 O O . GLN B 2 132 ? 48.685 69.170 65.485 1.00 45.54 157 GLN B O 1
ATOM 5429 N N . ASP B 2 133 ? 49.185 67.870 67.251 1.00 38.58 158 ASP B N 1
ATOM 5430 C CA . ASP B 2 133 ? 50.625 68.030 67.094 1.00 38.51 158 ASP B CA 1
ATOM 5431 C C . ASP B 2 133 ? 51.131 67.518 65.748 1.00 34.41 158 ASP B C 1
ATOM 5432 O O . ASP B 2 133 ? 50.853 66.376 65.366 1.00 36.16 158 ASP B O 1
ATOM 5437 N N . HIS B 2 134 ? 51.876 68.379 65.059 1.00 33.15 159 HIS B N 1
ATOM 5438 C CA . HIS B 2 134 ? 52.603 68.051 63.823 1.00 33.62 159 HIS B CA 1
ATOM 5439 C C . HIS B 2 134 ? 51.687 67.854 62.622 1.00 33.97 159 HIS B C 1
ATOM 5440 O O . HIS B 2 134 ? 52.108 67.311 61.595 1.00 29.26 159 HIS B O 1
ATOM 5447 N N . TRP B 2 135 ? 50.441 68.299 62.748 1.00 32.95 160 TRP B N 1
ATOM 5448 C CA . TRP B 2 135 ? 49.533 68.299 61.607 1.00 31.90 160 TRP B CA 1
ATOM 5449 C C . TRP B 2 135 ? 49.511 69.668 60.950 1.00 38.59 160 TRP B C 1
ATOM 5450 O O . TRP B 2 135 ? 49.563 70.708 61.621 1.00 32.90 160 TRP B O 1
ATOM 5461 N N . HIS B 2 136 ? 49.463 69.653 59.625 1.00 28.79 161 HIS B N 1
ATOM 5462 C CA . HIS B 2 136 ? 49.475 70.867 58.829 1.00 27.79 161 HIS B CA 1
ATOM 5463 C C . HIS B 2 136 ? 48.345 70.776 57.818 1.00 31.09 161 HIS B C 1
ATOM 5464 O O . HIS B 2 136 ? 47.723 69.721 57.689 1.00 32.62 161 HIS B O 1
ATOM 5471 N N . TRP B 2 137 ? 48.085 71.857 57.093 1.00 34.67 162 TRP B N 1
ATOM 5472 C CA . TRP B 2 137 ? 47.062 71.803 56.051 1.00 41.90 162 TRP B CA 1
ATOM 5473 C C . TRP B 2 137 ? 47.401 72.662 54.841 1.00 41.06 162 TRP B C 1
ATOM 5474 O O . TRP B 2 137 ? 48.127 73.651 54.942 1.00 37.32 162 TRP B O 1
ATOM 5485 N N . LYS B 2 138 ? 46.868 72.258 53.692 1.00 37.34 163 LYS B N 1
ATOM 5486 C CA . LYS B 2 138 ? 46.881 73.088 52.496 1.00 42.20 163 LYS B CA 1
ATOM 5487 C C . LYS B 2 138 ? 45.469 73.135 51.909 1.00 45.05 163 LYS B C 1
ATOM 5488 O O . LYS B 2 138 ? 44.641 72.264 52.193 1.00 42.66 163 LYS B O 1
ATOM 5494 N N . ILE B 2 139 ? 45.193 74.163 51.113 1.00 40.01 164 ILE B N 1
ATOM 5495 C CA . ILE B 2 139 ? 43.929 74.239 50.386 1.00 51.31 164 ILE B CA 1
ATOM 5496 C C . ILE B 2 139 ? 44.192 74.048 48.892 1.00 43.65 164 ILE B C 1
ATOM 5497 O O . ILE B 2 139 ? 44.949 74.817 48.290 1.00 45.74 164 ILE B O 1
ATOM 5502 N N . ASN B 2 140 ? 43.596 73.014 48.296 1.00 42.69 165 ASN B N 1
ATOM 5503 C CA . ASN B 2 140 ? 43.855 72.727 46.883 1.00 48.07 165 ASN B CA 1
ATOM 5504 C C . ASN B 2 140 ? 43.057 73.668 45.983 1.00 47.14 165 ASN B C 1
ATOM 5505 O O . ASN B 2 140 ? 42.355 74.543 46.477 1.00 45.58 165 ASN B O 1
ATOM 5510 N N . SER B 2 141 ? 43.165 73.480 44.671 1.00 48.93 166 SER B N 1
ATOM 5511 C CA . SER B 2 141 ? 42.542 74.383 43.698 1.00 49.55 166 SER B CA 1
ATOM 5512 C C . SER B 2 141 ? 41.016 74.363 43.760 1.00 47.80 166 SER B C 1
ATOM 5513 O O . SER B 2 141 ? 40.360 75.323 43.367 1.00 50.07 166 SER B O 1
ATOM 5516 N N . LYS B 2 142 ? 40.461 73.258 44.243 1.00 48.21 167 LYS B N 1
ATOM 5517 C CA . LYS B 2 142 ? 39.019 73.107 44.377 1.00 53.13 167 LYS B CA 1
ATOM 5518 C C . LYS B 2 142 ? 38.514 73.711 45.688 1.00 54.66 167 LYS B C 1
ATOM 5519 O O . LYS B 2 142 ? 37.331 73.594 46.017 1.00 52.26 167 LYS B O 1
ATOM 5525 N N . GLY B 2 143 ? 39.419 74.338 46.439 1.00 49.60 168 GLY B N 1
ATOM 5526 C CA . GLY B 2 143 ? 39.070 74.982 47.697 1.00 43.65 168 GLY B CA 1
ATOM 5527 C C . GLY B 2 143 ? 38.911 74.041 48.878 1.00 44.81 168 GLY B C 1
ATOM 5528 O O . GLY B 2 143 ? 38.422 74.431 49.937 1.00 46.84 168 GLY B O 1
ATOM 5529 N N . GLN B 2 144 ? 39.330 72.795 48.700 1.00 44.62 169 GLN B N 1
ATOM 5530 C CA . GLN B 2 144 ? 39.256 71.799 49.761 1.00 42.32 169 GLN B CA 1
ATOM 5531 C C . GLN B 2 144 ? 40.463 71.904 50.707 1.00 52.08 169 GLN B C 1
ATOM 5532 O O . GLN B 2 144 ? 41.588 72.138 50.258 1.00 46.98 169 GLN B O 1
ATOM 5538 N N . LYS B 2 145 ? 40.234 71.740 52.010 1.00 49.14 170 LYS B N 1
ATOM 5539 C CA . LYS B 2 145 ? 41.331 71.781 52.977 1.00 47.47 170 LYS B CA 1
ATOM 5540 C C . LYS B 2 145 ? 41.863 70.376 53.235 1.00 46.45 170 LYS B C 1
ATOM 5541 O O . LYS B 2 145 ? 41.132 69.486 53.674 1.00 45.67 170 LYS B O 1
ATOM 5547 N N . VAL B 2 146 ? 43.150 70.193 52.957 1.00 39.92 171 VAL B N 1
ATOM 5548 C CA . VAL B 2 146 ? 43.801 68.893 53.075 1.00 37.52 171 VAL B CA 1
ATOM 5549 C C . VAL B 2 146 ? 44.796 68.876 54.234 1.00 38.31 171 VAL B C 1
ATOM 5550 O O . VAL B 2 146 ? 45.729 69.673 54.258 1.00 35.40 171 VAL B O 1
ATOM 5554 N N . TRP B 2 147 ? 44.590 67.963 55.180 1.00 32.39 172 TRP B N 1
ATOM 5555 C CA . TRP B 2 147 ? 45.447 67.856 56.358 1.00 33.87 172 TRP B CA 1
ATOM 5556 C C . TRP B 2 147 ? 46.528 66.796 56.157 1.00 38.46 172 TRP B C 1
ATOM 5557 O O . TRP B 2 147 ? 46.278 65.767 55.527 1.00 31.32 172 TRP B O 1
ATOM 5568 N N . TYR B 2 148 ? 47.721 67.040 56.700 1.00 33.18 173 TYR B N 1
ATOM 5569 C CA . TYR B 2 148 ? 48.804 66.056 56.608 1.00 29.27 173 TYR B CA 1
ATOM 5570 C C . TYR B 2 148 ? 49.781 66.146 57.778 1.00 31.33 173 TYR B C 1
ATOM 5571 O O . TYR B 2 148 ? 49.963 67.208 58.372 1.00 28.51 173 TYR B O 1
ATOM 5580 N N . PHE B 2 149 ? 50.399 65.013 58.090 1.00 27.34 174 PHE B N 1
ATOM 5581 C CA . PHE B 2 149 ? 51.359 64.901 59.182 1.00 27.51 174 PHE B CA 1
ATOM 5582 C C . PHE B 2 149 ? 52.770 65.217 58.692 1.00 33.41 174 PHE B C 1
ATOM 5583 O O . PHE B 2 149 ? 53.184 64.736 57.638 1.00 27.78 174 PHE B O 1
ATOM 5591 N N . GLY B 2 150 ? 53.502 66.030 59.452 1.00 29.24 175 GLY B N 1
ATOM 5592 C CA . GLY B 2 150 ? 54.870 66.366 59.099 1.00 29.10 175 GLY B CA 1
ATOM 5593 C C . GLY B 2 150 ? 55.680 66.723 60.331 1.00 30.46 175 GLY B C 1
ATOM 5594 O O . GLY B 2 150 ? 55.681 67.877 60.758 1.00 30.10 175 GLY B O 1
ATOM 5595 N N . LEU B 2 151 ? 56.364 65.732 60.898 1.00 28.56 176 LEU B N 1
ATOM 5596 C CA . LEU B 2 151 ? 57.124 65.913 62.138 1.00 29.02 176 LEU B CA 1
ATOM 5597 C C . LEU B 2 151 ? 58.103 67.084 62.060 1.00 29.95 176 LEU B C 1
ATOM 5598 O O . LEU B 2 151 ? 58.199 67.885 62.987 1.00 33.04 176 LEU B O 1
ATOM 5603 N N . PHE B 2 152 ? 58.814 67.190 60.946 1.00 29.00 177 PHE B N 1
ATOM 5604 C CA . PHE B 2 152 ? 59.807 68.252 60.774 1.00 32.93 177 PHE B CA 1
ATOM 5605 C C . PHE B 2 152 ? 59.209 69.568 60.249 1.00 40.94 177 PHE B C 1
ATOM 5606 O O . PHE B 2 152 ? 59.946 70.482 59.892 1.00 46.51 177 PHE B O 1
ATOM 5614 N N . GLY B 2 153 ? 57.885 69.667 60.178 1.00 33.27 178 GLY B N 1
ATOM 5615 C CA . GLY B 2 153 ? 57.269 70.916 59.765 1.00 31.21 178 GLY B CA 1
ATOM 5616 C C . GLY B 2 153 ? 56.447 70.846 58.489 1.00 34.91 178 GLY B C 1
ATOM 5617 O O . GLY B 2 153 ? 56.448 69.833 57.791 1.00 32.42 178 GLY B O 1
ATOM 5618 N N . TYR B 2 154 ? 55.757 71.941 58.183 1.00 32.20 179 TYR B N 1
ATOM 5619 C CA . TYR B 2 154 ? 54.783 71.978 57.099 1.00 35.01 179 TYR B CA 1
ATOM 5620 C C . TYR B 2 154 ? 55.406 71.687 55.741 1.00 34.63 179 TYR B C 1
ATOM 5621 O O . TYR B 2 154 ? 54.721 71.243 54.829 1.00 31.64 179 TYR B O 1
ATOM 5630 N N . ASN B 2 155 ? 56.697 71.954 55.585 1.00 31.31 180 ASN B N 1
ATOM 5631 C CA . ASN B 2 155 ? 57.305 71.778 54.269 1.00 34.07 180 ASN B CA 1
ATOM 5632 C C . ASN B 2 155 ? 58.017 70.433 54.140 1.00 26.84 180 ASN B C 1
ATOM 5633 O O . ASN B 2 155 ? 58.715 70.173 53.159 1.00 27.96 180 ASN B O 1
ATOM 5638 N N . MET B 2 156 ? 57.814 69.567 55.123 1.00 26.92 181 MET B N 1
ATOM 5639 C CA . MET B 2 156 ? 58.424 68.246 55.070 1.00 28.34 181 MET B CA 1
ATOM 5640 C C . MET B 2 156 ? 57.419 67.161 55.446 1.00 25.26 181 MET B C 1
ATOM 5641 O O . MET B 2 156 ? 57.548 66.514 56.495 1.00 29.74 181 MET B O 1
ATOM 5646 N N . PRO B 2 157 ? 56.406 66.953 54.582 1.00 28.08 182 PRO B N 1
ATOM 5647 C CA . PRO B 2 157 ? 55.405 65.915 54.852 1.00 24.87 182 PRO B CA 1
ATOM 5648 C C . PRO B 2 157 ? 56.039 64.534 55.001 1.00 20.09 182 PRO B C 1
ATOM 5649 O O . PRO B 2 157 ? 56.859 64.147 54.159 1.00 22.29 182 PRO B O 1
ATOM 5653 N N . ASP B 2 158 ? 55.642 63.807 56.040 1.00 21.82 183 ASP B N 1
ATOM 5654 C CA . ASP B 2 158 ? 56.134 62.459 56.305 1.00 22.55 183 ASP B CA 1
ATOM 5655 C C . ASP B 2 158 ? 55.610 61.449 55.285 1.00 28.93 183 ASP B C 1
ATOM 5656 O O . ASP B 2 158 ? 54.417 61.456 54.945 1.00 25.73 183 ASP B O 1
ATOM 5661 N N . LEU B 2 159 ? 56.492 60.566 54.829 1.00 25.76 184 LEU B N 1
ATOM 5662 C CA . LEU B 2 159 ? 56.079 59.420 54.023 1.00 26.13 184 LEU B CA 1
ATOM 5663 C C . LEU B 2 159 ? 55.488 58.332 54.909 1.00 30.35 184 LEU B C 1
ATOM 5664 O O . LEU B 2 159 ? 55.872 58.176 56.073 1.00 24.64 184 LEU B O 1
ATOM 5669 N N . ASN B 2 160 ? 54.562 57.564 54.347 1.00 26.82 185 ASN B N 1
ATOM 5670 C CA . ASN B 2 160 ? 53.916 56.485 55.080 1.00 25.84 185 ASN B CA 1
ATOM 5671 C C . ASN B 2 160 ? 54.612 55.153 54.830 1.00 29.18 185 ASN B C 1
ATOM 5672 O O . ASN B 2 160 ? 54.362 54.494 53.824 1.00 27.00 185 ASN B O 1
ATOM 5677 N N . HIS B 2 161 ? 55.476 54.732 55.742 1.00 23.26 186 HIS B N 1
ATOM 5678 C CA . HIS B 2 161 ? 56.256 53.534 55.464 1.00 28.02 186 HIS B CA 1
ATOM 5679 C C . HIS B 2 161 ? 55.512 52.228 55.767 1.00 27.96 186 HIS B C 1
ATOM 5680 O O . HIS B 2 161 ? 56.077 51.134 55.634 1.00 26.22 186 HIS B O 1
ATOM 5687 N N . ASP B 2 162 ? 54.240 52.343 56.133 1.00 28.66 187 ASP B N 1
ATOM 5688 C CA . ASP B 2 162 ? 53.365 51.170 56.167 1.00 33.17 187 ASP B CA 1
ATOM 5689 C C . ASP B 2 162 ? 52.822 50.861 54.768 1.00 35.03 187 ASP B C 1
ATOM 5690 O O . ASP B 2 162 ? 52.296 49.776 54.533 1.00 37.82 187 ASP B O 1
ATOM 5695 N N . SER B 2 163 ? 52.941 51.811 53.842 1.00 25.07 188 SER B N 1
ATOM 5696 C CA . SER B 2 163 ? 52.518 51.551 52.474 1.00 30.07 188 SER B CA 1
ATOM 5697 C C . SER B 2 163 ? 53.528 50.694 51.732 1.00 32.49 188 SER B C 1
ATOM 5698 O O . SER B 2 163 ? 54.710 51.033 51.654 1.00 29.43 188 SER B O 1
ATOM 5701 N N . GLN B 2 164 ? 53.066 49.588 51.160 1.00 30.15 189 GLN B N 1
ATOM 5702 C CA . GLN B 2 164 ? 53.950 48.758 50.355 1.00 32.00 189 GLN B CA 1
ATOM 5703 C C . GLN B 2 164 ? 54.408 49.499 49.093 1.00 23.80 189 GLN B C 1
ATOM 5704 O O . GLN B 2 164 ? 55.480 49.209 48.562 1.00 31.48 189 GLN B O 1
ATOM 5710 N N . LYS B 2 165 ? 53.616 50.459 48.623 1.00 26.46 190 LYS B N 1
ATOM 5711 C CA . LYS B 2 165 ? 54.021 51.269 47.472 1.00 29.38 190 LYS B CA 1
ATOM 5712 C C . LYS B 2 165 ? 55.250 52.110 47.821 1.00 30.97 190 LYS B C 1
ATOM 5713 O O . LYS B 2 165 ? 56.165 52.275 47.008 1.00 27.49 190 LYS B O 1
ATOM 5719 N N . VAL B 2 166 ? 55.259 52.650 49.035 1.00 24.83 191 VAL B N 1
ATOM 5720 C CA . VAL B 2 166 ? 56.389 53.459 49.481 1.00 24.39 191 VAL B CA 1
ATOM 5721 C C . VAL B 2 166 ? 57.622 52.575 49.636 1.00 26.32 191 VAL B C 1
ATOM 5722 O O . VAL B 2 166 ? 58.717 52.954 49.235 1.00 27.53 191 VAL B O 1
ATOM 5726 N N . ARG B 2 167 ? 57.443 51.373 50.175 1.00 25.59 192 ARG B N 1
ATOM 5727 C CA . ARG B 2 167 ? 58.564 50.444 50.295 1.00 25.45 192 ARG B CA 1
ATOM 5728 C C . ARG B 2 167 ? 59.113 50.048 48.924 1.00 28.38 192 ARG B C 1
ATOM 5729 O O . ARG B 2 167 ? 60.319 49.930 48.747 1.00 26.47 192 ARG B O 1
ATOM 5737 N N . GLU B 2 168 ? 58.226 49.829 47.954 1.00 25.70 193 GLU B N 1
ATOM 5738 C CA A GLU B 2 168 ? 58.622 49.540 46.573 0.44 29.23 193 GLU B CA 1
ATOM 5739 C CA B GLU B 2 168 ? 58.696 49.506 46.615 0.56 29.21 193 GLU B CA 1
ATOM 5740 C C . GLU B 2 168 ? 59.412 50.706 45.991 1.00 27.43 193 GLU B C 1
ATOM 5741 O O . GLU B 2 168 ? 60.410 50.529 45.288 1.00 26.86 193 GLU B O 1
ATOM 5752 N N . GLU B 2 169 ? 58.929 51.910 46.274 1.00 24.45 194 GLU B N 1
ATOM 5753 C CA . GLU B 2 169 ? 59.562 53.125 45.782 1.00 25.15 194 GLU B CA 1
ATOM 5754 C C . GLU B 2 169 ? 60.973 53.311 46.376 1.00 27.41 194 GLU B C 1
ATOM 5755 O O . GLU B 2 169 ? 61.897 53.717 45.667 1.00 25.67 194 GLU B O 1
ATOM 5761 N N . VAL B 2 170 ? 61.133 53.006 47.665 1.00 25.56 195 VAL B N 1
ATOM 5762 C CA . VAL B 2 170 ? 62.460 53.009 48.298 1.00 25.89 195 VAL B CA 1
ATOM 5763 C C . VAL B 2 170 ? 63.391 51.983 47.621 1.00 27.95 195 VAL B C 1
ATOM 5764 O O . VAL B 2 170 ? 64.560 52.278 47.350 1.00 24.69 195 VAL B O 1
ATOM 5768 N N . LYS B 2 171 ? 62.880 50.782 47.334 1.00 26.59 196 LYS B N 1
ATOM 5769 C CA . LYS B 2 171 ? 63.675 49.790 46.601 1.00 25.49 196 LYS B CA 1
ATOM 5770 C C . LYS B 2 171 ? 64.145 50.333 45.243 1.00 22.51 196 LYS B C 1
ATOM 5771 O O . LYS B 2 171 ? 65.282 50.093 44.836 1.00 24.16 196 LYS B O 1
ATOM 5777 N N . LYS B 2 172 ? 63.270 51.062 44.549 1.00 24.92 197 LYS B N 1
ATOM 5778 C CA . LYS B 2 172 ? 63.609 51.617 43.234 1.00 29.57 197 LYS B CA 1
ATOM 5779 C C . LYS B 2 172 ? 64.663 52.706 43.334 1.00 26.80 197 LYS B C 1
ATOM 5780 O O . LYS B 2 172 ? 65.509 52.861 42.449 1.00 23.20 197 LYS B O 1
ATOM 5786 N N . ILE B 2 173 ? 64.593 53.481 44.407 1.00 25.39 198 ILE B N 1
ATOM 5787 C CA . ILE B 2 173 ? 65.572 54.542 44.612 1.00 24.87 198 ILE B CA 1
ATOM 5788 C C . ILE B 2 173 ? 66.929 53.917 44.858 1.00 21.32 198 ILE B C 1
ATOM 5789 O O . ILE B 2 173 ? 67.921 54.296 44.228 1.00 25.31 198 ILE B O 1
ATOM 5794 N N . VAL B 2 174 ? 66.957 52.944 45.766 1.00 22.77 199 VAL B N 1
ATOM 5795 C CA . VAL B 2 174 ? 68.176 52.200 46.064 1.00 22.58 199 VAL B CA 1
ATOM 5796 C C . VAL B 2 174 ? 68.755 51.564 44.792 1.00 26.23 199 VAL B C 1
ATOM 5797 O O . VAL B 2 174 ? 69.925 51.767 44.468 1.00 24.01 199 VAL B O 1
ATOM 5801 N N . ASP B 2 175 ? 67.927 50.817 44.062 1.00 24.72 200 ASP B N 1
ATOM 5802 C CA . ASP B 2 175 ? 68.373 50.178 42.821 1.00 25.55 200 ASP B CA 1
ATOM 5803 C C . ASP B 2 175 ? 68.981 51.174 41.849 1.00 22.65 200 ASP B C 1
ATOM 5804 O O . ASP B 2 175 ? 70.047 50.935 41.274 1.00 26.17 200 ASP B O 1
ATOM 5809 N N . PHE B 2 176 ? 68.288 52.292 41.671 1.00 25.66 201 PHE B N 1
ATOM 5810 C CA . PHE B 2 176 ? 68.685 53.302 40.711 1.00 22.13 201 PHE B CA 1
ATOM 5811 C C . PHE B 2 176 ? 70.081 53.853 41.008 1.00 31.07 201 PHE B C 1
ATOM 5812 O O . PHE B 2 176 ? 70.933 53.938 40.111 1.00 25.05 201 PHE B O 1
ATOM 5820 N N . TRP B 2 177 ? 70.321 54.239 42.261 1.00 25.45 202 TRP B N 1
ATOM 5821 C CA . TRP B 2 177 ? 71.600 54.861 42.599 1.00 24.92 202 TRP B CA 1
ATOM 5822 C C . TRP B 2 177 ? 72.724 53.824 42.709 1.00 21.19 202 TRP B C 1
ATOM 5823 O O . TRP B 2 177 ? 73.880 54.134 42.411 1.00 25.22 202 TRP B O 1
ATOM 5834 N N . ILE B 2 178 ? 72.404 52.590 43.088 1.00 25.65 203 ILE B N 1
ATOM 5835 C CA . ILE B 2 178 ? 73.412 51.531 42.990 1.00 25.30 203 ILE B CA 1
ATOM 5836 C C . ILE B 2 178 ? 73.843 51.353 41.524 1.00 31.41 203 ILE B C 1
ATOM 5837 O O . ILE B 2 178 ? 75.029 51.151 41.240 1.00 28.16 203 ILE B O 1
ATOM 5842 N N . SER B 2 179 ? 72.893 51.464 40.592 1.00 28.38 204 SER B N 1
ATOM 5843 C CA . SER B 2 179 ? 73.222 51.353 39.164 1.00 33.12 204 SER B CA 1
ATOM 5844 C C . SER B 2 179 ? 74.119 52.509 38.695 1.00 32.32 204 SER B C 1
ATOM 5845 O O . SER B 2 179 ? 74.833 52.374 37.710 1.00 32.43 204 SER B O 1
ATOM 5848 N N . LYS B 2 180 ? 74.106 53.634 39.410 1.00 30.59 205 LYS B N 1
ATOM 5849 C CA . LYS B 2 180 ? 74.980 54.751 39.066 1.00 26.03 205 LYS B CA 1
ATOM 5850 C C . LYS B 2 180 ? 76.377 54.596 39.682 1.00 27.67 205 LYS B C 1
ATOM 5851 O O . LYS B 2 180 ? 77.249 55.424 39.450 1.00 32.47 205 LYS B O 1
ATOM 5857 N N . GLY B 2 181 ? 76.579 53.554 40.484 1.00 31.84 206 GLY B N 1
ATOM 5858 C CA . GLY B 2 181 ? 77.883 53.305 41.086 1.00 28.84 206 GLY B CA 1
ATOM 5859 C C . GLY B 2 181 ? 78.042 53.689 42.556 1.00 29.79 206 GLY B C 1
ATOM 5860 O O . GLY B 2 181 ? 79.143 53.621 43.116 1.00 27.19 206 GLY B O 1
ATOM 5861 N N . VAL B 2 182 ? 76.952 54.100 43.189 1.00 28.14 207 VAL B N 1
ATOM 5862 C CA . VAL B 2 182 ? 76.994 54.464 44.606 1.00 27.03 207 VAL B CA 1
ATOM 5863 C C . VAL B 2 182 ? 77.394 53.248 45.458 1.00 26.44 207 VAL B C 1
ATOM 5864 O O . VAL B 2 182 ? 76.947 52.130 45.207 1.00 25.96 207 VAL B O 1
ATOM 5868 N N . ASP B 2 183 ? 78.273 53.456 46.439 1.00 23.15 208 ASP B N 1
ATOM 5869 C CA . ASP B 2 183 ? 78.784 52.348 47.247 1.00 23.66 208 ASP B CA 1
ATOM 5870 C C . ASP B 2 183 ? 78.039 52.107 48.553 1.00 24.05 208 ASP B C 1
ATOM 5871 O O . ASP B 2 183 ? 78.233 51.081 49.201 1.00 26.71 208 ASP B O 1
ATOM 5876 N N . GLY B 2 184 ? 77.197 53.047 48.950 1.00 24.53 209 GLY B N 1
ATOM 5877 C CA . GLY B 2 184 ? 76.410 52.837 50.144 1.00 25.45 209 GLY B CA 1
ATOM 5878 C C . GLY B 2 184 ? 75.495 53.993 50.437 1.00 23.56 209 GLY B C 1
ATOM 5879 O O . GLY B 2 184 ? 75.420 54.949 49.663 1.00 21.94 209 GLY B O 1
ATOM 5880 N N . PHE B 2 185 ? 74.792 53.901 51.561 1.00 22.35 210 PHE B N 1
ATOM 5881 C CA . PHE B 2 185 ? 73.808 54.908 51.914 1.00 21.32 210 PHE B CA 1
ATOM 5882 C C . PHE B 2 185 ? 73.924 55.314 53.366 1.00 21.89 210 PHE B C 1
ATOM 5883 O O . PHE B 2 185 ? 74.128 54.475 54.249 1.00 18.63 210 PHE B O 1
ATOM 5891 N N . ARG B 2 186 ? 73.797 56.613 53.588 1.00 21.35 211 ARG B N 1
ATOM 5892 C CA . ARG B 2 186 ? 73.635 57.185 54.916 1.00 23.20 211 ARG B CA 1
ATOM 5893 C C . ARG B 2 186 ? 72.150 57.504 55.024 1.00 22.87 211 ARG B C 1
ATOM 5894 O O . ARG B 2 186 ? 71.631 58.273 54.210 1.00 20.62 211 ARG B O 1
ATOM 5902 N N . ILE B 2 187 ? 71.449 56.911 55.988 1.00 19.09 212 ILE B N 1
ATOM 5903 C CA . ILE B 2 187 ? 70.000 57.067 55.996 1.00 19.51 212 ILE B CA 1
ATOM 5904 C C . ILE B 2 187 ? 69.577 58.145 56.993 1.00 20.11 212 ILE B C 1
ATOM 5905 O O . ILE B 2 187 ? 69.715 57.996 58.204 1.00 19.67 212 ILE B O 1
ATOM 5910 N N . ASP B 2 188 ? 69.059 59.233 56.445 1.00 20.84 213 ASP B N 1
ATOM 5911 C CA . ASP B 2 188 ? 68.669 60.398 57.222 1.00 19.23 213 ASP B CA 1
ATOM 5912 C C . ASP B 2 188 ? 67.463 60.123 58.125 1.00 24.58 213 ASP B C 1
ATOM 5913 O O . ASP B 2 188 ? 66.541 59.404 57.729 1.00 23.17 213 ASP B O 1
ATOM 5918 N N . ALA B 2 189 ? 67.464 60.707 59.323 1.00 20.54 214 ALA B N 1
ATOM 5919 C CA . ALA B 2 189 ? 66.298 60.675 60.205 1.00 19.99 214 ALA B CA 1
ATOM 5920 C C . ALA B 2 189 ? 65.812 59.252 60.502 1.00 26.95 214 ALA B C 1
ATOM 5921 O O . ALA B 2 189 ? 64.602 59.013 60.598 1.00 22.63 214 ALA B O 1
ATOM 5923 N N . ALA B 2 190 ? 66.752 58.318 60.656 1.00 19.68 215 ALA B N 1
ATOM 5924 C CA . ALA B 2 190 ? 66.422 56.902 60.830 1.00 23.45 215 ALA B CA 1
ATOM 5925 C C . ALA B 2 190 ? 65.648 56.636 62.128 1.00 25.95 215 ALA B C 1
ATOM 5926 O O . ALA B 2 190 ? 65.015 55.597 62.291 1.00 25.18 215 ALA B O 1
ATOM 5928 N N . LYS B 2 191 ? 65.694 57.597 63.038 1.00 25.50 216 LYS B N 1
ATOM 5929 C CA . LYS B 2 191 ? 64.966 57.539 64.301 1.00 24.92 216 LYS B CA 1
ATOM 5930 C C . LYS B 2 191 ? 63.462 57.730 64.089 1.00 24.83 216 LYS B C 1
ATOM 5931 O O . LYS B 2 191 ? 62.654 57.298 64.905 1.00 25.30 216 LYS B O 1
ATOM 5937 N N . HIS B 2 192 ? 63.098 58.375 62.985 1.00 20.99 217 HIS B N 1
ATOM 5938 C CA . HIS B 2 192 ? 61.756 58.907 62.821 1.00 21.92 217 HIS B CA 1
ATOM 5939 C C . HIS B 2 192 ? 60.892 58.210 61.762 1.00 24.96 217 HIS B C 1
ATOM 5940 O O . HIS B 2 192 ? 59.763 58.646 61.513 1.00 23.26 217 HIS B O 1
ATOM 5947 N N . ILE B 2 193 ? 61.416 57.150 61.152 1.00 25.72 218 ILE B N 1
ATOM 5948 C CA . ILE B 2 193 ? 60.661 56.398 60.141 1.00 27.16 218 ILE B CA 1
ATOM 5949 C C . ILE B 2 193 ? 59.267 56.115 60.674 1.00 29.68 218 ILE B C 1
ATOM 5950 O O . ILE B 2 193 ? 58.267 56.424 60.027 1.00 25.98 218 ILE B O 1
ATOM 5955 N N . TYR B 2 194 ? 59.210 55.593 61.890 1.00 24.27 219 TYR B N 1
ATOM 5956 C CA . TYR B 2 194 ? 57.939 55.509 62.593 1.00 26.48 219 TYR B CA 1
ATOM 5957 C C . TYR B 2 194 ? 57.921 56.430 63.809 1.00 32.36 219 TYR B C 1
ATOM 5958 O O . TYR B 2 194 ? 58.970 56.828 64.314 1.00 24.87 219 TYR B O 1
ATOM 5967 N N . GLY B 2 195 ? 56.724 56.770 64.267 1.00 29.92 220 GLY B N 1
ATOM 5968 C CA . GLY B 2 195 ? 56.556 57.533 65.490 1.00 30.72 220 GLY B CA 1
ATOM 5969 C C . GLY B 2 195 ? 55.617 58.695 65.277 1.00 30.37 220 GLY B C 1
ATOM 5970 O O . GLY B 2 195 ? 55.686 59.366 64.249 1.00 30.71 220 GLY B O 1
ATOM 5971 N N . TRP B 2 196 ? 54.725 58.926 66.240 1.00 30.31 221 TRP B N 1
ATOM 5972 C CA . TRP B 2 196 ? 53.774 60.028 66.140 1.00 32.48 221 TRP B CA 1
ATOM 5973 C C . TRP B 2 196 ? 54.267 61.270 66.856 1.00 36.94 221 TRP B C 1
ATOM 5974 O O . TRP B 2 196 ? 53.582 62.283 66.884 1.00 35.36 221 TRP B O 1
ATOM 5985 N N . SER B 2 197 ? 55.462 61.184 67.431 1.00 32.65 222 SER B N 1
ATOM 5986 C CA . SER B 2 197 ? 56.114 62.343 68.025 1.00 28.94 222 SER B CA 1
ATOM 5987 C C . SER B 2 197 ? 57.628 62.137 67.935 1.00 31.51 222 SER B C 1
ATOM 5988 O O . SER B 2 197 ? 58.078 61.120 67.405 1.00 32.57 222 SER B O 1
ATOM 5991 N N . TRP B 2 198 ? 58.411 63.088 68.443 1.00 36.63 223 TRP B N 1
ATOM 5992 C CA . TRP B 2 198 ? 59.867 63.033 68.293 1.00 35.71 223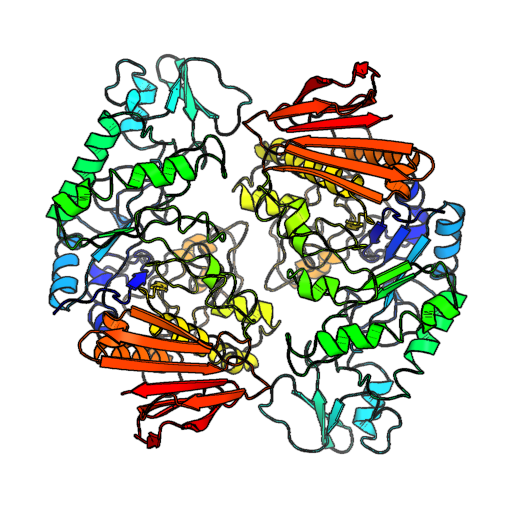 TRP B CA 1
ATOM 5993 C C . TRP B 2 198 ? 60.487 61.770 68.862 1.00 30.37 223 TRP B C 1
ATOM 5994 O O . TRP B 2 198 ? 61.347 61.164 68.222 1.00 31.76 223 TRP B O 1
ATOM 6005 N N . ASP B 2 199 ? 60.054 61.361 70.050 1.00 26.17 224 ASP B N 1
ATOM 6006 C CA . ASP B 2 199 ? 60.707 60.229 70.709 1.00 26.07 224 ASP B CA 1
ATOM 6007 C C . ASP B 2 199 ? 59.836 58.976 70.768 1.00 29.91 224 ASP B C 1
ATOM 6008 O O . ASP B 2 199 ? 60.120 58.046 71.518 1.00 35.38 224 ASP B O 1
ATOM 6013 N N . ASP B 2 200 ? 58.790 58.962 69.951 1.00 29.78 225 ASP B N 1
ATOM 6014 C CA . ASP B 2 200 ? 57.919 57.800 69.761 1.00 32.05 225 ASP B CA 1
ATOM 6015 C C . ASP B 2 200 ? 58.462 56.849 68.673 1.00 35.32 225 ASP B C 1
ATOM 6016 O O . ASP B 2 200 ? 58.995 57.308 67.670 1.00 34.43 225 ASP B O 1
ATOM 6021 N N . GLY B 2 201 ? 58.307 55.541 68.848 1.00 33.34 226 GLY B N 1
ATOM 6022 C CA . GLY B 2 201 ? 58.524 54.601 67.752 1.00 32.13 226 GLY B CA 1
ATOM 6023 C C . GLY B 2 201 ? 59.950 54.284 67.323 1.00 35.19 226 GLY B C 1
ATOM 6024 O O . GLY B 2 201 ? 60.208 53.994 66.150 1.00 32.64 226 GLY B O 1
ATOM 6025 N N . ILE B 2 202 ? 60.888 54.310 68.260 1.00 27.93 227 ILE B N 1
ATOM 6026 C CA . ILE B 2 202 ? 62.254 53.946 67.923 1.00 29.05 227 ILE B CA 1
ATOM 6027 C C . ILE B 2 202 ? 62.365 52.437 67.672 1.00 31.72 227 ILE B C 1
ATOM 6028 O O . ILE B 2 202 ? 63.162 51.994 66.836 1.00 30.26 227 ILE B O 1
ATOM 6033 N N . GLN B 2 203 ? 61.561 51.643 68.375 1.00 28.59 228 GLN B N 1
ATOM 6034 C CA . GLN B 2 203 ? 61.591 50.196 68.164 1.00 30.51 228 GLN B CA 1
ATOM 6035 C C . GLN B 2 203 ? 61.094 49.846 66.761 1.00 24.66 228 GLN B C 1
ATOM 6036 O O . GLN B 2 203 ? 61.684 49.014 66.071 1.00 28.45 228 GLN B O 1
ATOM 6042 N N . GLU B 2 204 ? 60.008 50.488 66.351 1.00 26.84 229 GLU B N 1
ATOM 6043 C CA . GLU B 2 204 ? 59.424 50.236 65.041 1.00 30.95 229 GLU B CA 1
ATOM 6044 C C . GLU B 2 204 ? 60.359 50.740 63.939 1.00 25.75 229 GLU B C 1
ATOM 6045 O O . GLU B 2 204 ? 60.501 50.114 62.888 1.00 24.32 229 GLU B O 1
ATOM 6051 N N . SER B 2 205 ? 61.010 51.872 64.188 1.00 26.25 230 SER B N 1
ATOM 6052 C CA . SER B 2 205 ? 61.950 52.420 63.215 1.00 26.11 230 SER B CA 1
ATOM 6053 C C . SER B 2 205 ? 63.149 51.484 63.052 1.00 23.52 230 SER B C 1
ATOM 6054 O O . SER B 2 205 ? 63.569 51.204 61.930 1.00 24.98 230 SER B O 1
ATOM 6057 N N . ALA B 2 206 ? 63.680 50.973 64.163 1.00 25.36 231 ALA B N 1
ATOM 6058 C CA . ALA B 2 206 ? 64.785 50.021 64.095 1.00 24.94 231 ALA B CA 1
ATOM 6059 C C . ALA B 2 206 ? 64.379 48.761 63.311 1.00 28.24 231 ALA B C 1
ATOM 6060 O O . ALA B 2 206 ? 65.135 48.268 62.460 1.00 25.34 231 ALA B O 1
ATOM 6062 N N . GLU B 2 207 ? 63.175 48.262 63.593 1.00 29.10 232 GLU B N 1
ATOM 6063 C CA . GLU B 2 207 ? 62.651 47.057 62.955 1.00 30.66 232 GLU B CA 1
ATOM 6064 C C . GLU B 2 207 ? 62.536 47.257 61.441 1.00 30.00 232 GLU B C 1
ATOM 6065 O O . GLU B 2 207 ? 62.817 46.347 60.669 1.00 29.42 232 GLU B O 1
ATOM 6071 N N . TYR B 2 208 ? 62.130 48.456 61.030 1.00 24.33 233 TYR B N 1
ATOM 6072 C CA . TYR B 2 208 ? 62.071 48.812 59.613 1.00 25.62 233 TYR B CA 1
ATOM 6073 C C . TYR B 2 208 ? 63.385 48.530 58.887 1.00 30.37 233 TYR B C 1
ATOM 6074 O O . TYR B 2 208 ? 63.385 48.109 57.736 1.00 27.22 233 TYR B O 1
ATOM 6083 N N . PHE B 2 209 ? 64.515 48.746 59.550 1.00 23.21 234 PHE B N 1
ATOM 6084 C CA . PHE B 2 209 ? 65.781 48.619 58.837 1.00 25.33 234 PHE B CA 1
ATOM 6085 C C . PHE B 2 209 ? 66.253 47.171 58.708 1.00 27.81 234 PHE B C 1
ATOM 6086 O O . PHE B 2 209 ? 67.243 46.903 58.033 1.00 26.26 234 PHE B O 1
ATOM 6094 N N . GLU B 2 210 ? 65.518 46.232 59.300 1.00 29.10 235 GLU B N 1
ATOM 6095 C CA . GLU B 2 210 ? 65.765 44.815 59.023 1.00 31.60 235 GLU B CA 1
ATOM 6096 C C . GLU B 2 210 ? 65.460 44.491 57.557 1.00 28.01 235 GLU B C 1
ATOM 6097 O O . GLU B 2 210 ? 66.287 43.907 56.855 1.00 31.43 235 GLU B O 1
ATOM 6103 N N . TRP B 2 211 ? 64.276 44.877 57.088 1.00 31.93 236 TRP B N 1
ATOM 6104 C CA A TRP B 2 211 ? 63.936 44.606 55.690 0.61 31.50 236 TRP B CA 1
ATOM 6105 C CA B TRP B 2 211 ? 63.874 44.684 55.705 0.39 31.54 236 TRP B CA 1
ATOM 6106 C C . TRP B 2 211 ? 64.823 45.435 54.771 1.00 30.98 236 TRP B C 1
ATOM 6107 O O . TRP B 2 211 ? 65.285 44.921 53.746 1.00 30.07 236 TRP B O 1
ATOM 6128 N N . PHE B 2 212 ? 65.093 46.686 55.139 1.00 29.31 237 PHE B N 1
ATOM 6129 C CA . PHE B 2 212 ? 65.907 47.565 54.299 1.00 27.11 237 PHE B CA 1
ATOM 6130 C C . PHE B 2 212 ? 67.317 47.013 54.114 1.00 26.44 237 PHE B C 1
ATOM 6131 O O . PHE B 2 212 ? 67.812 46.930 52.987 1.00 26.52 237 PHE B O 1
ATOM 6139 N N . ARG B 2 213 ? 67.967 46.665 55.222 1.00 24.42 238 ARG B N 1
ATOM 6140 C CA A ARG B 2 213 ? 69.292 46.049 55.178 0.55 28.98 238 ARG B CA 1
ATOM 6141 C CA B ARG B 2 213 ? 69.292 46.059 55.165 0.45 28.97 238 ARG B CA 1
ATOM 6142 C C . ARG B 2 213 ? 69.289 44.796 54.306 1.00 27.62 238 ARG B C 1
ATOM 6143 O O . ARG B 2 213 ? 70.149 44.629 53.446 1.00 28.95 238 ARG B O 1
ATOM 6158 N N . ASP B 2 214 ? 68.325 43.912 54.544 1.00 28.61 239 ASP B N 1
ATOM 6159 C CA . ASP B 2 214 ? 68.259 42.666 53.777 1.00 31.91 239 ASP B CA 1
ATOM 6160 C C . ASP B 2 214 ? 68.126 42.964 52.289 1.00 27.38 239 ASP B C 1
ATOM 6161 O O . ASP B 2 214 ? 68.794 42.345 51.463 1.00 33.29 239 ASP B O 1
ATOM 6166 N N . TYR B 2 215 ? 67.302 43.944 51.945 1.00 29.04 240 TYR B N 1
ATOM 6167 C CA . TYR B 2 215 ? 67.156 44.276 50.538 1.00 30.64 240 TYR B CA 1
ATOM 6168 C C . TYR B 2 215 ? 68.444 44.814 49.938 1.00 33.10 240 TYR B C 1
ATOM 6169 O O . TYR B 2 215 ? 68.889 44.334 48.896 1.00 30.82 240 TYR B O 1
ATOM 6178 N N . VAL B 2 216 ? 69.046 45.817 50.578 1.00 28.95 241 VAL B N 1
ATOM 6179 C CA . VAL B 2 216 ? 70.248 46.428 50.016 1.00 26.39 241 VAL B CA 1
ATOM 6180 C C . VAL B 2 216 ? 71.372 45.406 49.887 1.00 25.25 241 VAL B C 1
ATOM 6181 O O . VAL B 2 216 ? 72.038 45.335 48.859 1.00 29.37 241 VAL B O 1
ATOM 6185 N N . LEU B 2 217 ? 71.582 44.613 50.928 1.00 25.33 242 LEU B N 1
ATOM 6186 C CA . LEU B 2 217 ? 72.680 43.647 50.901 1.00 29.70 242 LEU B CA 1
ATOM 6187 C C . LEU B 2 217 ? 72.393 42.506 49.911 1.00 40.53 242 LEU B C 1
ATOM 6188 O O . LEU B 2 217 ? 73.321 41.885 49.389 1.00 33.47 242 LEU B O 1
ATOM 6193 N N . SER B 2 218 ? 71.117 42.247 49.631 1.00 35.88 243 SER B N 1
ATOM 6194 C CA . SER B 2 218 ? 70.779 41.286 48.583 1.00 40.52 243 SER B CA 1
ATOM 6195 C C . SER B 2 218 ? 71.234 41.807 47.210 1.00 42.01 243 SER B C 1
ATOM 6196 O O . SER B 2 218 ? 71.731 41.038 46.387 1.00 47.18 243 SER B O 1
ATOM 6199 N N . LYS B 2 219 ? 71.087 43.110 46.973 1.00 37.34 244 LYS B N 1
ATOM 6200 C CA . LYS B 2 219 ? 71.504 43.712 45.701 1.00 37.92 244 LYS B CA 1
ATOM 6201 C C . LYS B 2 219 ? 73.002 43.998 45.655 1.00 42.75 244 LYS B C 1
ATOM 6202 O O . LYS B 2 219 ? 73.609 43.974 44.588 1.00 45.82 244 LYS B O 1
ATOM 6208 N N . LYS B 2 220 ? 73.596 44.293 46.809 1.00 33.85 245 LYS B N 1
ATOM 6209 C CA . LYS B 2 220 ? 75.004 44.673 46.859 1.00 32.89 245 LYS B CA 1
ATOM 6210 C C . LYS B 2 220 ? 75.579 44.286 48.215 1.00 35.10 245 LYS B C 1
ATOM 6211 O O . LYS B 2 220 ? 75.545 45.075 49.164 1.00 30.11 245 LYS B O 1
ATOM 6217 N N . PRO B 2 221 ? 76.073 43.047 48.318 1.00 38.28 246 PRO B N 1
ATOM 6218 C CA . PRO B 2 221 ? 76.558 42.467 49.578 1.00 31.12 246 PRO B CA 1
ATOM 6219 C C . PRO B 2 221 ? 77.603 43.314 50.300 1.00 34.20 246 PRO B C 1
ATOM 6220 O O . PRO B 2 221 ? 77.645 43.272 51.530 1.00 34.58 246 PRO B O 1
ATOM 6224 N N . ASP B 2 222 ? 78.417 44.069 49.565 1.00 28.75 247 ASP B N 1
ATOM 6225 C CA . ASP B 2 222 ? 79.478 44.866 50.190 1.00 31.66 247 ASP B CA 1
ATOM 6226 C C . ASP B 2 222 ? 79.099 46.348 50.393 1.00 30.37 247 ASP B C 1
ATOM 6227 O O . ASP B 2 222 ? 79.965 47.198 50.632 1.00 32.54 247 ASP B O 1
ATOM 6232 N N . ALA B 2 223 ? 77.810 46.651 50.287 1.00 27.09 248 ALA B N 1
ATOM 6233 C CA . ALA B 2 223 ? 77.344 48.025 50.405 1.00 28.76 248 ALA B CA 1
ATOM 6234 C C . ALA B 2 223 ? 77.629 48.593 51.802 1.00 27.42 248 ALA B C 1
ATOM 6235 O O . ALA B 2 223 ? 77.525 47.883 52.800 1.00 25.99 248 ALA B O 1
ATOM 6237 N N . ILE B 2 224 ? 77.992 49.868 51.869 1.00 26.75 249 ILE B N 1
ATOM 6238 C CA . ILE B 2 224 ? 78.131 50.534 53.160 1.00 22.88 249 ILE B CA 1
ATOM 6239 C C . ILE B 2 224 ? 76.765 51.061 53.606 1.00 23.37 249 ILE B C 1
ATOM 6240 O O . ILE B 2 224 ? 76.053 51.671 52.822 1.00 26.25 249 ILE B O 1
ATOM 6245 N N . LEU B 2 225 ? 76.393 50.815 54.856 1.00 22.15 250 LEU B N 1
ATOM 6246 C CA . LEU B 2 225 ? 75.140 51.337 55.396 1.00 22.11 250 LEU B CA 1
ATOM 6247 C C . LEU B 2 225 ? 75.392 52.013 56.732 1.00 22.90 250 LEU B C 1
ATOM 6248 O O . LEU B 2 225 ? 76.048 51.435 57.593 1.00 23.83 250 LEU B O 1
ATOM 6253 N N . VAL B 2 226 ? 74.851 53.208 56.920 1.00 21.02 251 VAL B N 1
ATOM 6254 C CA . VAL B 2 226 ? 74.894 53.814 58.246 1.00 21.35 251 VAL B CA 1
ATOM 6255 C C . VAL B 2 226 ? 73.633 54.652 58.455 1.00 22.00 251 VAL B C 1
ATOM 6256 O O . VAL B 2 226 ? 73.221 55.427 57.586 1.00 23.93 251 VAL B O 1
ATOM 6260 N N . GLY B 2 227 ? 72.987 54.463 59.599 1.00 19.95 252 GLY B N 1
ATOM 6261 C CA . GLY B 2 227 ? 71.784 55.217 59.891 1.00 19.27 252 GLY B CA 1
ATOM 6262 C C . GLY B 2 227 ? 72.062 56.428 60.770 1.00 21.74 252 GLY B C 1
ATOM 6263 O O . GLY B 2 227 ? 72.846 56.347 61.714 1.00 21.87 252 GLY B O 1
ATOM 6264 N N . GLU B 2 228 ? 71.436 57.557 60.454 1.00 18.40 253 GLU B N 1
ATOM 6265 C CA . GLU B 2 228 ? 71.460 58.693 61.364 1.00 18.00 253 GLU B CA 1
ATOM 6266 C C . GLU B 2 228 ? 70.344 58.535 62.388 1.00 22.05 253 GLU B C 1
ATOM 6267 O O . GLU B 2 228 ? 69.171 58.839 62.116 1.00 23.54 253 GLU B O 1
ATOM 6273 N N . VAL B 2 229 ? 70.714 58.037 63.559 1.00 21.78 254 VAL B N 1
ATOM 6274 C CA . VAL B 2 229 ? 69.792 57.925 64.680 1.00 18.55 254 VAL B CA 1
ATOM 6275 C C . VAL B 2 229 ? 70.207 58.984 65.701 1.00 21.01 254 VAL B C 1
ATOM 6276 O O . VAL B 2 229 ? 71.196 58.816 66.439 1.00 19.51 254 VAL B O 1
ATOM 6280 N N . PHE B 2 230 ? 69.460 60.081 65.736 1.00 19.29 255 PHE B N 1
ATOM 6281 C CA . PHE B 2 230 ? 69.901 61.248 66.495 1.00 21.43 255 PHE B CA 1
ATOM 6282 C C . PHE B 2 230 ? 69.553 61.070 67.973 1.00 22.83 255 PHE B C 1
ATOM 6283 O O . PHE B 2 230 ? 68.580 61.631 68.481 1.00 26.48 255 PHE B O 1
ATOM 6291 N N . SER B 2 231 ? 70.354 60.260 68.654 1.00 21.44 256 SER B N 1
ATOM 6292 C CA . SER B 2 231 ? 70.136 59.968 70.061 1.00 21.20 256 SER B CA 1
ATOM 6293 C C . SER B 2 231 ? 71.458 59.678 70.744 1.00 20.49 256 SER B C 1
ATOM 6294 O O . SER B 2 231 ? 72.319 59.030 70.157 1.00 19.19 256 SER B O 1
ATOM 6297 N N . GLY B 2 232 ? 71.613 60.138 71.984 1.00 20.35 257 GLY B N 1
ATOM 6298 C CA . GLY B 2 232 ? 72.835 59.880 72.730 1.00 21.74 257 GLY B CA 1
ATOM 6299 C C . GLY B 2 232 ? 72.731 58.652 73.629 1.00 27.50 257 GLY B C 1
ATOM 6300 O O . GLY B 2 232 ? 73.628 58.365 74.409 1.00 25.01 257 GLY B O 1
ATOM 6301 N N . ASN B 2 233 ? 71.635 57.916 73.506 1.00 23.06 258 ASN B N 1
ATOM 6302 C CA . ASN B 2 233 ? 71.391 56.731 74.328 1.00 26.39 258 ASN B CA 1
ATOM 6303 C C . ASN B 2 233 ? 71.913 55.453 73.652 1.00 23.93 258 ASN B C 1
ATOM 6304 O O . ASN B 2 233 ? 71.455 55.095 72.570 1.00 22.73 258 ASN B O 1
ATOM 6309 N N . THR B 2 234 ? 72.867 54.761 74.278 1.00 22.17 259 THR B N 1
ATOM 6310 C CA . THR B 2 234 ? 73.471 53.600 73.619 1.00 27.03 259 THR B CA 1
ATOM 6311 C C . THR B 2 234 ? 72.447 52.493 73.368 1.00 29.81 259 THR B C 1
ATOM 6312 O O . THR B 2 234 ? 72.564 51.750 72.401 1.00 24.11 259 THR B O 1
ATOM 6316 N N . TYR B 2 235 ? 71.430 52.393 74.215 1.00 27.39 260 TYR B N 1
ATOM 6317 C CA . TYR B 2 235 ? 70.411 51.375 73.991 1.00 31.38 260 TYR B CA 1
ATOM 6318 C C . TYR B 2 235 ? 69.674 51.643 72.679 1.00 27.33 260 TYR B C 1
ATOM 6319 O O . TYR B 2 235 ? 69.508 50.734 71.869 1.00 29.56 260 TYR B O 1
ATOM 6328 N N . ASP B 2 236 ? 69.224 52.883 72.485 1.00 25.68 261 ASP B N 1
ATOM 6329 C CA . ASP B 2 236 ? 68.575 53.285 71.243 1.00 27.83 261 ASP B CA 1
ATOM 6330 C C . ASP B 2 236 ? 69.460 53.016 70.030 1.00 28.11 261 ASP B C 1
ATOM 6331 O O . ASP B 2 236 ? 68.989 52.500 69.019 1.00 24.83 261 ASP B O 1
ATOM 6336 N N . LEU B 2 237 ? 70.737 53.384 70.129 1.00 23.01 262 LEU B N 1
ATOM 6337 C CA . LEU B 2 237 ? 71.664 53.230 69.012 1.00 21.64 262 LEU B CA 1
ATOM 6338 C C . LEU B 2 237 ? 71.896 51.759 68.698 1.00 22.47 262 LEU B C 1
ATOM 6339 O O . LEU B 2 237 ? 71.910 51.349 67.539 1.00 21.32 262 LEU B O 1
ATOM 6344 N N . SER B 2 238 ? 72.052 50.960 69.745 1.00 23.60 263 SER B N 1
ATOM 6345 C CA . SER B 2 238 ? 72.309 49.533 69.580 1.00 27.56 263 SER B CA 1
ATOM 6346 C C . SER B 2 238 ? 71.098 48.753 69.067 1.00 26.20 263 SER B C 1
ATOM 6347 O O . SER B 2 238 ? 71.255 47.649 68.563 1.00 27.20 263 SER B O 1
ATOM 6350 N N . LEU B 2 239 ? 69.903 49.310 69.217 1.00 24.16 264 LEU B N 1
ATOM 6351 C CA . LEU B 2 239 ? 68.687 48.674 68.708 1.00 28.50 264 LEU B CA 1
ATOM 6352 C C . LEU B 2 239 ? 68.733 48.430 67.202 1.00 34.59 264 LEU B C 1
ATOM 6353 O O . LEU B 2 239 ? 68.139 47.479 66.706 1.00 27.02 264 LEU B O 1
ATOM 6358 N N . TYR B 2 240 ? 69.423 49.294 66.467 1.00 25.27 265 TYR B N 1
ATOM 6359 C CA . TYR B 2 240 ? 69.346 49.242 65.007 1.00 22.37 265 TYR B CA 1
ATOM 6360 C C . TYR B 2 240 ? 70.135 48.071 64.412 1.00 24.41 265 TYR B C 1
ATOM 6361 O O . TYR B 2 240 ? 71.207 47.732 64.892 1.00 22.87 265 TYR B O 1
ATOM 6370 N N . PRO B 2 241 ? 69.588 47.438 63.360 1.00 21.20 266 PRO B N 1
ATOM 6371 C CA . PRO B 2 241 ? 70.245 46.293 62.721 1.00 26.90 266 PRO B CA 1
ATOM 6372 C C . PRO B 2 241 ? 71.299 46.723 61.706 1.00 28.72 266 PRO B C 1
ATOM 6373 O O . PRO B 2 241 ? 71.940 45.871 61.086 1.00 29.61 266 PRO B O 1
ATOM 6377 N N . ILE B 2 242 ? 71.453 48.032 61.527 1.00 22.85 267 ILE B N 1
ATOM 6378 C CA . ILE B 2 242 ? 72.528 48.588 60.709 1.00 23.81 267 ILE B CA 1
ATOM 6379 C C . ILE B 2 242 ? 73.467 49.429 61.578 1.00 22.96 267 ILE B C 1
ATOM 6380 O O . ILE B 2 242 ? 73.081 49.874 62.655 1.00 22.87 267 ILE B O 1
ATOM 6385 N N . PRO B 2 243 ? 74.704 49.644 61.115 1.00 23.55 268 PRO B N 1
ATOM 6386 C CA . PRO B 2 243 ? 75.541 50.601 61.842 1.00 24.33 268 PRO B CA 1
ATOM 6387 C C . PRO B 2 243 ? 74.869 51.968 61.934 1.00 19.99 268 PRO B C 1
ATOM 6388 O O . PRO B 2 243 ? 74.111 52.348 61.038 1.00 21.73 268 PRO B O 1
ATOM 6392 N N . VAL B 2 244 ? 75.135 52.686 63.018 1.00 21.93 269 VAL B N 1
ATOM 6393 C CA . VAL B 2 244 ? 74.636 54.047 63.193 1.00 17.19 269 VAL B CA 1
ATOM 6394 C C . VAL B 2 244 ? 75.791 54.935 63.640 1.00 20.11 269 VAL B C 1
ATOM 6395 O O . VAL B 2 244 ? 76.848 54.432 64.018 1.00 22.65 269 VAL B O 1
ATOM 6399 N N . PHE B 2 245 ? 75.613 56.249 63.562 1.00 19.14 270 PHE B N 1
ATOM 6400 C CA . PHE B 2 245 ? 76.624 57.155 64.092 1.00 20.82 270 PHE B CA 1
ATOM 6401 C C . PHE B 2 245 ? 76.622 57.071 65.609 1.00 21.61 270 PHE B C 1
ATOM 6402 O O . PHE B 2 245 ? 75.558 57.099 66.216 1.00 19.19 270 PHE B O 1
ATOM 6410 N N . ASN B 2 246 ? 77.801 56.981 66.222 1.00 18.76 271 ASN B N 1
ATOM 6411 C CA . ASN B 2 246 ? 77.841 56.900 67.680 1.00 19.05 271 ASN B CA 1
ATOM 6412 C C . ASN B 2 246 ? 77.781 58.283 68.344 1.00 17.84 271 ASN B C 1
ATOM 6413 O O . ASN B 2 246 ? 78.805 58.847 68.744 1.00 16.77 271 ASN B O 1
ATOM 6418 N N . PHE B 2 247 ? 76.573 58.807 68.484 1.00 17.34 272 PHE B N 1
ATOM 6419 C CA . PHE B 2 247 ? 76.369 60.069 69.170 1.00 18.18 272 PHE B CA 1
ATOM 6420 C C . PHE B 2 247 ? 76.760 60.000 70.650 1.00 19.55 272 PHE B C 1
ATOM 6421 O O . PHE B 2 247 ? 77.161 61.007 71.227 1.00 19.23 272 PHE B O 1
ATOM 6429 N N . ALA B 2 248 ? 76.627 58.827 71.267 1.00 18.29 273 ALA B N 1
ATOM 6430 C CA . ALA B 2 248 ? 76.948 58.692 72.695 1.00 18.20 273 ALA B CA 1
ATOM 6431 C C . ALA B 2 248 ? 78.410 59.007 72.955 1.00 19.70 273 ALA B C 1
ATOM 6432 O O . ALA B 2 248 ? 78.726 59.820 73.830 1.00 19.33 273 ALA B O 1
ATOM 6434 N N . LEU B 2 249 ? 79.303 58.372 72.198 1.00 18.84 274 LEU B N 1
ATOM 6435 C CA . LEU B 2 249 ? 80.737 58.634 72.349 1.00 19.24 274 LEU B CA 1
ATOM 6436 C C . LEU B 2 249 ? 81.066 60.093 72.022 1.00 18.58 274 LEU B C 1
ATOM 6437 O O . LEU B 2 249 ? 81.840 60.751 72.723 1.00 17.26 274 LEU B O 1
ATOM 6442 N N . MET B 2 250 ? 80.466 60.595 70.955 1.00 17.99 275 MET B N 1
ATOM 6443 C CA . MET B 2 250 ? 80.648 61.991 70.561 1.00 17.90 275 MET B CA 1
ATOM 6444 C C . MET B 2 250 ? 80.259 62.958 71.697 1.00 20.91 275 MET B C 1
ATOM 6445 O O . MET B 2 250 ? 81.024 63.855 72.041 1.00 17.92 275 MET B O 1
ATOM 6450 N N . TYR B 2 251 ? 79.077 62.780 72.273 1.00 16.47 276 TYR B N 1
ATOM 6451 C CA . TYR B 2 251 ? 78.640 63.640 73.381 1.00 18.37 276 TYR B CA 1
ATOM 6452 C C . TYR B 2 251 ? 79.516 63.488 74.622 1.00 21.39 276 TYR B C 1
ATOM 6453 O O . TYR B 2 251 ? 79.762 64.466 75.332 1.00 17.81 276 TYR B O 1
ATOM 6462 N N . SER B 2 252 ? 79.962 62.262 74.893 1.00 20.11 277 SER B N 1
ATOM 6463 C CA A SER B 2 252 ? 80.826 61.981 76.040 0.72 22.18 277 SER B CA 1
ATOM 6464 C CA B SER B 2 252 ? 80.796 62.030 76.060 0.28 22.09 277 SER B CA 1
ATOM 6465 C C . SER B 2 252 ? 82.144 62.740 75.922 1.00 19.65 277 SER B C 1
ATOM 6466 O O . SER B 2 252 ? 82.609 63.369 76.881 1.00 20.79 277 SER B O 1
ATOM 6471 N N . ILE B 2 253 ? 82.755 62.665 74.737 1.00 17.61 278 ILE B N 1
ATOM 6472 C CA . ILE B 2 253 ? 84.021 63.366 74.489 1.00 18.77 278 ILE B CA 1
ATOM 6473 C C . ILE B 2 253 ? 83.831 64.882 74.623 1.00 18.82 278 ILE B C 1
ATOM 6474 O O . ILE B 2 253 ? 84.644 65.562 75.268 1.00 18.30 278 ILE B O 1
ATOM 6479 N N . ARG B 2 254 ? 82.746 65.404 74.048 1.00 17.59 279 ARG B N 1
ATOM 6480 C CA . ARG B 2 254 ? 82.420 66.818 74.206 1.00 20.77 279 ARG B CA 1
ATOM 6481 C C . ARG B 2 254 ? 82.176 67.234 75.670 1.00 23.89 279 ARG B C 1
ATOM 6482 O O . ARG B 2 254 ? 82.560 68.334 76.068 1.00 20.22 279 ARG B O 1
ATOM 6490 N N . ASN B 2 255 ? 81.534 66.369 76.458 1.00 20.48 280 ASN B N 1
ATOM 6491 C CA . ASN B 2 255 ? 81.268 66.684 77.861 1.00 22.36 280 ASN B CA 1
ATOM 6492 C C . ASN B 2 255 ? 82.510 66.509 78.716 1.00 22.80 280 ASN B C 1
ATOM 6493 O O . ASN B 2 255 ? 82.653 67.163 79.742 1.00 22.59 280 ASN B O 1
ATOM 6498 N N . TYR B 2 256 ? 83.402 65.617 78.287 1.00 19.41 281 TYR B N 1
ATOM 6499 C CA . TYR B 2 256 ? 84.593 65.262 79.055 1.00 17.51 281 TYR B CA 1
ATOM 6500 C C . TYR B 2 256 ? 85.856 65.225 78.212 1.00 18.73 281 TYR B C 1
ATOM 6501 O O . TYR B 2 256 ? 86.448 64.160 78.021 1.00 20.56 281 TYR B O 1
ATOM 6510 N N . PRO B 2 257 ? 86.293 66.396 77.718 1.00 17.31 282 PRO B N 1
ATOM 6511 C CA . PRO B 2 257 ? 87.407 66.441 76.767 1.00 19.40 282 PRO B CA 1
ATOM 6512 C C . PRO B 2 257 ? 88.760 66.206 77.429 1.00 20.14 282 PRO B C 1
ATOM 6513 O O . PRO B 2 257 ? 89.758 66.175 76.723 1.00 19.88 282 PRO B O 1
ATOM 6517 N N . GLU B 2 258 ? 88.779 66.010 78.749 1.00 19.54 283 GLU B N 1
ATOM 6518 C CA . GLU B 2 258 ? 89.991 65.592 79.449 1.00 20.89 283 GLU B CA 1
ATOM 6519 C C . GLU B 2 258 ? 89.841 64.174 79.995 1.00 27.56 283 GLU B C 1
ATOM 6520 O O . GLU B 2 258 ? 90.598 63.746 80.871 1.00 22.71 283 GLU B O 1
ATOM 6526 N N . GLY B 2 259 ? 88.857 63.452 79.467 1.00 21.89 284 GLY B N 1
ATOM 6527 C CA . GLY B 2 259 ? 88.687 62.054 79.793 1.00 20.35 284 GLY B CA 1
ATOM 6528 C C . GLY B 2 259 ? 87.668 61.833 80.888 1.00 22.03 284 GLY B C 1
ATOM 6529 O O . GLY B 2 259 ? 87.268 62.762 81.606 1.00 20.45 284 GLY B O 1
ATOM 6530 N N . GLN B 2 260 ? 87.235 60.586 81.012 1.00 17.76 285 GLN B N 1
ATOM 6531 C CA . GLN B 2 260 ? 86.306 60.200 82.075 1.00 22.41 285 GLN B CA 1
ATOM 6532 C C . GLN B 2 260 ? 86.401 58.685 82.254 1.00 23.95 285 GLN B C 1
ATOM 6533 O O . GLN B 2 260 ? 86.393 57.962 81.264 1.00 21.08 285 GLN B O 1
ATOM 6539 N N . ASP B 2 261 ? 86.516 58.204 83.493 1.00 20.93 286 ASP B N 1
ATOM 6540 C CA . ASP B 2 261 ? 86.499 56.747 83.727 1.00 21.82 286 ASP B CA 1
ATOM 6541 C C . ASP B 2 261 ? 85.321 56.112 82.995 1.00 21.56 286 ASP B C 1
ATOM 6542 O O . ASP B 2 261 ? 84.196 56.608 83.073 1.00 23.03 286 ASP B O 1
ATOM 6547 N N . GLY B 2 262 ? 85.575 55.017 82.283 1.00 21.82 287 GLY B N 1
ATOM 6548 C CA . GLY B 2 262 ? 84.496 54.252 81.693 1.00 21.58 287 GLY B CA 1
ATOM 6549 C C . GLY B 2 262 ? 84.003 54.807 80.377 1.00 23.41 287 GLY B C 1
ATOM 6550 O O . GLY B 2 262 ? 83.067 54.276 79.795 1.00 26.56 287 GLY B O 1
ATOM 6551 N N . MET B 2 263 ? 84.660 55.854 79.884 1.00 20.80 288 MET B N 1
ATOM 6552 C CA . MET B 2 263 ? 84.210 56.511 78.667 1.00 25.58 288 MET B CA 1
ATOM 6553 C C . MET B 2 263 ? 84.021 55.571 77.475 1.00 26.94 288 MET B C 1
ATOM 6554 O O . MET B 2 263 ? 83.024 55.662 76.773 1.00 23.97 288 MET B O 1
ATOM 6559 N N . ILE B 2 264 ? 84.974 54.679 77.232 1.00 22.84 289 ILE B N 1
ATOM 6560 C CA . ILE B 2 264 ? 84.858 53.845 76.043 1.00 24.36 289 ILE B CA 1
ATOM 6561 C C . ILE B 2 264 ? 83.752 52.797 76.224 1.00 22.59 289 ILE B C 1
ATOM 6562 O O . ILE B 2 264 ? 82.871 52.663 75.370 1.00 22.73 289 ILE B O 1
ATOM 6567 N N . GLU B 2 265 ? 83.778 52.067 77.340 1.00 23.66 290 GLU B N 1
ATOM 6568 C CA . GLU B 2 265 ? 82.824 50.977 77.531 1.00 26.56 290 GLU B CA 1
ATOM 6569 C C . GLU B 2 265 ? 81.418 51.503 77.676 1.00 24.83 290 GLU B C 1
ATOM 6570 O O . GLU B 2 265 ? 80.499 50.944 77.090 1.00 22.56 290 GLU B O 1
ATOM 6576 N N . ASN B 2 266 ? 81.260 52.592 78.429 1.00 21.54 291 ASN B N 1
ATOM 6577 C CA . ASN B 2 266 ? 79.942 53.165 78.683 1.00 20.47 291 ASN B CA 1
ATOM 6578 C C . ASN B 2 266 ? 79.277 53.754 77.451 1.00 27.89 291 ASN B C 1
ATOM 6579 O O . ASN B 2 266 ? 78.075 53.932 77.441 1.00 23.66 291 ASN B O 1
ATOM 6584 N N . ASN B 2 267 ? 80.051 54.104 76.431 1.00 22.45 292 ASN B N 1
ATOM 6585 C CA . ASN B 2 267 ? 79.443 54.708 75.248 1.00 21.21 292 ASN B CA 1
ATOM 6586 C C . ASN B 2 267 ? 79.607 53.852 73.993 1.00 21.99 292 ASN B C 1
ATOM 6587 O O . ASN B 2 267 ? 79.405 54.323 72.877 1.00 22.86 292 ASN B O 1
ATOM 6592 N N . TRP B 2 268 ? 79.957 52.587 74.188 1.00 25.04 293 TRP B N 1
ATOM 6593 C CA . TRP B 2 268 ? 80.241 51.705 73.063 1.00 21.96 293 TRP B CA 1
ATOM 6594 C C . TRP B 2 268 ? 78.960 51.284 72.337 1.00 21.87 293 TRP B C 1
ATOM 6595 O O . TRP B 2 268 ? 77.991 50.909 72.978 1.00 22.77 293 TRP B O 1
ATOM 6606 N N . VAL B 2 269 ? 78.972 51.358 71.004 1.00 18.25 294 VAL B N 1
ATOM 6607 C CA . VAL B 2 269 ? 77.883 50.850 70.164 1.00 20.29 294 VAL B CA 1
ATOM 6608 C C . VAL B 2 269 ? 78.519 50.004 69.065 1.00 25.30 294 VAL B C 1
ATOM 6609 O O . VAL B 2 269 ? 79.215 50.541 68.200 1.00 20.55 294 VAL B O 1
ATOM 6613 N N . GLU B 2 270 ? 78.307 48.685 69.097 1.00 21.69 295 GLU B N 1
ATOM 6614 C CA A GLU B 2 270 ? 79.021 47.816 68.156 0.54 26.33 295 GLU B CA 1
ATOM 6615 C CA B GLU B 2 270 ? 78.948 47.762 68.158 0.46 26.35 295 GLU B CA 1
ATOM 6616 C C . GLU B 2 270 ? 78.729 48.189 66.704 1.00 20.47 295 GLU B C 1
ATOM 6617 O O . GLU B 2 270 ? 77.592 48.476 66.324 1.00 22.72 295 GLU B O 1
ATOM 6628 N N . GLU B 2 271 ? 79.815 48.235 65.922 1.00 20.75 296 GLU B N 1
ATOM 6629 C CA . GLU B 2 271 ? 79.828 48.601 64.491 1.00 24.54 296 GLU B CA 1
ATOM 6630 C C . GLU B 2 271 ? 79.487 50.070 64.195 1.00 22.07 296 GLU B C 1
ATOM 6631 O O . GLU B 2 271 ? 79.375 50.460 63.035 1.00 22.29 296 GLU B O 1
ATOM 6637 N N . SER B 2 272 ? 79.338 50.901 65.221 1.00 22.68 297 SER B N 1
ATOM 6638 C CA . SER B 2 272 ? 78.944 52.279 64.957 1.00 17.74 297 SER B CA 1
ATOM 6639 C C . SER B 2 272 ? 80.063 53.120 64.301 1.00 19.78 297 SER B C 1
ATOM 6640 O O . SER B 2 272 ? 81.260 52.811 64.415 1.00 19.16 297 SER B O 1
ATOM 6643 N N . PHE B 2 273 ? 79.648 54.175 63.600 1.00 20.05 298 PHE B N 1
ATOM 6644 C CA . PHE B 2 273 ? 80.566 55.124 62.969 1.00 19.05 298 PHE B CA 1
ATOM 6645 C C . PHE B 2 273 ? 80.944 56.195 63.999 1.00 19.95 298 PHE B C 1
ATOM 6646 O O . PHE B 2 273 ? 80.085 56.769 64.660 1.00 22.32 298 PHE B O 1
ATOM 6654 N N . LEU B 2 274 ? 82.231 56.451 64.141 1.00 17.68 299 LEU B N 1
ATOM 6655 C CA . LEU B 2 274 ? 82.715 57.362 65.180 1.00 17.43 299 LEU B CA 1
ATOM 6656 C C . LEU B 2 274 ? 82.959 58.755 64.601 1.00 19.31 299 LEU B C 1
ATOM 6657 O O . LEU B 2 274 ? 83.497 58.880 63.506 1.00 21.55 299 LEU B O 1
ATOM 6662 N N . PHE B 2 275 ? 82.577 59.799 65.335 1.00 19.69 300 PHE B N 1
ATOM 6663 C CA . PHE B 2 275 ? 82.723 61.159 64.825 1.00 16.73 300 PHE B CA 1
ATOM 6664 C C . PHE B 2 275 ? 82.780 62.167 65.967 1.00 19.11 300 PHE B C 1
ATOM 6665 O O . PHE B 2 275 ? 82.428 61.848 67.112 1.00 15.88 300 PHE B O 1
ATOM 6673 N N . LEU B 2 276 ? 83.218 63.383 65.646 1.00 18.28 301 LEU B N 1
ATOM 6674 C CA . LEU B 2 276 ? 83.336 64.440 66.642 1.00 19.92 301 LEU B CA 1
ATOM 6675 C C . LEU B 2 276 ? 82.458 65.657 66.342 1.00 18.95 301 LEU B C 1
ATOM 6676 O O . LEU B 2 276 ? 82.236 66.490 67.218 1.00 19.56 301 LEU B O 1
ATOM 6681 N N . GLU B 2 277 ? 81.967 65.759 65.109 1.00 15.28 302 GLU B N 1
ATOM 6682 C CA . GLU B 2 277 ? 81.119 66.880 64.690 1.00 17.80 302 GLU B CA 1
ATOM 6683 C C . GLU B 2 277 ? 80.437 66.465 63.401 1.00 17.91 302 GLU B C 1
ATOM 6684 O O . GLU B 2 277 ? 80.859 65.504 62.759 1.00 18.41 302 GLU B O 1
ATOM 6690 N N . ASN B 2 278 ? 79.393 67.193 63.026 1.00 18.51 303 ASN B N 1
ATOM 6691 C CA . ASN B 2 278 ? 78.752 67.008 61.735 1.00 20.84 303 ASN B CA 1
ATOM 6692 C C . ASN B 2 278 ? 77.976 68.273 61.410 1.00 22.29 303 ASN B C 1
ATOM 6693 O O . ASN B 2 278 ? 78.081 69.274 62.133 1.00 19.58 303 ASN B O 1
ATOM 6698 N N . HIS B 2 279 ? 77.200 68.238 60.331 1.00 15.62 304 HIS B N 1
ATOM 6699 C CA . HIS B 2 279 ? 76.535 69.424 59.823 1.00 18.52 304 HIS B CA 1
ATOM 6700 C C . HIS B 2 279 ? 75.376 69.891 60.713 1.00 19.73 304 HIS B C 1
ATOM 6701 O O . HIS B 2 279 ? 74.730 70.904 60.406 1.00 20.69 304 HIS B O 1
ATOM 6708 N N . ASP B 2 280 ? 75.095 69.156 61.792 1.00 21.79 305 ASP B N 1
ATOM 6709 C CA . ASP B 2 280 ? 74.016 69.530 62.715 1.00 17.20 305 ASP B CA 1
ATOM 6710 C C . ASP B 2 280 ? 74.490 69.996 64.096 1.00 20.25 305 ASP B C 1
ATOM 6711 O O . ASP B 2 280 ? 73.664 70.232 64.985 1.00 20.91 305 ASP B O 1
ATOM 6716 N N . LEU B 2 281 ? 75.802 70.081 64.289 1.00 19.79 306 LEU B N 1
ATOM 6717 C CA . LEU B 2 281 ? 76.371 70.413 65.589 1.00 20.90 306 LEU B CA 1
ATOM 6718 C C . LEU B 2 281 ? 77.281 71.633 65.498 1.00 21.72 306 LEU B C 1
ATOM 6719 O O . LEU B 2 281 ? 77.769 71.963 64.414 1.00 17.76 306 LEU B O 1
ATOM 6724 N N . HIS B 2 282 ? 77.504 72.299 66.629 1.00 22.61 307 HIS B N 1
ATOM 6725 C CA . HIS B 2 282 ? 78.628 73.229 66.737 1.00 19.89 307 HIS B CA 1
ATOM 6726 C C . HIS B 2 282 ? 79.873 72.484 66.280 1.00 19.49 307 HIS B C 1
ATOM 6727 O O . HIS B 2 282 ? 80.050 71.310 66.626 1.00 17.72 307 HIS B O 1
ATOM 6734 N N . ARG B 2 283 ? 80.729 73.148 65.504 1.00 18.23 308 ARG B N 1
ATOM 6735 C CA . ARG B 2 283 ? 82.050 72.603 65.183 1.00 21.19 308 ARG B CA 1
ATOM 6736 C C . ARG B 2 283 ? 82.791 72.199 66.457 1.00 20.22 308 ARG B C 1
ATOM 6737 O O . ARG B 2 283 ? 82.682 72.877 67.475 1.00 20.41 308 ARG B O 1
ATOM 6745 N N . PHE B 2 284 ? 83.517 71.085 66.389 1.00 15.63 309 PHE B N 1
ATOM 6746 C CA . PHE B 2 284 ? 84.262 70.556 67.524 1.00 18.58 309 PHE B CA 1
ATOM 6747 C C . PHE B 2 284 ? 85.292 71.550 68.066 1.00 21.07 309 PHE B C 1
ATOM 6748 O O . PHE B 2 284 ? 85.437 71.697 69.277 1.00 19.65 309 PHE B O 1
ATOM 6756 N N . PHE B 2 285 ? 86.010 72.226 67.175 1.00 19.48 310 PHE B N 1
ATOM 6757 C CA . PHE B 2 285 ? 87.000 73.212 67.629 1.00 20.60 310 PHE B CA 1
ATOM 6758 C C . PHE B 2 285 ? 86.310 74.303 68.467 1.00 21.27 310 PHE B C 1
ATOM 6759 O O . PHE B 2 285 ? 86.769 74.649 69.561 1.00 22.85 310 PHE B O 1
ATOM 6767 N N . SER B 2 286 ? 85.171 74.788 67.979 1.00 20.94 311 SER B N 1
ATOM 6768 C CA . SER B 2 286 ? 84.404 75.821 68.682 1.00 21.17 311 SER B CA 1
ATOM 6769 C C . SER B 2 286 ? 83.807 75.308 69.981 1.00 22.21 311 SER B C 1
ATOM 6770 O O . SER B 2 286 ? 83.746 76.034 70.980 1.00 23.42 311 SER B O 1
ATOM 6773 N N . HIS B 2 287 ? 83.343 74.064 69.971 1.00 21.70 312 HIS B N 1
ATOM 6774 C CA . HIS B 2 287 ? 82.828 73.486 71.201 1.00 19.32 312 HIS B CA 1
ATOM 6775 C C . HIS B 2 287 ? 83.890 73.483 72.305 1.00 21.63 312 HIS B C 1
ATOM 6776 O O . HIS B 2 287 ? 83.608 73.808 73.467 1.00 23.92 312 HIS B O 1
ATOM 6783 N N . LEU B 2 288 ? 85.102 73.092 71.938 1.00 19.57 313 LEU B N 1
ATOM 6784 C CA . LEU B 2 288 ? 86.206 73.081 72.873 1.00 22.59 313 LEU B CA 1
ATOM 6785 C C . LEU B 2 288 ? 86.514 74.496 73.403 1.00 29.11 313 LEU B C 1
ATOM 6786 O O . LEU B 2 288 ? 86.725 74.680 74.606 1.00 26.05 313 LEU B O 1
ATOM 6791 N N . GLN B 2 289 ? 86.525 75.488 72.515 1.00 25.85 314 GLN B N 1
ATOM 6792 C CA . GLN B 2 289 ? 86.667 76.891 72.932 1.00 25.70 314 GLN B CA 1
ATOM 6793 C C . GLN B 2 289 ? 85.616 77.261 73.978 1.00 27.96 314 GLN B C 1
ATOM 6794 O O . GLN B 2 289 ? 85.952 77.826 75.017 1.00 28.74 314 GLN B O 1
ATOM 6800 N N . GLU B 2 290 ? 84.354 76.922 73.723 1.00 21.21 315 GLU B N 1
ATOM 6801 C CA . GLU B 2 290 ? 83.282 77.249 74.662 1.00 32.21 315 GLU B CA 1
ATOM 6802 C C . GLU B 2 290 ? 83.445 76.507 75.985 1.00 38.18 315 GLU B C 1
ATOM 6803 O O . GLU B 2 290 ? 83.212 77.062 77.065 1.00 32.69 315 GLU B O 1
ATOM 6809 N N . HIS B 2 291 ? 83.842 75.246 75.890 1.00 30.40 316 HIS B N 1
ATOM 6810 C CA . HIS B 2 291 ? 84.074 74.434 77.075 1.00 31.15 316 HIS B CA 1
ATOM 6811 C C . HIS B 2 291 ? 85.126 75.085 77.983 1.00 30.95 316 HIS B C 1
ATOM 6812 O O . HIS B 2 291 ? 84.922 75.248 79.183 1.00 33.25 316 HIS B O 1
ATOM 6819 N N . TYR B 2 292 ? 86.252 75.462 77.398 1.00 30.22 317 TYR B N 1
ATOM 6820 C CA . TYR B 2 292 ? 87.331 76.046 78.172 1.00 32.11 317 TYR B CA 1
ATOM 6821 C C . TYR B 2 292 ? 87.172 77.553 78.375 1.00 37.02 317 TYR B C 1
ATOM 6822 O O . TYR B 2 292 ? 88.044 78.190 78.963 1.00 36.18 317 TYR B O 1
ATOM 6831 N N . LYS B 2 293 ? 86.063 78.109 77.886 1.00 33.41 318 LYS B N 1
ATOM 6832 C CA . LYS B 2 293 ? 85.866 79.563 77.874 1.00 41.35 318 LYS B CA 1
ATOM 6833 C C . LYS B 2 293 ? 87.113 80.250 77.319 1.00 34.71 318 LYS B C 1
ATOM 6834 O O . LYS B 2 293 ? 87.545 81.284 77.825 1.00 34.87 318 LYS B O 1
ATOM 6840 N N . LYS B 2 294 ? 87.703 79.636 76.294 1.00 31.77 319 LYS B N 1
ATOM 6841 C CA . LYS B 2 294 ? 88.938 80.121 75.680 1.00 30.44 319 LYS B CA 1
ATOM 6842 C C . LYS B 2 294 ? 88.679 80.562 74.242 1.00 38.89 319 LYS B C 1
ATOM 6843 O O . LYS B 2 294 ? 88.912 79.809 73.291 1.00 33.55 319 LYS B O 1
ATOM 6849 N N . PHE B 2 295 ? 88.208 81.794 74.087 1.00 34.64 320 PHE B N 1
ATOM 6850 C CA . PHE B 2 295 ? 87.765 82.268 72.785 1.00 39.97 320 PHE B CA 1
ATOM 6851 C C . PHE B 2 295 ? 88.793 83.124 72.060 1.00 41.33 320 PHE B C 1
ATOM 6852 O O . PHE B 2 295 ? 88.509 83.619 70.974 1.00 43.75 320 PHE B O 1
ATOM 6860 N N . SER B 2 296 ? 89.978 83.314 72.639 1.00 40.69 321 SER B N 1
ATOM 6861 C CA . SER B 2 296 ? 90.934 84.243 72.029 1.00 38.33 321 SER B CA 1
ATOM 6862 C C . SER B 2 296 ? 91.966 83.491 71.211 1.00 37.81 321 SER B C 1
ATOM 6863 O O . SER B 2 296 ? 92.154 82.298 71.394 1.00 33.50 321 SER B O 1
ATOM 6866 N N . GLU B 2 297 ? 92.659 84.205 70.328 1.00 38.77 322 GLU B N 1
ATOM 6867 C CA . GLU B 2 297 ? 93.583 83.566 69.400 1.00 37.24 322 GLU B CA 1
ATOM 6868 C C . GLU B 2 297 ? 94.813 82.995 70.076 1.00 44.44 322 GLU B C 1
ATOM 6869 O O . GLU B 2 297 ? 95.480 82.123 69.513 1.00 41.04 322 GLU B O 1
ATOM 6875 N N . SER B 2 298 ? 95.136 83.468 71.275 1.00 42.55 323 SER B N 1
ATOM 6876 C CA . SER B 2 298 ? 96.314 82.928 71.952 1.00 43.87 323 SER B CA 1
ATOM 6877 C C . SER B 2 298 ? 96.011 81.528 72.505 1.00 34.70 323 SER B C 1
ATOM 6878 O O . SER B 2 298 ? 96.910 80.838 72.985 1.00 39.01 323 SER B O 1
ATOM 6881 N N . ASP B 2 299 ? 94.743 81.121 72.436 1.00 41.25 324 ASP B N 1
ATOM 6882 C CA . ASP B 2 299 ? 94.317 79.800 72.915 1.00 32.55 324 ASP B CA 1
ATOM 6883 C C . ASP B 2 299 ? 94.197 78.759 71.793 1.00 37.19 324 ASP B C 1
ATOM 6884 O O . ASP B 2 299 ? 93.921 77.592 72.072 1.00 30.78 324 ASP B O 1
ATOM 6889 N N . TYR B 2 300 ? 94.397 79.172 70.540 1.00 34.13 325 TYR B N 1
ATOM 6890 C CA . TYR B 2 300 ? 94.226 78.263 69.397 1.00 34.57 325 TYR B CA 1
ATOM 6891 C C . TYR B 2 300 ? 95.093 77.013 69.479 1.00 36.30 325 TYR B C 1
ATOM 6892 O O . TYR B 2 300 ? 94.625 75.913 69.195 1.00 27.04 325 TYR B O 1
ATOM 6901 N N . GLU B 2 301 ? 96.358 77.179 69.844 1.00 31.84 326 GLU B N 1
ATOM 6902 C CA . GLU B 2 301 ? 97.260 76.036 69.921 1.00 30.36 326 GLU B CA 1
ATOM 6903 C C . GLU B 2 301 ? 96.850 75.076 71.046 1.00 27.25 326 GLU B C 1
ATOM 6904 O O . GLU B 2 301 ? 96.901 73.857 70.875 1.00 29.87 326 GLU B O 1
ATOM 6910 N N . PHE B 2 302 ? 96.431 75.634 72.179 1.00 30.91 327 PHE B N 1
ATOM 6911 C CA . PHE B 2 302 ? 95.874 74.862 73.283 1.00 33.31 327 PHE B CA 1
ATOM 6912 C C . PHE B 2 302 ? 94.696 74.000 72.814 1.00 34.09 327 PHE B C 1
ATOM 6913 O O . PHE B 2 302 ? 94.630 72.798 73.101 1.00 31.36 327 PHE B O 1
ATOM 6921 N N . ILE B 2 303 ? 93.767 74.621 72.099 1.00 27.38 328 ILE B N 1
ATOM 6922 C CA . ILE B 2 303 ? 92.575 73.914 71.641 1.00 29.38 328 ILE B CA 1
ATOM 6923 C C . ILE B 2 303 ? 92.937 72.854 70.597 1.00 26.84 328 ILE B C 1
ATOM 6924 O O . ILE B 2 303 ? 92.428 71.727 70.649 1.00 25.05 328 ILE B O 1
ATOM 6929 N N . LYS B 2 304 ? 93.813 73.217 69.661 1.00 22.91 329 LYS B N 1
ATOM 6930 C CA . LYS B 2 304 ? 94.254 72.301 68.611 1.00 27.10 329 LYS B CA 1
ATOM 6931 C C . LYS B 2 304 ? 94.765 70.979 69.180 1.00 31.23 329 LYS B C 1
ATOM 6932 O O . LYS B 2 304 ? 94.442 69.894 68.679 1.00 22.81 329 LYS B O 1
ATOM 6938 N N . LYS B 2 305 ? 95.575 71.081 70.228 1.00 27.90 330 LYS B N 1
ATOM 6939 C CA . LYS B 2 305 ? 96.144 69.906 70.878 1.00 28.99 330 LYS B CA 1
ATOM 6940 C C . LYS B 2 305 ? 95.073 68.969 71.425 1.00 25.85 330 LYS B C 1
ATOM 6941 O O . LYS B 2 305 ? 95.195 67.749 71.264 1.00 24.89 330 LYS B O 1
ATOM 6947 N N . ARG B 2 306 ? 94.041 69.523 72.074 1.00 24.71 331 ARG B N 1
ATOM 6948 C CA . ARG B 2 306 ? 92.962 68.686 72.621 1.00 30.12 331 ARG B CA 1
ATOM 6949 C C . ARG B 2 306 ? 92.141 68.055 71.496 1.00 25.52 331 ARG B C 1
ATOM 6950 O O . ARG B 2 306 ? 91.754 66.891 71.587 1.00 23.87 331 ARG B O 1
ATOM 6958 N N . ALA B 2 307 ? 91.864 68.828 70.446 1.00 20.72 332 ALA B N 1
ATOM 6959 C CA . ALA B 2 307 ? 91.141 68.301 69.288 1.00 20.06 332 ALA B CA 1
ATOM 6960 C C . ALA B 2 307 ? 91.862 67.087 68.682 1.00 24.10 332 ALA B C 1
ATOM 6961 O O . ALA B 2 307 ? 91.245 66.060 68.412 1.00 21.20 332 ALA B O 1
ATOM 6963 N N . ALA B 2 308 ? 93.171 67.229 68.474 1.00 19.44 333 ALA B N 1
ATOM 6964 C CA . ALA B 2 308 ? 94.011 66.213 67.827 1.00 23.53 333 ALA B CA 1
ATOM 6965 C C . ALA B 2 308 ? 93.980 64.886 68.564 1.00 20.16 333 ALA B C 1
ATOM 6966 O O . ALA B 2 308 ? 93.951 63.803 67.972 1.00 20.77 333 ALA B O 1
ATOM 6968 N N . LEU B 2 309 ? 93.995 64.986 69.882 1.00 21.76 334 LEU B N 1
ATOM 6969 C CA . LEU B 2 309 ? 93.963 63.826 70.753 1.00 23.86 334 LEU B CA 1
ATOM 6970 C C . LEU B 2 309 ? 92.701 62.959 70.566 1.00 22.02 334 LEU B C 1
ATOM 6971 O O . LEU B 2 309 ? 92.762 61.712 70.552 1.00 20.11 334 LEU B O 1
ATOM 6976 N N . TRP B 2 310 ? 91.556 63.608 70.424 1.00 20.26 335 TRP B N 1
ATOM 6977 C CA . TRP B 2 310 ? 90.312 62.866 70.216 1.00 19.96 335 TRP B CA 1
ATOM 6978 C C . TRP B 2 310 ? 90.166 62.365 68.772 1.00 21.31 335 TRP B C 1
ATOM 6979 O O . TRP B 2 310 ? 89.567 61.313 68.550 1.00 17.61 335 TRP B O 1
ATOM 6990 N N . TYR B 2 311 ? 90.711 63.088 67.792 1.00 17.82 336 TYR B N 1
ATOM 6991 C CA . TYR B 2 311 ? 90.779 62.526 66.441 1.00 18.70 336 TYR B CA 1
ATOM 6992 C C . TYR B 2 311 ? 91.614 61.249 66.438 1.00 18.72 336 TYR B C 1
ATOM 6993 O O . TYR B 2 311 ? 91.257 60.262 65.776 1.00 18.43 336 TYR B O 1
ATOM 7002 N N . PHE B 2 312 ? 92.737 61.282 67.151 1.00 17.36 337 PHE B N 1
ATOM 7003 C CA . PHE B 2 312 ? 93.585 60.101 67.258 1.00 21.01 337 PHE B CA 1
ATOM 7004 C C . PHE B 2 312 ? 92.780 58.915 67.780 1.00 17.95 337 PHE B C 1
ATOM 7005 O O . PHE B 2 312 ? 92.892 57.801 67.275 1.00 17.68 337 PHE B O 1
ATOM 7013 N N . LEU B 2 313 ? 91.968 59.154 68.801 1.00 19.11 338 LEU B N 1
ATOM 7014 C CA . LEU B 2 313 ? 91.160 58.070 69.349 1.00 17.18 338 LEU B CA 1
ATOM 7015 C C . LEU B 2 313 ? 90.148 57.518 68.318 1.00 19.52 338 LEU B C 1
ATOM 7016 O O . LEU B 2 313 ? 90.068 56.304 68.122 1.00 20.52 338 LEU B O 1
ATOM 7021 N N . ILE B 2 314 ? 89.373 58.372 67.655 1.00 17.00 339 ILE B N 1
ATOM 7022 C CA . ILE B 2 314 ? 88.367 57.799 66.756 1.00 17.91 339 ILE B CA 1
ATOM 7023 C C . ILE B 2 314 ? 89.015 57.189 65.510 1.00 19.93 339 ILE B C 1
ATOM 7024 O O . ILE B 2 314 ? 88.385 56.367 64.859 1.00 19.04 339 ILE B O 1
ATOM 7029 N N . PHE B 2 315 ? 90.266 57.551 65.205 1.00 19.77 340 PHE B N 1
ATOM 7030 C CA . PHE B 2 315 ? 90.996 56.920 64.093 1.00 21.37 340 PHE B CA 1
ATOM 7031 C C . PHE B 2 315 ? 91.596 55.543 64.439 1.00 22.51 340 PHE B C 1
ATOM 7032 O O . PHE B 2 315 ? 92.082 54.838 63.544 1.00 20.80 340 PHE B O 1
ATOM 7040 N N . THR B 2 316 ? 91.591 55.169 65.722 1.00 19.12 341 THR B N 1
ATOM 7041 C CA . THR B 2 316 ? 92.222 53.916 66.145 1.00 18.98 341 THR B CA 1
ATOM 7042 C C . THR B 2 316 ? 91.227 52.925 66.779 1.00 24.15 341 THR B C 1
ATOM 7043 O O . THR B 2 316 ? 91.450 51.713 66.743 1.00 20.37 341 THR B O 1
ATOM 7047 N N . LEU B 2 317 ? 90.147 53.441 67.364 1.00 20.34 342 LEU B N 1
ATOM 7048 C CA . LEU B 2 317 ? 89.067 52.591 67.858 1.00 22.62 342 LEU B CA 1
ATOM 7049 C C . LEU B 2 317 ? 88.387 51.789 66.740 1.00 20.79 342 LEU B C 1
ATOM 7050 O O . LEU B 2 317 ? 88.348 52.211 65.594 1.00 20.22 342 LEU B O 1
ATOM 7055 N N . LYS B 2 318 ? 87.840 50.638 67.102 1.00 20.59 343 LYS B N 1
ATOM 7056 C CA . LYS B 2 318 ? 87.054 49.837 66.178 1.00 18.26 343 LYS B CA 1
ATOM 7057 C C . LYS B 2 318 ? 85.808 50.611 65.699 1.00 21.55 343 LYS B C 1
ATOM 7058 O O . LYS B 2 318 ? 85.052 51.137 66.503 1.00 21.53 343 LYS B O 1
ATOM 7064 N N . GLY B 2 319 ? 85.613 50.685 64.386 1.00 18.68 344 GLY B N 1
ATOM 7065 C CA . GLY B 2 319 ? 84.507 51.433 63.811 1.00 19.21 344 GLY B CA 1
ATOM 7066 C C . GLY B 2 319 ? 85.038 52.328 62.706 1.00 18.47 344 GLY B C 1
ATOM 7067 O O . GLY B 2 319 ? 86.243 52.529 62.613 1.00 20.09 344 GLY B O 1
ATOM 7068 N N . SER B 2 320 ? 84.150 52.853 61.865 1.00 19.70 345 SER B N 1
ATOM 7069 C CA . SER B 2 320 ? 84.526 53.831 60.839 1.00 22.45 345 SER B CA 1
ATOM 7070 C C . SER B 2 320 ? 84.536 55.264 61.358 1.00 19.75 345 SER B C 1
ATOM 7071 O O . SER B 2 320 ? 83.493 55.763 61.772 1.00 19.24 345 SER B O 1
ATOM 7074 N N . PRO B 2 321 ? 85.700 55.940 61.316 1.00 21.61 346 PRO B N 1
ATOM 7075 C CA . PRO B 2 321 ? 85.687 57.346 61.740 1.00 19.14 346 PRO B CA 1
ATOM 7076 C C . PRO B 2 321 ? 85.157 58.253 60.634 1.00 21.22 346 PRO B C 1
ATOM 7077 O O . PRO B 2 321 ? 85.330 57.949 59.448 1.00 19.60 346 PRO B O 1
ATOM 7081 N N . VAL B 2 322 ? 84.514 59.346 61.028 1.00 17.44 347 VAL B N 1
ATOM 7082 C CA . VAL B 2 322 ? 83.911 60.284 60.074 1.00 19.42 347 VAL B CA 1
ATOM 7083 C C . VAL B 2 322 ? 84.476 61.664 60.358 1.00 19.89 347 VAL B C 1
ATOM 7084 O O . VAL B 2 322 ? 84.412 62.148 61.481 1.00 20.47 347 VAL B O 1
ATOM 7088 N N . ILE B 2 323 ? 85.066 62.268 59.337 1.00 19.91 348 ILE B N 1
ATOM 7089 C CA . ILE B 2 323 ? 85.548 63.631 59.415 1.00 17.98 348 ILE B CA 1
ATOM 7090 C C . ILE B 2 323 ? 84.594 64.525 58.659 1.00 15.78 348 ILE B C 1
ATOM 7091 O O . ILE B 2 323 ? 84.270 64.253 57.502 1.00 16.79 348 ILE B O 1
ATOM 7096 N N . TYR B 2 324 ? 84.132 65.578 59.320 1.00 17.00 349 TYR B N 1
ATOM 7097 C CA . TYR B 2 324 ? 83.273 66.561 58.687 1.00 16.49 349 TYR B CA 1
ATOM 7098 C C . TYR B 2 324 ? 84.190 67.542 57.939 1.00 18.94 349 TYR B C 1
ATOM 7099 O O . TYR B 2 324 ? 85.189 67.996 58.509 1.00 17.91 349 TYR B O 1
ATOM 7108 N N . TYR B 2 325 ? 83.884 67.835 56.672 1.00 17.36 350 TYR B N 1
ATOM 7109 C CA . TYR B 2 325 ? 84.794 68.635 55.818 1.00 20.06 350 TYR B CA 1
ATOM 7110 C C . TYR B 2 325 ? 85.283 69.882 56.581 1.00 16.16 350 TYR B C 1
ATOM 7111 O O . TYR B 2 325 ? 84.490 70.616 57.179 1.00 19.40 350 TYR B O 1
ATOM 7120 N N . GLY B 2 326 ? 86.592 70.103 56.587 1.00 20.20 351 GLY B N 1
ATOM 7121 C CA . GLY B 2 326 ? 87.143 71.263 57.267 1.00 22.56 351 GLY B CA 1
ATOM 7122 C C . GLY B 2 326 ? 87.532 70.982 58.714 1.00 20.48 351 GLY B C 1
ATOM 7123 O O . GLY B 2 326 ? 88.280 71.752 59.308 1.00 21.66 351 GLY B O 1
ATOM 7124 N N . GLY B 2 327 ? 87.038 69.877 59.277 1.00 20.24 352 GLY B N 1
ATOM 7125 C CA . GLY B 2 327 ? 87.437 69.476 60.618 1.00 18.31 352 GLY B CA 1
ATOM 7126 C C . GLY B 2 327 ? 88.944 69.310 60.692 1.00 21.19 352 GLY B C 1
ATOM 7127 O O . GLY B 2 327 ? 89.548 69.607 61.723 1.00 21.30 352 GLY B O 1
ATOM 7128 N N . GLU B 2 328 ? 89.545 68.849 59.591 1.00 19.19 353 GLU B N 1
ATOM 7129 C CA . GLU B 2 328 ? 90.973 68.559 59.561 1.00 19.75 353 GLU B CA 1
ATOM 7130 C C . GLU B 2 328 ? 91.860 69.827 59.616 1.00 22.20 353 GLU B C 1
ATOM 7131 O O . GLU B 2 328 ? 93.062 69.729 59.889 1.00 21.19 353 GLU B O 1
ATOM 7137 N N . ILE B 2 329 ? 91.286 71.003 59.375 1.00 19.40 354 ILE B N 1
ATOM 7138 C CA . ILE B 2 329 ? 92.035 72.235 59.618 1.00 18.49 354 ILE B CA 1
ATOM 7139 C C . ILE B 2 329 ? 91.547 73.008 60.842 1.00 23.46 354 ILE B C 1
ATOM 7140 O O . ILE B 2 329 ? 91.961 74.151 61.066 1.00 24.14 354 ILE B O 1
ATOM 7145 N N . GLY B 2 330 ? 90.689 72.382 61.643 1.00 20.03 355 GLY B N 1
ATOM 7146 C CA . GLY B 2 330 ? 90.198 73.002 62.870 1.00 19.56 355 GLY B CA 1
ATOM 7147 C C . GLY B 2 330 ? 89.090 74.010 62.652 1.00 18.95 355 GLY B C 1
ATOM 7148 O O . GLY B 2 330 ? 88.928 74.936 63.442 1.00 19.03 355 GLY B O 1
ATOM 7149 N N . THR B 2 331 ? 88.322 73.835 61.576 1.00 20.62 356 THR B N 1
ATOM 7150 C CA . THR B 2 331 ? 87.298 74.816 61.201 1.00 19.60 356 THR B CA 1
ATOM 7151 C C . THR B 2 331 ? 86.343 75.111 62.359 1.00 19.87 356 THR B C 1
ATOM 7152 O O . THR B 2 331 ? 85.870 74.196 63.036 1.00 17.69 356 THR B O 1
ATOM 7156 N N . ARG B 2 332 ? 86.095 76.396 62.585 1.00 20.11 357 ARG B N 1
ATOM 7157 C CA . ARG B 2 332 ? 85.269 76.870 63.680 1.00 20.34 357 ARG B CA 1
ATOM 7158 C C . ARG B 2 332 ? 83.851 77.146 63.209 1.00 21.24 357 ARG B C 1
ATOM 7159 O O . ARG B 2 332 ? 83.612 77.313 62.014 1.00 21.30 357 ARG B O 1
ATOM 7167 N N . GLY B 2 333 ? 82.917 77.207 64.156 1.00 19.74 358 GLY B N 1
ATOM 7168 C CA . GLY B 2 333 ? 81.527 77.470 63.824 1.00 24.65 358 GLY B CA 1
ATOM 7169 C C . GLY B 2 333 ? 80.558 77.118 64.939 1.00 23.06 358 GLY B C 1
ATOM 7170 O O . GLY B 2 333 ? 80.677 76.064 65.565 1.00 18.89 358 GLY B O 1
ATOM 7171 N N . PHE B 2 334 ? 79.607 78.016 65.192 1.00 20.78 359 PHE B N 1
ATOM 7172 C CA . PHE B 2 334 ? 78.509 77.764 66.117 1.00 22.25 359 PHE B CA 1
ATOM 7173 C C . PHE B 2 334 ? 77.185 77.829 65.364 1.00 25.48 359 PHE B C 1
ATOM 7174 O O . PHE B 2 334 ? 77.001 78.712 64.523 1.00 21.36 359 PHE B O 1
ATOM 7182 N N . LYS B 2 335 ? 76.264 76.917 65.673 1.00 20.35 360 LYS B N 1
ATOM 7183 C CA . LYS B 2 335 ? 74.891 77.032 65.189 1.00 21.93 360 LYS B CA 1
ATOM 7184 C C . LYS B 2 335 ? 74.297 78.333 65.707 1.00 26.98 360 LYS B C 1
ATOM 7185 O O . LYS B 2 335 ? 74.606 78.756 66.821 1.00 20.95 360 LYS B O 1
ATOM 7191 N N . TRP B 2 336 ? 73.458 78.971 64.897 1.00 22.12 361 TRP B N 1
ATOM 7192 C CA . TRP B 2 336 ? 72.755 80.173 65.334 1.00 27.31 361 TRP B CA 1
ATOM 7193 C C . TRP B 2 336 ? 71.275 79.862 65.504 1.00 24.80 361 TRP B C 1
ATOM 7194 O O . TRP B 2 336 ? 70.813 78.789 65.119 1.00 23.07 361 TRP B O 1
ATOM 7205 N N . HIS B 2 337 ? 70.523 80.814 66.057 1.00 25.07 362 HIS B N 1
ATOM 7206 C CA . HIS B 2 337 ? 69.091 80.614 66.254 1.00 25.96 362 HIS B CA 1
ATOM 7207 C C . HIS B 2 337 ? 68.275 81.734 65.611 1.00 33.58 362 HIS B C 1
ATOM 7208 O O . HIS B 2 337 ? 67.258 82.162 66.149 1.00 37.21 362 HIS B O 1
ATOM 7215 N N . GLY B 2 338 ? 68.724 82.178 64.440 1.00 29.67 363 GLY B N 1
ATOM 7216 C CA . GLY B 2 338 ? 68.110 83.292 63.737 1.00 35.19 363 GLY B CA 1
ATOM 7217 C C . GLY B 2 338 ? 69.079 84.455 63.698 1.00 30.12 363 GLY B C 1
ATOM 7218 O O . GLY B 2 338 ? 69.830 84.662 64.646 1.00 36.70 363 GLY B O 1
ATOM 7219 N N . PRO B 2 339 ? 69.077 85.228 62.605 1.00 34.34 364 PRO B N 1
ATOM 7220 C CA . PRO B 2 339 ? 68.246 85.088 61.405 1.00 33.77 364 PRO B CA 1
ATOM 7221 C C . PRO B 2 339 ? 68.766 84.017 60.450 1.00 36.14 364 PRO B C 1
ATOM 7222 O O . PRO B 2 339 ? 68.115 83.712 59.450 1.00 34.42 364 PRO B O 1
ATOM 7226 N N . VAL B 2 340 ? 69.934 83.459 60.751 1.00 29.33 365 VAL B N 1
ATOM 7227 C CA . VAL B 2 340 ? 70.378 82.235 60.088 1.00 29.57 365 VAL B CA 1
ATOM 7228 C C . VAL B 2 340 ? 70.440 81.146 61.155 1.00 30.08 365 VAL B C 1
ATOM 7229 O O . VAL B 2 340 ? 70.381 81.446 62.349 1.00 29.50 365 VAL B O 1
ATOM 7233 N N . TYR B 2 341 ? 70.568 79.891 60.737 1.00 26.30 366 TYR B N 1
ATOM 7234 C CA . TYR B 2 341 ? 70.486 78.790 61.686 1.00 26.04 366 TYR B CA 1
ATOM 7235 C C . TYR B 2 341 ? 71.703 77.889 61.590 1.00 25.21 366 TYR B C 1
ATOM 7236 O O . TYR B 2 341 ? 72.633 78.058 62.374 1.00 23.36 366 TYR B O 1
ATOM 7245 N N . ASP B 2 342 ? 71.723 76.960 60.630 1.00 20.32 367 ASP B N 1
ATOM 7246 C CA . ASP B 2 342 ? 72.841 76.016 60.536 1.00 21.48 367 ASP B CA 1
ATOM 7247 C C . ASP B 2 342 ? 73.874 76.384 59.470 1.00 20.98 367 ASP B C 1
ATOM 7248 O O . ASP B 2 342 ? 74.947 75.753 59.381 1.00 20.45 367 ASP B O 1
ATOM 7253 N N . GLU B 2 343 ? 73.574 77.413 58.681 1.00 22.03 368 GLU B N 1
ATOM 7254 C CA . GLU B 2 343 ? 74.566 77.934 57.731 1.00 22.27 368 GLU B CA 1
ATOM 7255 C C . GLU B 2 343 ? 75.963 78.142 58.340 1.00 22.03 368 GLU B C 1
ATOM 7256 O O . GLU B 2 343 ? 76.950 77.779 57.714 1.00 21.05 368 GLU B O 1
ATOM 7262 N N . PRO B 2 344 ? 76.060 78.719 59.557 1.00 21.08 369 PRO B N 1
ATOM 7263 C CA . PRO B 2 344 ? 77.427 78.985 60.025 1.00 22.41 369 PRO B CA 1
ATOM 7264 C C . PRO B 2 344 ? 78.244 77.742 60.401 1.00 23.52 369 PRO B C 1
ATOM 7265 O O . PRO B 2 344 ? 79.450 77.902 60.586 1.00 23.05 369 PRO B O 1
ATOM 7269 N N . VAL B 2 345 ? 77.647 76.548 60.499 1.00 20.01 370 VAL B N 1
ATOM 7270 C CA . VAL B 2 345 ? 78.488 75.351 60.661 1.00 21.18 370 VAL B CA 1
ATOM 7271 C C . VAL B 2 345 ? 78.606 74.615 59.320 1.00 22.62 370 VAL B C 1
ATOM 7272 O O . VAL B 2 345 ? 79.158 73.518 59.234 1.00 21.36 370 VAL B O 1
ATOM 7276 N N . ARG B 2 346 ? 78.108 75.256 58.269 1.00 19.24 371 ARG B N 1
ATOM 7277 C CA . ARG B 2 346 ? 78.154 74.690 56.926 1.00 17.50 371 ARG B CA 1
ATOM 7278 C C . ARG B 2 346 ? 78.769 75.692 55.938 1.00 22.87 371 ARG B C 1
ATOM 7279 O O . ARG B 2 346 ? 78.366 75.757 54.775 1.00 20.57 371 ARG B O 1
ATOM 7287 N N . GLU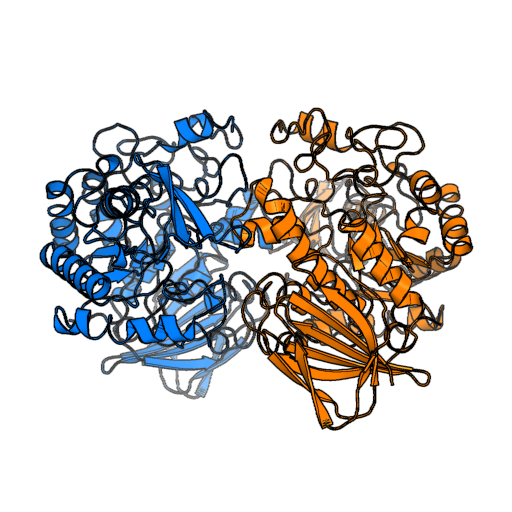 B 2 347 ? 79.756 76.453 56.408 1.00 22.92 372 GLU B N 1
ATOM 7288 C CA . GLU B 2 347 ? 80.363 77.542 55.627 1.00 24.19 372 GLU B CA 1
ATOM 7289 C C . GLU B 2 347 ? 81.377 77.068 54.584 1.00 19.83 372 GLU B C 1
ATOM 7290 O O . GLU B 2 347 ? 81.853 75.931 54.638 1.00 20.21 372 GLU B O 1
ATOM 7296 N N . PRO B 2 348 ? 81.680 77.930 53.597 1.00 22.53 373 PRO B N 1
ATOM 7297 C CA . PRO B 2 348 ? 82.709 77.615 52.599 1.00 20.08 373 PRO B CA 1
ATOM 7298 C C . PRO B 2 348 ? 83.992 77.032 53.192 1.00 21.88 373 PRO B C 1
ATOM 7299 O O . PRO B 2 348 ? 84.574 77.604 54.123 1.00 21.66 373 PRO B O 1
ATOM 7303 N N . MET B 2 349 ? 84.404 75.892 52.652 1.00 20.00 374 MET B N 1
ATOM 7304 C CA . MET B 2 349 ? 85.695 75.294 52.962 1.00 19.61 374 MET B CA 1
ATOM 7305 C C . MET B 2 349 ? 86.828 76.290 52.674 1.00 25.65 374 MET B C 1
ATOM 7306 O O . MET B 2 349 ? 86.875 76.896 51.607 1.00 21.78 374 MET B O 1
ATOM 7311 N N . GLN B 2 350 ? 87.745 76.451 53.617 1.00 21.01 375 GLN B N 1
ATOM 7312 C CA . GLN B 2 350 ? 88.796 77.458 53.464 1.00 23.10 375 GLN B CA 1
ATOM 7313 C C . GLN B 2 350 ? 90.064 76.875 52.830 1.00 23.91 375 GLN B C 1
ATOM 7314 O O . GLN B 2 350 ? 90.941 76.359 53.519 1.00 22.54 375 GLN B O 1
ATOM 7320 N N . TRP B 2 351 ? 90.145 76.942 51.504 1.00 21.34 376 TRP B N 1
ATOM 7321 C CA . TRP B 2 351 ? 91.336 76.481 50.789 1.00 22.51 376 TRP B CA 1
ATOM 7322 C C . TRP B 2 351 ? 92.515 77.447 50.931 1.00 20.77 376 TRP B C 1
ATOM 7323 O O . TRP B 2 351 ? 93.672 77.019 50.939 1.00 24.97 376 TRP B O 1
ATOM 7334 N N . TYR B 2 352 ? 92.220 78.736 51.052 1.00 22.65 377 TYR B N 1
ATOM 7335 C CA . TYR B 2 352 ? 93.243 79.783 50.863 1.00 23.22 377 TYR B CA 1
ATOM 7336 C C . TYR B 2 352 ? 93.528 80.633 52.094 1.00 23.82 377 TYR B C 1
ATOM 7337 O O . TYR B 2 352 ? 92.612 81.001 52.834 1.00 23.49 377 TYR B O 1
ATOM 7346 N N . ALA B 2 353 ? 94.803 80.975 52.292 1.00 23.78 378 ALA B N 1
ATOM 7347 C CA . ALA B 2 353 ? 95.206 81.871 53.373 1.00 27.79 378 ALA B CA 1
ATOM 7348 C C . ALA B 2 353 ? 94.373 83.149 53.376 1.00 24.08 378 ALA B C 1
ATOM 7349 O O . ALA B 2 353 ? 93.901 83.610 54.425 1.00 25.59 378 ALA B O 1
ATOM 7351 N N . SER B 2 354 ? 94.178 83.707 52.185 1.00 24.40 379 SER B N 1
ATOM 7352 C CA . SER B 2 354 ? 93.496 84.991 52.041 1.00 26.90 379 SER B CA 1
ATOM 7353 C C . SER B 2 354 ? 91.973 84.879 52.107 1.00 28.02 379 SER B C 1
ATOM 7354 O O . SER B 2 354 ? 91.278 85.890 52.204 1.00 24.37 379 SER B O 1
ATOM 7357 N N . GLY B 2 355 ? 91.450 83.661 52.037 1.00 28.32 380 GLY B N 1
ATOM 7358 C CA . GLY B 2 355 ? 90.007 83.486 52.081 1.00 27.11 380 GLY B CA 1
ATOM 7359 C C . GLY B 2 355 ? 89.405 83.513 50.690 1.00 35.67 380 GLY B C 1
ATOM 7360 O O . GLY B 2 355 ? 88.193 83.407 50.518 1.00 31.73 380 GLY B O 1
ATOM 7361 N N . THR B 2 356 ? 90.254 83.651 49.680 1.00 32.08 381 THR B N 1
ATOM 7362 C CA . THR B 2 356 ? 89.751 83.722 48.317 1.00 32.79 381 THR B CA 1
ATOM 7363 C C . THR B 2 356 ? 90.775 83.195 47.316 1.00 32.09 381 THR B C 1
ATOM 7364 O O . THR B 2 356 ? 91.985 83.222 47.550 1.00 33.02 381 THR B O 1
ATOM 7368 N N . GLY B 2 357 ? 90.276 82.692 46.197 1.00 29.09 382 GLY B N 1
ATOM 7369 C CA . GLY B 2 357 ? 91.119 82.062 45.210 1.00 27.57 382 GLY B CA 1
ATOM 7370 C C . GLY B 2 357 ? 90.257 81.204 44.320 1.00 34.84 382 GLY B C 1
ATOM 7371 O O . GLY B 2 357 ? 89.031 81.167 44.471 1.00 29.36 382 GLY B O 1
ATOM 7372 N N . GLU B 2 358 ? 90.904 80.501 43.403 1.00 30.27 383 GLU B N 1
ATOM 7373 C CA . GLU B 2 358 ? 90.204 79.728 42.400 1.00 35.16 383 GLU B CA 1
ATOM 7374 C C . GLU B 2 358 ? 89.383 78.620 43.048 1.00 37.12 383 GLU B C 1
ATOM 7375 O O . GLU B 2 358 ? 89.912 77.809 43.814 1.00 27.23 383 GLU B O 1
ATOM 7381 N N . GLY B 2 359 ? 88.089 78.596 42.745 1.00 29.47 384 GLY B N 1
ATOM 7382 C CA . GLY B 2 359 ? 87.229 77.521 43.213 1.00 29.15 384 GLY B CA 1
ATOM 7383 C C . GLY B 2 359 ? 86.619 77.776 44.579 1.00 27.87 384 GLY B C 1
ATOM 7384 O O . GLY B 2 359 ? 85.776 77.012 45.026 1.00 25.49 384 GLY B O 1
ATOM 7385 N N . GLN B 2 360 ? 87.031 78.857 45.233 1.00 24.87 385 GLN B N 1
ATOM 7386 C CA . GLN B 2 360 ? 86.505 79.209 46.548 1.00 28.98 385 GLN B CA 1
ATOM 7387 C C . GLN B 2 360 ? 85.001 79.426 46.489 1.00 29.89 385 GLN B C 1
ATOM 7388 O O . GLN B 2 360 ? 84.516 80.198 45.657 1.00 27.49 385 GLN B O 1
ATOM 7394 N N . THR B 2 361 ? 84.251 78.747 47.353 1.00 23.14 386 THR B N 1
ATOM 7395 C CA . THR B 2 361 ? 82.811 78.966 47.373 1.00 23.73 386 THR B CA 1
ATOM 7396 C C . THR B 2 361 ? 82.509 80.194 48.203 1.00 25.11 386 THR B C 1
ATOM 7397 O O . THR B 2 361 ? 83.288 80.557 49.092 1.00 24.72 386 THR B O 1
ATOM 7401 N N . PHE B 2 362 ? 81.388 80.846 47.904 1.00 23.64 387 PHE B N 1
ATOM 7402 C CA . PHE B 2 362 ? 81.027 82.060 48.620 1.00 24.04 387 PHE B CA 1
ATOM 7403 C C . PHE B 2 362 ? 79.525 82.320 48.631 1.00 27.24 387 PHE B C 1
ATOM 7404 O O . PHE B 2 362 ? 79.094 83.456 48.799 1.00 27.67 387 PHE B O 1
ATOM 7412 N N . TRP B 2 363 ? 78.737 81.252 48.497 1.00 26.00 388 TRP B N 1
ATOM 7413 C CA . TRP B 2 363 ? 77.275 81.339 48.461 1.00 26.96 388 TRP B CA 1
ATOM 7414 C C . TRP B 2 363 ? 76.683 81.965 49.730 1.00 28.30 388 TRP B C 1
ATOM 7415 O O . TRP B 2 363 ? 75.598 82.550 49.703 1.00 25.36 388 TRP B O 1
ATOM 7426 N N . THR B 2 364 ? 77.394 81.830 50.845 1.00 25.74 389 THR B N 1
ATOM 7427 C CA . THR B 2 364 ? 76.945 82.387 52.114 1.00 24.99 389 THR B CA 1
ATOM 7428 C C . THR B 2 364 ? 76.973 83.917 52.179 1.00 29.54 389 THR B C 1
ATOM 7429 O O . THR B 2 364 ? 76.244 84.521 52.969 1.00 29.66 389 THR B O 1
ATOM 7433 N N . LYS B 2 365 ? 77.827 84.538 51.374 1.00 29.34 390 LYS B N 1
ATOM 7434 C CA . LYS B 2 365 ? 77.979 85.988 51.439 1.00 35.51 390 LYS B CA 1
ATOM 7435 C C . LYS B 2 365 ? 76.644 86.706 51.172 1.00 32.00 390 LYS B C 1
ATOM 7436 O O . LYS B 2 365 ? 76.270 87.610 51.925 1.00 36.87 390 LYS B O 1
ATOM 7442 N N . GLU B 2 366 ? 75.897 86.276 50.156 1.00 30.98 391 GLU B N 1
ATOM 7443 C CA . GLU B 2 366 ? 74.576 86.862 49.903 1.00 35.72 391 GLU B CA 1
ATOM 7444 C C . GLU B 2 366 ? 73.579 86.518 50.999 1.00 39.73 391 GLU B C 1
ATOM 7445 O O . GLU B 2 366 ? 72.724 87.330 51.340 1.00 38.67 391 GLU B O 1
ATOM 7451 N N . VAL B 2 367 ? 73.677 85.305 51.540 1.00 35.81 392 VAL B N 1
ATOM 7452 C CA . VAL B 2 367 ? 72.809 84.902 52.642 1.00 31.91 392 VAL B CA 1
ATOM 7453 C C . VAL B 2 367 ? 73.011 85.811 53.852 1.00 30.67 392 VAL B C 1
ATOM 7454 O O . VAL B 2 367 ? 72.053 86.279 54.469 1.00 34.43 392 VAL B O 1
ATOM 7458 N N . TYR B 2 368 ? 74.268 86.063 54.185 1.00 26.48 393 TYR B N 1
ATOM 7459 C CA . TYR B 2 368 ? 74.578 86.847 55.365 1.00 29.11 393 TYR B CA 1
ATOM 7460 C C . TYR B 2 368 ? 74.258 88.326 55.130 1.00 38.78 393 TYR B C 1
ATOM 7461 O O . TYR B 2 368 ? 73.798 89.025 56.040 1.00 35.81 393 TYR B O 1
ATOM 7470 N N . LYS B 2 369 ? 74.486 88.796 53.907 1.00 37.20 394 LYS B N 1
ATOM 7471 C CA . LYS B 2 369 ? 74.145 90.175 53.555 1.00 44.11 394 LYS B CA 1
ATOM 7472 C C . LYS B 2 369 ? 72.638 90.414 53.660 1.00 39.11 394 LYS B C 1
ATOM 7473 O O . LYS B 2 369 ? 72.197 91.385 54.277 1.00 42.85 394 LYS B O 1
ATOM 7479 N N . ASN B 2 370 ? 71.846 89.520 53.081 1.00 37.07 395 ASN B N 1
ATOM 7480 C CA . ASN B 2 370 ? 70.397 89.663 53.144 1.00 36.12 395 ASN B CA 1
ATOM 7481 C C . ASN B 2 370 ? 69.843 89.492 54.550 1.00 43.37 395 ASN B C 1
ATOM 7482 O O . ASN B 2 370 ? 68.711 89.887 54.828 1.00 45.59 395 ASN B O 1
ATOM 7487 N N . ALA B 2 371 ? 70.633 88.905 55.441 1.00 38.87 396 ALA B N 1
ATOM 7488 C CA . ALA B 2 371 ? 70.176 88.682 56.807 1.00 41.52 396 ALA B CA 1
ATOM 7489 C C . ALA B 2 371 ? 70.674 89.780 57.747 1.00 39.74 396 ALA B C 1
ATOM 7490 O O . ALA B 2 371 ? 70.340 89.789 58.935 1.00 38.03 396 ALA B O 1
ATOM 7492 N N . GLY B 2 372 ? 71.485 90.688 57.211 1.00 37.97 397 GLY B N 1
ATOM 7493 C CA . GLY B 2 372 ? 72.016 91.799 57.979 1.00 40.16 397 GLY B CA 1
ATOM 7494 C C . GLY B 2 372 ? 73.176 91.463 58.900 1.00 44.68 397 GLY B C 1
ATOM 7495 O O . GLY B 2 372 ? 73.443 92.190 59.859 1.00 38.39 397 GLY B O 1
ATOM 7496 N N . ILE B 2 373 ? 73.882 90.373 58.613 1.00 37.41 398 ILE B N 1
ATOM 7497 C CA . ILE B 2 373 ? 74.967 89.940 59.489 1.00 35.19 398 ILE B CA 1
ATOM 7498 C C . ILE B 2 373 ? 76.311 90.503 59.044 1.00 37.49 398 ILE B C 1
ATOM 7499 O O . ILE B 2 373 ? 76.744 90.290 57.915 1.00 41.97 398 ILE B O 1
ATOM 7504 N N . THR B 2 374 ? 76.978 91.211 59.946 1.00 43.33 399 THR B N 1
ATOM 7505 C CA . THR B 2 374 ? 78.280 91.789 59.641 1.00 43.51 399 THR B CA 1
ATOM 7506 C C . THR B 2 374 ? 79.362 91.257 60.585 1.00 45.92 399 THR B C 1
ATOM 7507 O O . THR B 2 374 ? 80.557 91.440 60.340 1.00 39.60 399 THR B O 1
ATOM 7511 N N . PHE B 2 375 ? 78.931 90.603 61.663 1.00 38.99 400 PHE B N 1
ATOM 7512 C CA . PHE B 2 375 ? 79.837 89.946 62.603 1.00 37.21 400 PHE B CA 1
ATOM 7513 C C . PHE B 2 375 ? 80.789 89.019 61.836 1.00 37.19 400 PHE B C 1
ATOM 7514 O O . PHE B 2 375 ? 80.384 88.346 60.886 1.00 32.44 400 PHE B O 1
ATOM 7522 N N . GLY B 2 376 ? 82.060 89.018 62.224 1.00 35.98 401 GLY B N 1
ATOM 7523 C CA . GLY B 2 376 ? 83.078 88.244 61.533 1.00 36.98 401 GLY B CA 1
ATOM 7524 C C . GLY B 2 376 ? 83.342 88.703 60.105 1.00 39.46 401 GLY B C 1
ATOM 7525 O O . GLY B 2 376 ? 83.974 87.986 59.329 1.00 35.76 401 GLY B O 1
ATOM 7526 N N . ASN B 2 377 ? 82.865 89.901 59.764 1.00 37.94 402 ASN B N 1
ATOM 7527 C CA . ASN B 2 377 ? 82.956 90.430 58.404 1.00 38.39 402 ASN B CA 1
ATOM 7528 C C . ASN B 2 377 ? 82.291 89.485 57.414 1.00 41.38 402 ASN B C 1
ATOM 7529 O O . ASN B 2 377 ? 82.676 89.406 56.250 1.00 41.13 402 ASN B O 1
ATOM 7534 N N . ALA B 2 378 ? 81.276 88.778 57.900 1.00 37.36 403 ALA B N 1
ATOM 7535 C CA . ALA B 2 378 ? 80.634 87.707 57.155 1.00 34.32 403 ALA B CA 1
ATOM 7536 C C . ALA B 2 378 ? 80.019 88.186 55.850 1.00 40.21 403 ALA B C 1
ATOM 7537 O O . ALA B 2 378 ? 80.071 87.486 54.843 1.00 38.54 403 ALA B O 1
ATOM 7539 N N . ASP B 2 379 ? 79.440 89.383 55.872 1.00 42.28 404 ASP B N 1
ATOM 7540 C CA . ASP B 2 379 ? 78.731 89.895 54.705 1.00 51.08 404 ASP B CA 1
ATOM 7541 C C . ASP B 2 379 ? 79.685 90.285 53.575 1.00 47.54 404 ASP B C 1
ATOM 7542 O O . ASP B 2 379 ? 79.238 90.575 52.466 1.00 52.29 404 ASP B O 1
ATOM 7547 N N . VAL B 2 380 ? 80.989 90.287 53.840 1.00 47.63 405 VAL B N 1
ATOM 7548 C CA . VAL B 2 380 ? 81.938 90.577 52.766 1.00 54.10 405 VAL B CA 1
ATOM 7549 C C . VAL B 2 380 ? 82.872 89.402 52.427 1.00 54.15 405 VAL B C 1
ATOM 7550 O O . VAL B 2 380 ? 83.211 89.220 51.257 1.00 47.00 405 VAL B O 1
ATOM 7554 N N . ASP B 2 381 ? 83.279 88.589 53.405 1.00 48.44 406 ASP B N 1
ATOM 7555 C CA . ASP B 2 381 ? 84.158 87.464 53.067 1.00 45.09 406 ASP B CA 1
ATOM 7556 C C . ASP B 2 381 ? 83.432 86.112 53.111 1.00 47.15 406 ASP B C 1
ATOM 7557 O O . ASP B 2 381 ? 84.038 85.076 52.829 1.00 53.36 406 ASP B O 1
ATOM 7562 N N . GLY B 2 382 ? 82.145 86.131 53.468 1.00 41.48 407 GLY B N 1
ATOM 7563 C CA . GLY B 2 382 ? 81.284 84.954 53.394 1.00 36.43 407 GLY B CA 1
ATOM 7564 C C . GLY B 2 382 ? 81.266 83.989 54.577 1.00 37.95 407 GLY B C 1
ATOM 7565 O O . GLY B 2 382 ? 80.537 83.002 54.573 1.00 32.86 407 GLY B O 1
ATOM 7566 N N . CYS B 2 383 ? 82.069 84.260 55.595 1.00 28.75 408 CYS B N 1
ATOM 7567 C CA . CYS B 2 383 ? 82.199 83.327 56.708 1.00 28.98 408 CYS B CA 1
ATOM 7568 C C . CYS B 2 383 ? 82.129 84.057 58.033 1.00 28.86 408 CYS B C 1
ATOM 7569 O O . CYS B 2 383 ? 82.958 84.913 58.316 1.00 26.63 408 CYS B O 1
ATOM 7572 N N . ILE B 2 384 ? 81.154 83.711 58.860 1.00 25.74 409 ILE B N 1
ATOM 7573 C CA . ILE B 2 384 ? 81.125 84.260 60.204 1.00 27.37 409 ILE B CA 1
ATOM 7574 C C . ILE B 2 384 ? 82.330 83.750 60.984 1.00 28.28 409 ILE B C 1
ATOM 7575 O O . ILE B 2 384 ? 82.909 84.477 61.783 1.00 24.42 409 ILE B O 1
ATOM 7580 N N . TYR B 2 385 ? 82.728 82.506 60.727 1.00 25.26 410 TYR B N 1
ATOM 7581 C CA . TYR B 2 385 ? 83.701 81.864 61.596 1.00 24.76 410 TYR B CA 1
ATOM 7582 C C . TYR B 2 385 ? 85.032 81.570 60.923 1.00 27.15 410 TYR B C 1
ATOM 7583 O O . TYR B 2 385 ? 85.750 80.643 61.310 1.00 28.52 410 TYR B O 1
ATOM 7592 N N . ASP B 2 386 ? 85.373 82.379 59.931 1.00 25.13 411 ASP B N 1
ATOM 7593 C CA . ASP B 2 386 ? 86.730 82.361 59.402 1.00 29.25 411 ASP B CA 1
ATOM 7594 C C . ASP B 2 386 ? 87.139 83.723 58.878 1.00 31.97 411 ASP B C 1
ATOM 7595 O O . ASP B 2 386 ? 86.326 84.418 58.284 1.00 30.81 411 ASP B O 1
ATOM 7600 N N . ASP B 2 387 ? 88.406 84.075 59.090 1.00 29.31 412 ASP B N 1
ATOM 7601 C CA . ASP B 2 387 ? 88.980 85.331 58.601 1.00 28.64 412 ASP B CA 1
ATOM 7602 C C . ASP B 2 387 ? 90.179 85.091 57.671 1.00 27.25 412 ASP B C 1
ATOM 7603 O O . ASP B 2 387 ? 90.813 84.033 57.717 1.00 26.85 412 ASP B O 1
ATOM 7608 N N . PRO B 2 388 ? 90.492 86.080 56.820 1.00 28.76 413 PRO B N 1
ATOM 7609 C CA . PRO B 2 388 ? 91.723 86.057 56.026 1.00 26.21 413 PRO B CA 1
ATOM 7610 C C . PRO B 2 388 ? 92.967 85.994 56.919 1.00 21.10 413 PRO B C 1
ATOM 7611 O O . PRO B 2 388 ? 92.960 86.594 57.985 1.00 23.25 413 PRO B O 1
ATOM 7615 N N . TYR B 2 389 ? 93.980 85.247 56.493 1.00 24.33 414 TYR B N 1
ATOM 7616 C CA . TYR B 2 389 ? 95.279 85.212 57.159 1.00 25.84 414 TYR B CA 1
ATOM 7617 C C . TYR B 2 389 ? 95.246 84.805 58.644 1.00 32.61 414 TYR B C 1
ATOM 7618 O O . TYR B 2 389 ? 96.114 85.233 59.413 1.00 26.20 414 TYR B O 1
ATOM 7627 N N . ASP B 2 390 ? 94.287 83.972 59.054 1.00 30.05 415 ASP B N 1
ATOM 7628 C CA . ASP B 2 390 ? 94.195 83.632 60.480 1.00 25.43 415 ASP B CA 1
ATOM 7629 C C . ASP B 2 390 ? 94.745 82.235 60.818 1.00 27.73 415 ASP B C 1
ATOM 7630 O O . ASP B 2 390 ? 94.645 81.784 61.957 1.00 23.91 415 ASP B O 1
ATOM 7635 N N . GLY B 2 391 ? 95.348 81.568 59.840 1.00 21.31 416 GLY B N 1
ATOM 7636 C CA . GLY B 2 391 ? 95.940 80.260 60.071 1.00 26.82 416 GLY B CA 1
ATOM 7637 C C . GLY B 2 391 ? 94.989 79.098 59.811 1.00 22.08 416 GLY B C 1
ATOM 7638 O O . GLY B 2 391 ? 95.412 77.945 59.700 1.00 22.59 416 GLY B O 1
ATOM 7639 N N . PHE B 2 392 ? 93.701 79.398 59.720 1.00 23.04 417 PHE B N 1
ATOM 7640 C CA . PHE B 2 392 ? 92.715 78.374 59.420 1.00 26.95 417 PHE B CA 1
ATOM 7641 C C . PHE B 2 392 ? 92.486 78.353 57.909 1.00 24.14 417 PHE B C 1
ATOM 7642 O O . PHE B 2 392 ? 91.592 79.027 57.400 1.00 28.93 417 PHE B O 1
ATOM 7650 N N . SER B 2 393 ? 93.308 77.591 57.201 1.00 22.97 418 SER B N 1
ATOM 7651 C CA . SER B 2 393 ? 93.092 77.325 55.779 1.00 24.19 418 SER B CA 1
ATOM 7652 C C . SER B 2 393 ? 93.948 76.136 55.402 1.00 23.51 418 SER B C 1
ATOM 7653 O O . SER B 2 393 ? 94.903 75.813 56.108 1.00 26.58 418 SER B O 1
ATOM 7656 N N . VAL B 2 394 ? 93.608 75.478 54.302 1.00 22.74 419 VAL B N 1
ATOM 7657 C CA . VAL B 2 394 ? 94.445 74.409 53.795 1.00 24.78 419 VAL B CA 1
ATOM 7658 C C . VAL B 2 394 ? 95.816 74.975 53.416 1.00 28.62 419 VAL B C 1
ATOM 7659 O O . VAL B 2 394 ? 96.844 74.381 53.728 1.00 24.37 419 VAL B O 1
ATOM 7663 N N . GLU B 2 395 ? 95.820 76.137 52.765 1.00 24.40 420 GLU B N 1
ATOM 7664 C CA . GLU B 2 395 ? 97.071 76.729 52.289 1.00 28.24 420 GLU B CA 1
ATOM 7665 C C . GLU B 2 395 ? 98.042 76.991 53.446 1.00 23.23 420 GLU B C 1
ATOM 7666 O O . GLU B 2 395 ? 99.224 76.682 53.336 1.00 24.82 420 GLU B O 1
ATOM 7672 N N . GLU B 2 396 ? 97.545 77.529 54.563 1.00 23.96 421 GLU B N 1
ATOM 7673 C CA . GLU B 2 396 ? 98.427 77.828 55.700 1.00 26.28 421 GLU B CA 1
ATOM 7674 C C . GLU B 2 396 ? 98.894 76.572 56.448 1.00 31.07 421 GLU B C 1
ATOM 7675 O O . GLU B 2 396 ? 99.946 76.575 57.085 1.00 27.85 421 GLU B O 1
ATOM 7681 N N . GLN B 2 397 ? 98.124 75.496 56.375 1.00 25.55 422 GLN B N 1
ATOM 7682 C CA . GLN B 2 397 ? 98.444 74.316 57.171 1.00 25.60 422 GLN B CA 1
ATOM 7683 C C . GLN B 2 397 ? 99.168 73.242 56.366 1.00 23.37 422 GLN B C 1
ATOM 7684 O O . GLN B 2 397 ? 99.834 72.363 56.926 1.00 27.93 422 GLN B O 1
ATOM 7690 N N . GLU B 2 398 ? 99.055 73.351 55.049 1.00 26.50 423 GLU B N 1
ATOM 7691 C CA . GLU B 2 398 ? 99.534 72.351 54.099 1.00 26.13 423 GLU B CA 1
ATOM 7692 C C . GLU B 2 398 ? 100.982 71.909 54.317 1.00 34.87 423 GLU B C 1
ATOM 7693 O O . GLU B 2 398 ? 101.305 70.720 54.243 1.00 30.68 423 GLU B O 1
ATOM 7699 N N . ASN B 2 399 ? 101.856 72.876 54.561 1.00 32.77 424 ASN B N 1
ATOM 7700 C CA . ASN B 2 399 ? 103.280 72.593 54.690 1.00 36.54 424 ASN B CA 1
ATOM 7701 C C . ASN B 2 399 ? 103.812 72.878 56.084 1.00 35.99 424 ASN B C 1
ATOM 7702 O O . ASN B 2 399 ? 105.021 72.929 56.298 1.00 42.41 424 ASN B O 1
ATOM 7707 N N . ASP B 2 400 ? 102.891 73.049 57.025 1.00 29.33 425 ASP B N 1
ATOM 7708 C CA . ASP B 2 400 ? 103.218 73.243 58.429 1.00 29.32 425 ASP B CA 1
ATOM 7709 C C . ASP B 2 400 ? 103.300 71.887 59.141 1.00 35.07 425 ASP B C 1
ATOM 7710 O O . ASP B 2 400 ? 102.304 71.169 59.246 1.00 30.48 425 ASP B O 1
ATOM 7715 N N . PRO B 2 401 ? 104.492 71.531 59.637 1.00 37.09 426 PRO B N 1
ATOM 7716 C CA . PRO B 2 401 ? 104.659 70.221 60.285 1.00 31.98 426 PRO B CA 1
ATOM 7717 C C . PRO B 2 401 ? 103.882 70.097 61.593 1.00 30.87 426 PRO B C 1
ATOM 7718 O O . PRO B 2 401 ? 103.637 68.982 62.058 1.00 32.02 426 PRO B O 1
ATOM 7722 N N . LYS B 2 402 ? 103.491 71.223 62.178 1.00 26.54 427 LYS B N 1
ATOM 7723 C CA . LYS B 2 402 ? 102.709 71.202 63.405 1.00 29.55 427 LYS B CA 1
ATOM 7724 C C . LYS B 2 402 ? 101.220 71.501 63.200 1.00 26.21 427 LYS B C 1
ATOM 7725 O O . LYS B 2 402 ? 100.507 71.767 64.169 1.00 28.53 427 LYS B O 1
ATOM 7731 N N . SER B 2 403 ? 100.741 71.492 61.959 1.00 26.65 428 SER B N 1
ATOM 7732 C CA . SER B 2 403 ? 99.322 71.801 61.748 1.00 29.07 428 SER B CA 1
ATOM 7733 C C . SER B 2 403 ? 98.453 70.589 62.081 1.00 25.82 428 SER B C 1
ATOM 7734 O O . SER B 2 403 ? 98.913 69.445 62.005 1.00 24.17 428 SER B O 1
ATOM 7737 N N . LEU B 2 404 ? 97.208 70.850 62.464 1.00 27.02 429 LEU B N 1
ATOM 7738 C CA . LEU B 2 404 ? 96.229 69.788 62.662 1.00 24.08 429 LEU B CA 1
ATOM 7739 C C . LEU B 2 404 ? 96.065 68.985 61.373 1.00 22.19 429 LEU B C 1
ATOM 7740 O O . LEU B 2 404 ? 95.935 67.756 61.414 1.00 22.70 429 LEU B O 1
ATOM 7745 N N . LEU B 2 405 ? 96.096 69.673 60.229 1.00 21.10 430 LEU B N 1
ATOM 7746 C CA . LEU B 2 405 ? 95.979 68.994 58.941 1.00 22.01 430 LEU B CA 1
ATOM 7747 C C . LEU B 2 405 ? 97.049 67.933 58.768 1.00 23.27 430 LEU B C 1
ATOM 7748 O O . LEU B 2 405 ? 96.759 66.801 58.383 1.00 21.90 430 LEU B O 1
ATOM 7753 N N . ASN B 2 406 ? 98.295 68.275 59.066 1.00 24.55 431 ASN B N 1
ATOM 7754 C CA . ASN B 2 406 ? 99.346 67.302 58.831 1.00 22.48 431 ASN B CA 1
ATOM 7755 C C . ASN B 2 406 ? 99.368 66.206 59.895 1.00 22.81 431 ASN B C 1
ATOM 7756 O O . ASN B 2 406 ? 99.756 65.088 59.600 1.00 23.71 431 ASN B O 1
ATOM 7761 N N . PHE B 2 407 ? 98.896 66.495 61.104 1.00 21.10 432 PHE B N 1
ATOM 7762 C CA . PHE B 2 407 ? 98.734 65.418 62.079 1.00 23.78 432 PHE B CA 1
ATOM 7763 C C . PHE B 2 407 ? 97.718 64.384 61.584 1.00 22.75 432 PHE B C 1
ATOM 7764 O O . PHE B 2 407 ? 97.973 63.178 61.606 1.00 24.72 432 PHE B O 1
ATOM 7772 N N . ILE B 2 408 ? 96.569 64.876 61.136 1.00 24.80 433 ILE B N 1
ATOM 7773 C CA . ILE B 2 408 ? 95.495 64.017 60.652 1.00 24.28 433 ILE B CA 1
ATOM 7774 C C . ILE B 2 408 ? 95.950 63.227 59.411 1.00 24.38 433 ILE B C 1
ATOM 7775 O O . ILE B 2 408 ? 95.744 62.010 59.339 1.00 22.97 433 ILE B O 1
ATOM 7780 N N . ARG B 2 409 ? 96.610 63.895 58.467 1.00 22.83 434 ARG B N 1
ATOM 7781 C CA . ARG B 2 409 ? 97.160 63.208 57.299 1.00 24.36 434 ARG B CA 1
ATOM 7782 C C . ARG B 2 409 ? 98.123 62.123 57.730 1.00 23.06 434 ARG B C 1
ATOM 7783 O O . ARG B 2 409 ? 98.129 61.023 57.177 1.00 21.25 434 ARG B O 1
ATOM 7791 N N . PHE B 2 410 ? 98.954 62.447 58.714 1.00 23.38 435 PHE B N 1
ATOM 7792 C CA . PHE B 2 410 ? 99.926 61.478 59.179 1.00 24.87 435 PHE B CA 1
ATOM 7793 C C . PHE B 2 410 ? 99.246 60.242 59.751 1.00 24.48 435 PHE B C 1
ATOM 7794 O O . PHE B 2 410 ? 99.585 59.114 59.385 1.00 25.42 435 PHE B O 1
ATOM 7802 N N . ILE B 2 411 ? 98.294 60.445 60.664 1.00 23.51 436 ILE B N 1
ATOM 7803 C CA . ILE B 2 411 ? 97.651 59.303 61.314 1.00 19.32 436 ILE B CA 1
ATOM 7804 C C . ILE B 2 411 ? 96.836 58.486 60.304 1.00 22.01 436 ILE B C 1
ATOM 7805 O O . ILE B 2 411 ? 96.826 57.261 60.346 1.00 21.93 436 ILE B O 1
ATOM 7810 N N . LEU B 2 412 ? 96.144 59.160 59.394 1.00 21.22 437 LEU B N 1
ATOM 7811 C CA . LEU B 2 412 ? 95.322 58.435 58.427 1.00 19.07 437 LEU B CA 1
ATOM 7812 C C . LEU B 2 412 ? 96.189 57.651 57.429 1.00 26.12 437 LEU B C 1
ATOM 7813 O O . LEU B 2 412 ? 95.801 56.576 56.972 1.00 25.48 437 LEU B O 1
ATOM 7818 N N . ASN B 2 413 ? 97.355 58.192 57.092 1.00 25.19 438 ASN B N 1
ATOM 7819 C CA . ASN B 2 413 ? 98.288 57.468 56.233 1.00 26.90 438 ASN B CA 1
ATOM 7820 C C . ASN B 2 413 ? 98.869 56.266 56.978 1.00 27.08 438 ASN B C 1
ATOM 7821 O O . ASN B 2 413 ? 99.023 55.189 56.407 1.00 25.10 438 ASN B O 1
ATOM 7826 N N . PHE B 2 414 ? 99.186 56.468 58.254 1.00 23.92 439 PHE B N 1
ATOM 7827 C CA . PHE B 2 414 ? 99.617 55.387 59.136 1.00 24.08 439 PHE B CA 1
ATOM 7828 C C . PHE B 2 414 ? 98.540 54.302 59.207 1.00 29.13 439 PHE B C 1
ATOM 7829 O O . PHE B 2 414 ? 98.841 53.110 59.138 1.00 24.83 439 PHE B O 1
ATOM 7837 N N . ARG B 2 415 ? 97.283 54.727 59.339 1.00 24.88 440 ARG B N 1
ATOM 7838 C CA . ARG B 2 415 ? 96.159 53.804 59.516 1.00 22.40 440 ARG B CA 1
ATOM 7839 C C . ARG B 2 415 ? 96.047 52.793 58.371 1.00 26.41 440 ARG B C 1
ATOM 7840 O O . ARG B 2 415 ? 95.752 51.619 58.596 1.00 23.79 440 ARG B O 1
ATOM 7848 N N . LYS B 2 416 ? 96.273 53.260 57.143 1.00 24.81 441 LYS B N 1
ATOM 7849 C CA . LYS B 2 416 ? 96.199 52.397 55.955 1.00 28.64 441 LYS B CA 1
ATOM 7850 C C . LYS B 2 416 ? 97.139 51.199 56.026 1.00 28.51 441 LYS B C 1
ATOM 7851 O O . LYS B 2 416 ? 96.906 50.185 55.375 1.00 32.55 441 LYS B O 1
ATOM 7857 N N . ASP B 2 417 ? 98.206 51.314 56.804 1.00 29.20 442 ASP B N 1
ATOM 7858 C CA . ASP B 2 417 ? 99.187 50.236 56.868 1.00 35.92 442 ASP B CA 1
ATOM 7859 C C . ASP B 2 417 ? 98.907 49.217 57.964 1.00 39.41 442 ASP B C 1
ATOM 7860 O O . ASP B 2 417 ? 99.736 48.347 58.212 1.00 33.99 442 ASP B O 1
ATOM 7865 N N . HIS B 2 418 ? 97.755 49.297 58.621 1.00 28.57 443 HIS B N 1
ATOM 7866 C CA . HIS B 2 418 ? 97.553 48.426 59.775 1.00 30.49 443 HIS B CA 1
ATOM 7867 C C . HIS B 2 418 ? 96.198 47.754 59.791 1.00 36.03 443 HIS B C 1
ATOM 7868 O O . HIS B 2 418 ? 95.182 48.324 60.193 1.00 27.41 443 HIS B O 1
ATOM 7875 N N . ASP B 2 419 ? 96.233 46.505 59.345 1.00 30.85 444 ASP B N 1
ATOM 7876 C CA . ASP B 2 419 ? 95.061 45.679 59.162 1.00 30.46 444 ASP B CA 1
ATOM 7877 C C . ASP B 2 419 ? 94.263 45.482 60.456 1.00 26.98 444 ASP B C 1
ATOM 7878 O O . ASP B 2 419 ? 93.042 45.305 60.410 1.00 24.06 444 ASP B O 1
ATOM 7883 N N . ALA B 2 420 ? 94.941 45.514 61.605 1.00 26.56 445 ALA B N 1
ATOM 7884 C CA . ALA B 2 420 ? 94.239 45.351 62.889 1.00 25.88 445 ALA B CA 1
ATOM 7885 C C . ALA B 2 420 ? 93.229 46.482 63.103 1.00 24.39 445 ALA B C 1
ATOM 7886 O O . ALA B 2 420 ? 92.169 46.280 63.707 1.00 25.11 445 ALA B O 1
ATOM 7888 N N . ILE B 2 421 ? 93.555 47.671 62.603 1.00 24.07 446 ILE B N 1
ATOM 7889 C CA . ILE B 2 421 ? 92.632 48.807 62.705 1.00 23.84 446 ILE B CA 1
ATOM 7890 C C . ILE B 2 421 ? 91.598 48.771 61.578 1.00 25.44 446 ILE B C 1
ATOM 7891 O O . ILE B 2 421 ? 90.415 49.026 61.798 1.00 23.82 446 ILE B O 1
ATOM 7896 N N . LEU B 2 422 ? 92.048 48.434 60.371 1.00 24.94 447 LEU B N 1
ATOM 7897 C CA . LEU B 2 422 ? 91.170 48.415 59.210 1.00 27.18 447 LEU B CA 1
ATOM 7898 C C . LEU B 2 422 ? 90.099 47.341 59.316 1.00 27.88 447 LEU B C 1
ATOM 7899 O O . LEU B 2 422 ? 88.979 47.528 58.824 1.00 26.14 447 LEU B O 1
ATOM 7904 N N . ASN B 2 423 ? 90.443 46.221 59.957 1.00 23.33 448 ASN B N 1
ATOM 7905 C CA . ASN B 2 423 ? 89.582 45.029 59.927 1.00 28.19 448 ASN B CA 1
ATOM 7906 C C . ASN B 2 423 ? 89.436 44.279 61.248 1.00 28.69 448 ASN B C 1
ATOM 7907 O O . ASN B 2 423 ? 88.670 43.325 61.333 1.00 30.11 448 ASN B O 1
ATOM 7912 N N . GLY B 2 424 ? 90.168 44.701 62.274 1.00 30.40 449 GLY B N 1
ATOM 7913 C CA . GLY B 2 424 ? 90.307 43.898 63.474 1.00 25.24 449 GLY B CA 1
ATOM 7914 C C . GLY B 2 424 ? 89.203 44.022 64.507 1.00 27.69 449 GLY B C 1
ATOM 7915 O O . GLY B 2 424 ? 88.357 44.914 64.435 1.00 25.09 449 GLY B O 1
ATOM 7916 N N . ASP B 2 425 ? 89.214 43.102 65.470 1.00 25.48 450 ASP B N 1
ATOM 7917 C CA . ASP B 2 425 ? 88.316 43.181 66.608 1.00 26.90 450 ASP B CA 1
ATOM 7918 C C . ASP B 2 425 ? 88.908 44.179 67.605 1.00 26.00 450 ASP B C 1
ATOM 7919 O O . ASP B 2 425 ? 89.913 44.836 67.319 1.00 24.89 450 ASP B O 1
ATOM 7924 N N . GLN B 2 426 ? 88.304 44.272 68.781 1.00 24.49 451 GLN B N 1
ATOM 7925 C CA . GLN B 2 426 ? 88.817 45.155 69.809 1.00 22.49 451 GLN B CA 1
ATOM 7926 C C . GLN B 2 426 ? 88.605 44.554 71.179 1.00 24.27 451 GLN B C 1
ATOM 7927 O O . GLN B 2 426 ? 87.552 43.973 71.453 1.00 25.12 451 GLN B O 1
ATOM 7933 N N . THR B 2 427 ? 89.611 44.690 72.036 1.00 24.37 452 THR B N 1
ATOM 7934 C CA . THR B 2 427 ? 89.463 44.306 73.433 1.00 25.71 452 THR B CA 1
ATOM 7935 C C . THR B 2 427 ? 89.962 45.429 74.341 1.00 23.43 452 THR B C 1
ATOM 7936 O O . THR B 2 427 ? 91.144 45.784 74.306 1.00 24.06 452 THR B O 1
ATOM 7940 N N . ILE B 2 428 ? 89.065 45.985 75.150 1.00 22.62 453 ILE B N 1
ATOM 7941 C CA . ILE B 2 428 ? 89.456 47.063 76.061 1.00 25.46 453 ILE B CA 1
ATOM 7942 C C . ILE B 2 428 ? 90.378 46.511 77.136 1.00 27.53 453 ILE B C 1
ATOM 7943 O O . ILE B 2 428 ? 90.127 45.441 77.684 1.00 28.11 453 ILE B O 1
ATOM 7948 N N . PHE B 2 429 ? 91.464 47.223 77.399 1.00 22.36 454 PHE B N 1
ATOM 7949 C CA . PHE B 2 429 ? 92.457 46.813 78.399 1.00 24.74 454 PHE B CA 1
ATOM 7950 C C . PHE B 2 429 ? 92.406 47.757 79.611 1.00 27.91 454 PHE B C 1
ATOM 7951 O O . PHE B 2 429 ? 92.445 47.317 80.764 1.00 23.62 454 PHE B O 1
ATOM 7959 N N . ARG B 2 430 ? 92.318 49.060 79.342 1.00 21.39 455 ARG B N 1
ATOM 7960 C CA . ARG B 2 430 ? 92.131 50.067 80.394 1.00 21.71 455 ARG B CA 1
ATOM 7961 C C . ARG B 2 430 ? 91.102 51.098 79.915 1.00 21.84 455 ARG B C 1
ATOM 7962 O O . ARG B 2 430 ? 91.074 51.446 78.737 1.00 19.25 455 ARG B O 1
ATOM 7970 N N . ASP B 2 431 ? 90.270 51.583 80.827 1.00 21.05 456 ASP B N 1
ATOM 7971 C CA . ASP B 2 431 ? 89.229 52.542 80.478 1.00 21.84 456 ASP B CA 1
ATOM 7972 C C . ASP B 2 431 ? 89.109 53.563 81.607 1.00 18.91 456 ASP B C 1
ATOM 7973 O O . ASP B 2 431 ? 88.065 53.701 82.234 1.00 20.51 456 ASP B O 1
ATOM 7978 N N . TRP B 2 432 ? 90.213 54.255 81.873 1.00 18.79 457 TRP B N 1
ATOM 7979 C CA . TRP B 2 432 ? 90.257 55.272 82.918 1.00 22.25 457 TRP B CA 1
ATOM 7980 C C . TRP B 2 432 ? 90.382 56.664 82.317 1.00 22.09 457 TRP B C 1
ATOM 7981 O O . TRP B 2 432 ? 90.840 56.811 81.187 1.00 18.37 457 TRP B O 1
ATOM 7992 N N . LYS B 2 433 ? 90.031 57.674 83.106 1.00 20.78 458 LYS B N 1
ATOM 7993 C CA . LYS B 2 433 ? 90.163 59.073 82.694 1.00 20.72 458 LYS B CA 1
ATOM 7994 C C . LYS B 2 433 ? 91.538 59.370 82.123 1.00 22.49 458 LYS B C 1
ATOM 7995 O O . LYS B 2 433 ? 91.674 60.077 81.123 1.00 22.85 458 LYS B O 1
ATOM 8001 N N . ASN B 2 434 ? 92.568 58.827 82.757 1.00 19.50 459 ASN B N 1
ATOM 8002 C CA . ASN B 2 434 ? 93.925 59.128 82.325 1.00 18.97 459 ASN B CA 1
ATOM 8003 C C . ASN B 2 434 ? 94.665 57.912 81.777 1.00 22.46 459 ASN B C 1
ATOM 8004 O O . ASN B 2 434 ? 95.897 57.887 81.744 1.00 22.92 459 ASN B O 1
ATOM 8009 N N . LEU B 2 435 ? 93.911 56.906 81.345 1.00 19.58 460 LEU B N 1
ATOM 8010 C CA . LEU B 2 435 ? 94.504 55.767 80.639 1.00 20.66 460 LEU B CA 1
ATOM 8011 C C . LEU B 2 435 ? 93.423 55.014 79.863 1.00 22.80 460 LEU B C 1
ATOM 8012 O O . LEU B 2 435 ? 92.613 54.272 80.430 1.00 21.36 460 LEU B O 1
ATOM 8017 N N . ILE B 2 436 ? 93.383 55.282 78.562 1.00 18.08 461 ILE B N 1
ATOM 8018 C CA . ILE B 2 436 ? 92.575 54.525 77.614 1.00 20.23 461 ILE B CA 1
ATOM 8019 C C . ILE B 2 436 ? 93.518 53.558 76.903 1.00 20.83 461 ILE B C 1
ATOM 8020 O O . ILE B 2 436 ? 94.506 53.982 76.320 1.00 24.17 461 ILE B O 1
ATOM 8025 N N . ALA B 2 437 ? 93.240 52.266 76.973 1.00 21.48 462 ALA B N 1
ATOM 8026 C CA . ALA B 2 437 ? 94.097 51.275 76.339 1.00 19.60 462 ALA B CA 1
ATOM 8027 C C . ALA B 2 437 ? 93.246 50.133 75.805 1.00 21.84 462 ALA B C 1
ATOM 8028 O O . ALA B 2 437 ? 92.382 49.607 76.512 1.00 21.90 462 ALA B O 1
ATOM 8030 N N . PHE B 2 438 ? 93.497 49.743 74.560 1.00 21.85 463 PHE B N 1
ATOM 8031 C CA . PHE B 2 438 ? 92.717 48.688 73.931 1.00 22.20 463 PHE B CA 1
ATOM 8032 C C . PHE B 2 438 ? 93.544 47.980 72.876 1.00 24.74 463 PHE B C 1
ATOM 8033 O O . PHE B 2 438 ? 94.374 48.585 72.202 1.00 23.90 463 PHE B O 1
ATOM 8041 N N . TYR B 2 439 ? 93.315 46.683 72.761 1.00 20.80 464 TYR B N 1
ATOM 8042 C CA . TYR B 2 439 ? 93.898 45.894 71.687 1.00 28.01 464 TYR B CA 1
ATOM 8043 C C . TYR B 2 439 ? 93.042 45.984 70.442 1.00 23.39 464 TYR B C 1
ATOM 8044 O O . TYR B 2 439 ? 91.815 46.046 70.537 1.00 23.23 464 TYR B O 1
ATOM 8053 N N . ARG B 2 440 ? 93.694 45.970 69.283 1.00 20.37 465 ARG B N 1
ATOM 8054 C CA . ARG B 2 440 ? 93.012 45.749 68.014 1.00 22.76 465 ARG B CA 1
ATOM 8055 C C . ARG B 2 440 ? 93.675 44.526 67.404 1.00 26.45 465 ARG B C 1
ATOM 8056 O O . ARG B 2 440 ? 94.906 44.454 67.352 1.00 22.85 465 ARG B O 1
ATOM 8064 N N . GLU B 2 441 ? 92.881 43.559 66.960 1.00 27.20 466 GLU B N 1
ATOM 8065 C CA . GLU B 2 441 ? 93.478 42.353 66.399 1.00 32.57 466 GLU B CA 1
ATOM 8066 C C . GLU B 2 441 ? 92.677 41.794 65.235 1.00 27.37 466 GLU B C 1
ATOM 8067 O O . GLU B 2 441 ? 91.470 41.592 65.339 1.00 29.69 466 GLU B O 1
ATOM 8073 N N . SER B 2 442 ? 93.361 41.596 64.113 1.00 28.10 467 SER B N 1
ATOM 8074 C CA . SER B 2 442 ? 92.810 40.851 62.989 1.00 33.78 467 SER B CA 1
ATOM 8075 C C . SER B 2 442 ? 93.583 39.545 62.889 1.00 39.13 467 SER B C 1
ATOM 8076 O O . SER B 2 442 ? 94.446 39.269 63.728 1.00 37.95 467 SER B O 1
ATOM 8079 N N . SER B 2 443 ? 93.312 38.759 61.852 1.00 33.47 468 SER B N 1
ATOM 8080 C CA . SER B 2 443 ? 94.061 37.522 61.660 1.00 47.51 468 SER B CA 1
ATOM 8081 C C . SER B 2 443 ? 95.527 37.817 61.326 1.00 42.86 468 SER B C 1
ATOM 8082 O O . SER B 2 443 ? 96.381 36.944 61.450 1.00 45.84 468 SER B O 1
ATOM 8085 N N . ASN B 2 444 ? 95.826 39.059 60.941 1.00 39.71 469 ASN B N 1
ATOM 8086 C CA . ASN B 2 444 ? 97.163 39.395 60.445 1.00 39.44 469 ASN B CA 1
ATOM 8087 C C . ASN B 2 444 ? 98.011 40.260 61.361 1.00 44.22 469 ASN B C 1
ATOM 8088 O O . ASN B 2 444 ? 99.222 40.376 61.163 1.00 40.78 469 ASN B O 1
ATOM 8093 N N . GLU B 2 445 ? 97.388 40.879 62.355 1.00 33.60 470 GLU B N 1
ATOM 8094 C CA . GLU B 2 445 ? 98.093 41.872 63.149 1.00 32.38 470 GLU B CA 1
ATOM 8095 C C . GLU B 2 445 ? 97.445 42.036 64.513 1.00 29.14 470 GLU B C 1
ATOM 8096 O O . GLU B 2 445 ? 96.221 41.939 64.632 1.00 27.73 470 GLU B O 1
ATOM 8102 N N . LYS B 2 446 ? 98.269 42.273 65.533 1.00 28.16 471 LYS B N 1
ATOM 8103 C CA . LYS B 2 446 ? 97.776 42.611 66.865 1.00 31.98 471 LYS B CA 1
ATOM 8104 C C . LYS B 2 446 ? 98.459 43.879 67.381 1.00 31.34 471 LYS B C 1
ATOM 8105 O O . LYS B 2 446 ? 99.691 43.947 67.454 1.00 29.55 471 LYS B O 1
ATOM 8111 N N . LEU B 2 447 ? 97.648 44.874 67.742 1.00 26.60 472 LEU B N 1
ATOM 8112 C CA . LEU B 2 447 ? 98.142 46.146 68.250 1.00 24.69 472 LEU B CA 1
ATOM 8113 C C . LEU B 2 447 ? 97.602 46.437 69.638 1.00 24.06 472 LEU B C 1
ATOM 8114 O O . LEU B 2 447 ? 96.501 46.017 69.975 1.00 24.44 472 LEU B O 1
ATOM 8119 N N . LEU B 2 448 ? 98.378 47.156 70.437 1.00 26.58 473 LEU B N 1
ATOM 8120 C CA . LEU B 2 448 ? 97.854 47.764 71.661 1.00 25.16 473 LEU B CA 1
ATOM 8121 C C . LEU B 2 448 ? 97.930 49.266 71.485 1.00 25.87 473 LEU B C 1
ATOM 8122 O O . LEU B 2 448 ? 99.012 49.809 71.256 1.00 24.46 473 LEU B O 1
ATOM 8127 N N . VAL B 2 449 ? 96.783 49.930 71.590 1.00 22.22 474 VAL B N 1
ATOM 8128 C CA . VAL B 2 449 ? 96.715 51.386 71.454 1.00 22.91 474 VAL B CA 1
ATOM 8129 C C . VAL B 2 449 ? 96.516 52.001 72.820 1.00 23.62 474 VAL B C 1
ATOM 8130 O O . VAL B 2 449 ? 95.616 51.586 73.541 1.00 21.33 474 VAL B O 1
ATOM 8134 N N . VAL B 2 450 ? 97.345 52.974 73.189 1.00 21.65 475 VAL B N 1
ATOM 8135 C CA . VAL B 2 450 ? 97.163 53.638 74.477 1.00 23.07 475 VAL B CA 1
ATOM 8136 C C . VAL B 2 450 ? 97.147 55.164 74.351 1.00 23.18 475 VAL B C 1
ATOM 8137 O O . VAL B 2 450 ? 97.855 55.743 73.527 1.00 22.23 475 VAL B O 1
ATOM 8141 N N . LEU B 2 451 ? 96.307 55.798 75.168 1.00 22.16 476 LEU B N 1
ATOM 8142 C CA . LEU B 2 451 ? 96.147 57.249 75.150 1.00 22.42 476 LEU B CA 1
ATOM 8143 C C . LEU B 2 451 ? 95.847 57.757 76.556 1.00 23.07 476 LEU B C 1
ATOM 8144 O O . LEU B 2 451 ? 94.998 57.202 77.257 1.00 24.09 476 LEU B O 1
ATOM 8149 N N . ASN B 2 452 ? 96.545 58.808 76.969 1.00 22.38 477 ASN B N 1
ATOM 8150 C CA . ASN B 2 452 ? 96.222 59.494 78.219 1.00 22.15 477 ASN B CA 1
ATOM 8151 C C . ASN B 2 452 ? 95.711 60.897 77.903 1.00 22.41 477 ASN B C 1
ATOM 8152 O O . ASN B 2 452 ? 96.513 61.778 77.628 1.00 20.68 477 ASN B O 1
ATOM 8157 N N . PRO B 2 453 ? 94.379 61.108 77.948 1.00 22.04 478 PRO B N 1
ATOM 8158 C CA . PRO B 2 453 ? 93.824 62.434 77.630 1.00 20.88 478 PRO B CA 1
ATOM 8159 C C . PRO B 2 453 ? 93.928 63.444 78.773 1.00 27.49 478 PRO B C 1
ATOM 8160 O O . PRO B 2 453 ? 93.589 64.609 78.581 1.00 22.66 478 PRO B O 1
ATOM 8164 N N . ASP B 2 454 ? 94.354 62.997 79.950 1.00 23.25 479 ASP B N 1
ATOM 8165 C CA . ASP B 2 454 ? 94.419 63.862 81.126 1.00 19.13 479 ASP B CA 1
ATOM 8166 C C . ASP B 2 454 ? 95.598 64.833 80.983 1.00 21.63 479 ASP B C 1
ATOM 8167 O O . ASP B 2 454 ? 96.703 64.421 80.624 1.00 24.41 479 ASP B O 1
ATOM 8172 N N . PRO B 2 455 ? 95.372 66.127 81.243 1.00 22.86 480 PRO B N 1
ATOM 8173 C CA . PRO B 2 455 ? 96.475 67.088 81.060 1.00 23.04 480 PRO B CA 1
ATOM 8174 C C . PRO B 2 455 ? 97.462 67.108 82.219 1.00 26.49 480 PRO B C 1
ATOM 8175 O O . PRO B 2 455 ? 98.514 67.714 82.098 1.00 25.81 480 PRO B O 1
ATOM 8179 N N . VAL B 2 456 ? 97.128 66.451 83.325 1.00 22.69 481 VAL B N 1
ATOM 8180 C CA . VAL B 2 456 ? 97.932 66.579 84.539 1.00 25.91 481 VAL B CA 1
ATOM 8181 C C . VAL B 2 456 ? 98.556 65.276 85.042 1.00 30.41 481 VAL B C 1
ATOM 8182 O O . VAL B 2 456 ? 99.728 65.254 85.418 1.00 26.94 481 VAL B O 1
ATOM 8186 N N . TRP B 2 457 ? 97.781 64.191 85.042 1.00 24.84 482 TRP B N 1
ATOM 8187 C CA . TRP B 2 457 ? 98.173 62.989 85.790 1.00 22.57 482 TRP B CA 1
ATOM 8188 C C . TRP B 2 457 ? 98.587 61.811 84.917 1.00 27.18 482 TRP B C 1
ATOM 8189 O O . TRP B 2 457 ? 97.795 61.307 84.110 1.00 22.62 482 TRP B O 1
ATOM 8200 N N . GLN B 2 458 ? 99.819 61.353 85.099 1.00 20.48 483 GLN B N 1
ATOM 8201 C CA . GLN B 2 458 ? 100.307 60.201 84.366 1.00 22.35 483 GLN B CA 1
ATOM 8202 C C . GLN B 2 458 ? 99.600 58.953 84.873 1.00 24.92 483 GLN B C 1
ATOM 8203 O O . GLN B 2 458 ? 98.992 58.975 85.938 1.00 23.25 483 GLN B O 1
ATOM 8209 N N . ASN B 2 459 ? 99.697 57.868 84.115 1.00 22.26 484 ASN B N 1
ATOM 8210 C CA . ASN B 2 459 ? 99.316 56.559 84.619 1.00 22.70 484 ASN B CA 1
ATOM 8211 C C . ASN B 2 459 ? 100.261 55.534 84.006 1.00 26.18 484 ASN B C 1
ATOM 8212 O O . ASN B 2 459 ? 101.154 55.894 83.234 1.00 26.67 484 ASN B O 1
ATOM 8217 N N . SER B 2 460 ? 100.076 54.261 84.340 1.00 23.44 485 SER B N 1
ATOM 8218 C CA . SER B 2 460 ? 100.975 53.241 83.813 1.00 23.34 485 SER B CA 1
ATOM 8219 C C . SER B 2 460 ? 100.288 51.896 83.730 1.00 24.64 485 SER B C 1
ATOM 8220 O O . SER B 2 460 ? 99.188 51.722 84.245 1.00 24.07 485 SER B O 1
ATOM 8223 N N . PHE B 2 461 ? 100.940 50.949 83.066 1.00 24.09 486 PHE B N 1
ATOM 8224 C CA . PHE B 2 461 ? 100.441 49.581 82.982 1.00 23.20 486 PHE B CA 1
ATOM 8225 C C . PHE B 2 461 ? 101.616 48.619 82.779 1.00 25.85 486 PHE B C 1
ATOM 8226 O O . PHE B 2 461 ? 102.727 49.039 82.456 1.00 28.20 486 PHE B O 1
ATOM 8234 N N . THR B 2 462 ? 101.355 47.332 82.961 1.00 28.97 487 THR B N 1
ATOM 8235 C CA . THR B 2 462 ? 102.357 46.303 82.714 1.00 28.05 487 THR B CA 1
ATOM 8236 C C . THR B 2 462 ? 102.025 45.531 81.442 1.00 25.40 487 THR B C 1
ATOM 8237 O O . THR B 2 462 ? 100.895 45.070 81.278 1.00 27.10 487 THR B O 1
ATOM 8241 N N . PHE B 2 463 ? 103.004 45.385 80.548 1.00 27.51 488 PHE B N 1
ATOM 8242 C CA . PHE B 2 463 ? 102.799 44.629 79.317 1.00 28.82 488 PHE B CA 1
ATOM 8243 C C . PHE B 2 463 ? 102.422 43.181 79.597 1.00 30.95 488 PHE B C 1
ATOM 8244 O O . PHE B 2 463 ? 103.027 42.530 80.445 1.00 27.12 488 PHE B O 1
ATOM 8252 N N . GLU B 2 464 ? 101.432 42.680 78.866 1.00 25.07 489 GLU B N 1
ATOM 8253 C CA . GLU B 2 464 ? 100.999 41.295 78.995 1.00 35.71 489 GLU B CA 1
ATOM 8254 C C . GLU B 2 464 ? 101.794 40.352 78.100 1.00 39.98 489 GLU B C 1
ATOM 8255 O O . GLU B 2 464 ? 101.799 39.143 78.312 1.00 33.17 489 GLU B O 1
ATOM 8261 N N . GLU B 2 465 ? 102.441 40.910 77.086 1.00 34.21 490 GLU B N 1
ATOM 8262 C CA . GLU B 2 465 ? 103.251 40.121 76.170 1.00 32.37 490 GLU B CA 1
ATOM 8263 C C . GLU B 2 465 ? 104.284 41.025 75.532 1.00 37.67 490 GLU B C 1
ATOM 8264 O O . GLU B 2 465 ? 104.192 42.255 75.636 1.00 33.56 490 GLU B O 1
ATOM 8270 N N . ASN B 2 466 ? 105.281 40.427 74.891 1.00 31.13 491 ASN B N 1
ATOM 8271 C CA . ASN B 2 466 ? 106.304 41.214 74.224 1.00 30.84 491 ASN B CA 1
ATOM 8272 C C . ASN B 2 466 ? 105.675 42.010 73.106 1.00 26.74 491 ASN B C 1
ATOM 8273 O O . ASN B 2 466 ? 104.892 41.469 72.337 1.00 30.84 491 ASN B O 1
ATOM 8278 N N . MET B 2 467 ? 106.018 43.288 73.014 1.00 34.12 492 MET B N 1
ATOM 8279 C CA . MET B 2 467 ? 105.488 44.140 71.952 1.00 34.43 492 MET B CA 1
ATOM 8280 C C . MET B 2 467 ? 106.496 45.206 71.556 1.00 33.60 492 MET B C 1
ATOM 8281 O O . MET B 2 467 ? 107.387 45.552 72.337 1.00 33.61 492 MET B O 1
ATOM 8286 N N . THR B 2 468 ? 106.331 45.740 70.348 1.00 29.14 493 THR B N 1
ATOM 8287 C CA . THR B 2 468 ? 107.201 46.808 69.862 1.00 30.74 493 THR B CA 1
ATOM 8288 C C . THR B 2 468 ? 106.429 48.111 69.663 1.00 30.16 493 THR B C 1
ATOM 8289 O O . THR B 2 468 ? 105.413 48.130 68.970 1.00 27.30 493 THR B O 1
ATOM 8293 N N . MET B 2 469 ? 106.904 49.189 70.280 1.00 28.12 494 MET B N 1
ATOM 8294 C CA . MET B 2 469 ? 106.342 50.508 70.026 1.00 34.96 494 MET B CA 1
ATOM 8295 C C . MET B 2 469 ? 106.595 50.890 68.578 1.00 34.03 494 MET B C 1
ATOM 8296 O O . MET B 2 469 ? 107.746 50.907 68.137 1.00 32.85 494 MET B O 1
ATOM 8301 N N . ILE B 2 470 ? 105.528 51.188 67.839 1.00 27.64 495 ILE B N 1
ATOM 8302 C CA . ILE B 2 470 ? 105.666 51.620 66.448 1.00 28.30 495 ILE B CA 1
ATOM 8303 C C . ILE B 2 470 ? 105.122 53.033 66.213 1.00 30.44 495 ILE B C 1
ATOM 8304 O O . ILE B 2 470 ? 105.263 53.587 65.127 1.00 30.11 495 ILE B O 1
ATOM 8309 N N . LEU B 2 471 ? 104.512 53.626 67.233 1.00 29.94 496 LEU B N 1
ATOM 8310 C CA . LEU B 2 471 ? 104.089 55.019 67.137 1.00 27.22 496 LEU B CA 1
ATOM 8311 C C . LEU B 2 471 ? 104.089 55.661 68.510 1.00 28.17 496 LEU B C 1
ATOM 8312 O O . LEU B 2 471 ? 103.690 55.034 69.498 1.00 25.50 496 LEU B O 1
ATOM 8317 N N . GLU B 2 472 ? 104.564 56.901 68.553 1.00 27.15 497 GLU B N 1
ATOM 8318 C CA . GLU B 2 472 ? 104.525 57.738 69.743 1.00 28.94 497 GLU B CA 1
ATOM 8319 C C . GLU B 2 472 ? 103.983 59.100 69.360 1.00 30.36 497 GLU B C 1
ATOM 8320 O O . GLU B 2 472 ? 104.400 59.677 68.350 1.00 27.61 497 GLU B O 1
ATOM 8326 N N . VAL B 2 473 ? 103.044 59.612 70.147 1.00 23.03 498 VAL B N 1
ATOM 8327 C CA . VAL B 2 473 ? 102.561 60.965 69.933 1.00 23.58 498 VAL B CA 1
ATOM 8328 C C . VAL B 2 473 ? 102.618 61.749 71.228 1.00 26.30 498 VAL B C 1
ATOM 8329 O O . VAL B 2 473 ? 102.144 61.296 72.276 1.00 24.57 498 VAL B O 1
ATOM 8333 N N . ASP B 2 474 ? 103.223 62.925 71.148 1.00 29.38 499 ASP B N 1
ATOM 8334 C CA . ASP B 2 474 ? 103.254 63.862 72.263 1.00 25.68 499 ASP B CA 1
ATOM 8335 C C . ASP B 2 474 ? 102.339 65.030 71.904 1.00 27.53 499 ASP B C 1
ATOM 8336 O O . ASP B 2 474 ? 102.736 65.886 71.123 1.00 25.71 499 ASP B O 1
ATOM 8341 N N . PHE B 2 475 ? 101.115 65.065 72.440 1.00 20.85 500 PHE B N 1
ATOM 8342 C CA . PHE B 2 475 ? 100.167 66.112 72.048 1.00 27.40 500 PHE B CA 1
ATOM 8343 C C . PHE B 2 475 ? 100.528 67.471 72.661 1.00 27.18 500 PHE B C 1
ATOM 8344 O O . PHE B 2 475 ? 100.207 68.516 72.090 1.00 22.68 500 PHE B O 1
ATOM 8352 N N . GLU B 2 476 ? 101.207 67.472 73.808 1.00 25.58 501 GLU B N 1
ATOM 8353 C CA . GLU B 2 476 ? 101.571 68.749 74.428 1.00 28.00 501 GLU B CA 1
ATOM 8354 C C . GLU B 2 476 ? 102.667 69.484 73.635 1.00 28.65 501 GLU B C 1
ATOM 8355 O O . GLU B 2 476 ? 102.600 70.698 73.456 1.00 33.39 501 GLU B O 1
ATOM 8361 N N . ASN B 2 477 ? 103.674 68.756 73.174 1.00 25.66 502 ASN B N 1
ATOM 8362 C CA . ASN B 2 477 ? 104.694 69.350 72.310 1.00 28.73 502 ASN B CA 1
ATOM 8363 C C . ASN B 2 477 ? 104.286 69.262 70.835 1.00 31.56 502 ASN B C 1
ATOM 8364 O O . ASN B 2 477 ? 104.930 69.839 69.957 1.00 29.48 502 ASN B O 1
ATOM 8369 N N . PHE B 2 478 ? 103.183 68.559 70.598 1.00 30.77 503 PHE B N 1
ATOM 8370 C CA . PHE B 2 478 ? 102.624 68.312 69.262 1.00 27.49 503 PHE B CA 1
ATOM 8371 C C . PHE B 2 478 ? 103.667 67.810 68.274 1.00 26.31 503 PHE B C 1
ATOM 8372 O O . PHE B 2 478 ? 103.898 68.406 67.208 1.00 26.97 503 PHE B O 1
ATOM 8380 N N . ILE B 2 479 ? 104.303 66.712 68.666 1.00 26.01 504 ILE B N 1
ATOM 8381 C CA A ILE B 2 479 ? 105.251 66.000 67.812 0.81 27.88 504 ILE B CA 1
ATOM 8382 C CA B ILE B 2 479 ? 105.271 66.010 67.836 0.19 27.89 504 ILE B CA 1
ATOM 8383 C C . ILE B 2 479 ? 104.942 64.517 67.860 1.00 27.98 504 ILE B C 1
ATOM 8384 O O . ILE B 2 479 ? 104.328 64.028 68.808 1.00 25.28 504 ILE B O 1
ATOM 8393 N N . TRP B 2 480 ? 105.348 63.800 66.825 1.00 23.94 505 TRP B N 1
ATOM 8394 C CA . TRP B 2 480 ? 105.096 62.369 66.767 1.00 26.67 505 TRP B CA 1
ATOM 8395 C C . TRP B 2 480 ? 106.244 61.700 66.035 1.00 31.01 505 TRP B C 1
ATOM 8396 O O . TRP B 2 480 ? 106.955 62.355 65.268 1.00 32.66 505 TRP B O 1
ATOM 8407 N N . ASN B 2 481 ? 106.438 60.408 66.281 1.00 31.83 506 ASN B N 1
ATOM 8408 C CA . ASN B 2 481 ? 107.486 59.660 65.595 1.00 36.89 506 ASN B CA 1
ATOM 8409 C C . ASN B 2 481 ? 107.187 58.171 65.572 1.00 36.11 506 ASN B C 1
ATOM 8410 O O . ASN B 2 481 ? 106.388 57.672 66.365 1.00 30.63 506 ASN B O 1
ATOM 8415 N N . GLU B 2 482 ? 107.861 57.460 64.676 1.00 30.95 507 GLU B N 1
ATOM 8416 C CA . GLU B 2 482 ? 107.680 56.028 64.552 1.00 35.77 507 GLU B CA 1
ATOM 8417 C C . GLU B 2 482 ? 108.908 55.213 64.965 1.00 32.46 507 GLU B C 1
ATOM 8418 O O . GLU B 2 482 ? 109.091 54.097 64.490 1.00 39.53 507 GLU B O 1
ATOM 8424 N N . SER B 2 483 ? 109.748 55.759 65.836 1.00 38.88 508 SER B N 1
ATOM 8425 C CA . SER B 2 483 ? 110.931 55.018 66.292 1.00 43.77 508 SER B CA 1
ATOM 8426 C C . SER B 2 483 ? 110.539 53.737 67.039 1.00 48.71 508 SER B C 1
ATOM 8427 O O . SER B 2 483 ? 109.768 53.783 68.002 1.00 42.94 508 SER B O 1
ATOM 8430 N N . ASN B 2 484 ? 111.069 52.602 66.587 1.00 40.61 509 ASN B N 1
ATOM 8431 C CA . ASN B 2 484 ? 110.760 51.309 67.195 1.00 42.65 509 ASN B CA 1
ATOM 8432 C C . ASN B 2 484 ? 111.534 51.064 68.482 1.00 45.87 509 ASN B C 1
ATOM 8433 O O . ASN B 2 484 ? 112.733 51.321 68.556 1.00 49.91 509 ASN B O 1
ATOM 8438 N N . VAL B 2 485 ? 110.825 50.586 69.499 1.00 40.08 510 VAL B N 1
ATOM 8439 C CA . VAL B 2 485 ? 111.418 50.240 70.783 1.00 35.31 510 VAL B CA 1
ATOM 8440 C C . VAL B 2 485 ? 110.751 48.965 71.285 1.00 41.32 510 VAL B C 1
ATOM 8441 O O . VAL B 2 485 ? 109.521 48.876 71.323 1.00 32.98 510 VAL B O 1
ATOM 8445 N N . SER B 2 486 ? 111.558 47.974 71.656 1.00 37.30 511 SER B N 1
ATOM 8446 C CA . SER B 2 486 ? 111.031 46.701 72.132 1.00 35.38 511 SER B CA 1
ATOM 8447 C C . SER B 2 486 ? 110.712 46.737 73.617 1.00 30.93 511 SER B C 1
ATOM 8448 O O . SER B 2 486 ? 111.444 47.342 74.402 1.00 35.66 511 SER B O 1
ATOM 8451 N N . PHE B 2 487 ? 109.612 46.085 73.987 1.00 34.80 512 PHE B N 1
ATOM 8452 C CA . PHE B 2 487 ? 109.225 45.940 75.384 1.00 36.25 512 PHE B CA 1
ATOM 8453 C C . PHE B 2 487 ? 108.895 44.486 75.687 1.00 38.01 512 PHE B C 1
ATOM 8454 O O . PHE B 2 487 ? 108.348 43.779 74.842 1.00 36.91 512 PHE B O 1
ATOM 8462 N N . SER B 2 488 ? 109.221 44.046 76.898 1.00 32.93 513 SER B N 1
ATOM 8463 C CA . SER B 2 488 ? 108.993 42.654 77.279 1.00 41.47 513 SER B CA 1
ATOM 8464 C C . SER B 2 488 ? 107.742 42.483 78.129 1.00 32.29 513 SER B C 1
ATOM 8465 O O . SER B 2 488 ? 107.374 43.386 78.882 1.00 32.77 513 SER B O 1
ATOM 8468 N N . ALA B 2 489 ? 107.101 41.322 78.011 1.00 32.29 514 ALA B N 1
ATOM 8469 C CA . ALA B 2 489 ? 106.074 40.926 78.967 1.00 37.64 514 ALA B CA 1
ATOM 8470 C C . ALA B 2 489 ? 106.567 41.210 80.387 1.00 34.21 514 ALA B C 1
ATOM 8471 O O . ALA B 2 489 ? 107.733 40.975 80.698 1.00 35.38 514 ALA B O 1
ATOM 8473 N N . GLY B 2 490 ? 105.704 41.765 81.233 1.00 31.68 515 GLY B N 1
ATOM 8474 C CA . GLY B 2 490 ? 106.075 42.031 82.614 1.00 31.21 515 GLY B CA 1
ATOM 8475 C C . GLY B 2 490 ? 106.718 43.384 82.883 1.00 32.66 515 GLY B C 1
ATOM 8476 O O . GLY B 2 490 ? 106.877 43.794 84.034 1.00 32.93 515 GLY B O 1
ATOM 8477 N N . GLU B 2 491 ? 107.079 44.086 81.817 1.00 33.66 516 GLU B N 1
ATOM 8478 C CA . GLU B 2 491 ? 107.685 45.412 81.922 1.00 31.62 516 GLU B CA 1
ATOM 8479 C C . GLU B 2 491 ? 106.626 46.495 82.164 1.00 35.42 516 GLU B C 1
ATOM 8480 O O . GLU B 2 491 ? 105.553 46.480 81.553 1.00 30.12 516 GLU B O 1
ATOM 8486 N N . SER B 2 492 ? 106.929 47.426 83.064 1.00 32.17 517 SER B N 1
ATOM 8487 C CA . SER B 2 492 ? 106.022 48.526 83.368 1.00 37.00 517 SER B CA 1
ATOM 8488 C C . SER B 2 492 ? 106.246 49.680 82.391 1.00 36.72 517 SER B C 1
ATOM 8489 O O . SER B 2 492 ? 107.385 50.011 82.066 1.00 34.48 517 SER B O 1
ATOM 8492 N N . PHE B 2 493 ? 105.161 50.287 81.924 1.00 30.25 518 PHE B N 1
ATOM 8493 C CA . PHE B 2 493 ? 105.254 51.403 80.983 1.00 27.65 518 PHE B CA 1
ATOM 8494 C C . PHE B 2 493 ? 104.452 52.594 81.500 1.00 28.74 518 PHE B C 1
ATOM 8495 O O . PHE B 2 493 ? 103.276 52.453 81.815 1.00 26.18 518 PHE B O 1
ATOM 8503 N N . THR B 2 494 ? 105.083 53.761 81.588 1.00 25.59 519 THR B N 1
ATOM 8504 C CA . THR B 2 494 ? 104.397 54.959 82.067 1.00 27.68 519 THR B CA 1
ATOM 8505 C C . THR B 2 494 ? 103.844 55.787 80.897 1.00 29.06 519 THR B C 1
ATOM 8506 O O . THR B 2 494 ? 104.565 56.110 79.958 1.00 27.27 519 THR B O 1
ATOM 8510 N N . VAL B 2 495 ? 102.555 56.109 80.952 1.00 26.15 520 VAL B N 1
ATOM 8511 C CA . VAL B 2 495 ? 101.949 56.965 79.931 1.00 25.14 520 VAL B CA 1
ATOM 8512 C C . VAL B 2 495 ? 101.748 58.369 80.504 1.00 28.32 520 VAL B C 1
ATOM 8513 O O . VAL B 2 495 ? 100.877 58.589 81.351 1.00 23.88 520 VAL B O 1
ATOM 8517 N N . ASP B 2 496 ? 102.575 59.309 80.048 1.00 25.79 521 ASP B N 1
ATOM 8518 C CA . ASP B 2 496 ? 102.507 60.693 80.496 1.00 23.07 521 ASP B CA 1
ATOM 8519 C C . ASP B 2 496 ? 101.206 61.382 80.042 1.00 23.46 521 ASP B C 1
ATOM 8520 O O . ASP B 2 496 ? 100.571 60.935 79.078 1.00 21.96 521 ASP B O 1
ATOM 8525 N N . PRO B 2 497 ? 100.818 62.470 80.733 1.00 24.46 522 PRO B N 1
ATOM 8526 C CA . PRO B 2 497 ? 99.677 63.297 80.319 1.00 22.86 522 PRO B CA 1
ATOM 8527 C C . PRO B 2 497 ? 99.773 63.674 78.852 1.00 23.11 522 PRO B C 1
ATOM 8528 O O . PRO B 2 497 ? 100.840 64.086 78.401 1.00 25.05 522 PRO B O 1
ATOM 8532 N N . MET B 2 498 ? 98.675 63.504 78.130 1.00 22.40 523 MET B N 1
ATOM 8533 C CA . MET B 2 498 ? 98.570 63.909 76.738 1.00 25.31 523 MET B CA 1
ATOM 8534 C C . MET B 2 498 ? 99.627 63.274 75.847 1.00 22.34 523 MET B C 1
ATOM 8535 O O . MET B 2 498 ? 100.186 63.910 74.960 1.00 23.11 523 MET B O 1
ATOM 8540 N N . LYS B 2 499 ? 99.863 61.987 76.066 1.00 22.06 524 LYS B N 1
ATOM 8541 C CA . LYS B 2 499 ? 100.643 61.197 75.121 1.00 21.03 524 LYS B CA 1
ATOM 8542 C C . LYS B 2 499 ? 99.835 59.998 74.642 1.00 22.75 524 LYS B C 1
ATOM 8543 O O . LYS B 2 499 ? 98.880 59.574 75.307 1.00 22.58 524 LYS B O 1
ATOM 8549 N N . ALA B 2 500 ? 100.207 59.474 73.475 1.00 21.09 525 ALA B N 1
ATOM 8550 C CA . ALA B 2 500 ? 99.607 58.254 72.954 1.00 23.85 525 ALA B CA 1
ATOM 8551 C C . ALA B 2 500 ? 100.683 57.385 72.317 1.00 24.06 525 ALA B C 1
ATOM 8552 O O . ALA B 2 500 ? 101.716 57.890 71.882 1.00 22.31 525 ALA B O 1
ATOM 8554 N N . TYR B 2 501 ? 100.429 56.079 72.271 1.00 19.79 526 TYR B N 1
ATOM 8555 C CA . TYR B 2 501 ? 101.370 55.112 71.723 1.00 22.76 526 TYR B CA 1
ATOM 8556 C C . TYR B 2 501 ? 100.632 53.997 71.024 1.00 22.23 526 TYR B C 1
ATOM 8557 O O . TYR B 2 501 ? 99.503 53.662 71.382 1.00 23.42 526 TYR B O 1
ATOM 8566 N N . ILE B 2 502 ? 101.277 53.402 70.029 1.00 20.94 527 ILE B N 1
ATOM 8567 C CA . ILE B 2 502 ? 100.770 52.166 69.467 1.00 23.93 527 ILE B CA 1
ATOM 8568 C C . ILE B 2 502 ? 101.904 51.142 69.498 1.00 26.72 527 ILE B C 1
ATOM 8569 O O . ILE B 2 502 ? 103.032 51.432 69.082 1.00 25.92 527 ILE B O 1
ATOM 8574 N N . PHE B 2 503 ? 101.603 49.974 70.060 1.00 25.39 528 PHE B N 1
ATOM 8575 C CA . PHE B 2 503 ? 102.559 48.873 70.159 1.00 26.83 528 PHE B CA 1
ATOM 8576 C C . PHE B 2 503 ? 102.068 47.727 69.291 1.00 27.03 528 PHE B C 1
ATOM 8577 O O . PHE B 2 503 ? 100.863 47.532 69.136 1.00 29.64 528 PHE B O 1
ATOM 8585 N N . LYS B 2 504 ? 103.000 46.959 68.740 1.00 29.05 529 LYS B N 1
ATOM 8586 C CA . LYS B 2 504 ? 102.639 45.865 67.859 1.00 28.34 529 LYS B CA 1
ATOM 8587 C C . LYS B 2 504 ? 103.258 44.547 68.312 1.00 27.76 529 LYS B C 1
ATOM 8588 O O . LYS B 2 504 ? 104.425 44.500 68.716 1.00 30.29 529 LYS B O 1
ATOM 8594 N N . LYS B 2 505 ? 102.468 43.483 68.259 1.00 28.22 530 LYS B N 1
ATOM 8595 C CA . LYS B 2 505 ? 102.987 42.156 68.545 1.00 34.31 530 LYS B CA 1
ATOM 8596 C C . LYS B 2 505 ? 103.882 41.718 67.392 1.00 42.01 530 LYS B C 1
ATOM 8597 O O . LYS B 2 505 ? 103.504 41.838 66.220 1.00 36.65 530 LYS B O 1
#

Nearest PDB structures (foldseek):
  5m99-assembly1_B  TM=1.001E+00  e=0.000E+00  Thermotoga petrophila RKU-1
  7jjn-assembly1_A  TM=7.904E-01  e=3.227E-42  Agathobacter rectalis DSM 17629
  7jjn-assembly2_B  TM=8.144E-01  e=2.580E-41  Agathobacter rectalis DSM 17629
  6bs6-assembly2_B  TM=7.327E-01  e=2.587E-35  Bacteroides thetaiotaomicron VPI-5482
  5zxg-assembly1_B  TM=7.376E-01  e=1.435E-31  Arthrobacter globiformis

InterPro domains:
  IPR006046 Alpha amylase [PR00110] (112-123)
  IPR006046 Alpha amylase [PR00110] (207-218)
  IPR006046 Alpha amylase [PR00110] (295-307)
  IPR006047 Glycosyl hydrolase family 13, catalytic domain [PF00128] (35-449)
  IPR006047 Glycosyl hydrolase family 13, catalytic domain [SM00642] (34-399)
  IPR017853 Glycoside hydrolase superfamily [SSF51445] (27-449)
  IPR045857 Oligo-1,6-glucosidase, domain 2 [G3DSA:3.90.400.10] (121-185)